Protein AF-A0AA36HWU3-F1 (afdb_monomer_lite)

Structure (mmCIF, N/CA/C/O backbone):
data_AF-A0AA36HWU3-F1
#
_entry.id   AF-A0AA36HWU3-F1
#
loop_
_atom_site.group_PDB
_atom_site.id
_atom_site.type_symbol
_atom_site.label_atom_id
_atom_site.label_alt_id
_atom_site.label_comp_id
_atom_site.label_asym_id
_atom_site.label_entity_id
_atom_site.label_seq_id
_atom_site.pdbx_PDB_ins_code
_atom_site.Cartn_x
_atom_site.Cartn_y
_atom_site.Cartn_z
_atom_site.occupancy
_atom_site.B_iso_or_equiv
_atom_site.auth_seq_id
_atom_site.auth_comp_id
_atom_site.auth_asym_id
_atom_site.auth_atom_id
_atom_site.pdbx_PDB_model_num
ATOM 1 N N . MET A 1 1 ? 87.661 26.918 -249.665 1.00 55.84 1 MET A N 1
ATOM 2 C CA . MET A 1 1 ? 88.711 26.886 -248.611 1.00 55.84 1 MET A CA 1
ATOM 3 C C . MET A 1 1 ? 88.467 27.880 -247.464 1.00 55.84 1 MET A C 1
ATOM 5 O O . MET A 1 1 ? 88.973 27.668 -246.372 1.00 55.84 1 MET A O 1
ATOM 9 N N . THR A 1 2 ? 87.614 28.892 -247.656 1.00 53.91 2 THR A N 1
ATOM 10 C CA . THR A 1 2 ? 87.156 29.887 -246.662 1.00 53.91 2 THR A CA 1
ATOM 11 C C . THR A 1 2 ? 86.201 29.375 -245.570 1.00 53.91 2 THR A C 1
ATOM 13 O O . THR A 1 2 ? 86.072 30.033 -244.546 1.00 53.91 2 THR A O 1
ATOM 16 N N . ALA A 1 3 ? 85.560 28.213 -245.709 1.00 55.75 3 ALA A N 1
ATOM 17 C CA . ALA A 1 3 ? 84.598 27.738 -244.701 1.00 55.75 3 ALA A CA 1
ATOM 18 C C . ALA A 1 3 ? 85.213 26.768 -243.671 1.00 55.75 3 ALA A C 1
ATOM 20 O O . ALA A 1 3 ? 84.954 26.872 -242.474 1.00 55.75 3 ALA A O 1
ATOM 21 N N . ARG A 1 4 ? 86.100 25.868 -244.116 1.00 58.69 4 ARG A N 1
ATOM 22 C CA . ARG A 1 4 ? 86.569 24.738 -243.294 1.00 58.69 4 ARG A CA 1
ATOM 23 C C . ARG A 1 4 ? 87.490 25.156 -242.142 1.00 58.69 4 ARG A C 1
ATOM 25 O O . ARG A 1 4 ? 87.416 24.579 -241.064 1.00 58.69 4 ARG A O 1
ATOM 32 N N . ARG A 1 5 ? 88.307 26.202 -242.329 1.00 57.72 5 ARG A N 1
ATOM 33 C CA . ARG A 1 5 ? 89.229 26.689 -241.283 1.00 57.72 5 ARG A CA 1
ATOM 34 C C . ARG A 1 5 ? 88.507 27.410 -240.139 1.00 57.72 5 ARG A C 1
ATOM 36 O O . ARG A 1 5 ? 88.891 27.253 -238.989 1.00 57.72 5 ARG A O 1
ATOM 43 N N . ARG A 1 6 ? 87.425 28.140 -240.437 1.00 60.25 6 ARG A N 1
ATOM 44 C CA . ARG A 1 6 ? 86.608 28.815 -239.411 1.00 60.25 6 ARG A CA 1
ATOM 45 C C . ARG A 1 6 ? 85.737 27.836 -238.623 1.00 60.25 6 ARG A C 1
ATOM 47 O O . ARG A 1 6 ? 85.455 28.087 -237.459 1.00 60.25 6 ARG A O 1
ATOM 54 N N . GLN A 1 7 ? 85.335 26.723 -239.235 1.00 63.97 7 GLN A N 1
ATOM 55 C CA . GLN A 1 7 ? 84.535 25.705 -238.556 1.00 63.97 7 GLN A CA 1
ATOM 56 C C . GLN A 1 7 ? 85.367 24.889 -237.556 1.00 63.97 7 GLN A C 1
ATOM 58 O O . GLN A 1 7 ? 84.896 24.634 -236.454 1.00 63.97 7 GLN A O 1
ATOM 63 N N . LEU A 1 8 ? 86.627 24.575 -237.882 1.00 67.06 8 LEU A N 1
ATOM 64 C CA . LEU A 1 8 ? 87.531 23.888 -236.950 1.00 67.06 8 LEU A CA 1
ATOM 65 C C . LEU A 1 8 ? 87.902 24.751 -235.736 1.00 67.06 8 LEU A C 1
ATOM 67 O O . LEU A 1 8 ? 87.879 24.253 -234.619 1.00 67.06 8 LEU A O 1
ATOM 71 N N . GLN A 1 9 ? 88.142 26.054 -235.919 1.00 66.81 9 GLN A N 1
ATOM 72 C CA . GLN A 1 9 ? 88.424 26.946 -234.784 1.00 66.81 9 GLN A CA 1
ATOM 73 C C . GLN A 1 9 ? 87.238 27.100 -233.822 1.00 66.81 9 GLN A C 1
ATOM 75 O O . GLN A 1 9 ? 87.446 27.276 -232.627 1.00 66.81 9 GLN A O 1
ATOM 80 N N . ARG A 1 10 ? 85.996 27.011 -234.315 1.00 69.06 10 ARG A N 1
ATOM 81 C CA . ARG A 1 10 ? 84.809 27.051 -233.447 1.00 69.06 10 ARG A CA 1
ATOM 82 C C . ARG A 1 10 ? 84.617 25.761 -232.660 1.00 69.06 10 ARG A C 1
ATOM 84 O O . ARG A 1 10 ? 84.199 25.831 -231.513 1.00 69.06 10 ARG A O 1
ATOM 91 N N . LEU A 1 11 ? 84.925 24.614 -233.263 1.00 71.00 11 LEU A N 1
ATOM 92 C CA . LEU A 1 11 ? 84.842 23.330 -232.569 1.00 71.00 11 LEU A CA 1
ATOM 93 C C . LEU A 1 11 ? 85.909 23.219 -231.482 1.00 71.00 11 LEU A C 1
ATOM 95 O O . LEU A 1 11 ? 85.587 22.799 -230.383 1.00 71.00 11 LEU A O 1
ATOM 99 N N . GLN A 1 12 ? 87.122 23.702 -231.745 1.00 70.38 12 GLN A N 1
ATOM 100 C CA . GLN A 1 12 ? 88.192 23.683 -230.752 1.00 70.38 12 GLN A CA 1
ATOM 101 C C . GLN A 1 12 ? 87.901 24.617 -229.565 1.00 70.38 12 GLN A C 1
ATOM 103 O O . GLN A 1 12 ? 88.048 24.218 -228.419 1.00 70.38 12 GLN A O 1
ATOM 108 N N . ALA A 1 13 ? 87.355 25.812 -229.822 1.00 67.81 13 ALA A N 1
ATOM 109 C CA . ALA A 1 13 ? 86.911 26.705 -228.748 1.00 67.81 13 ALA A CA 1
ATOM 110 C C . ALA A 1 13 ? 85.743 26.127 -227.921 1.00 67.81 13 ALA A C 1
ATOM 112 O O . ALA A 1 13 ? 85.650 26.382 -226.722 1.00 67.81 13 ALA A O 1
ATOM 113 N N . ALA A 1 14 ? 84.851 25.348 -228.542 1.00 68.44 14 ALA A N 1
ATOM 114 C CA . ALA A 1 14 ? 83.774 24.669 -227.824 1.00 68.44 14 ALA A CA 1
ATOM 115 C C . ALA A 1 14 ? 84.299 23.500 -226.973 1.00 68.44 14 ALA A C 1
ATOM 117 O O . ALA A 1 14 ? 83.808 23.286 -225.867 1.00 68.44 14 ALA A O 1
ATOM 118 N N . GLU A 1 15 ? 85.310 22.780 -227.460 1.00 69.69 15 GLU A N 1
ATOM 119 C CA . GLU A 1 15 ? 85.955 21.681 -226.734 1.00 69.69 15 GLU A CA 1
ATOM 120 C C . GLU A 1 15 ? 86.704 22.192 -225.495 1.00 69.69 15 GLU A C 1
ATOM 122 O O . GLU A 1 15 ? 86.538 21.643 -224.404 1.00 69.69 15 GLU A O 1
ATOM 127 N N . ASP A 1 16 ? 87.424 23.310 -225.628 1.00 73.44 16 ASP A N 1
ATOM 128 C CA . ASP A 1 16 ? 88.121 23.957 -224.512 1.00 73.44 16 ASP A CA 1
ATOM 129 C C . ASP A 1 16 ? 87.135 24.500 -223.456 1.00 73.44 16 ASP A C 1
ATOM 131 O O . ASP A 1 16 ? 87.364 24.361 -222.252 1.00 73.44 16 ASP A O 1
ATOM 135 N N . SER A 1 17 ? 85.992 25.047 -223.890 1.00 72.50 17 SER A N 1
ATOM 136 C CA . SER A 1 17 ? 84.916 25.486 -222.988 1.00 72.50 17 SER A CA 1
ATOM 137 C C . SER A 1 17 ? 84.310 24.319 -222.201 1.00 72.50 17 SER A C 1
ATOM 139 O O . SER A 1 17 ? 84.046 24.448 -221.006 1.00 72.50 17 SER A O 1
ATOM 141 N N . TRP A 1 18 ? 84.104 23.170 -222.846 1.00 72.75 18 TRP A N 1
ATOM 142 C CA . TRP A 1 18 ? 83.543 21.984 -222.193 1.00 72.75 18 TRP A CA 1
ATOM 143 C C . TRP A 1 18 ? 84.532 21.325 -221.229 1.00 72.75 18 TRP A C 1
ATOM 145 O O . TRP A 1 18 ? 84.142 20.824 -220.172 1.00 72.75 18 TRP A O 1
ATOM 155 N N . ALA A 1 19 ? 85.826 21.354 -221.553 1.00 71.06 19 ALA A N 1
ATOM 156 C CA . ALA A 1 19 ? 86.872 20.888 -220.650 1.00 71.06 19 ALA A CA 1
ATOM 157 C C . ALA A 1 19 ? 86.937 21.737 -219.365 1.00 71.06 19 ALA A C 1
ATOM 159 O O . ALA A 1 19 ? 87.100 21.177 -218.274 1.00 71.06 19 ALA A O 1
ATOM 160 N N . GLN A 1 20 ? 86.745 23.059 -219.473 1.00 71.69 20 GLN A N 1
ATOM 161 C CA . GLN A 1 20 ? 86.657 23.961 -218.319 1.00 71.69 20 GLN A CA 1
ATOM 162 C C . GLN A 1 20 ? 85.407 23.724 -217.461 1.00 71.69 20 GLN A C 1
ATOM 164 O O . GLN A 1 20 ? 85.522 23.632 -216.239 1.00 71.69 20 GLN A O 1
ATOM 169 N N . GLU A 1 21 ? 84.223 23.556 -218.057 1.00 72.94 21 GLU A N 1
ATOM 170 C CA . GLU A 1 21 ? 83.010 23.238 -217.283 1.00 72.94 21 GLU A CA 1
ATOM 171 C C . GLU A 1 21 ? 83.125 21.891 -216.562 1.00 72.94 21 GLU A C 1
ATOM 173 O O . GLU A 1 21 ? 82.745 21.762 -215.396 1.00 72.94 21 GLU A O 1
ATOM 178 N N . ARG A 1 22 ? 83.723 20.888 -217.213 1.00 72.00 22 ARG A N 1
ATOM 179 C CA . ARG A 1 22 ? 83.905 19.564 -216.611 1.00 72.00 22 ARG A CA 1
ATOM 180 C C . ARG A 1 22 ? 84.856 19.589 -215.415 1.00 72.00 22 ARG A C 1
ATOM 182 O O . ARG A 1 22 ? 84.593 18.911 -214.422 1.00 72.00 22 ARG A O 1
ATOM 189 N N . THR A 1 23 ? 85.934 20.370 -215.485 1.00 72.75 23 THR A N 1
ATOM 190 C CA . THR A 1 23 ? 86.847 20.546 -214.342 1.00 72.75 23 THR A CA 1
ATOM 191 C C . THR A 1 23 ? 86.199 21.353 -213.218 1.00 72.75 23 THR A C 1
ATOM 193 O O . THR A 1 23 ? 86.368 20.997 -212.052 1.00 72.75 23 THR A O 1
ATOM 196 N N . GLY A 1 24 ? 85.382 22.360 -213.544 1.00 71.00 24 GLY A N 1
ATOM 197 C CA . GLY A 1 24 ? 84.597 23.103 -212.554 1.00 71.00 24 GLY A CA 1
ATOM 198 C C . GLY A 1 24 ? 83.622 22.216 -211.770 1.00 71.00 24 GLY A C 1
ATOM 199 O O . GLY A 1 24 ? 83.588 22.266 -210.540 1.00 71.00 24 GLY A O 1
ATOM 200 N N . LEU A 1 25 ? 82.887 21.338 -212.459 1.00 75.94 25 LEU A N 1
ATOM 201 C CA . LEU A 1 25 ? 81.928 20.429 -211.819 1.00 75.94 25 LEU A CA 1
ATOM 202 C C . LEU A 1 25 ? 82.608 19.322 -211.000 1.00 75.94 25 LEU A C 1
ATOM 204 O O . LEU A 1 25 ? 82.114 18.959 -209.932 1.00 75.94 25 LEU A O 1
ATOM 208 N N . GLN A 1 26 ? 83.767 18.819 -211.441 1.00 70.88 26 GLN A N 1
ATOM 209 C CA . GLN A 1 26 ? 84.561 17.887 -210.630 1.00 70.88 26 GLN A CA 1
ATOM 210 C C . GLN A 1 26 ? 85.085 18.536 -209.341 1.00 70.88 26 GLN A C 1
ATOM 212 O O . GLN A 1 26 ? 85.104 17.877 -208.303 1.00 70.88 26 GLN A O 1
ATOM 217 N N . GLY A 1 27 ? 85.445 19.824 -209.379 1.00 71.44 27 GLY A N 1
ATOM 218 C CA . GLY A 1 27 ? 85.818 20.578 -208.181 1.00 71.44 27 GLY A CA 1
ATOM 219 C C . GLY A 1 27 ? 84.668 20.714 -207.178 1.00 71.44 27 GLY A C 1
ATOM 220 O O . GLY A 1 27 ? 84.865 20.493 -205.986 1.00 71.44 27 GLY A O 1
ATOM 221 N N . GLN A 1 28 ? 83.452 21.005 -207.648 1.00 73.38 28 GLN A N 1
ATOM 222 C CA . GLN A 1 28 ? 82.279 21.148 -206.772 1.00 73.38 28 GLN A CA 1
ATOM 223 C C . GLN A 1 28 ? 81.859 19.827 -206.110 1.00 73.38 28 GLN A C 1
ATOM 225 O O . GLN A 1 28 ? 81.530 19.811 -204.925 1.00 73.38 28 GLN A O 1
ATOM 230 N N . LEU A 1 29 ? 81.935 18.707 -206.835 1.00 73.81 29 LEU A N 1
ATOM 231 C CA . LEU A 1 29 ? 81.639 17.380 -206.281 1.00 73.81 29 LEU A CA 1
ATOM 232 C C . LEU A 1 29 ? 82.630 16.958 -205.187 1.00 73.81 29 LEU A C 1
ATOM 234 O O . LEU A 1 29 ? 82.225 16.344 -204.201 1.00 73.81 29 LEU A O 1
ATOM 238 N N . ALA A 1 30 ? 83.912 17.310 -205.325 1.00 71.69 30 ALA A N 1
ATOM 239 C CA . ALA A 1 30 ? 84.915 17.019 -204.302 1.00 71.69 30 ALA A CA 1
ATOM 240 C C . ALA A 1 30 ? 84.650 17.789 -202.995 1.00 71.69 30 ALA A C 1
ATOM 242 O O . ALA A 1 30 ? 84.784 17.216 -201.915 1.00 71.69 30 ALA A O 1
ATOM 243 N N . VAL A 1 31 ? 84.214 19.051 -203.087 1.00 75.38 31 VAL A N 1
ATOM 244 C CA . VAL A 1 31 ? 83.853 19.864 -201.911 1.00 75.38 31 VAL A CA 1
ATOM 245 C C . VAL A 1 31 ? 82.626 19.285 -201.198 1.00 75.38 31 VAL A C 1
ATOM 247 O O . VAL A 1 31 ? 82.669 19.068 -199.987 1.00 75.38 31 VAL A O 1
ATOM 250 N N . GLN A 1 32 ? 81.573 18.921 -201.936 1.00 76.25 32 GLN A N 1
ATOM 251 C CA . GLN A 1 32 ? 80.380 18.320 -201.324 1.00 76.25 32 GLN A CA 1
ATOM 252 C C . GLN A 1 32 ? 80.668 16.968 -200.654 1.00 76.25 32 GLN A C 1
ATOM 254 O O . GLN A 1 32 ? 80.114 16.673 -199.597 1.00 76.25 32 GLN A O 1
ATOM 259 N N . ALA A 1 33 ? 81.571 16.156 -201.213 1.00 71.06 33 ALA A N 1
ATOM 260 C CA . ALA A 1 33 ? 81.972 14.898 -200.584 1.00 71.06 33 ALA A CA 1
ATOM 261 C C . ALA A 1 33 ? 82.667 15.119 -199.227 1.00 71.06 33 ALA A C 1
ATOM 263 O O . ALA A 1 33 ? 82.429 14.360 -198.284 1.00 71.06 33 ALA A O 1
ATOM 264 N N . THR A 1 34 ? 83.486 16.172 -199.100 1.00 75.75 34 THR A N 1
ATOM 265 C CA . THR A 1 34 ? 84.121 16.511 -197.817 1.00 75.75 34 THR A CA 1
ATOM 266 C C . THR A 1 34 ? 83.119 17.009 -196.777 1.00 75.75 34 THR A C 1
ATOM 268 O O . THR A 1 34 ? 83.202 16.586 -195.626 1.00 75.75 34 THR A O 1
ATOM 271 N N . GLU A 1 35 ? 82.125 17.809 -197.178 1.00 76.62 35 GLU A N 1
ATOM 272 C CA . GLU A 1 35 ? 81.081 18.315 -196.272 1.00 76.62 35 GLU A CA 1
ATOM 273 C C . GLU A 1 35 ? 80.209 17.181 -195.705 1.00 76.62 35 GLU A C 1
ATOM 275 O O . GLU A 1 35 ? 79.929 17.139 -194.502 1.00 76.62 35 GLU A O 1
ATOM 280 N N . ILE A 1 36 ? 79.849 16.201 -196.541 1.00 76.25 36 ILE A N 1
ATOM 281 C CA . ILE A 1 36 ? 79.077 15.024 -196.111 1.00 76.25 36 ILE A CA 1
ATOM 282 C C . ILE A 1 36 ? 79.876 14.187 -195.101 1.00 76.25 36 ILE A C 1
ATOM 284 O O . ILE A 1 36 ? 79.322 13.732 -194.097 1.00 76.25 36 ILE A O 1
ATOM 288 N N . SER A 1 37 ? 81.185 14.020 -195.318 1.00 75.62 37 SER A N 1
ATOM 289 C CA . SER A 1 37 ? 82.046 13.310 -194.368 1.00 75.62 37 SER A CA 1
ATOM 290 C C . SER A 1 37 ? 82.093 14.005 -193.006 1.00 75.62 37 SER A C 1
ATOM 292 O O . SER A 1 37 ? 82.010 13.321 -191.990 1.00 75.62 37 SER A O 1
ATOM 294 N N . THR A 1 38 ? 82.193 15.337 -192.961 1.00 76.12 38 THR A N 1
ATOM 295 C CA . THR A 1 38 ? 82.191 16.083 -191.691 1.00 76.12 38 THR A CA 1
ATOM 296 C C . THR A 1 38 ? 80.874 15.956 -190.934 1.00 76.12 38 THR A C 1
ATOM 298 O O . THR A 1 38 ? 80.898 15.712 -189.729 1.00 76.12 38 THR A O 1
ATOM 301 N N . HIS A 1 39 ? 79.731 16.036 -191.619 1.00 76.94 39 HIS A N 1
ATOM 302 C CA . HIS A 1 39 ? 78.432 15.871 -190.960 1.00 76.94 39 HIS A CA 1
ATOM 303 C C . HIS A 1 39 ? 78.214 14.453 -190.425 1.00 76.94 39 HIS A C 1
ATOM 305 O O . HIS A 1 39 ? 77.590 14.281 -189.381 1.00 76.94 39 HIS A O 1
ATOM 311 N N . THR A 1 40 ? 78.761 13.439 -191.099 1.00 78.50 40 THR A N 1
ATOM 312 C CA . THR A 1 40 ? 78.649 12.047 -190.638 1.00 78.50 40 THR A CA 1
ATOM 313 C C . THR A 1 40 ? 79.369 11.858 -189.298 1.00 78.50 40 THR A C 1
ATOM 315 O O . THR A 1 40 ? 78.779 11.329 -188.357 1.00 78.50 40 THR A O 1
ATOM 318 N N . SER A 1 41 ? 80.587 12.392 -189.160 1.00 77.44 41 SER A N 1
ATOM 319 C CA . SER A 1 41 ? 81.346 12.362 -187.900 1.00 77.44 41 SER A CA 1
ATOM 320 C C . SER A 1 41 ? 80.646 13.121 -186.762 1.00 77.44 41 SER A C 1
ATOM 322 O O . SER A 1 41 ? 80.716 12.728 -185.598 1.00 77.44 41 SER A O 1
ATOM 324 N N . GLU A 1 42 ? 79.964 14.223 -187.083 1.00 80.81 42 GLU A N 1
ATOM 325 C CA . GLU A 1 42 ? 79.245 15.045 -186.105 1.00 80.81 42 GLU A CA 1
ATOM 326 C C . GLU A 1 42 ? 77.990 14.332 -185.565 1.00 80.81 42 GLU A C 1
ATOM 328 O O . GLU A 1 42 ? 77.691 14.407 -184.370 1.00 80.81 42 GLU A O 1
ATOM 333 N N . ILE A 1 43 ? 77.301 13.563 -186.417 1.00 79.00 43 ILE A N 1
ATOM 334 C CA . ILE A 1 43 ? 76.156 12.728 -186.024 1.00 79.00 43 ILE A CA 1
ATOM 335 C C . ILE A 1 43 ? 76.590 11.599 -185.077 1.00 79.00 43 ILE A C 1
ATOM 337 O O . ILE A 1 43 ? 75.919 11.372 -184.066 1.00 79.00 43 ILE A O 1
ATOM 341 N N . GLU A 1 44 ? 77.713 10.927 -185.349 1.00 79.31 44 GLU A N 1
ATOM 342 C CA . GLU A 1 44 ? 78.235 9.862 -184.475 1.00 79.31 44 GLU A CA 1
ATOM 343 C C . GLU A 1 44 ? 78.585 10.393 -183.074 1.00 79.31 44 GLU A C 1
ATOM 345 O O . GLU A 1 44 ? 78.226 9.783 -182.062 1.00 79.31 44 GLU A O 1
ATOM 350 N N . LEU A 1 45 ? 79.198 11.580 -182.990 1.00 82.69 45 LEU A N 1
ATOM 351 C CA . LEU A 1 45 ? 79.514 12.222 -181.710 1.00 82.69 45 LEU A CA 1
ATOM 352 C C . LEU A 1 45 ? 78.246 12.554 -180.899 1.00 82.69 45 LEU A C 1
ATOM 354 O O . LEU A 1 45 ? 78.225 12.404 -179.673 1.00 82.69 45 LEU A O 1
ATOM 358 N N . LEU A 1 46 ? 77.179 13.008 -181.565 1.00 81.44 46 LEU A N 1
ATOM 359 C CA . LEU A 1 46 ? 75.901 13.302 -180.910 1.00 81.44 46 LEU A CA 1
ATOM 360 C C . LEU A 1 46 ? 75.184 12.030 -180.439 1.00 81.44 46 LEU A C 1
ATOM 362 O O . LEU A 1 46 ? 74.606 12.040 -179.350 1.00 81.44 46 LEU A O 1
ATOM 366 N N . GLN A 1 47 ? 75.259 10.930 -181.195 1.00 76.81 47 GLN A N 1
ATOM 367 C CA . GLN A 1 47 ? 74.725 9.635 -180.756 1.00 76.81 47 GLN A CA 1
ATOM 368 C C . GLN A 1 47 ? 75.432 9.131 -179.494 1.00 76.81 47 GLN A C 1
ATOM 370 O O . GLN A 1 47 ? 74.759 8.747 -178.536 1.00 76.81 47 GLN A O 1
ATOM 375 N N . GLN A 1 48 ? 76.763 9.233 -179.436 1.00 79.81 48 GLN A N 1
ATOM 376 C CA . GLN A 1 48 ? 77.528 8.823 -178.258 1.00 79.81 48 GLN A CA 1
ATOM 377 C C . GLN A 1 48 ? 77.159 9.642 -177.006 1.00 79.81 48 GLN A C 1
ATOM 379 O O . GLN A 1 48 ? 76.999 9.082 -175.919 1.00 79.81 48 GLN A O 1
ATOM 384 N N . LYS A 1 49 ? 76.964 10.963 -177.143 1.00 77.00 49 LYS A N 1
ATOM 385 C CA . LYS A 1 49 ? 76.520 11.818 -176.024 1.00 77.00 49 LYS A CA 1
ATOM 386 C C . LYS A 1 49 ? 75.120 11.455 -175.525 1.00 77.00 49 LYS A C 1
ATOM 388 O O . LYS A 1 49 ? 74.895 11.430 -174.317 1.00 77.00 49 LYS A O 1
ATOM 393 N N . LEU A 1 50 ? 74.195 11.138 -176.432 1.00 80.25 50 LEU A N 1
ATOM 394 C CA . LEU A 1 50 ? 72.827 10.766 -176.070 1.00 80.25 50 LEU A CA 1
ATOM 395 C C . LEU A 1 50 ? 72.777 9.440 -175.290 1.00 80.25 50 LEU A C 1
ATOM 397 O O . LEU A 1 50 ? 72.001 9.298 -174.344 1.00 80.25 50 LEU A O 1
ATOM 401 N N . GLU A 1 51 ? 73.611 8.467 -175.659 1.00 78.06 51 GLU A N 1
ATOM 402 C CA . GLU A 1 51 ? 73.727 7.202 -174.924 1.00 78.06 51 GLU A CA 1
ATOM 403 C C . GLU A 1 51 ? 74.309 7.405 -173.520 1.00 78.06 51 GLU A C 1
ATOM 405 O O . GLU A 1 51 ? 73.820 6.809 -172.556 1.00 78.06 51 GLU A O 1
ATOM 410 N N . GLN A 1 52 ? 75.283 8.309 -173.380 1.00 76.88 52 GLN A N 1
ATOM 411 C CA . GLN A 1 52 ? 75.863 8.653 -172.083 1.00 76.88 52 GLN A CA 1
ATOM 412 C C . GLN A 1 52 ? 74.840 9.319 -171.142 1.00 76.88 52 GLN A C 1
ATOM 414 O O . GLN A 1 52 ? 74.803 8.989 -169.955 1.00 76.88 52 GLN A O 1
ATOM 419 N N . GLU A 1 53 ? 73.964 10.193 -171.654 1.00 76.00 53 GLU A N 1
ATOM 420 C CA . GLU A 1 53 ? 72.876 10.796 -170.862 1.00 76.00 53 GLU A CA 1
ATOM 421 C C . GLU A 1 53 ? 71.772 9.799 -170.481 1.00 76.00 53 GLU A C 1
ATOM 423 O O . GLU A 1 53 ? 71.211 9.863 -169.385 1.00 76.00 53 GLU A O 1
ATOM 428 N N . ARG A 1 54 ? 71.463 8.829 -171.348 1.00 79.50 54 ARG A N 1
ATOM 429 C CA . ARG A 1 54 ? 70.504 7.767 -171.003 1.00 79.50 54 ARG A CA 1
ATOM 430 C C . ARG A 1 54 ? 71.031 6.884 -169.875 1.00 79.50 54 ARG A C 1
ATOM 432 O O . ARG A 1 54 ? 70.274 6.553 -168.964 1.00 79.50 54 ARG A O 1
ATOM 439 N N . ALA A 1 55 ? 72.321 6.548 -169.898 1.00 76.25 55 ALA A N 1
ATOM 440 C CA . ALA A 1 55 ? 72.949 5.766 -168.837 1.00 76.25 55 ALA A CA 1
ATOM 441 C C . ALA A 1 55 ? 72.952 6.510 -167.488 1.00 76.25 55 ALA A C 1
ATOM 443 O O . ALA A 1 55 ? 72.656 5.905 -166.456 1.00 76.25 55 ALA A O 1
ATOM 444 N N . SER A 1 56 ? 73.222 7.821 -167.478 1.00 75.75 56 SER A N 1
ATOM 445 C CA . SER A 1 56 ? 73.171 8.619 -166.245 1.00 75.75 56 SER A CA 1
ATOM 446 C C . SER A 1 56 ? 71.741 8.799 -165.718 1.00 75.75 56 SER A C 1
ATOM 448 O O . SER A 1 56 ? 71.531 8.734 -164.506 1.00 75.75 56 SER A O 1
ATOM 450 N N . SER A 1 57 ? 70.743 8.932 -166.598 1.00 77.06 57 SER A N 1
ATOM 451 C CA . SER A 1 57 ? 69.330 9.039 -166.208 1.00 77.06 57 SER A CA 1
ATOM 452 C C . SER A 1 57 ? 68.812 7.792 -165.478 1.00 77.06 57 SER A C 1
ATOM 454 O O . SER A 1 57 ? 68.161 7.923 -164.440 1.00 77.06 57 SER A O 1
ATOM 456 N N . VAL A 1 58 ? 69.159 6.587 -165.948 1.00 79.75 58 VAL A N 1
ATOM 457 C CA . VAL A 1 58 ? 68.756 5.322 -165.299 1.00 79.75 58 VAL A CA 1
ATOM 458 C C . VAL A 1 58 ? 69.346 5.197 -163.889 1.00 79.75 58 VAL A C 1
ATOM 460 O O . VAL A 1 58 ? 68.673 4.733 -162.968 1.00 79.75 58 VAL A O 1
ATOM 463 N N . LEU A 1 59 ? 70.584 5.655 -163.695 1.00 77.19 59 LEU A N 1
ATOM 464 C CA . LEU A 1 59 ? 71.282 5.560 -162.411 1.00 77.19 59 LEU A CA 1
ATOM 465 C C . LEU A 1 59 ? 70.672 6.497 -161.353 1.00 77.19 59 LEU A C 1
ATOM 467 O O . LEU A 1 59 ? 70.502 6.106 -160.199 1.00 77.19 59 LEU A O 1
ATOM 471 N N . VAL A 1 60 ? 70.252 7.699 -161.763 1.00 78.56 60 VAL A N 1
ATOM 472 C CA . VAL A 1 60 ? 69.497 8.631 -160.903 1.00 78.56 60 VAL A CA 1
ATOM 473 C C . VAL A 1 60 ? 68.125 8.057 -160.537 1.00 78.56 60 VAL A C 1
ATOM 475 O O . VAL A 1 60 ? 67.672 8.201 -159.400 1.00 78.56 60 VAL A O 1
ATOM 478 N N . GLN A 1 61 ? 67.470 7.366 -161.472 1.00 73.38 61 GLN A N 1
ATOM 479 C CA . GLN A 1 61 ? 66.163 6.758 -161.230 1.00 73.38 61 GLN A CA 1
ATOM 480 C C . GLN A 1 61 ? 66.243 5.636 -160.182 1.00 73.38 61 GLN A C 1
ATOM 482 O O . GLN A 1 61 ? 65.442 5.627 -159.249 1.00 73.38 61 GLN A O 1
ATOM 487 N N . GLN A 1 62 ? 67.265 4.773 -160.258 1.00 75.38 62 GLN A N 1
ATOM 488 C CA . GLN A 1 62 ? 67.512 3.747 -159.237 1.00 75.38 62 GLN A CA 1
ATOM 489 C C . GLN A 1 62 ? 67.790 4.347 -157.850 1.00 75.38 62 GLN A C 1
ATOM 491 O O . GLN A 1 62 ? 67.258 3.853 -156.855 1.00 75.38 62 GLN A O 1
ATOM 496 N N . GLN A 1 63 ? 68.568 5.432 -157.762 1.00 73.06 63 GLN A N 1
ATOM 497 C CA . GLN A 1 63 ? 68.843 6.093 -156.479 1.00 73.06 63 GLN A CA 1
ATOM 498 C C . GLN A 1 63 ? 67.567 6.650 -155.829 1.00 73.06 63 GLN A C 1
ATOM 500 O O . GLN A 1 63 ? 67.321 6.403 -154.647 1.00 73.06 63 GLN A O 1
ATOM 505 N N . LEU A 1 64 ? 66.705 7.317 -156.601 1.00 77.06 64 LEU A N 1
ATOM 506 C CA . LEU A 1 64 ? 65.430 7.839 -156.092 1.00 77.06 64 LEU A CA 1
ATOM 507 C C . LEU A 1 64 ? 64.491 6.732 -155.596 1.00 77.06 64 LEU A C 1
ATOM 509 O O . LEU A 1 64 ? 63.752 6.927 -154.630 1.00 77.06 64 LEU A O 1
ATOM 513 N N . GLU A 1 65 ? 64.513 5.568 -156.238 1.00 75.44 65 GLU A N 1
ATOM 514 C CA . GLU A 1 65 ? 63.673 4.434 -155.855 1.00 75.44 65 GLU A CA 1
ATOM 515 C C . GLU A 1 65 ? 64.149 3.795 -154.546 1.00 75.44 65 GLU A C 1
ATOM 517 O O . GLU A 1 65 ? 63.333 3.519 -153.662 1.00 75.44 65 GLU A O 1
ATOM 522 N N . THR A 1 66 ? 65.468 3.674 -154.360 1.00 76.25 66 THR A N 1
ATOM 523 C CA . THR A 1 66 ? 66.037 3.239 -153.076 1.00 76.25 66 THR A CA 1
ATOM 524 C C . THR A 1 66 ? 65.725 4.222 -151.946 1.00 76.25 66 THR A C 1
ATOM 526 O O . THR A 1 66 ? 65.336 3.799 -150.858 1.00 76.25 66 THR A O 1
ATOM 529 N N . GLU A 1 67 ? 65.778 5.533 -152.204 1.00 73.94 67 GLU A N 1
ATOM 530 C CA . GLU A 1 67 ? 65.464 6.547 -151.192 1.00 73.94 67 GLU A CA 1
ATOM 531 C C . GLU A 1 67 ? 63.974 6.533 -150.800 1.00 73.94 67 GLU A C 1
ATOM 533 O O . GLU A 1 67 ? 63.633 6.676 -149.622 1.00 73.94 67 GLU A O 1
ATOM 538 N N . ARG A 1 68 ? 63.066 6.293 -151.757 1.00 77.50 68 ARG A N 1
ATOM 539 C CA . ARG A 1 68 ? 61.628 6.132 -151.473 1.00 77.50 68 ARG A CA 1
ATOM 540 C C . ARG A 1 68 ? 61.347 4.929 -150.579 1.00 77.50 68 ARG A C 1
ATOM 542 O O . ARG A 1 68 ? 60.585 5.063 -149.624 1.00 77.50 68 ARG A O 1
ATOM 549 N N . GLN A 1 69 ? 61.985 3.789 -150.845 1.00 78.12 69 GLN A N 1
ATOM 550 C CA . GLN A 1 69 ? 61.833 2.594 -150.010 1.00 78.12 69 GLN A CA 1
ATOM 551 C C . GLN A 1 69 ? 62.356 2.824 -148.584 1.00 78.12 69 GLN A C 1
ATOM 553 O O . GLN A 1 69 ? 61.718 2.399 -147.621 1.00 78.12 69 GLN A O 1
ATOM 558 N N . SER A 1 70 ? 63.468 3.550 -148.423 1.00 76.06 70 SER A N 1
ATOM 559 C CA . SER A 1 70 ? 63.980 3.926 -147.099 1.00 76.06 70 SER A CA 1
ATOM 560 C C . SER A 1 70 ? 63.031 4.857 -146.338 1.00 76.06 70 SER A C 1
ATOM 562 O O . SER A 1 70 ? 62.804 4.647 -145.148 1.00 76.06 70 SER A O 1
ATOM 564 N N . ARG A 1 71 ? 62.427 5.853 -147.003 1.00 77.06 71 ARG A N 1
ATOM 565 C CA . ARG A 1 71 ? 61.452 6.758 -146.364 1.00 77.06 71 ARG A CA 1
ATOM 566 C C . ARG A 1 71 ? 60.158 6.050 -145.971 1.00 77.06 71 ARG A C 1
ATOM 568 O O . ARG A 1 71 ? 59.599 6.374 -144.929 1.00 77.06 71 ARG A O 1
ATOM 575 N N . GLN A 1 72 ? 59.705 5.083 -146.767 1.00 76.75 72 GLN A N 1
ATOM 576 C CA . GLN A 1 72 ? 58.518 4.297 -146.439 1.00 76.75 72 GLN A CA 1
ATOM 577 C C . GLN A 1 72 ? 58.732 3.459 -145.170 1.00 76.75 72 GLN A C 1
ATOM 579 O O . GLN A 1 72 ? 57.900 3.518 -144.269 1.00 76.75 72 GLN A O 1
ATOM 584 N N . LYS A 1 73 ? 59.879 2.777 -145.041 1.00 74.00 73 LYS A N 1
ATOM 585 C CA . LYS A 1 73 ? 60.217 2.014 -143.825 1.00 74.00 73 LYS A CA 1
ATOM 586 C C . LYS A 1 73 ? 60.320 2.899 -142.580 1.00 74.00 73 LYS A C 1
ATOM 588 O O . LYS A 1 73 ? 59.769 2.555 -141.543 1.00 74.00 73 LYS A O 1
ATOM 593 N N . MET A 1 74 ? 60.945 4.071 -142.701 1.00 69.19 74 MET A N 1
ATOM 594 C CA . MET A 1 74 ? 60.992 5.059 -141.613 1.00 69.19 74 MET A CA 1
ATOM 595 C C . MET A 1 74 ? 59.593 5.557 -141.212 1.00 69.19 74 MET A C 1
ATOM 597 O O . MET A 1 74 ? 59.337 5.777 -140.033 1.00 69.19 74 MET A O 1
ATOM 601 N N . GLY A 1 75 ? 58.676 5.714 -142.172 1.00 71.00 75 GLY A N 1
ATOM 602 C CA . GLY A 1 75 ? 57.284 6.072 -141.892 1.00 71.00 75 GLY A CA 1
ATOM 603 C C . GLY A 1 75 ? 56.521 4.975 -141.143 1.00 71.00 75 GLY A C 1
ATOM 604 O O . GLY A 1 75 ? 55.794 5.275 -140.200 1.00 71.00 75 GLY A O 1
ATOM 605 N N . GLU A 1 76 ? 56.721 3.710 -141.515 1.00 72.94 76 GLU A N 1
ATOM 606 C CA . GLU A 1 76 ? 56.116 2.556 -140.834 1.00 72.94 76 GLU A CA 1
ATOM 607 C C . GLU A 1 76 ? 56.657 2.392 -139.401 1.00 72.94 76 GLU A C 1
ATOM 609 O O . GLU A 1 76 ? 55.877 2.187 -138.470 1.00 72.94 76 GLU A O 1
ATOM 614 N N . GLU A 1 77 ? 57.963 2.584 -139.189 1.00 71.75 77 GLU A N 1
ATOM 615 C CA . GLU A 1 77 ? 58.580 2.562 -137.853 1.00 71.75 77 GLU A CA 1
ATOM 616 C C . GLU A 1 77 ? 58.090 3.714 -136.961 1.00 71.75 77 GLU A C 1
ATOM 618 O O . GLU A 1 77 ? 57.777 3.503 -135.787 1.00 71.75 77 GLU A O 1
ATOM 623 N N . GLN A 1 78 ? 57.960 4.928 -137.509 1.00 71.25 78 GLN A N 1
ATOM 624 C CA . GLN A 1 78 ? 57.404 6.067 -136.771 1.00 71.25 78 GLN A CA 1
ATOM 625 C C . GLN A 1 78 ? 55.937 5.849 -136.394 1.00 71.25 78 GLN A C 1
ATOM 627 O O . GLN A 1 78 ? 55.528 6.223 -135.292 1.00 71.25 78 GLN A O 1
ATOM 632 N N . HIS A 1 79 ? 55.150 5.220 -137.270 1.00 71.88 79 HIS A N 1
ATOM 633 C CA . HIS A 1 79 ? 53.747 4.950 -136.980 1.00 71.88 79 HIS A CA 1
ATOM 634 C C . HIS A 1 79 ? 53.578 3.842 -135.930 1.00 71.88 79 HIS A C 1
ATOM 636 O O . HIS A 1 79 ? 52.767 3.994 -135.016 1.00 71.88 79 HIS A O 1
ATOM 642 N N . GLY A 1 80 ? 54.402 2.788 -135.983 1.00 74.06 80 GLY A N 1
ATOM 643 C CA . GLY A 1 80 ? 54.442 1.753 -134.945 1.00 74.06 80 GLY A CA 1
ATOM 644 C C . GLY A 1 80 ? 54.832 2.311 -133.573 1.00 74.06 80 GLY A C 1
ATOM 645 O O . GLY A 1 80 ? 54.180 2.009 -132.577 1.00 74.06 80 GLY A O 1
ATOM 646 N N . MET A 1 81 ? 55.825 3.204 -133.520 1.00 70.44 81 MET A N 1
ATOM 647 C CA . MET A 1 81 ? 56.241 3.855 -132.271 1.00 70.44 81 MET A CA 1
ATOM 648 C C . MET A 1 81 ? 55.150 4.776 -131.693 1.00 70.44 81 MET A C 1
ATOM 650 O O . MET A 1 81 ? 54.988 4.867 -130.475 1.00 70.44 81 MET A O 1
ATOM 654 N N . GLN A 1 82 ? 54.372 5.449 -132.548 1.00 73.12 82 GLN A N 1
ATOM 655 C CA . GLN A 1 82 ? 53.216 6.236 -132.106 1.00 73.12 82 GLN A CA 1
ATOM 656 C C . GLN A 1 82 ? 52.114 5.363 -131.508 1.00 73.12 82 GLN A C 1
ATOM 658 O O . GLN A 1 82 ? 51.600 5.709 -130.447 1.00 73.12 82 GLN A O 1
ATOM 663 N N . GLN A 1 83 ? 51.796 4.225 -132.130 1.00 75.00 83 GLN A N 1
ATOM 664 C CA . GLN A 1 83 ? 50.795 3.299 -131.595 1.00 75.00 83 GLN A CA 1
ATOM 665 C C . GLN A 1 83 ? 51.208 2.748 -130.227 1.00 75.00 83 GLN A C 1
ATOM 667 O O . GLN A 1 83 ? 50.407 2.779 -129.297 1.00 75.00 83 GLN A O 1
ATOM 672 N N . THR A 1 84 ? 52.474 2.355 -130.051 1.00 73.69 84 THR A N 1
ATOM 673 C CA . THR A 1 84 ? 52.957 1.878 -128.745 1.00 73.69 84 THR A CA 1
ATOM 674 C C . THR A 1 84 ? 52.897 2.962 -127.668 1.00 73.69 84 THR A C 1
ATOM 676 O O . THR A 1 84 ? 52.527 2.683 -126.532 1.00 73.69 84 THR A O 1
ATOM 679 N N . LEU A 1 85 ? 53.196 4.219 -128.016 1.00 76.00 85 LEU A N 1
ATOM 680 C CA . LEU A 1 85 ? 53.090 5.339 -127.073 1.00 76.00 85 LEU A CA 1
ATOM 681 C C . LEU A 1 85 ? 51.634 5.665 -126.710 1.00 76.00 85 LEU A C 1
ATOM 683 O O . LEU A 1 85 ? 51.358 6.095 -125.590 1.00 76.00 85 LEU A O 1
ATOM 687 N N . GLU A 1 86 ? 50.692 5.494 -127.638 1.00 75.50 86 GLU A N 1
ATOM 688 C CA . GLU A 1 86 ? 49.262 5.656 -127.361 1.00 75.50 86 GLU A CA 1
ATOM 689 C C . GLU A 1 86 ? 48.732 4.532 -126.467 1.00 75.50 86 GLU A C 1
ATOM 691 O O . GLU A 1 86 ? 48.040 4.813 -125.485 1.00 75.50 86 GLU A O 1
ATOM 696 N N . GLU A 1 87 ? 49.125 3.284 -126.722 1.00 79.56 87 GLU A N 1
ATOM 697 C CA . GLU A 1 87 ? 48.802 2.145 -125.860 1.00 79.56 87 GLU A CA 1
ATOM 698 C C . GLU A 1 87 ? 49.352 2.345 -124.439 1.00 79.56 87 GLU A C 1
ATOM 700 O O . GLU A 1 87 ? 48.596 2.238 -123.470 1.00 79.56 87 GLU A O 1
ATOM 705 N N . GLU A 1 88 ? 50.614 2.761 -124.288 1.00 76.94 88 GLU A N 1
ATOM 706 C CA . GLU A 1 88 ? 51.202 3.085 -122.981 1.00 76.94 88 GLU A CA 1
ATOM 707 C C . GLU A 1 88 ? 50.451 4.212 -122.259 1.00 76.94 88 GLU A C 1
ATOM 709 O O . GLU A 1 88 ? 50.208 4.125 -121.053 1.00 76.94 88 GLU A O 1
ATOM 714 N N . ARG A 1 89 ? 50.021 5.256 -122.978 1.00 81.50 89 ARG A N 1
ATOM 715 C CA . ARG A 1 89 ? 49.215 6.340 -122.391 1.00 81.50 89 ARG A CA 1
ATOM 716 C C . ARG A 1 89 ? 47.863 5.839 -121.904 1.00 81.50 89 ARG A C 1
ATOM 718 O O . ARG A 1 89 ? 47.450 6.208 -120.806 1.00 81.50 89 ARG A O 1
ATOM 725 N N . THR A 1 90 ? 47.179 4.996 -122.677 1.00 81.06 90 THR A N 1
ATOM 726 C CA . THR A 1 90 ? 45.888 4.430 -122.251 1.00 81.06 90 THR A CA 1
ATOM 727 C C . THR A 1 90 ? 46.039 3.515 -121.038 1.00 81.06 90 THR A C 1
ATOM 729 O O . THR A 1 90 ? 45.245 3.611 -120.101 1.00 81.06 90 THR A O 1
ATOM 732 N N . LEU A 1 91 ? 47.097 2.699 -120.989 1.00 81.00 91 LEU A N 1
ATOM 733 C CA . LEU A 1 91 ? 47.413 1.873 -119.826 1.00 81.00 91 LEU A CA 1
ATOM 734 C C . LEU A 1 91 ? 47.732 2.726 -118.599 1.00 81.00 91 LEU A C 1
ATOM 736 O O . LEU A 1 91 ? 47.215 2.443 -117.522 1.00 81.00 91 LEU A O 1
ATOM 740 N N . HIS A 1 92 ? 48.513 3.797 -118.751 1.00 79.75 92 HIS A N 1
ATOM 741 C CA . HIS A 1 92 ? 48.831 4.695 -117.644 1.00 79.75 92 HIS A CA 1
ATOM 742 C C . HIS A 1 92 ? 47.579 5.398 -117.098 1.00 79.75 92 HIS A C 1
ATOM 744 O O . HIS A 1 92 ? 47.427 5.519 -115.883 1.00 79.75 92 HIS A O 1
ATOM 750 N N . VAL A 1 93 ? 46.661 5.838 -117.966 1.00 83.50 93 VAL A N 1
ATOM 751 C CA . VAL A 1 93 ? 45.391 6.451 -117.540 1.00 83.50 93 VAL A CA 1
ATOM 752 C C . VAL A 1 93 ? 44.513 5.438 -116.804 1.00 83.50 93 VAL A C 1
ATOM 754 O O . VAL A 1 93 ? 43.984 5.756 -115.741 1.00 83.50 93 VAL A O 1
ATOM 757 N N . ASN A 1 94 ? 44.404 4.208 -117.310 1.00 80.56 94 ASN A N 1
ATOM 758 C CA . ASN A 1 94 ? 43.625 3.156 -116.654 1.00 80.56 94 ASN A CA 1
ATOM 759 C C . ASN A 1 94 ? 44.224 2.760 -115.297 1.00 80.56 94 ASN A C 1
ATOM 761 O O . ASN A 1 94 ? 43.494 2.643 -114.314 1.00 80.56 94 ASN A O 1
ATOM 765 N N . LEU A 1 95 ? 45.551 2.616 -115.216 1.00 84.06 95 LEU A N 1
ATOM 766 C CA . LEU A 1 95 ? 46.244 2.313 -113.965 1.00 84.06 95 LEU A CA 1
ATOM 767 C C . LEU A 1 95 ? 46.057 3.443 -112.943 1.00 84.06 95 LEU A C 1
ATOM 769 O O . LEU A 1 95 ? 45.817 3.184 -111.766 1.00 84.06 95 LEU A O 1
ATOM 773 N N . GLN A 1 96 ? 46.117 4.699 -113.391 1.00 84.81 96 GLN A N 1
ATOM 774 C CA . GLN A 1 96 ? 45.891 5.858 -112.534 1.00 84.81 96 GLN A CA 1
ATOM 775 C C . GLN A 1 96 ? 44.450 5.902 -112.005 1.00 84.81 96 GLN A C 1
ATOM 777 O O . GLN A 1 96 ? 44.255 6.088 -110.807 1.00 84.81 96 GLN A O 1
ATOM 782 N N . GLN A 1 97 ? 43.448 5.667 -112.856 1.00 83.00 97 GLN A N 1
ATOM 783 C CA . GLN A 1 97 ? 42.046 5.605 -112.427 1.00 83.00 97 GLN A CA 1
ATOM 784 C C . GLN A 1 97 ? 41.796 4.462 -111.435 1.00 83.00 97 GLN A C 1
ATOM 786 O O . GLN A 1 97 ? 41.057 4.635 -110.465 1.00 83.00 97 GLN A O 1
ATOM 791 N N . GLN A 1 98 ? 42.436 3.309 -111.639 1.00 83.50 98 GLN A N 1
ATOM 792 C CA . GLN A 1 98 ? 42.332 2.174 -110.727 1.00 83.50 98 GLN A CA 1
ATOM 793 C C . GLN A 1 98 ? 42.963 2.491 -109.363 1.00 83.50 98 GLN A C 1
ATOM 795 O O . GLN A 1 98 ? 42.327 2.277 -108.334 1.00 83.50 98 GLN A O 1
ATOM 800 N N . LEU A 1 99 ? 44.148 3.107 -109.346 1.00 85.12 99 LEU A N 1
ATOM 801 C CA . LEU A 1 99 ? 44.794 3.561 -108.111 1.00 85.12 99 LEU A CA 1
ATOM 802 C C . LEU A 1 99 ? 43.970 4.627 -107.376 1.00 85.12 99 LEU A C 1
ATOM 804 O O . LEU A 1 99 ? 43.878 4.595 -106.150 1.00 85.12 99 LEU A O 1
ATOM 808 N N . GLU A 1 100 ? 43.348 5.561 -108.094 1.00 85.75 100 GLU A N 1
ATOM 809 C CA . GLU A 1 100 ? 42.471 6.574 -107.497 1.00 85.75 100 GLU A CA 1
ATOM 810 C C . GLU A 1 100 ? 41.203 5.949 -106.894 1.00 85.75 100 GLU A C 1
ATOM 812 O O . GLU A 1 100 ? 40.807 6.315 -105.783 1.00 85.75 100 GLU A O 1
ATOM 817 N N . SER A 1 101 ? 40.609 4.965 -107.574 1.00 85.75 101 SER A N 1
ATOM 818 C CA . SER A 1 101 ? 39.478 4.181 -107.063 1.00 85.75 101 SER A CA 1
ATOM 819 C C . SER A 1 101 ? 39.854 3.388 -105.806 1.00 85.75 101 SER A C 1
ATOM 821 O O . SER A 1 101 ? 39.142 3.442 -104.799 1.00 85.75 101 SER A O 1
ATOM 823 N N . ASP A 1 102 ? 40.999 2.707 -105.821 1.00 86.50 102 ASP A N 1
ATOM 824 C CA . ASP A 1 102 ? 41.481 1.918 -104.686 1.00 86.50 102 ASP A CA 1
ATOM 825 C C . ASP A 1 102 ? 41.825 2.814 -103.488 1.00 86.50 102 ASP A C 1
ATOM 827 O O . ASP A 1 102 ? 41.468 2.503 -102.350 1.00 86.50 102 ASP A O 1
ATOM 831 N N . LEU A 1 103 ? 42.426 3.985 -103.727 1.00 84.56 103 LEU A N 1
ATOM 832 C CA . LEU A 1 103 ? 42.677 4.986 -102.688 1.00 84.56 103 LEU A CA 1
ATOM 833 C C . LEU A 1 103 ? 41.380 5.558 -102.105 1.00 84.56 103 LEU A C 1
ATOM 835 O O . LEU A 1 103 ? 41.304 5.790 -100.895 1.00 84.56 103 LEU A O 1
ATOM 839 N N . ALA A 1 104 ? 40.355 5.792 -102.927 1.00 83.38 104 ALA A N 1
ATOM 840 C CA . ALA A 1 104 ? 39.051 6.246 -102.451 1.00 83.38 104 ALA A CA 1
ATOM 841 C C . ALA A 1 104 ? 38.362 5.174 -101.591 1.00 83.38 104 ALA A C 1
ATOM 843 O O . ALA A 1 104 ? 37.853 5.484 -100.509 1.00 83.38 104 ALA A O 1
ATOM 844 N N . SER A 1 105 ? 38.414 3.913 -102.026 1.00 83.75 105 SER A N 1
ATOM 845 C CA . SER A 1 105 ? 37.894 2.765 -101.278 1.00 83.75 105 SER A CA 1
ATOM 846 C C . SER A 1 105 ? 38.619 2.587 -99.938 1.00 83.75 105 SER A C 1
ATOM 848 O O . SER A 1 105 ? 37.980 2.515 -98.888 1.00 83.75 105 SER A O 1
ATOM 850 N N . ALA A 1 106 ? 39.954 2.648 -99.938 1.00 83.06 106 ALA A N 1
ATOM 851 C CA . ALA A 1 106 ? 40.768 2.544 -98.729 1.00 83.06 106 ALA A CA 1
ATOM 852 C C . ALA A 1 106 ? 40.511 3.697 -97.744 1.00 83.06 106 ALA A C 1
ATOM 854 O O . ALA A 1 106 ? 40.435 3.479 -96.535 1.00 83.06 106 ALA A O 1
ATOM 855 N N . ARG A 1 107 ? 40.323 4.930 -98.236 1.00 87.75 107 ARG A N 1
ATOM 856 C CA . ARG A 1 107 ? 39.960 6.079 -97.386 1.00 87.75 107 ARG A CA 1
ATOM 857 C C . ARG A 1 107 ? 38.594 5.900 -96.738 1.00 87.75 107 ARG A C 1
ATOM 859 O O . ARG A 1 107 ? 38.451 6.220 -95.560 1.00 87.75 107 ARG A O 1
ATOM 866 N N . LYS A 1 108 ? 37.616 5.381 -97.483 1.00 86.44 108 LYS A N 1
ATOM 867 C CA . LYS A 1 108 ? 36.279 5.098 -96.958 1.00 86.44 108 LYS A CA 1
ATOM 868 C C . LYS A 1 108 ? 36.326 4.004 -95.888 1.00 86.44 108 LYS A C 1
ATOM 870 O O . LYS A 1 108 ? 35.811 4.225 -94.798 1.00 86.44 108 LYS A O 1
ATOM 875 N N . ALA A 1 109 ? 37.029 2.901 -96.147 1.00 82.50 109 ALA A N 1
ATOM 876 C CA . ALA A 1 109 ? 37.219 1.824 -95.175 1.00 82.50 109 ALA A CA 1
ATOM 877 C C . ALA A 1 109 ? 37.921 2.316 -93.896 1.00 82.50 109 ALA A C 1
ATOM 879 O O . ALA A 1 109 ? 37.452 2.053 -92.793 1.00 82.50 109 ALA A O 1
ATOM 880 N N . LEU A 1 110 ? 38.983 3.121 -94.025 1.00 83.31 110 LEU A N 1
ATOM 881 C CA . LEU A 1 110 ? 39.673 3.724 -92.879 1.00 83.31 110 LEU A CA 1
ATOM 882 C C . LEU A 1 110 ? 38.759 4.672 -92.084 1.00 83.31 110 LEU A C 1
ATOM 884 O O . LEU A 1 110 ? 38.870 4.785 -90.863 1.00 83.31 110 LEU A O 1
ATOM 888 N N . GLN A 1 111 ? 37.874 5.404 -92.762 1.00 84.94 111 GLN A N 1
ATOM 889 C CA . GLN A 1 111 ? 36.934 6.313 -92.111 1.00 84.94 111 GLN A CA 1
ATOM 890 C C . GLN A 1 111 ? 35.838 5.548 -91.357 1.00 84.94 111 GLN A C 1
ATOM 892 O O . GLN A 1 111 ? 35.504 5.929 -90.234 1.00 84.94 111 GLN A O 1
ATOM 897 N N . GLU A 1 112 ? 35.326 4.464 -91.938 1.00 86.19 112 GLU A N 1
ATOM 898 C CA . GLU A 1 112 ? 34.377 3.548 -91.296 1.00 86.19 112 GLU A CA 1
ATOM 899 C C . GLU A 1 112 ? 35.017 2.834 -90.097 1.00 86.19 112 GLU A C 1
ATOM 901 O O . GLU A 1 112 ? 34.423 2.800 -89.022 1.00 86.19 112 GLU A O 1
ATOM 906 N N . GLU A 1 113 ? 36.267 2.382 -90.217 1.00 84.75 113 GLU A N 1
ATOM 907 C CA . GLU A 1 113 ? 37.018 1.781 -89.110 1.00 84.75 113 GLU A CA 1
ATOM 908 C C . GLU A 1 113 ? 37.240 2.782 -87.968 1.00 84.75 113 GLU A C 1
ATOM 910 O O . GLU A 1 113 ? 36.991 2.471 -86.805 1.00 84.75 113 GLU A O 1
ATOM 915 N N . LYS A 1 114 ? 37.625 4.027 -88.277 1.00 83.75 114 LYS A N 1
ATOM 916 C CA . LYS A 1 114 ? 37.754 5.086 -87.262 1.00 83.75 114 LYS A CA 1
ATOM 917 C C . LYS A 1 114 ? 36.421 5.421 -86.594 1.00 83.75 114 LYS A C 1
ATOM 919 O O . LYS A 1 114 ? 36.411 5.762 -85.412 1.00 83.75 114 LYS A O 1
ATOM 924 N N . ALA A 1 115 ? 35.306 5.357 -87.321 1.00 80.69 115 ALA A N 1
ATOM 925 C CA . ALA A 1 115 ? 33.977 5.561 -86.750 1.00 80.69 115 ALA A CA 1
ATOM 926 C C . ALA A 1 115 ? 33.579 4.400 -85.823 1.00 80.69 115 ALA A C 1
ATOM 928 O O . ALA A 1 115 ? 33.124 4.651 -84.707 1.00 80.69 115 ALA A O 1
ATOM 929 N N . ALA A 1 116 ? 33.839 3.157 -86.234 1.00 80.50 116 ALA A N 1
ATOM 930 C CA . ALA A 1 116 ? 33.603 1.965 -85.424 1.00 80.50 116 ALA A CA 1
ATOM 931 C C . ALA A 1 116 ? 34.472 1.952 -84.155 1.00 80.50 116 ALA A C 1
ATOM 933 O O . ALA A 1 116 ? 33.963 1.719 -83.062 1.00 80.50 116 ALA A O 1
ATOM 934 N N . GLN A 1 117 ? 35.760 2.299 -84.265 1.00 80.94 117 GLN A N 1
ATOM 935 C CA . GLN A 1 117 ? 36.653 2.434 -83.112 1.00 80.94 117 GLN A CA 1
ATOM 936 C C . GLN A 1 117 ? 36.158 3.506 -82.138 1.00 80.94 117 GLN A C 1
ATOM 938 O O . GLN A 1 117 ? 36.178 3.282 -80.933 1.00 80.94 117 GLN A O 1
ATOM 943 N N . ARG A 1 118 ? 35.670 4.654 -82.631 1.00 84.00 118 ARG A N 1
ATOM 944 C CA . ARG A 1 118 ? 35.094 5.701 -81.768 1.00 84.00 118 ARG A CA 1
ATOM 945 C C . ARG A 1 118 ? 33.845 5.220 -81.040 1.00 84.00 118 ARG A C 1
ATOM 947 O O . ARG A 1 118 ? 33.750 5.459 -79.843 1.00 84.00 118 ARG A O 1
ATOM 954 N N . GLN A 1 119 ? 32.934 4.533 -81.729 1.00 80.56 119 GLN A N 1
ATOM 955 C CA . GLN A 1 119 ? 31.736 3.969 -81.101 1.00 80.56 119 GLN A CA 1
ATOM 956 C C . GLN A 1 119 ? 32.089 2.922 -80.041 1.00 80.56 119 GLN A C 1
ATOM 958 O O . GLN A 1 119 ? 31.568 2.995 -78.933 1.00 80.56 119 GLN A O 1
ATOM 963 N N . ALA A 1 120 ? 33.032 2.020 -80.326 1.00 79.38 120 ALA A N 1
ATOM 964 C CA . ALA A 1 120 ? 33.498 1.028 -79.357 1.00 79.38 120 ALA A CA 1
ATOM 965 C C . ALA A 1 120 ? 34.118 1.686 -78.111 1.00 79.38 120 ALA A C 1
ATOM 967 O O . ALA A 1 120 ? 33.788 1.316 -76.987 1.00 79.38 120 ALA A O 1
ATOM 968 N N . LEU A 1 121 ? 34.950 2.717 -78.295 1.00 78.94 121 LEU A N 1
ATOM 969 C CA . LEU A 1 121 ? 35.555 3.476 -77.193 1.00 78.94 121 LEU A CA 1
ATOM 970 C C . LEU A 1 121 ? 34.502 4.242 -76.377 1.00 78.94 121 LEU A C 1
ATOM 972 O O . LEU A 1 121 ? 34.636 4.411 -75.167 1.00 78.94 121 LEU A O 1
ATOM 976 N N . GLU A 1 122 ? 33.444 4.727 -77.022 1.00 83.00 122 GLU A N 1
ATOM 977 C CA . GLU A 1 122 ? 32.353 5.447 -76.366 1.00 83.00 122 GLU A CA 1
ATOM 978 C C . GLU A 1 122 ? 31.421 4.502 -75.589 1.00 83.00 122 GLU A C 1
ATOM 980 O O . GLU A 1 122 ? 30.996 4.833 -74.479 1.00 83.00 122 GLU A O 1
ATOM 985 N N . GLU A 1 123 ? 31.174 3.296 -76.105 1.00 81.06 123 GLU A N 1
ATOM 986 C CA . GLU A 1 123 ? 30.505 2.217 -75.374 1.00 81.06 123 GLU A CA 1
ATOM 987 C C . GLU A 1 123 ? 31.333 1.730 -74.184 1.00 81.06 123 GLU A C 1
ATOM 989 O O . GLU A 1 123 ? 30.789 1.553 -73.094 1.00 81.06 123 GLU A O 1
ATOM 994 N N . GLU A 1 124 ? 32.646 1.569 -74.348 1.00 75.38 124 GLU A N 1
ATOM 995 C CA . GLU A 1 124 ? 33.544 1.184 -73.260 1.00 75.38 124 GLU A CA 1
ATOM 996 C C . GLU A 1 124 ? 33.578 2.261 -72.166 1.00 75.38 124 GLU A C 1
ATOM 998 O O . GLU A 1 124 ? 33.475 1.942 -70.980 1.00 75.38 124 GLU A O 1
ATOM 1003 N N . ARG A 1 125 ? 33.592 3.547 -72.552 1.00 79.25 125 ARG A N 1
ATOM 1004 C CA . ARG A 1 125 ? 33.451 4.693 -71.634 1.00 79.25 125 ARG A CA 1
ATOM 1005 C C . ARG A 1 125 ? 32.094 4.738 -70.937 1.00 79.25 125 ARG A C 1
ATOM 1007 O O . ARG A 1 125 ? 32.023 5.130 -69.775 1.00 79.25 125 ARG A O 1
ATOM 1014 N N . ARG A 1 126 ? 31.005 4.363 -71.614 1.00 78.31 126 ARG A N 1
ATOM 1015 C CA . ARG A 1 126 ? 29.679 4.248 -70.982 1.00 78.31 126 ARG A CA 1
ATOM 1016 C C . ARG A 1 126 ? 29.640 3.107 -69.973 1.00 78.31 126 ARG A C 1
ATOM 1018 O O . ARG A 1 126 ? 29.162 3.330 -68.867 1.00 78.31 126 ARG A O 1
ATOM 1025 N N . LYS A 1 127 ? 30.192 1.940 -70.313 1.00 75.62 127 LYS A N 1
ATOM 1026 C CA . LYS A 1 127 ? 30.287 0.791 -69.401 1.00 75.62 127 LYS A CA 1
ATOM 1027 C C . LYS A 1 127 ? 31.157 1.103 -68.187 1.00 75.62 127 LYS A C 1
ATOM 1029 O O . LYS A 1 127 ? 30.748 0.819 -67.072 1.00 75.62 127 LYS A O 1
ATOM 1034 N N . THR A 1 128 ? 32.304 1.759 -68.369 1.00 72.94 128 THR A N 1
ATOM 1035 C CA . THR A 1 128 ? 33.140 2.190 -67.233 1.00 72.94 128 THR A CA 1
ATOM 1036 C C . THR A 1 128 ? 32.459 3.249 -66.374 1.00 72.94 128 THR A C 1
ATOM 1038 O O . THR A 1 128 ? 32.579 3.176 -65.159 1.00 72.94 128 THR A O 1
ATOM 1041 N N . ARG A 1 129 ? 31.696 4.189 -66.950 1.00 75.31 129 ARG A N 1
ATOM 1042 C CA . ARG A 1 129 ? 30.898 5.143 -66.156 1.00 75.31 129 ARG A CA 1
ATOM 1043 C C . ARG A 1 129 ? 29.749 4.480 -65.398 1.00 75.31 129 ARG A C 1
ATOM 1045 O O . ARG A 1 129 ? 29.493 4.876 -64.270 1.00 75.31 129 ARG A O 1
ATOM 1052 N N . GLN A 1 130 ? 29.066 3.503 -65.998 1.00 74.12 130 GLN A N 1
ATOM 1053 C CA . GLN A 1 130 ? 28.035 2.722 -65.306 1.00 74.12 130 GLN A CA 1
ATOM 1054 C C . GLN A 1 130 ? 28.641 1.929 -64.154 1.00 74.12 130 GLN A C 1
ATOM 1056 O O . GLN A 1 130 ? 28.206 2.107 -63.028 1.00 74.12 130 GLN A O 1
ATOM 1061 N N . LEU A 1 131 ? 29.723 1.188 -64.403 1.00 71.19 131 LEU A N 1
ATOM 1062 C CA . LEU A 1 131 ? 30.433 0.462 -63.351 1.00 71.19 131 LEU A CA 1
ATOM 1063 C C . LEU A 1 131 ? 30.941 1.404 -62.250 1.00 71.19 131 LEU A C 1
ATOM 1065 O O . LEU A 1 131 ? 30.809 1.085 -61.080 1.00 71.19 131 LEU A O 1
ATOM 1069 N N . GLN A 1 132 ? 31.468 2.585 -62.585 1.00 66.56 132 GLN A N 1
ATOM 1070 C CA . GLN A 1 132 ? 31.858 3.585 -61.581 1.00 66.56 132 GLN A CA 1
ATOM 1071 C C . GLN A 1 132 ? 30.670 4.115 -60.765 1.00 66.56 132 GLN A C 1
ATOM 1073 O O . GLN A 1 132 ? 30.839 4.388 -59.581 1.00 66.56 132 GLN A O 1
ATOM 1078 N N . GLY A 1 133 ? 29.489 4.261 -61.372 1.00 69.38 133 GLY A N 1
ATOM 1079 C CA . GLY A 1 133 ? 28.259 4.616 -60.661 1.00 69.38 133 GLY A CA 1
ATOM 1080 C C . GLY A 1 133 ? 27.779 3.496 -59.738 1.00 69.38 133 GLY A C 1
ATOM 1081 O O . GLY A 1 133 ? 27.474 3.755 -58.577 1.00 69.38 133 GLY A O 1
ATOM 1082 N N . ASP A 1 134 ? 27.799 2.255 -60.225 1.00 70.25 134 ASP A N 1
ATOM 1083 C CA . ASP A 1 134 ? 27.394 1.072 -59.467 1.00 70.25 134 ASP A CA 1
ATOM 1084 C C . ASP A 1 134 ? 28.340 0.848 -58.273 1.00 70.25 134 ASP A C 1
ATOM 1086 O O . ASP A 1 134 ? 27.878 0.801 -57.134 1.00 70.25 134 ASP A O 1
ATOM 1090 N N . PHE A 1 135 ? 29.663 0.863 -58.492 1.00 67.50 135 PHE A N 1
ATOM 1091 C CA . PHE A 1 135 ? 30.661 0.800 -57.417 1.00 67.50 135 PHE A CA 1
ATOM 1092 C C . PHE A 1 135 ? 30.585 2.003 -56.471 1.00 67.50 135 PHE A C 1
ATOM 1094 O O . PHE A 1 135 ? 30.793 1.843 -55.273 1.00 67.50 135 PHE A O 1
ATOM 1101 N N . GLY A 1 136 ? 30.280 3.203 -56.971 1.00 72.12 136 GLY A N 1
ATOM 1102 C CA . GLY A 1 136 ? 30.082 4.385 -56.131 1.00 72.12 136 GLY A CA 1
ATOM 1103 C C . GLY A 1 136 ? 28.909 4.206 -55.167 1.00 72.12 136 GLY A C 1
ATOM 1104 O O . GLY A 1 136 ? 29.066 4.426 -53.969 1.00 72.12 136 GLY A O 1
ATOM 1105 N N . SER A 1 137 ? 27.770 3.721 -55.670 1.00 71.62 137 SER A N 1
ATOM 1106 C CA . SER A 1 137 ? 26.588 3.438 -54.849 1.00 71.62 137 SER A CA 1
ATOM 1107 C C . SER A 1 137 ? 26.802 2.269 -53.878 1.00 71.62 137 SER A C 1
ATOM 1109 O O . SER A 1 137 ? 26.347 2.310 -52.736 1.00 71.62 137 SER A O 1
ATOM 1111 N N . GLU A 1 138 ? 27.556 1.243 -54.278 1.00 75.75 138 GLU A N 1
ATOM 1112 C CA . GLU A 1 138 ? 27.910 0.124 -53.404 1.00 75.75 138 GLU A CA 1
ATOM 1113 C C . GLU A 1 138 ? 28.868 0.566 -52.287 1.00 75.75 138 GLU A C 1
ATOM 1115 O O . GLU A 1 138 ? 28.665 0.228 -51.125 1.00 75.75 138 GLU A O 1
ATOM 1120 N N . VAL A 1 139 ? 29.858 1.409 -52.591 1.00 76.38 139 VAL A N 1
ATOM 1121 C CA . VAL A 1 139 ? 30.745 2.000 -51.578 1.00 76.38 139 VAL A CA 1
ATOM 1122 C C . VAL A 1 139 ? 29.972 2.906 -50.622 1.00 76.38 139 VAL A C 1
ATOM 1124 O O . VAL A 1 139 ? 30.207 2.838 -49.419 1.00 76.38 139 VAL A O 1
ATOM 1127 N N . GLU A 1 140 ? 29.034 3.711 -51.118 1.00 79.00 140 GLU A N 1
ATOM 1128 C CA . GLU A 1 140 ? 28.203 4.588 -50.286 1.00 79.00 140 GLU A CA 1
ATOM 1129 C C . GLU A 1 140 ? 27.280 3.771 -49.364 1.00 79.00 140 GLU A C 1
ATOM 1131 O O . GLU A 1 140 ? 27.225 4.017 -48.161 1.00 79.00 140 GLU A O 1
ATOM 1136 N N . THR A 1 141 ? 26.649 2.706 -49.873 1.00 77.19 141 THR A N 1
ATOM 1137 C CA . THR A 1 141 ? 25.847 1.788 -49.040 1.00 77.19 141 THR A CA 1
ATOM 1138 C C . THR A 1 141 ? 26.684 0.996 -48.030 1.00 77.19 141 THR A C 1
ATOM 1140 O O . THR A 1 141 ? 26.229 0.771 -46.906 1.00 77.19 141 THR A O 1
ATOM 1143 N N . LEU A 1 142 ? 27.911 0.593 -48.375 1.00 77.62 142 LEU A N 1
ATOM 1144 C CA . LEU A 1 142 ? 28.834 -0.062 -47.444 1.00 77.62 142 LEU A CA 1
ATOM 1145 C C . LEU A 1 142 ? 29.373 0.908 -46.386 1.00 77.62 142 LEU A C 1
ATOM 1147 O O . LEU A 1 142 ? 29.516 0.516 -45.230 1.00 77.62 142 LEU A O 1
ATOM 1151 N N . GLN A 1 143 ? 29.630 2.169 -46.739 1.00 82.19 143 GLN A N 1
ATOM 1152 C CA . GLN A 1 143 ? 29.994 3.213 -45.779 1.00 82.19 143 GLN A CA 1
ATOM 1153 C C . GLN A 1 143 ? 28.847 3.497 -44.812 1.00 82.19 143 GLN A C 1
ATOM 1155 O O . GLN A 1 143 ? 29.078 3.511 -43.606 1.00 82.19 143 GLN A O 1
ATOM 1160 N N . GLN A 1 144 ? 27.619 3.617 -45.321 1.00 81.81 144 GLN A N 1
ATOM 1161 C CA . GLN A 1 144 ? 26.420 3.776 -44.501 1.00 81.81 144 GLN A CA 1
ATOM 1162 C C . GLN A 1 144 ? 26.262 2.600 -43.524 1.00 81.81 144 GLN A C 1
ATOM 1164 O O . GLN A 1 144 ? 26.126 2.808 -42.323 1.00 81.81 144 GLN A O 1
ATOM 1169 N N . ARG A 1 145 ? 26.385 1.352 -44.005 1.00 80.88 145 ARG A N 1
ATOM 1170 C CA . ARG A 1 145 ? 26.336 0.156 -43.144 1.00 80.88 145 ARG A CA 1
ATOM 1171 C C . ARG A 1 145 ? 27.445 0.132 -42.097 1.00 80.88 145 ARG A C 1
ATOM 1173 O O . ARG A 1 145 ? 27.193 -0.272 -40.968 1.00 80.88 145 ARG A O 1
ATOM 1180 N N . LEU A 1 146 ? 28.655 0.560 -42.449 1.00 81.25 146 LEU A N 1
ATOM 1181 C CA . LEU A 1 146 ? 29.774 0.639 -41.512 1.00 81.25 146 LEU A CA 1
ATOM 1182 C C . LEU A 1 146 ? 29.541 1.715 -40.437 1.00 81.25 146 LEU A C 1
ATOM 1184 O O . LEU A 1 146 ? 29.951 1.540 -39.290 1.00 81.25 146 LEU A O 1
ATOM 1188 N N . GLU A 1 147 ? 28.917 2.839 -40.790 1.00 83.19 147 GLU A N 1
ATOM 1189 C CA . GLU A 1 147 ? 28.519 3.873 -39.831 1.00 83.19 147 GLU A CA 1
ATOM 1190 C C . GLU A 1 147 ? 27.401 3.388 -38.905 1.00 83.19 147 GLU A C 1
ATOM 1192 O O . GLU A 1 147 ? 27.515 3.560 -37.689 1.00 83.19 147 GLU A O 1
ATOM 1197 N N . ASP A 1 148 ? 26.397 2.698 -39.448 1.00 83.12 148 ASP A N 1
ATOM 1198 C CA . ASP A 1 148 ? 25.320 2.076 -38.676 1.00 83.12 148 ASP A CA 1
ATOM 1199 C C . ASP A 1 148 ? 25.865 0.997 -37.724 1.00 83.12 148 ASP A C 1
ATOM 1201 O O . ASP A 1 148 ? 25.498 0.952 -36.549 1.00 83.12 148 ASP A O 1
ATOM 1205 N N . GLU A 1 149 ? 26.805 0.167 -38.180 1.00 82.81 149 GLU A N 1
ATOM 1206 C CA . GLU A 1 149 ? 27.456 -0.854 -37.355 1.00 82.81 149 GLU A CA 1
ATOM 1207 C C . GLU A 1 149 ? 28.319 -0.223 -36.250 1.00 82.81 149 GLU A C 1
ATOM 1209 O O . GLU A 1 149 ? 28.289 -0.669 -35.102 1.00 82.81 149 GLU A O 1
ATOM 1214 N N . LYS A 1 150 ? 29.033 0.874 -36.537 1.00 83.00 150 LYS A N 1
ATOM 1215 C CA . LYS A 1 150 ? 29.754 1.647 -35.508 1.00 83.00 150 LYS A CA 1
ATOM 1216 C C . LYS A 1 150 ? 28.801 2.283 -34.498 1.00 83.00 150 LYS A C 1
ATOM 1218 O O . LYS A 1 150 ? 29.140 2.348 -33.315 1.00 83.00 150 LYS A O 1
ATOM 1223 N N . ALA A 1 151 ? 27.632 2.753 -34.931 1.00 77.44 151 ALA A N 1
ATOM 1224 C CA . ALA A 1 151 ? 26.604 3.270 -34.034 1.00 77.44 151 ALA A CA 1
ATOM 1225 C C . ALA A 1 151 ? 26.038 2.153 -33.141 1.00 77.44 151 ALA A C 1
ATOM 1227 O O . ALA A 1 151 ? 25.944 2.333 -31.927 1.00 77.44 151 ALA A O 1
ATOM 1228 N N . GLN A 1 152 ? 25.771 0.970 -33.700 1.00 80.69 152 GLN A N 1
ATOM 1229 C CA . GLN A 1 152 ? 25.352 -0.205 -32.930 1.00 80.69 152 GLN A CA 1
ATOM 1230 C C . GLN A 1 152 ? 26.423 -0.668 -31.938 1.00 80.69 152 GLN A C 1
ATOM 1232 O O . GLN A 1 152 ? 26.103 -0.972 -30.792 1.00 80.69 152 GLN A O 1
ATOM 1237 N N . GLN A 1 153 ? 27.701 -0.671 -32.323 1.00 81.81 153 GLN A N 1
ATOM 1238 C CA . GLN A 1 153 ? 28.793 -1.004 -31.404 1.00 81.81 153 GLN A CA 1
ATOM 1239 C C . GLN A 1 153 ? 28.910 0.002 -30.255 1.00 81.81 153 GLN A C 1
ATOM 1241 O O . GLN A 1 153 ? 29.160 -0.410 -29.125 1.00 81.81 153 GLN A O 1
ATOM 1246 N N . ARG A 1 154 ? 28.684 1.300 -30.506 1.00 84.50 154 ARG A N 1
ATOM 1247 C CA . ARG A 1 154 ? 28.627 2.311 -29.437 1.00 84.50 154 ARG A CA 1
ATOM 1248 C C . ARG A 1 154 ? 27.476 2.046 -28.473 1.00 84.50 154 ARG A C 1
ATOM 1250 O O . ARG A 1 154 ? 27.714 2.054 -27.274 1.00 84.50 154 ARG A O 1
ATOM 1257 N N . LEU A 1 155 ? 26.284 1.728 -28.979 1.00 82.06 155 LEU A N 1
ATOM 1258 C CA . LEU A 1 155 ? 25.132 1.384 -28.138 1.00 82.06 155 LEU A CA 1
ATOM 1259 C C . LEU A 1 155 ? 25.381 0.121 -27.304 1.00 82.06 155 LEU A C 1
ATOM 1261 O O . LEU A 1 155 ? 25.135 0.123 -26.104 1.00 82.06 155 LEU A O 1
ATOM 1265 N N . LEU A 1 156 ? 25.945 -0.933 -27.900 1.00 83.50 156 LEU A N 1
ATOM 1266 C CA . LEU A 1 156 ? 26.315 -2.152 -27.171 1.00 83.50 156 LEU A CA 1
ATOM 1267 C C . LEU A 1 156 ? 27.399 -1.896 -26.114 1.00 83.50 156 LEU A C 1
ATOM 1269 O O . LEU A 1 156 ? 27.436 -2.561 -25.077 1.00 83.50 156 LEU A O 1
ATOM 1273 N N . GLN A 1 157 ? 28.301 -0.950 -26.370 1.00 84.44 157 GLN A N 1
ATOM 1274 C CA . GLN A 1 157 ? 29.326 -0.554 -25.414 1.00 84.44 157 GLN A CA 1
ATOM 1275 C C . GLN A 1 157 ? 28.740 0.284 -24.272 1.00 84.44 157 GLN A C 1
ATOM 1277 O O . GLN A 1 157 ? 29.050 0.017 -23.115 1.00 84.44 157 GLN A O 1
ATOM 1282 N N . GLU A 1 158 ? 27.823 1.205 -24.569 1.00 84.75 158 GLU A N 1
ATOM 1283 C CA . GLU A 1 158 ? 27.052 1.946 -23.567 1.00 84.75 158 GLU A CA 1
ATOM 1284 C C . GLU A 1 158 ? 26.180 1.011 -22.712 1.00 84.75 158 GLU A C 1
ATOM 1286 O O . GLU A 1 158 ? 26.150 1.155 -21.490 1.00 84.75 158 GLU A O 1
ATOM 1291 N N . GLU A 1 159 ? 25.537 -0.001 -23.307 1.00 82.75 159 GLU A N 1
ATOM 1292 C CA . GLU A 1 159 ? 24.804 -1.039 -22.571 1.00 82.75 159 GLU A CA 1
ATOM 1293 C C . GLU A 1 159 ? 25.725 -1.859 -21.665 1.00 82.75 159 GLU A C 1
ATOM 1295 O O . GLU A 1 159 ? 25.377 -2.123 -20.512 1.00 82.75 159 GLU A O 1
ATOM 1300 N N . ARG A 1 160 ? 26.915 -2.242 -22.146 1.00 83.50 160 ARG A N 1
ATOM 1301 C CA . ARG A 1 160 ? 27.917 -2.931 -21.318 1.00 83.50 160 ARG A CA 1
ATOM 1302 C C . ARG A 1 160 ? 28.366 -2.076 -20.142 1.00 83.50 160 ARG A C 1
ATOM 1304 O O . ARG A 1 160 ? 28.395 -2.585 -19.024 1.00 83.50 160 ARG A O 1
ATOM 1311 N N . ASP A 1 161 ? 28.663 -0.802 -20.371 1.00 87.31 161 ASP A N 1
ATOM 1312 C CA . ASP A 1 161 ? 29.084 0.122 -19.318 1.00 87.31 161 ASP A CA 1
ATOM 1313 C C . ASP A 1 161 ? 27.956 0.348 -18.298 1.00 87.31 161 ASP A C 1
ATOM 1315 O O . ASP A 1 161 ? 28.197 0.393 -17.089 1.00 87.31 161 ASP A O 1
ATOM 1319 N N . LEU A 1 162 ? 26.703 0.426 -18.758 1.00 85.69 162 LEU A N 1
ATOM 1320 C CA . LEU A 1 162 ? 25.530 0.564 -17.898 1.00 85.69 162 LEU A CA 1
ATOM 1321 C C . LEU A 1 162 ? 25.273 -0.702 -17.068 1.00 85.69 162 LEU A C 1
ATOM 1323 O O . LEU A 1 162 ? 24.984 -0.609 -15.875 1.00 85.69 162 LEU A O 1
ATOM 1327 N N . LEU A 1 163 ? 25.413 -1.888 -17.666 1.00 82.88 163 LEU A N 1
ATOM 1328 C CA . LEU A 1 163 ? 25.331 -3.165 -16.954 1.00 82.88 163 LEU A CA 1
ATOM 1329 C C . LEU A 1 163 ? 26.471 -3.323 -15.945 1.00 82.88 163 LEU A C 1
ATOM 1331 O O . LEU A 1 163 ? 26.240 -3.808 -14.839 1.00 82.88 163 LEU A O 1
ATOM 1335 N N . GLN A 1 164 ? 27.681 -2.878 -16.286 1.00 88.19 164 GLN A N 1
ATOM 1336 C CA . GLN A 1 164 ? 28.825 -2.913 -15.383 1.00 88.19 164 GLN A CA 1
ATOM 1337 C C . GLN A 1 164 ? 28.616 -1.985 -14.180 1.00 88.19 164 GLN A C 1
ATOM 1339 O O . GLN A 1 164 ? 28.804 -2.429 -13.048 1.00 88.19 164 GLN A O 1
ATOM 1344 N N . ARG A 1 165 ? 28.114 -0.759 -14.400 1.00 85.06 165 ARG A N 1
ATOM 1345 C CA . ARG A 1 165 ? 27.717 0.154 -13.313 1.00 85.06 165 ARG A CA 1
ATOM 1346 C C . ARG A 1 165 ? 26.633 -0.446 -12.426 1.00 85.06 165 ARG A C 1
ATOM 1348 O O . ARG A 1 165 ? 26.795 -0.443 -11.213 1.00 85.06 165 ARG A O 1
ATOM 1355 N N . LYS A 1 166 ? 25.574 -1.025 -13.005 1.00 83.44 166 LYS A N 1
ATOM 1356 C CA . LYS A 1 166 ? 24.506 -1.686 -12.230 1.00 83.44 166 LYS A CA 1
ATOM 1357 C C . LYS A 1 166 ? 25.033 -2.849 -11.391 1.00 83.44 166 LYS A C 1
ATOM 1359 O O . LYS A 1 166 ? 24.611 -3.027 -10.254 1.00 83.44 166 LYS A O 1
ATOM 1364 N N . LEU A 1 167 ? 25.967 -3.632 -11.928 1.00 82.44 167 LEU A N 1
ATOM 1365 C CA . LEU A 1 167 ? 26.577 -4.747 -11.206 1.00 82.44 167 LEU A CA 1
ATOM 1366 C C . LEU A 1 167 ? 27.501 -4.263 -10.072 1.00 82.44 167 LEU A C 1
ATOM 1368 O O . LEU A 1 167 ? 27.587 -4.905 -9.026 1.00 82.44 167 LEU A O 1
ATOM 1372 N N . GLU A 1 168 ? 28.179 -3.128 -10.249 1.00 83.69 168 GLU A N 1
ATOM 1373 C CA . GLU A 1 168 ? 28.949 -2.458 -9.195 1.00 83.69 168 GLU A CA 1
ATOM 1374 C C . GLU A 1 168 ? 28.058 -1.830 -8.120 1.00 83.69 168 GLU A C 1
ATOM 1376 O O . GLU A 1 168 ? 28.345 -2.003 -6.936 1.00 83.69 168 GLU A O 1
ATOM 1381 N N . GLU A 1 169 ? 26.951 -1.193 -8.497 1.00 83.62 169 GLU A N 1
ATOM 1382 C CA . GLU A 1 169 ? 25.930 -0.711 -7.563 1.00 83.62 169 GLU A CA 1
ATOM 1383 C C . GLU A 1 169 ? 25.332 -1.871 -6.761 1.00 83.62 169 GLU A C 1
ATOM 1385 O O . GLU A 1 169 ? 25.276 -1.797 -5.537 1.00 83.62 169 GLU A O 1
ATOM 1390 N N . GLU A 1 170 ? 24.983 -2.990 -7.405 1.00 80.06 170 GLU A N 1
ATOM 1391 C CA . GLU A 1 170 ? 24.487 -4.180 -6.708 1.00 80.06 170 GLU A CA 1
ATOM 1392 C C . GLU A 1 170 ? 25.538 -4.749 -5.740 1.00 80.06 170 GLU A C 1
ATOM 1394 O O . GLU A 1 170 ? 25.208 -5.126 -4.614 1.00 80.06 170 GLU A O 1
ATOM 1399 N N . ARG A 1 171 ? 26.821 -4.778 -6.129 1.00 81.50 171 ARG A N 1
ATOM 1400 C CA . ARG A 1 171 ? 27.918 -5.181 -5.232 1.00 81.50 171 ARG A CA 1
ATOM 1401 C C . ARG A 1 171 ? 28.053 -4.240 -4.040 1.00 81.50 171 ARG A C 1
ATOM 1403 O O . ARG A 1 171 ? 28.202 -4.728 -2.923 1.00 81.50 171 ARG A O 1
ATOM 1410 N N . GLN A 1 172 ? 27.961 -2.929 -4.249 1.00 80.75 172 GLN A N 1
ATOM 1411 C CA . GLN A 1 172 ? 27.995 -1.941 -3.168 1.00 80.75 172 GLN A CA 1
ATOM 1412 C C . GLN A 1 172 ? 26.776 -2.068 -2.250 1.00 80.75 172 GLN A C 1
ATOM 1414 O O . GLN A 1 172 ? 26.920 -1.996 -1.033 1.00 80.75 172 GLN A O 1
ATOM 1419 N N . SER A 1 173 ? 25.588 -2.319 -2.798 1.00 79.12 173 SER A N 1
ATOM 1420 C CA . SER A 1 173 ? 24.376 -2.570 -2.016 1.00 79.12 173 SER A CA 1
ATOM 1421 C C . SER A 1 173 ? 24.475 -3.862 -1.211 1.00 79.12 173 SER A C 1
ATOM 1423 O O . SER A 1 173 ? 24.121 -3.865 -0.038 1.00 79.12 173 SER A O 1
ATOM 1425 N N . ARG A 1 174 ? 25.011 -4.947 -1.784 1.00 78.75 174 ARG A N 1
ATOM 1426 C CA . ARG A 1 174 ? 25.274 -6.196 -1.047 1.00 78.75 174 ARG A CA 1
ATOM 1427 C C . ARG A 1 174 ? 26.340 -6.015 0.029 1.00 78.75 174 ARG A C 1
ATOM 1429 O O . ARG A 1 174 ? 26.221 -6.618 1.089 1.00 78.75 174 ARG A O 1
ATOM 1436 N N . GLN A 1 175 ? 27.354 -5.189 -0.222 1.00 79.88 175 GLN A N 1
ATOM 1437 C CA . GLN A 1 175 ? 28.363 -4.850 0.775 1.00 79.88 175 GLN A CA 1
ATOM 1438 C C . GLN A 1 175 ? 27.747 -4.059 1.935 1.00 79.88 175 GLN A C 1
ATOM 1440 O O . GLN A 1 175 ? 27.929 -4.457 3.079 1.00 79.88 175 GLN A O 1
ATOM 1445 N N . LYS A 1 176 ? 26.950 -3.019 1.655 1.00 77.25 176 LYS A N 1
ATOM 1446 C CA . LYS A 1 176 ? 26.218 -2.259 2.682 1.00 77.25 176 LYS A CA 1
ATOM 1447 C C . LYS A 1 176 ? 25.244 -3.139 3.460 1.00 77.25 176 LYS A C 1
ATOM 1449 O O . LYS A 1 176 ? 25.214 -3.063 4.677 1.00 77.25 176 LYS A O 1
ATOM 1454 N N . LEU A 1 177 ? 24.517 -4.028 2.782 1.00 74.62 177 LEU A N 1
ATOM 1455 C CA . LEU A 1 177 ? 23.645 -5.005 3.436 1.00 74.62 177 LEU A CA 1
ATOM 1456 C C . LEU A 1 177 ? 24.450 -5.960 4.333 1.00 74.62 177 LEU A C 1
ATOM 1458 O O . LEU A 1 177 ? 23.999 -6.308 5.416 1.00 74.62 177 LEU A O 1
ATOM 1462 N N . GLY A 1 178 ? 25.646 -6.375 3.905 1.00 77.00 178 GLY A N 1
ATOM 1463 C CA . GLY A 1 178 ? 26.564 -7.174 4.717 1.00 77.00 178 GLY A CA 1
ATOM 1464 C C . GLY A 1 178 ? 27.092 -6.415 5.938 1.00 77.00 178 GLY A C 1
ATOM 1465 O O . GLY A 1 178 ? 27.151 -6.982 7.024 1.00 77.00 178 GLY A O 1
ATOM 1466 N N . GLU A 1 179 ? 27.419 -5.130 5.788 1.00 75.44 179 GLU A N 1
ATOM 1467 C CA . GLU A 1 179 ? 27.830 -4.237 6.880 1.00 75.44 179 GLU A CA 1
ATOM 1468 C C . GLU A 1 179 ? 26.674 -3.972 7.861 1.00 75.44 179 GLU A C 1
ATOM 1470 O O . GLU A 1 179 ? 26.876 -4.017 9.072 1.00 75.44 179 GLU A O 1
ATOM 1475 N N . GLU A 1 180 ? 25.448 -3.790 7.367 1.00 73.75 180 GLU A N 1
ATOM 1476 C CA . GLU A 1 180 ? 24.232 -3.655 8.179 1.00 73.75 180 GLU A CA 1
ATOM 1477 C C . GLU A 1 180 ? 23.882 -4.959 8.903 1.00 73.75 180 GLU A C 1
ATOM 1479 O O . GLU A 1 180 ? 23.549 -4.933 10.084 1.00 73.75 180 GLU A O 1
ATOM 1484 N N . GLN A 1 181 ? 23.997 -6.113 8.239 1.00 70.12 181 GLN A N 1
ATOM 1485 C CA . GLN A 1 181 ? 23.815 -7.424 8.868 1.00 70.12 181 GLN A CA 1
ATOM 1486 C C . GLN A 1 181 ? 24.874 -7.686 9.940 1.00 70.12 181 GLN A C 1
ATOM 1488 O O . GLN A 1 181 ? 24.551 -8.225 10.999 1.00 70.12 181 GLN A O 1
ATOM 1493 N N . TYR A 1 182 ? 26.117 -7.272 9.698 1.00 75.94 182 TYR A N 1
ATOM 1494 C CA . TYR A 1 182 ? 27.192 -7.357 10.678 1.00 75.94 182 TYR A CA 1
ATOM 1495 C C . TYR A 1 182 ? 26.950 -6.410 11.867 1.00 75.94 182 TYR A C 1
ATOM 1497 O O . TYR A 1 182 ? 27.069 -6.832 13.014 1.00 75.94 182 TYR A O 1
ATOM 1505 N N . GLY A 1 183 ? 26.507 -5.171 11.627 1.00 75.81 183 GLY A N 1
ATOM 1506 C CA . GLY A 1 183 ? 26.104 -4.234 12.683 1.00 75.81 183 GLY A CA 1
ATOM 1507 C C . GLY A 1 183 ? 24.882 -4.714 13.477 1.00 75.81 183 GLY A C 1
ATOM 1508 O O . GLY A 1 183 ? 24.817 -4.558 14.695 1.00 75.81 183 GLY A O 1
ATOM 1509 N N . MET A 1 184 ? 23.931 -5.380 12.819 1.00 66.81 184 MET A N 1
ATOM 1510 C CA . MET A 1 184 ? 22.775 -5.995 13.473 1.00 66.81 184 MET A CA 1
ATOM 1511 C C . MET A 1 184 ? 23.175 -7.211 14.321 1.00 66.81 184 MET A C 1
ATOM 1513 O O . MET A 1 184 ? 22.645 -7.410 15.409 1.00 66.81 184 MET A O 1
ATOM 1517 N N . GLN A 1 185 ? 24.143 -8.012 13.867 1.00 72.06 185 GLN A N 1
ATOM 1518 C CA . GLN A 1 185 ? 24.716 -9.084 14.685 1.00 72.06 185 GLN A CA 1
ATOM 1519 C C . GLN A 1 185 ? 25.461 -8.533 15.899 1.00 72.06 185 GLN A C 1
ATOM 1521 O O . GLN A 1 185 ? 25.259 -9.045 16.995 1.00 72.06 185 GLN A O 1
ATOM 1526 N N . GLN A 1 186 ? 26.250 -7.468 15.736 1.00 74.12 186 GLN A N 1
ATOM 1527 C CA . GLN A 1 186 ? 26.929 -6.821 16.858 1.00 74.12 186 GLN A CA 1
ATOM 1528 C C . GLN A 1 186 ? 25.939 -6.245 17.870 1.00 74.12 186 GLN A C 1
ATOM 1530 O O . GLN A 1 186 ? 26.087 -6.495 19.058 1.00 74.12 186 GLN A O 1
ATOM 1535 N N . THR A 1 187 ? 24.885 -5.561 17.422 1.00 71.50 187 THR A N 1
ATOM 1536 C CA . THR A 1 187 ? 23.847 -5.039 18.330 1.00 71.50 187 THR A CA 1
ATOM 1537 C C . THR A 1 187 ? 23.066 -6.154 19.024 1.00 71.50 187 THR A C 1
ATOM 1539 O O . THR A 1 187 ? 22.794 -6.046 20.213 1.00 71.50 187 THR A O 1
ATOM 1542 N N . LEU A 1 188 ? 22.775 -7.270 18.347 1.00 71.25 188 LEU A N 1
ATOM 1543 C CA . LEU A 1 188 ? 22.180 -8.453 18.982 1.00 71.25 188 LEU A CA 1
ATOM 1544 C C . LEU A 1 188 ? 23.130 -9.133 19.982 1.00 71.25 188 LEU A C 1
ATOM 1546 O O . LEU A 1 188 ? 22.678 -9.674 20.991 1.00 71.25 188 LEU A O 1
ATOM 1550 N N . GLU A 1 189 ? 24.439 -9.143 19.729 1.00 76.56 189 GLU A N 1
ATOM 1551 C CA . GLU A 1 189 ? 25.447 -9.636 20.675 1.00 76.56 189 GLU A CA 1
ATOM 1552 C C . GLU A 1 189 ? 25.625 -8.683 21.868 1.00 76.56 189 GLU A C 1
ATOM 1554 O O . GLU A 1 189 ? 25.734 -9.137 23.010 1.00 76.56 189 GLU A O 1
ATOM 1559 N N . GLU A 1 190 ? 25.562 -7.373 21.643 1.00 77.31 190 GLU A N 1
ATOM 1560 C CA . GLU A 1 190 ? 25.517 -6.344 22.683 1.00 77.31 190 GLU A CA 1
ATOM 1561 C C . GLU A 1 190 ? 24.237 -6.457 23.524 1.00 77.31 190 GLU A C 1
ATOM 1563 O O . GLU A 1 190 ? 24.307 -6.455 24.749 1.00 77.31 190 GLU A O 1
ATOM 1568 N N . GLU A 1 191 ? 23.070 -6.676 22.916 1.00 70.38 191 GLU A N 1
ATOM 1569 C CA . GLU A 1 191 ? 21.822 -6.940 23.640 1.00 70.38 191 GLU A CA 1
ATOM 1570 C C . GLU A 1 191 ? 21.885 -8.247 24.433 1.00 70.38 191 GLU A C 1
ATOM 1572 O O . GLU A 1 191 ? 21.432 -8.296 25.576 1.00 70.38 191 GLU A O 1
ATOM 1577 N N . ARG A 1 192 ? 22.484 -9.310 23.883 1.00 76.31 192 ARG A N 1
ATOM 1578 C CA . ARG A 1 192 ? 22.688 -10.572 24.612 1.00 76.31 192 ARG A CA 1
ATOM 1579 C C . ARG A 1 192 ? 23.636 -10.396 25.790 1.00 76.31 192 ARG A C 1
ATOM 1581 O O . ARG A 1 192 ? 23.368 -10.934 26.861 1.00 76.31 192 ARG A O 1
ATOM 1588 N N . THR A 1 193 ? 24.721 -9.645 25.625 1.00 77.69 193 THR A N 1
ATOM 1589 C CA . THR A 1 193 ? 25.662 -9.370 26.720 1.00 77.69 193 THR A CA 1
ATOM 1590 C C . THR A 1 193 ? 25.048 -8.445 27.768 1.00 77.69 193 THR A C 1
ATOM 1592 O O . THR A 1 193 ? 25.198 -8.711 28.959 1.00 77.69 193 THR A O 1
ATOM 1595 N N . LEU A 1 194 ? 24.269 -7.437 27.370 1.00 75.88 194 LEU A N 1
ATOM 1596 C CA . LEU A 1 194 ? 23.482 -6.603 28.280 1.00 75.88 194 LEU A CA 1
ATOM 1597 C C . LEU A 1 194 ? 22.411 -7.409 29.014 1.00 75.88 194 LEU A C 1
ATOM 1599 O O . LEU A 1 194 ? 22.259 -7.235 30.217 1.00 75.88 194 LEU A O 1
ATOM 1603 N N . HIS A 1 195 ? 21.712 -8.324 28.342 1.00 75.88 195 HIS A N 1
ATOM 1604 C CA . HIS A 1 195 ? 20.730 -9.200 28.976 1.00 75.88 195 HIS A CA 1
ATOM 1605 C C . HIS A 1 195 ? 21.396 -10.143 29.984 1.00 75.88 195 HIS A C 1
ATOM 1607 O O . HIS A 1 195 ? 20.883 -10.321 31.086 1.00 75.88 195 HIS A O 1
ATOM 1613 N N . VAL A 1 196 ? 22.550 -10.728 29.647 1.00 79.62 196 VAL A N 1
ATOM 1614 C CA . VAL A 1 196 ? 23.330 -11.558 30.580 1.00 79.62 196 VAL A CA 1
ATOM 1615 C C . VAL A 1 196 ? 23.814 -10.732 31.773 1.00 79.62 196 VAL A C 1
ATOM 1617 O O . VAL A 1 196 ? 23.698 -11.190 32.907 1.00 79.62 196 VAL A O 1
ATOM 1620 N N . ASN A 1 197 ? 24.284 -9.503 31.550 1.00 76.25 197 ASN A N 1
ATOM 1621 C CA . ASN A 1 197 ? 24.707 -8.603 32.622 1.00 76.25 197 ASN A CA 1
ATOM 1622 C C . ASN A 1 197 ? 23.529 -8.182 33.509 1.00 76.25 197 ASN A C 1
ATOM 1624 O O . ASN A 1 197 ? 23.645 -8.237 34.728 1.00 76.25 197 ASN A O 1
ATOM 1628 N N . LEU A 1 198 ? 22.380 -7.834 32.927 1.00 79.31 198 LEU A N 1
ATOM 1629 C CA . LEU A 1 198 ? 21.164 -7.484 33.661 1.00 79.31 198 LEU A CA 1
ATOM 1630 C C . LEU A 1 198 ? 20.647 -8.681 34.468 1.00 79.31 198 LEU A C 1
ATOM 1632 O O . LEU A 1 198 ? 20.246 -8.525 35.617 1.00 79.31 198 LEU A O 1
ATOM 1636 N N . GLN A 1 199 ? 20.706 -9.886 33.901 1.00 79.62 199 GLN A N 1
ATOM 1637 C CA . GLN A 1 199 ? 20.338 -11.117 34.591 1.00 79.62 199 GLN A CA 1
ATOM 1638 C C . GLN A 1 199 ? 21.286 -11.414 35.762 1.00 79.62 199 GLN A C 1
ATOM 1640 O O . GLN A 1 199 ? 20.817 -11.692 36.863 1.00 79.62 199 GLN A O 1
ATOM 1645 N N . GLN A 1 200 ? 22.601 -11.277 35.572 1.00 78.31 200 GLN A N 1
ATOM 1646 C CA . GLN A 1 200 ? 23.582 -11.409 36.656 1.00 78.31 200 GLN A CA 1
ATOM 1647 C C . GLN A 1 200 ? 23.410 -10.328 37.730 1.00 78.31 200 GLN A C 1
ATOM 1649 O O . GLN A 1 200 ? 23.583 -10.604 38.916 1.00 78.31 200 GLN A O 1
ATOM 1654 N N . GLN A 1 201 ? 23.037 -9.109 37.340 1.00 76.56 201 GLN A N 1
ATOM 1655 C CA . GLN A 1 201 ? 22.790 -8.003 38.258 1.00 76.56 201 GLN A CA 1
ATOM 1656 C C . GLN A 1 201 ? 21.523 -8.246 39.086 1.00 76.56 201 GLN A C 1
ATOM 1658 O O . GLN A 1 201 ? 21.564 -8.109 40.302 1.00 76.56 201 GLN A O 1
ATOM 1663 N N . LEU A 1 202 ? 20.445 -8.741 38.471 1.00 77.44 202 LEU A N 1
ATOM 1664 C CA . LEU A 1 202 ? 19.230 -9.161 39.174 1.00 77.44 202 LEU A CA 1
ATOM 1665 C C . LEU A 1 202 ? 19.478 -10.353 40.109 1.00 77.44 202 LEU A C 1
ATOM 1667 O O . LEU A 1 202 ? 18.946 -10.386 41.217 1.00 77.44 202 LEU A O 1
ATOM 1671 N N . GLU A 1 203 ? 20.294 -11.327 39.704 1.00 81.44 203 GLU A N 1
ATOM 1672 C CA . GLU A 1 203 ? 20.693 -12.446 40.567 1.00 81.44 203 GLU A CA 1
ATOM 1673 C C . GLU A 1 203 ? 21.560 -11.977 41.746 1.00 81.44 203 GLU A C 1
ATOM 1675 O O . GLU A 1 203 ? 21.352 -12.422 42.878 1.00 81.44 203 GLU A O 1
ATOM 1680 N N . SER A 1 204 ? 22.478 -11.037 41.508 1.00 77.44 204 SER A N 1
ATOM 1681 C CA . SER A 1 204 ? 23.285 -10.375 42.538 1.00 77.44 204 SER A CA 1
ATOM 1682 C C . SER A 1 204 ? 22.419 -9.564 43.503 1.00 77.44 204 SER A C 1
ATOM 1684 O O . SER A 1 204 ? 22.593 -9.672 44.716 1.00 77.44 204 SER A O 1
ATOM 1686 N N . ASP A 1 205 ? 21.447 -8.805 43.002 1.00 79.69 205 ASP A N 1
ATOM 1687 C CA . ASP A 1 205 ? 20.531 -8.007 43.818 1.00 79.69 205 ASP A CA 1
ATOM 1688 C C . ASP A 1 205 ? 19.581 -8.897 44.623 1.00 79.69 205 ASP A C 1
ATOM 1690 O O . ASP A 1 205 ? 19.340 -8.645 45.801 1.00 79.69 205 ASP A O 1
ATOM 1694 N N . LEU A 1 206 ? 19.111 -10.008 44.050 1.00 77.19 206 LEU A N 1
ATOM 1695 C CA . LEU A 1 206 ? 18.356 -11.024 44.784 1.00 77.19 206 LEU A CA 1
ATOM 1696 C C . LEU A 1 206 ? 19.212 -11.706 45.858 1.00 77.19 206 LEU A C 1
ATOM 1698 O O . LEU A 1 206 ? 18.715 -11.989 46.951 1.00 77.19 206 LEU A O 1
ATOM 1702 N N . ALA A 1 207 ? 20.489 -11.971 45.583 1.00 77.31 207 ALA A N 1
ATOM 1703 C CA . ALA A 1 207 ? 21.418 -12.521 46.563 1.00 77.31 207 ALA A CA 1
ATOM 1704 C C . ALA A 1 207 ? 21.734 -11.509 47.677 1.00 77.31 207 ALA A C 1
ATOM 1706 O O . ALA A 1 207 ? 21.745 -11.886 48.851 1.00 77.31 207 ALA A O 1
ATOM 1707 N N . SER A 1 208 ? 21.925 -10.231 47.339 1.00 76.00 208 SER A N 1
ATOM 1708 C CA . SER A 1 208 ? 22.166 -9.152 48.300 1.00 76.00 208 SER A CA 1
ATOM 1709 C C . SER A 1 208 ? 20.927 -8.894 49.155 1.00 76.00 208 SER A C 1
ATOM 1711 O O . SER A 1 208 ? 21.053 -8.806 50.370 1.00 76.00 208 SER A O 1
ATOM 1713 N N . ALA A 1 209 ? 19.725 -8.916 48.573 1.00 73.19 209 ALA A N 1
ATOM 1714 C CA . ALA A 1 209 ? 18.463 -8.784 49.292 1.00 73.19 209 ALA A CA 1
ATOM 1715 C C . ALA A 1 209 ? 18.204 -9.982 50.214 1.00 73.19 209 ALA A C 1
ATOM 1717 O O . ALA A 1 209 ? 17.767 -9.809 51.349 1.00 73.19 209 ALA A O 1
ATOM 1718 N N . ARG A 1 210 ? 18.524 -11.208 49.778 1.00 80.31 210 ARG A N 1
ATOM 1719 C CA . ARG A 1 210 ? 18.466 -12.400 50.643 1.00 80.31 210 ARG A CA 1
ATOM 1720 C C . ARG A 1 210 ? 19.460 -12.310 51.794 1.00 80.31 210 ARG A C 1
ATOM 1722 O O . ARG A 1 210 ? 19.107 -12.657 52.919 1.00 80.31 210 ARG A O 1
ATOM 1729 N N . LYS A 1 211 ? 20.674 -11.825 51.528 1.00 80.31 211 LYS A N 1
ATOM 1730 C CA . LYS A 1 211 ? 21.701 -11.605 52.546 1.00 80.31 211 LYS A CA 1
ATOM 1731 C C . LYS A 1 211 ? 21.290 -10.500 53.519 1.00 80.31 211 LYS A C 1
ATOM 1733 O O . LYS A 1 211 ? 21.373 -10.732 54.714 1.00 80.31 211 LYS A O 1
ATOM 1738 N N . ALA A 1 212 ? 20.753 -9.383 53.037 1.00 73.94 212 ALA A N 1
ATOM 1739 C CA . ALA A 1 212 ? 20.236 -8.287 53.852 1.00 73.94 212 ALA A CA 1
ATOM 1740 C C . ALA A 1 212 ? 19.044 -8.733 54.708 1.00 73.94 212 ALA A C 1
ATOM 1742 O O . ALA A 1 212 ? 19.013 -8.444 55.893 1.00 73.94 212 ALA A O 1
ATOM 1743 N N . LEU A 1 213 ? 18.117 -9.526 54.162 1.00 75.25 213 LEU A N 1
ATOM 1744 C CA . LEU A 1 213 ? 17.015 -10.121 54.926 1.00 75.25 213 LEU A CA 1
ATOM 1745 C C . LEU A 1 213 ? 17.529 -11.103 55.995 1.00 75.25 213 LEU A C 1
ATOM 1747 O O . LEU A 1 213 ? 16.965 -11.223 57.082 1.00 75.25 213 LEU A O 1
ATOM 1751 N N . GLN A 1 214 ? 18.591 -11.849 55.690 1.00 75.94 214 GLN A N 1
ATOM 1752 C CA . GLN A 1 214 ? 19.209 -12.778 56.630 1.00 75.94 214 GLN A CA 1
ATOM 1753 C C . GLN A 1 214 ? 20.003 -12.039 57.718 1.00 75.94 214 GLN A C 1
ATOM 1755 O O . GLN A 1 214 ? 19.911 -12.412 58.885 1.00 75.94 214 GLN A O 1
ATOM 1760 N N . GLU A 1 215 ? 20.710 -10.969 57.365 1.00 77.44 215 GLU A N 1
ATOM 1761 C CA . GLU A 1 215 ? 21.394 -10.055 58.281 1.00 77.44 215 GLU A CA 1
ATOM 1762 C C . GLU A 1 215 ? 20.399 -9.280 59.141 1.00 77.44 215 GLU A C 1
ATOM 1764 O O . GLU A 1 215 ? 20.615 -9.174 60.338 1.00 77.44 215 GLU A O 1
ATOM 1769 N N . GLU A 1 216 ? 19.264 -8.843 58.596 1.00 73.19 216 GLU A N 1
ATOM 1770 C CA . GLU A 1 216 ? 18.175 -8.217 59.346 1.00 73.19 216 GLU A CA 1
ATOM 1771 C C . GLU A 1 216 ? 17.575 -9.202 60.353 1.00 73.19 216 GLU A C 1
ATOM 1773 O O . GLU A 1 216 ? 17.391 -8.862 61.517 1.00 73.19 216 GLU A O 1
ATOM 1778 N N . LYS A 1 217 ? 17.354 -10.463 59.964 1.00 73.12 217 LYS A N 1
ATOM 1779 C CA . LYS A 1 217 ? 16.922 -11.515 60.900 1.00 73.12 217 LYS A CA 1
ATOM 1780 C C . LYS A 1 217 ? 17.963 -11.798 61.983 1.00 73.12 217 LYS A C 1
ATOM 1782 O O . LYS A 1 217 ? 17.592 -12.121 63.112 1.00 73.12 217 LYS A O 1
ATOM 1787 N N . VAL A 1 218 ? 19.254 -11.706 61.667 1.00 74.06 218 VAL A N 1
ATOM 1788 C CA . VAL A 1 218 ? 20.340 -11.853 62.649 1.00 74.06 218 VAL A CA 1
ATOM 1789 C C . VAL A 1 218 ? 20.427 -10.622 63.555 1.00 74.06 218 VAL A C 1
ATOM 1791 O O . VAL A 1 218 ? 20.547 -10.791 64.763 1.00 74.06 218 VAL A O 1
ATOM 1794 N N . ALA A 1 219 ? 20.265 -9.412 63.024 1.00 71.69 219 ALA A N 1
ATOM 1795 C CA . ALA A 1 219 ? 20.243 -8.159 63.772 1.00 71.69 219 ALA A CA 1
ATOM 1796 C C . ALA A 1 219 ? 19.016 -8.072 64.688 1.00 71.69 219 ALA A C 1
ATOM 1798 O O . ALA A 1 219 ? 19.147 -7.704 65.848 1.00 71.69 219 ALA A O 1
ATOM 1799 N N . GLN A 1 220 ? 17.841 -8.508 64.226 1.00 69.44 220 GLN A N 1
ATOM 1800 C CA . GLN A 1 220 ? 16.643 -8.648 65.056 1.00 69.44 220 GLN A CA 1
ATOM 1801 C C . GLN A 1 220 ? 16.868 -9.655 66.189 1.00 69.44 220 GLN A C 1
ATOM 1803 O O . GLN A 1 220 ? 16.457 -9.400 67.316 1.00 69.44 220 GLN A O 1
ATOM 1808 N N . ARG A 1 221 ? 17.567 -10.773 65.936 1.00 71.44 221 ARG A N 1
ATOM 1809 C CA . ARG A 1 221 ? 17.942 -11.742 66.985 1.00 71.44 221 ARG A CA 1
ATOM 1810 C C . ARG A 1 221 ? 18.963 -11.174 67.973 1.00 71.44 221 ARG A C 1
ATOM 1812 O O . ARG A 1 221 ? 18.816 -11.403 69.169 1.00 71.44 221 ARG A O 1
ATOM 1819 N N . GLN A 1 222 ? 19.948 -10.417 67.497 1.00 68.62 222 GLN A N 1
ATOM 1820 C CA . GLN A 1 222 ? 20.956 -9.763 68.335 1.00 68.62 222 GLN A CA 1
ATOM 1821 C C . GLN A 1 222 ? 20.361 -8.618 69.164 1.00 68.62 222 GLN A C 1
ATOM 1823 O O . GLN A 1 222 ? 20.685 -8.513 70.339 1.00 68.62 222 GLN A O 1
ATOM 1828 N N . ALA A 1 223 ? 19.427 -7.833 68.621 1.00 66.69 223 ALA A N 1
ATOM 1829 C CA . ALA A 1 223 ? 18.685 -6.810 69.360 1.00 66.69 223 ALA A CA 1
ATOM 1830 C C . ALA A 1 223 ? 17.822 -7.430 70.475 1.00 66.69 223 ALA A C 1
ATOM 1832 O O . ALA A 1 223 ? 17.802 -6.928 71.598 1.00 66.69 223 ALA A O 1
ATOM 1833 N N . LEU A 1 224 ? 17.191 -8.578 70.202 1.00 63.72 224 LEU A N 1
ATOM 1834 C CA . LEU A 1 224 ? 16.464 -9.373 71.200 1.00 63.72 224 LEU A CA 1
ATOM 1835 C C . LEU A 1 224 ? 17.400 -9.961 72.274 1.00 63.72 224 LEU A C 1
ATOM 1837 O O . LEU A 1 224 ? 17.028 -10.073 73.442 1.00 63.72 224 LEU A O 1
ATOM 1841 N N . GLU A 1 225 ? 18.629 -10.335 71.913 1.00 65.44 225 GLU A N 1
ATOM 1842 C CA . GLU A 1 225 ? 19.653 -10.787 72.864 1.00 65.44 225 GLU A CA 1
ATOM 1843 C C . GLU A 1 225 ? 20.291 -9.641 73.666 1.00 65.44 225 GLU A C 1
ATOM 1845 O O . GLU A 1 225 ? 20.627 -9.836 74.837 1.00 65.44 225 GLU A O 1
ATOM 1850 N N . GLU A 1 226 ? 20.415 -8.442 73.098 1.00 63.12 226 GLU A N 1
ATOM 1851 C CA . GLU A 1 226 ? 20.850 -7.232 73.801 1.00 63.12 226 GLU A CA 1
ATOM 1852 C C . GLU A 1 226 ? 19.783 -6.718 74.771 1.00 63.12 226 GLU A C 1
ATOM 1854 O O . GLU A 1 226 ? 20.126 -6.341 75.894 1.00 63.12 226 GLU A O 1
ATOM 1859 N N . GLU A 1 227 ? 18.495 -6.803 74.423 1.00 55.12 227 GLU A N 1
ATOM 1860 C CA . GLU A 1 227 ? 17.393 -6.613 75.376 1.00 55.12 227 GLU A CA 1
ATOM 1861 C C . GLU A 1 227 ? 17.464 -7.629 76.522 1.00 55.12 227 GLU A C 1
ATOM 1863 O O . GLU A 1 227 ? 17.323 -7.261 77.692 1.00 55.12 227 GLU A O 1
ATOM 1868 N N . ARG A 1 228 ? 17.775 -8.896 76.214 1.00 58.19 228 ARG A N 1
ATOM 1869 C CA . ARG A 1 228 ? 17.997 -9.958 77.213 1.00 58.19 228 ARG A CA 1
ATOM 1870 C C . ARG A 1 228 ? 19.259 -9.749 78.058 1.00 58.19 228 ARG A C 1
ATOM 1872 O O . ARG A 1 228 ? 19.320 -10.225 79.188 1.00 58.19 228 ARG A O 1
ATOM 1879 N N . ARG A 1 229 ? 20.277 -9.044 77.554 1.00 57.28 229 ARG A N 1
ATOM 1880 C CA . ARG A 1 229 ? 21.477 -8.653 78.320 1.00 57.28 229 ARG A CA 1
ATOM 1881 C C . ARG A 1 229 ? 21.236 -7.421 79.193 1.00 57.28 229 ARG A C 1
ATOM 1883 O O . ARG A 1 229 ? 21.676 -7.431 80.340 1.00 57.28 229 ARG A O 1
ATOM 1890 N N . LYS A 1 230 ? 20.497 -6.415 78.709 1.00 55.09 230 LYS A N 1
ATOM 1891 C CA . LYS A 1 230 ? 20.080 -5.245 79.507 1.00 55.09 230 LYS A CA 1
ATOM 1892 C C . LYS A 1 230 ? 19.146 -5.641 80.654 1.00 55.09 230 LYS A C 1
ATOM 1894 O O . LYS A 1 230 ? 19.302 -5.140 81.762 1.00 55.09 230 LYS A O 1
ATOM 1899 N N . THR A 1 231 ? 18.263 -6.616 80.439 1.00 50.81 231 THR A N 1
ATOM 1900 C CA . THR A 1 231 ? 17.432 -7.206 81.509 1.00 50.81 231 THR A CA 1
ATOM 1901 C C . THR A 1 231 ? 18.225 -8.079 82.490 1.00 50.81 231 THR A C 1
ATOM 1903 O O . THR A 1 231 ? 17.861 -8.145 83.659 1.00 50.81 231 THR A O 1
ATOM 1906 N N . ARG A 1 232 ? 19.357 -8.676 82.082 1.00 51.06 232 ARG A N 1
ATOM 1907 C CA . ARG A 1 232 ? 20.277 -9.392 82.993 1.00 51.06 232 ARG A CA 1
ATOM 1908 C C . ARG A 1 232 ? 21.185 -8.470 83.817 1.00 51.06 232 ARG A C 1
ATOM 1910 O O . ARG A 1 232 ? 21.556 -8.846 84.921 1.00 51.06 232 ARG A O 1
ATOM 1917 N N . GLN A 1 233 ? 21.535 -7.278 83.327 1.00 47.09 233 GLN A N 1
ATOM 1918 C CA . GLN A 1 233 ? 22.295 -6.286 84.111 1.00 47.09 233 GLN A CA 1
ATOM 1919 C C . GLN A 1 233 ? 21.450 -5.609 85.200 1.00 47.09 233 GLN A C 1
ATOM 1921 O O . GLN A 1 233 ? 21.991 -5.254 86.240 1.00 47.09 233 GLN A O 1
ATOM 1926 N N . LEU A 1 234 ? 20.132 -5.507 85.009 1.00 44.97 234 LEU A N 1
ATOM 1927 C CA . LEU A 1 234 ? 19.195 -5.017 86.030 1.00 44.97 234 LEU A CA 1
ATOM 1928 C C . LEU A 1 234 ? 18.818 -6.081 87.081 1.00 44.97 234 LEU A C 1
ATOM 1930 O O . LEU A 1 234 ? 18.193 -5.755 88.082 1.00 44.97 234 LEU A O 1
ATOM 1934 N N . GLN A 1 235 ? 19.218 -7.345 86.894 1.00 39.47 235 GLN A N 1
ATOM 1935 C CA . GLN A 1 235 ? 18.958 -8.448 87.833 1.00 39.47 235 GLN A CA 1
ATOM 1936 C C . GLN A 1 235 ? 19.981 -8.564 88.979 1.00 39.47 235 GLN A C 1
ATOM 1938 O O . GLN A 1 235 ? 19.842 -9.444 89.826 1.00 39.47 235 GLN A O 1
ATOM 1943 N N . GLY A 1 236 ? 20.988 -7.684 89.042 1.00 47.19 236 GLY A N 1
ATOM 1944 C CA . GLY A 1 236 ? 21.949 -7.636 90.152 1.00 47.19 236 GLY A CA 1
ATOM 1945 C C . GLY A 1 236 ? 21.384 -7.072 91.464 1.00 47.19 236 GLY A C 1
ATOM 1946 O O . GLY A 1 236 ? 21.922 -7.382 92.524 1.00 47.19 236 GLY A O 1
ATOM 1947 N N . ASP A 1 237 ? 20.277 -6.321 91.405 1.00 48.97 237 ASP A N 1
ATOM 1948 C CA . ASP A 1 237 ? 19.768 -5.534 92.542 1.00 48.97 237 ASP A CA 1
ATOM 1949 C C . ASP A 1 237 ? 18.522 -6.133 93.235 1.00 48.97 237 ASP A C 1
ATOM 1951 O O . ASP A 1 237 ? 18.001 -5.548 94.181 1.00 48.97 237 ASP A O 1
ATOM 1955 N N . PHE A 1 238 ? 18.047 -7.317 92.826 1.00 44.16 238 PHE A N 1
ATOM 1956 C CA . PHE A 1 238 ? 16.764 -7.890 93.287 1.00 44.16 238 PHE A CA 1
ATOM 1957 C C . PHE A 1 238 ? 16.891 -9.141 94.172 1.00 44.16 238 PHE A C 1
ATOM 1959 O O . PHE A 1 238 ? 16.006 -9.996 94.202 1.00 44.16 238 PHE A O 1
ATOM 1966 N N . SER A 1 239 ? 17.969 -9.264 94.948 1.00 47.28 239 SER A N 1
ATOM 1967 C CA . SER A 1 239 ? 18.120 -10.369 95.912 1.00 47.28 239 SER A CA 1
ATOM 1968 C C . SER A 1 239 ? 17.136 -10.309 97.095 1.00 47.28 239 SER A C 1
ATOM 1970 O O . SER A 1 239 ? 16.995 -11.301 97.804 1.00 47.28 239 SER A O 1
ATOM 1972 N N . SER A 1 240 ? 16.400 -9.206 97.279 1.00 51.41 240 SER A N 1
ATOM 1973 C CA . SER A 1 240 ? 15.318 -9.066 98.269 1.00 51.41 240 SER A CA 1
ATOM 1974 C C . SER A 1 240 ? 13.910 -9.346 97.719 1.00 51.41 240 SER A C 1
ATOM 1976 O O . SER A 1 240 ? 12.966 -9.442 98.497 1.00 51.41 240 SER A O 1
ATOM 1978 N N . GLU A 1 241 ? 13.748 -9.523 96.402 1.00 48.31 241 GLU A N 1
ATOM 1979 C CA . GLU A 1 241 ? 12.450 -9.812 95.760 1.00 48.31 241 GLU A CA 1
ATOM 1980 C C . GLU A 1 241 ? 12.220 -11.325 95.548 1.00 48.31 241 GLU A C 1
ATOM 1982 O O . GLU A 1 241 ? 11.157 -11.772 95.126 1.00 48.31 241 GLU A O 1
ATOM 1987 N N . VAL A 1 242 ? 13.212 -12.154 95.886 1.00 55.06 242 VAL A N 1
ATOM 1988 C CA . VAL A 1 242 ? 13.138 -13.618 95.752 1.00 55.06 242 VAL A CA 1
ATOM 1989 C C . VAL A 1 242 ? 12.275 -14.257 96.851 1.00 55.06 242 VAL A C 1
ATOM 1991 O O . VAL A 1 242 ? 11.577 -15.232 96.578 1.00 55.06 242 VAL A O 1
ATOM 1994 N N . GLU A 1 243 ? 12.228 -13.684 98.058 1.00 56.25 243 GLU A N 1
ATOM 1995 C CA . GLU A 1 243 ? 11.342 -14.166 99.136 1.00 56.25 243 GLU A CA 1
ATOM 1996 C C . GLU A 1 243 ? 9.861 -13.860 98.852 1.00 56.25 243 GLU A C 1
ATOM 1998 O O . GLU A 1 243 ? 8.993 -14.692 99.113 1.00 56.25 243 GLU A O 1
ATOM 2003 N N . THR A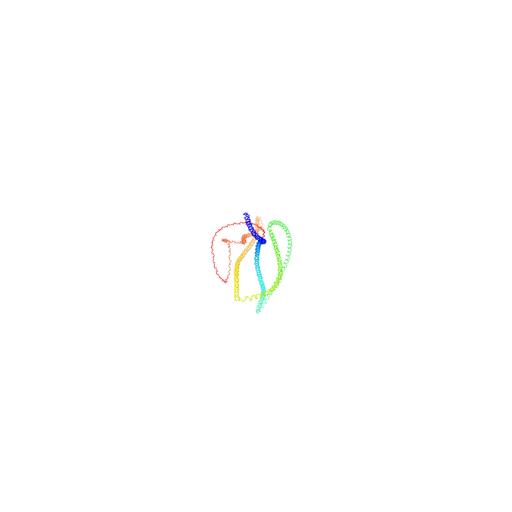 1 244 ? 9.550 -12.725 98.218 1.00 56.88 244 THR A N 1
ATOM 2004 C CA . THR A 1 244 ? 8.183 -12.403 97.772 1.00 56.88 244 THR A CA 1
ATOM 2005 C C . THR A 1 244 ? 7.753 -13.219 96.547 1.00 56.88 244 THR A C 1
ATOM 2007 O O . THR A 1 244 ? 6.563 -13.489 96.369 1.00 56.88 244 THR A O 1
ATOM 2010 N N . LEU A 1 245 ? 8.700 -13.681 95.725 1.00 50.06 245 LEU A N 1
ATOM 2011 C CA . LEU A 1 245 ? 8.425 -14.553 94.580 1.00 50.06 245 LEU A CA 1
ATOM 2012 C C . LEU A 1 245 ? 8.266 -16.035 94.950 1.00 50.06 245 LEU A C 1
ATOM 2014 O O . LEU A 1 245 ? 7.583 -16.755 94.225 1.00 50.06 245 LEU A O 1
ATOM 2018 N N . GLN A 1 246 ? 8.797 -16.495 96.086 1.00 55.47 246 GLN A N 1
ATOM 2019 C CA . GLN A 1 246 ? 8.522 -17.849 96.591 1.00 55.47 246 GLN A CA 1
ATOM 2020 C C . GLN A 1 246 ? 7.050 -18.034 96.989 1.00 55.47 246 GLN A C 1
ATOM 2022 O O . GLN A 1 246 ? 6.478 -19.084 96.704 1.00 55.47 246 GLN A O 1
ATOM 2027 N N . GLN A 1 247 ? 6.411 -16.989 97.523 1.00 59.22 247 GLN A N 1
ATOM 2028 C CA . GLN A 1 247 ? 4.969 -16.974 97.788 1.00 59.22 247 GLN A CA 1
ATOM 2029 C C . GLN A 1 247 ? 4.146 -16.969 96.480 1.00 59.22 247 GLN A C 1
ATOM 2031 O O . GLN A 1 247 ? 3.165 -17.696 96.355 1.00 59.22 247 GLN A O 1
ATOM 2036 N N . ARG A 1 248 ? 4.584 -16.218 95.455 1.00 58.88 248 ARG A N 1
ATOM 2037 C CA . ARG A 1 248 ? 3.923 -16.182 94.134 1.00 58.88 248 ARG A CA 1
ATOM 2038 C C . ARG A 1 248 ? 4.081 -17.472 93.329 1.00 58.88 248 ARG A C 1
ATOM 2040 O O . ARG A 1 248 ? 3.176 -17.816 92.580 1.00 58.88 248 ARG A O 1
ATOM 2047 N N . LEU A 1 249 ? 5.182 -18.204 93.491 1.00 61.44 249 LEU A N 1
ATOM 2048 C CA . LEU A 1 249 ? 5.410 -19.483 92.810 1.00 61.44 249 LEU A CA 1
ATOM 2049 C C . LEU A 1 249 ? 4.476 -20.595 93.332 1.00 61.44 249 LEU A C 1
ATOM 2051 O O . LEU A 1 249 ? 4.156 -21.531 92.597 1.00 61.44 249 LEU A O 1
ATOM 2055 N N . GLU A 1 250 ? 4.034 -20.520 94.591 1.00 67.38 250 GLU A N 1
ATOM 2056 C CA . GLU A 1 250 ? 3.025 -21.438 95.142 1.00 67.38 250 GLU A CA 1
ATOM 2057 C C . GLU A 1 250 ? 1.613 -21.109 94.629 1.00 67.38 250 GLU A C 1
ATOM 2059 O O . GLU A 1 250 ? 0.882 -22.028 94.247 1.00 67.38 250 GLU A O 1
ATOM 2064 N N . ASP A 1 251 ? 1.281 -19.823 94.478 1.00 65.81 251 ASP A N 1
ATOM 2065 C CA . ASP A 1 251 ? 0.036 -19.370 93.838 1.00 65.81 251 ASP A CA 1
ATOM 2066 C C . ASP A 1 251 ? 0.004 -19.692 92.326 1.00 65.81 251 ASP A C 1
ATOM 2068 O O . ASP A 1 251 ? -1.026 -20.087 91.773 1.00 65.81 251 ASP A O 1
ATOM 2072 N N . GLU A 1 252 ? 1.149 -19.621 91.646 1.00 62.97 252 GLU A N 1
ATOM 2073 C CA . GLU A 1 252 ? 1.284 -19.939 90.219 1.00 62.97 252 GLU A CA 1
ATOM 2074 C C . GLU A 1 252 ? 1.221 -21.457 89.952 1.00 62.97 252 GLU A C 1
ATOM 2076 O O . GLU A 1 252 ? 0.664 -21.897 88.945 1.00 62.97 252 GLU A O 1
ATOM 2081 N N . LYS A 1 253 ? 1.678 -22.297 90.894 1.00 64.31 253 LYS A N 1
ATOM 2082 C CA . LYS A 1 253 ? 1.466 -23.759 90.848 1.00 64.31 253 LYS A CA 1
ATOM 2083 C C . LYS A 1 253 ? -0.002 -24.150 91.056 1.00 64.31 253 LYS A C 1
ATOM 2085 O O . LYS A 1 253 ? -0.434 -25.170 90.513 1.00 64.31 253 LYS A O 1
ATOM 2090 N N . ALA A 1 254 ? -0.780 -23.354 91.792 1.00 62.16 254 ALA A N 1
ATOM 2091 C CA . ALA A 1 254 ? -2.230 -23.526 91.887 1.00 62.16 254 ALA A CA 1
ATOM 2092 C C . ALA A 1 254 ? -2.940 -23.119 90.579 1.00 62.16 254 ALA A C 1
ATOM 2094 O O . ALA A 1 254 ? -3.837 -23.829 90.124 1.00 62.16 254 ALA A O 1
ATOM 2095 N N . GLN A 1 255 ? -2.477 -22.059 89.907 1.00 61.44 255 GLN A N 1
ATOM 2096 C CA . GLN A 1 255 ? -2.965 -21.677 88.573 1.00 61.44 255 GLN A CA 1
ATOM 2097 C C . GLN A 1 255 ? -2.567 -22.673 87.473 1.00 61.44 255 GLN A C 1
ATOM 2099 O O . GLN A 1 255 ? -3.355 -22.935 86.568 1.00 61.44 255 GLN A O 1
ATOM 2104 N N . GLN A 1 256 ? -1.394 -23.304 87.564 1.00 64.62 256 GLN A N 1
ATOM 2105 C CA . GLN A 1 256 ? -0.997 -24.361 86.628 1.00 64.62 256 GLN A CA 1
ATOM 2106 C C . GLN A 1 256 ? -1.848 -25.628 86.762 1.00 64.62 256 GLN A C 1
ATOM 2108 O O . GLN A 1 256 ? -2.091 -26.282 85.753 1.00 64.62 256 GLN A O 1
ATOM 2113 N N . ARG A 1 257 ? -2.369 -25.953 87.955 1.00 71.31 257 ARG A N 1
ATOM 2114 C CA . ARG A 1 257 ? -3.346 -27.047 88.114 1.00 71.31 257 ARG A CA 1
ATOM 2115 C C . ARG A 1 257 ? -4.678 -26.733 87.432 1.00 71.31 257 ARG A C 1
ATOM 2117 O O . ARG A 1 257 ? -5.210 -27.606 86.762 1.00 71.31 257 ARG A O 1
ATOM 2124 N N . LEU A 1 258 ? -5.147 -25.486 87.500 1.00 65.69 258 LEU A N 1
ATOM 2125 C CA . LEU A 1 258 ? -6.348 -25.033 86.782 1.00 65.69 258 LEU A CA 1
ATOM 2126 C C . LEU A 1 258 ? -6.152 -25.008 85.258 1.00 65.69 258 LEU A C 1
ATOM 2128 O O . LEU A 1 258 ? -7.039 -25.419 84.520 1.00 65.69 258 LEU A O 1
ATOM 2132 N N . LEU A 1 259 ? -4.974 -24.606 84.775 1.00 66.75 259 LEU A N 1
ATOM 2133 C CA . LEU A 1 259 ? -4.629 -24.669 83.347 1.00 66.75 259 LEU A CA 1
ATOM 2134 C C . LEU A 1 259 ? -4.455 -26.110 82.844 1.00 66.75 259 LEU A C 1
ATOM 2136 O O . LEU A 1 259 ? -4.674 -26.393 81.666 1.00 66.75 259 LEU A O 1
ATOM 2140 N N . GLN A 1 260 ? -4.053 -27.029 83.721 1.00 70.81 260 GLN A N 1
ATOM 2141 C CA . GLN A 1 260 ? -3.953 -28.451 83.411 1.00 70.81 260 GLN A CA 1
ATOM 2142 C C . GLN A 1 260 ? -5.336 -29.115 83.394 1.00 70.81 260 GLN A C 1
ATOM 2144 O O . GLN A 1 260 ? -5.619 -29.881 82.480 1.00 70.81 260 GLN A O 1
ATOM 2149 N N . GLU A 1 261 ? -6.235 -28.717 84.295 1.00 71.56 261 GLU A N 1
ATOM 2150 C CA . GLU A 1 261 ? -7.657 -29.070 84.246 1.00 71.56 261 GLU A CA 1
ATOM 2151 C C . GLU A 1 261 ? -8.358 -28.478 83.009 1.00 71.56 261 GLU A C 1
ATOM 2153 O O . GLU A 1 261 ? -9.135 -29.178 82.364 1.00 71.56 261 GLU A O 1
ATOM 2158 N N . GLU A 1 262 ? -8.044 -27.243 82.596 1.00 68.69 262 GLU A N 1
ATOM 2159 C CA . GLU A 1 262 ? -8.511 -26.671 81.323 1.00 68.69 262 GLU A CA 1
ATOM 2160 C C . GLU A 1 262 ? -7.954 -27.422 80.114 1.00 68.69 262 GLU A C 1
ATOM 2162 O O . GLU A 1 262 ? -8.677 -27.641 79.143 1.00 68.69 262 GLU A O 1
ATOM 2167 N N . ARG A 1 263 ? -6.692 -27.860 80.162 1.00 73.25 263 ARG A N 1
ATOM 2168 C CA . ARG A 1 263 ? -6.110 -28.710 79.117 1.00 73.25 263 ARG A CA 1
ATOM 2169 C C . ARG A 1 263 ? -6.808 -30.056 79.031 1.00 73.25 263 ARG A C 1
ATOM 2171 O O . ARG A 1 263 ? -7.142 -30.461 77.925 1.00 73.25 263 ARG A O 1
ATOM 2178 N N . ASP A 1 264 ? -7.088 -30.702 80.156 1.00 77.12 264 ASP A N 1
ATOM 2179 C CA . ASP A 1 264 ? -7.802 -31.980 80.194 1.00 77.12 264 ASP A CA 1
ATOM 2180 C C . ASP A 1 264 ? -9.268 -31.819 79.749 1.00 77.12 264 ASP A C 1
ATOM 2182 O O . ASP A 1 264 ? -9.835 -32.704 79.103 1.00 77.12 264 ASP A O 1
ATOM 2186 N N . LEU A 1 265 ? -9.883 -30.663 80.019 1.00 75.62 265 LEU A N 1
ATOM 2187 C CA . LEU A 1 265 ? -11.235 -30.318 79.574 1.00 75.62 265 LEU A CA 1
ATOM 2188 C C . LEU A 1 265 ? -11.284 -29.983 78.076 1.00 75.62 265 LEU A C 1
ATOM 2190 O O . LEU A 1 265 ? -12.223 -30.378 77.386 1.00 75.62 265 LEU A O 1
ATOM 2194 N N . LEU A 1 266 ? -10.257 -29.318 77.546 1.00 72.50 266 LEU A N 1
ATOM 2195 C CA . LEU A 1 266 ? -10.072 -29.104 76.110 1.00 72.50 266 LEU A CA 1
ATOM 2196 C C . LEU A 1 266 ? -9.732 -30.407 75.387 1.00 72.50 266 LEU A C 1
ATOM 2198 O O . LEU A 1 266 ? -10.216 -30.623 74.283 1.00 72.50 266 LEU A O 1
ATOM 2202 N N . GLN A 1 267 ? -8.967 -31.300 76.010 1.00 77.94 267 GLN A N 1
ATOM 2203 C CA . GLN A 1 267 ? -8.644 -32.612 75.464 1.00 77.94 267 GLN A CA 1
ATOM 2204 C C . GLN A 1 267 ? -9.887 -33.509 75.430 1.00 77.94 267 GLN A C 1
ATOM 2206 O O . GLN A 1 267 ? -10.157 -34.109 74.396 1.00 77.94 267 GLN A O 1
ATOM 2211 N N . ARG A 1 268 ? -10.734 -33.476 76.472 1.00 75.31 268 ARG A N 1
ATOM 2212 C CA . ARG A 1 268 ? -12.078 -34.082 76.438 1.00 75.31 268 ARG A CA 1
ATOM 2213 C C . ARG A 1 268 ? -12.973 -33.481 75.360 1.00 75.31 268 ARG A C 1
ATOM 2215 O O . ARG A 1 268 ? -13.595 -34.245 74.637 1.00 75.31 268 ARG A O 1
ATOM 2222 N N . LYS A 1 269 ? -13.006 -32.153 75.198 1.00 72.50 269 LYS A N 1
ATOM 2223 C CA . LYS A 1 269 ? -13.765 -31.505 74.111 1.00 72.50 269 LYS A CA 1
ATOM 2224 C C . LYS A 1 269 ? -13.240 -31.880 72.728 1.00 72.50 269 LYS A C 1
ATOM 2226 O O . LYS A 1 269 ? -14.027 -32.008 71.802 1.00 72.50 269 LYS A O 1
ATOM 2231 N N . LEU A 1 270 ? -11.936 -32.091 72.583 1.00 75.69 270 LEU A N 1
ATOM 2232 C CA . LEU A 1 270 ? -11.317 -32.513 71.329 1.00 75.69 270 LEU A CA 1
ATOM 2233 C C . LEU A 1 270 ? -11.559 -34.007 71.052 1.00 75.69 270 LEU A C 1
ATOM 2235 O O . LEU A 1 270 ? -11.720 -34.397 69.899 1.00 75.69 270 LEU A O 1
ATOM 2239 N N . GLU A 1 271 ? -11.649 -34.845 72.089 1.00 75.50 271 GLU A N 1
ATOM 2240 C CA . GLU A 1 271 ? -12.121 -36.233 71.994 1.00 75.50 271 GLU A CA 1
ATOM 2241 C C . GLU A 1 271 ? -13.624 -36.302 71.664 1.00 75.50 271 GLU A C 1
ATOM 2243 O O . GLU A 1 271 ? -14.019 -37.100 70.820 1.00 75.50 271 GLU A O 1
ATOM 2248 N N . GLU A 1 272 ? -14.458 -35.445 72.260 1.00 75.69 272 GLU A N 1
ATOM 2249 C CA . GLU A 1 272 ? -15.879 -35.289 71.916 1.00 75.69 272 GLU A CA 1
ATOM 2250 C C . GLU A 1 272 ? -16.050 -34.757 70.489 1.00 75.69 272 GLU A C 1
ATOM 2252 O O . GLU A 1 272 ? -16.915 -35.233 69.759 1.00 75.69 272 GLU A O 1
ATOM 2257 N N . GLU A 1 273 ? -15.195 -33.836 70.039 1.00 68.56 273 GLU A N 1
ATOM 2258 C CA . GLU A 1 273 ? -15.155 -33.371 68.652 1.00 68.56 273 GLU A CA 1
ATOM 2259 C C . GLU A 1 273 ? -14.695 -34.493 67.712 1.00 68.56 273 GLU A C 1
ATOM 2261 O O . GLU A 1 273 ? -15.253 -34.651 66.632 1.00 68.56 273 GLU A O 1
ATOM 2266 N N . ARG A 1 274 ? -13.740 -35.340 68.117 1.00 75.00 274 ARG A N 1
ATOM 2267 C CA . ARG A 1 274 ? -13.352 -36.542 67.360 1.00 75.00 274 ARG A CA 1
ATOM 2268 C C . ARG A 1 274 ? -14.478 -37.568 67.292 1.00 75.00 274 ARG A C 1
ATOM 2270 O O . ARG A 1 274 ? -14.710 -38.102 66.215 1.00 75.00 274 ARG A O 1
ATOM 2277 N N . GLN A 1 275 ? -15.208 -37.803 68.380 1.00 71.06 275 GLN A N 1
ATOM 2278 C CA . GLN A 1 275 ? -16.397 -38.662 68.387 1.00 71.06 275 GLN A CA 1
ATOM 2279 C C . GLN A 1 275 ? -17.535 -38.055 67.558 1.00 71.06 275 GLN A C 1
ATOM 2281 O O . GLN A 1 275 ? -18.246 -38.780 66.870 1.00 71.06 275 GLN A O 1
ATOM 2286 N N . SER A 1 276 ? -17.670 -36.728 67.554 1.00 71.31 276 SER A N 1
ATOM 2287 C CA . SER A 1 276 ? -18.624 -36.005 66.708 1.00 71.31 276 SER A CA 1
ATOM 2288 C C . SER A 1 276 ? -18.227 -36.072 65.236 1.00 71.31 276 SER A C 1
ATOM 2290 O O . SER A 1 276 ? -19.089 -36.263 64.396 1.00 71.31 276 SER A O 1
ATOM 2292 N N . ARG A 1 277 ? -16.931 -36.013 64.908 1.00 71.50 277 ARG A N 1
ATOM 2293 C CA . ARG A 1 277 ? -16.401 -36.234 63.551 1.00 71.50 277 ARG A CA 1
ATOM 2294 C C . ARG A 1 277 ? -16.480 -37.695 63.120 1.00 71.50 277 ARG A C 1
ATOM 2296 O O . ARG A 1 277 ? -16.635 -37.952 61.936 1.00 71.50 277 ARG A O 1
ATOM 2303 N N . GLN A 1 278 ? -16.396 -38.643 64.050 1.00 69.38 278 GLN A N 1
ATOM 2304 C CA . GLN A 1 278 ? -16.613 -40.062 63.777 1.00 69.38 278 GLN A CA 1
ATOM 2305 C C . GLN A 1 278 ? -18.092 -40.333 63.473 1.00 69.38 278 GLN A C 1
ATOM 2307 O O . GLN A 1 278 ? -18.381 -40.984 62.478 1.00 69.38 278 GLN A O 1
ATOM 2312 N N . LYS A 1 279 ? -19.017 -39.730 64.233 1.00 66.44 279 LYS A N 1
ATOM 2313 C CA . LYS A 1 279 ? -20.456 -39.719 63.914 1.00 66.44 279 LYS A CA 1
ATOM 2314 C C . LYS A 1 279 ? -20.763 -38.970 62.617 1.00 66.44 279 LYS A C 1
ATOM 2316 O O . LYS A 1 279 ? -21.563 -39.449 61.834 1.00 66.44 279 LYS A O 1
ATOM 2321 N N . LEU A 1 280 ? -20.071 -37.863 62.336 1.00 59.38 280 LEU A N 1
ATOM 2322 C CA . LEU A 1 280 ? -20.154 -37.165 61.049 1.00 59.38 280 LEU A CA 1
ATOM 2323 C C . LEU A 1 280 ? -19.598 -38.031 59.907 1.00 59.38 280 LEU A C 1
ATOM 2325 O O . LEU A 1 280 ? -20.073 -37.939 58.786 1.00 59.38 280 LEU A O 1
ATOM 2329 N N . GLY A 1 281 ? -18.604 -38.879 60.179 1.00 69.12 281 GLY A N 1
ATOM 2330 C CA . GLY A 1 281 ? -18.075 -39.876 59.249 1.00 69.12 281 GLY A CA 1
ATOM 2331 C C . GLY A 1 281 ? -19.057 -41.021 58.995 1.00 69.12 281 GLY A C 1
ATOM 2332 O O . GLY A 1 281 ? -19.186 -41.465 57.861 1.00 69.12 281 GLY A O 1
ATOM 2333 N N . GLU A 1 282 ? -19.799 -41.453 60.015 1.00 64.50 282 GLU A N 1
ATOM 2334 C CA . GLU A 1 282 ? -20.909 -42.409 59.892 1.00 64.50 282 GLU A CA 1
ATOM 2335 C C . GLU A 1 282 ? -22.114 -41.786 59.162 1.00 64.50 282 GLU A C 1
ATOM 2337 O O . GLU A 1 282 ? -22.707 -42.435 58.305 1.00 64.50 282 GLU A O 1
ATOM 2342 N N . GLU A 1 283 ? -22.424 -40.508 59.403 1.00 61.44 283 GLU A N 1
ATOM 2343 C CA . GLU A 1 283 ? -23.421 -39.735 58.651 1.00 61.44 283 GLU A CA 1
ATOM 2344 C C . GLU A 1 283 ? -22.971 -39.474 57.210 1.00 61.44 283 GLU A C 1
ATOM 2346 O O . GLU A 1 283 ? -23.790 -39.540 56.304 1.00 61.44 283 GLU A O 1
ATOM 2351 N N . GLN A 1 284 ? -21.680 -39.248 56.957 1.00 58.19 284 GLN A N 1
ATOM 2352 C CA . GLN A 1 284 ? -21.115 -39.158 55.607 1.00 58.19 284 GLN A CA 1
ATOM 2353 C C . GLN A 1 284 ? -21.115 -40.512 54.892 1.00 58.19 284 GLN A C 1
ATOM 2355 O O . GLN A 1 284 ? -21.305 -40.545 53.679 1.00 58.19 284 GLN A O 1
ATOM 2360 N N . TYR A 1 285 ? -20.955 -41.622 55.616 1.00 64.94 285 TYR A N 1
ATOM 2361 C CA . TYR A 1 285 ? -21.089 -42.973 55.069 1.00 64.94 285 TYR A CA 1
ATOM 2362 C C . TYR A 1 285 ? -22.559 -43.312 54.762 1.00 64.94 285 TYR A C 1
ATOM 2364 O O . TYR A 1 285 ? -22.859 -43.853 53.700 1.00 64.94 285 TYR A O 1
ATOM 2372 N N . GLY A 1 286 ? -23.493 -42.896 55.625 1.00 66.25 286 GLY A N 1
ATOM 2373 C CA . GLY A 1 286 ? -24.933 -42.938 55.352 1.00 66.25 286 GLY A CA 1
ATOM 2374 C C . GLY A 1 286 ? -25.332 -42.037 54.179 1.00 66.25 286 GLY A C 1
ATOM 2375 O O . GLY A 1 286 ? -26.115 -42.445 53.329 1.00 66.25 286 GLY A O 1
ATOM 2376 N N . MET A 1 287 ? -24.720 -40.855 54.063 1.00 57.91 287 MET A N 1
ATOM 2377 C CA . MET A 1 287 ? -24.919 -39.929 52.947 1.00 57.91 287 MET A CA 1
ATOM 2378 C C . MET A 1 287 ? -24.314 -40.464 51.640 1.00 57.91 287 MET A C 1
ATOM 2380 O O . MET A 1 287 ? -24.857 -40.226 50.566 1.00 57.91 287 MET A O 1
ATOM 2384 N N . GLN A 1 288 ? -23.215 -41.224 51.713 1.00 61.84 288 GLN A N 1
ATOM 2385 C CA . GLN A 1 288 ? -22.662 -41.967 50.578 1.00 61.84 288 GLN A CA 1
ATOM 2386 C C . GLN A 1 288 ? -23.590 -43.095 50.130 1.00 61.84 288 GLN A C 1
ATOM 2388 O O . GLN A 1 288 ? -23.779 -43.246 48.929 1.00 61.84 288 GLN A O 1
ATOM 2393 N N . GLN A 1 289 ? -24.227 -43.821 51.054 1.00 61.06 289 GLN A N 1
ATOM 2394 C CA . GLN A 1 289 ? -25.265 -44.792 50.694 1.00 61.06 289 GLN A CA 1
ATOM 2395 C C . GLN A 1 289 ? -26.484 -44.116 50.060 1.00 61.06 289 GLN A C 1
ATOM 2397 O O . GLN A 1 289 ? -26.943 -44.580 49.021 1.00 61.06 289 GLN A O 1
ATOM 2402 N N . THR A 1 290 ? -26.952 -42.974 50.579 1.00 61.53 290 THR A N 1
ATOM 2403 C CA . THR A 1 290 ? -28.045 -42.225 49.933 1.00 61.53 290 THR A CA 1
ATOM 2404 C C . THR A 1 290 ? -27.629 -41.618 48.592 1.00 61.53 290 THR A C 1
ATOM 2406 O O . THR A 1 290 ? -28.455 -41.521 47.696 1.00 61.53 290 THR A O 1
ATOM 2409 N N . LEU A 1 291 ? -26.354 -41.258 48.408 1.00 61.66 291 LEU A N 1
ATOM 2410 C CA . LEU A 1 291 ? -25.805 -40.817 47.119 1.00 61.66 291 LEU A CA 1
ATOM 2411 C C . LEU A 1 291 ? -25.637 -41.979 46.129 1.00 61.66 291 LEU A C 1
ATOM 2413 O O . LEU A 1 291 ? -25.729 -41.769 44.923 1.00 61.66 291 LEU A O 1
ATOM 2417 N N . GLU A 1 292 ? -25.387 -43.203 46.592 1.00 67.88 292 GLU A N 1
ATOM 2418 C CA . GLU A 1 292 ? -25.379 -44.414 45.760 1.00 67.88 292 GLU A CA 1
ATOM 2419 C C . GLU A 1 292 ? -26.805 -44.864 45.395 1.00 67.88 292 GLU A C 1
ATOM 2421 O O . GLU A 1 292 ? -27.054 -45.275 44.258 1.00 67.88 292 GLU A O 1
ATOM 2426 N N . GLU A 1 293 ? -27.770 -44.688 46.299 1.00 67.56 293 GLU A N 1
ATOM 2427 C CA . GLU A 1 293 ? -29.205 -44.812 46.019 1.00 67.56 293 GLU A CA 1
ATOM 2428 C C . GLU A 1 293 ? -29.693 -43.712 45.055 1.00 67.56 293 GLU A C 1
ATOM 2430 O O . GLU A 1 293 ? -30.400 -44.002 44.091 1.00 67.56 293 GLU A O 1
ATOM 2435 N N . GLU A 1 294 ? -29.231 -42.466 45.201 1.00 59.19 294 GLU A N 1
ATOM 2436 C CA . GLU A 1 294 ? -29.462 -41.399 44.219 1.00 59.19 294 GLU A CA 1
ATOM 2437 C C . GLU A 1 294 ? -28.765 -41.688 42.894 1.00 59.19 294 GLU A C 1
ATOM 2439 O O . GLU A 1 294 ? -29.337 -41.400 41.853 1.00 59.19 294 GLU A O 1
ATOM 2444 N N . ARG A 1 295 ? -27.574 -42.296 42.872 1.00 64.69 295 ARG A N 1
ATOM 2445 C CA . ARG A 1 295 ? -26.910 -42.704 41.622 1.00 64.69 295 ARG A CA 1
ATOM 2446 C C . ARG A 1 295 ? -27.648 -43.842 40.933 1.00 64.69 295 ARG A C 1
ATOM 2448 O O . ARG A 1 295 ? -27.732 -43.834 39.711 1.00 64.69 295 ARG A O 1
ATOM 2455 N N . THR A 1 296 ? -28.218 -44.791 41.669 1.00 69.38 296 THR A N 1
ATOM 2456 C CA . THR A 1 296 ? -29.052 -45.853 41.079 1.00 69.38 296 THR A CA 1
ATOM 2457 C C . THR A 1 296 ? -30.405 -45.315 40.602 1.00 69.38 296 THR A C 1
ATOM 2459 O O . THR A 1 296 ? -30.854 -45.686 39.516 1.00 69.38 296 THR A O 1
ATOM 2462 N N . LEU A 1 297 ? -31.007 -44.355 41.312 1.00 64.50 297 LEU A N 1
ATOM 2463 C CA . LEU A 1 297 ? -32.166 -43.594 40.831 1.00 64.50 297 LEU A CA 1
ATOM 2464 C C . LEU A 1 297 ? -31.825 -42.701 39.632 1.00 64.50 297 LEU A C 1
ATOM 2466 O O . LEU A 1 297 ? -32.618 -42.624 38.702 1.00 64.50 297 LEU A O 1
ATOM 2470 N N . HIS A 1 298 ? -30.643 -42.090 39.596 1.00 62.44 298 HIS A N 1
ATOM 2471 C CA . HIS A 1 298 ? -30.170 -41.260 38.490 1.00 62.44 298 HIS A CA 1
ATOM 2472 C C . HIS A 1 298 ? -29.811 -42.112 37.270 1.00 62.44 298 HIS A C 1
ATOM 2474 O O . HIS A 1 298 ? -30.026 -41.661 36.154 1.00 62.44 298 HIS A O 1
ATOM 2480 N N . VAL A 1 299 ? -29.336 -43.349 37.439 1.00 69.44 299 VAL A N 1
ATOM 2481 C CA . VAL A 1 299 ? -29.162 -44.316 36.340 1.00 69.44 299 VAL A CA 1
ATOM 2482 C C . VAL A 1 299 ? -30.521 -44.762 35.788 1.00 69.44 299 VAL A C 1
ATOM 2484 O O . VAL A 1 299 ? -30.679 -44.832 34.573 1.00 69.44 299 VAL A O 1
ATOM 2487 N N . ASN A 1 300 ? -31.529 -44.972 36.641 1.00 65.69 300 ASN A N 1
ATOM 2488 C CA . ASN A 1 300 ? -32.899 -45.255 36.195 1.00 65.69 300 ASN A CA 1
ATOM 2489 C C . ASN A 1 300 ? -33.555 -44.040 35.510 1.00 65.69 300 ASN A C 1
ATOM 2491 O O . ASN A 1 300 ? -34.202 -44.192 34.474 1.00 65.69 300 ASN A O 1
ATOM 2495 N N . LEU A 1 301 ? -33.335 -42.828 36.028 1.00 66.75 301 LEU A N 1
ATOM 2496 C CA . LEU A 1 301 ? -33.783 -41.573 35.421 1.00 66.75 301 LEU A CA 1
ATOM 2497 C C . LEU A 1 301 ? -33.034 -41.292 34.111 1.00 66.75 301 LEU A C 1
ATOM 2499 O O . LEU A 1 301 ? -33.625 -40.801 33.159 1.00 66.75 301 LEU A O 1
ATOM 2503 N N . GLN A 1 302 ? -31.753 -41.651 34.024 1.00 63.12 302 GLN A N 1
ATOM 2504 C CA . GLN A 1 302 ? -30.944 -41.547 32.812 1.00 63.12 302 GLN A CA 1
ATOM 2505 C C . GLN A 1 302 ? -31.382 -42.569 31.759 1.00 63.12 302 GLN A C 1
ATOM 2507 O O . GLN A 1 302 ? -31.454 -42.212 30.592 1.00 63.12 302 GLN A O 1
ATOM 2512 N N . GLN A 1 303 ? -31.776 -43.786 32.143 1.00 64.56 303 GLN A N 1
ATOM 2513 C CA . GLN A 1 303 ? -32.404 -44.748 31.228 1.00 64.56 303 GLN A CA 1
ATOM 2514 C C . GLN A 1 303 ? -33.797 -44.288 30.761 1.00 64.56 303 GLN A C 1
ATOM 2516 O O . GLN A 1 303 ? -34.146 -44.492 29.597 1.00 64.56 303 GLN A O 1
ATOM 2521 N N . GLN A 1 304 ? -34.575 -43.610 31.615 1.00 65.88 304 GLN A N 1
ATOM 2522 C CA . GLN A 1 304 ? -35.823 -42.944 31.212 1.00 65.88 304 GLN A CA 1
ATOM 2523 C C . GLN A 1 304 ? -35.569 -41.770 30.260 1.00 65.88 304 GLN A C 1
ATOM 2525 O O . GLN A 1 304 ? -36.212 -41.684 29.220 1.00 65.88 304 GLN A O 1
ATOM 2530 N N . LEU A 1 305 ? -34.582 -40.922 30.547 1.00 66.00 305 LEU A N 1
ATOM 2531 C CA . LEU A 1 305 ? -34.185 -39.814 29.679 1.00 66.00 305 LEU A CA 1
ATOM 2532 C C . LEU A 1 305 ? -33.559 -40.300 28.369 1.00 66.00 305 LEU A C 1
ATOM 2534 O O . LEU A 1 305 ? -33.727 -39.641 27.355 1.00 66.00 305 LEU A O 1
ATOM 2538 N N . GLU A 1 306 ? -32.875 -41.444 28.341 1.00 71.50 306 GLU A N 1
ATOM 2539 C CA . GLU A 1 306 ? -32.378 -42.077 27.114 1.00 71.50 306 GLU A CA 1
ATOM 2540 C C . GLU A 1 306 ? -33.516 -42.688 26.286 1.00 71.50 306 GLU A C 1
ATOM 2542 O O . GLU A 1 306 ? -33.498 -42.578 25.060 1.00 71.50 306 GLU A O 1
ATOM 2547 N N . SER A 1 307 ? -34.539 -43.257 26.934 1.00 67.12 307 SER A N 1
ATOM 2548 C CA . SER A 1 307 ? -35.798 -43.672 26.297 1.00 67.12 307 SER A CA 1
ATOM 2549 C C . SER A 1 307 ? -36.558 -42.472 25.711 1.00 67.12 307 SER A C 1
ATOM 2551 O O . SER A 1 307 ? -36.996 -42.511 24.558 1.00 67.12 307 SER A O 1
ATOM 2553 N N . ASP A 1 308 ? -36.649 -41.370 26.453 1.00 67.31 308 ASP A N 1
ATOM 2554 C CA . ASP A 1 308 ? -37.306 -40.139 26.010 1.00 67.31 308 ASP A CA 1
ATOM 2555 C C . ASP A 1 308 ? -36.474 -39.394 24.959 1.00 67.31 308 ASP A C 1
ATOM 2557 O O . ASP A 1 308 ? -37.027 -38.856 24.006 1.00 67.31 308 ASP A O 1
ATOM 2561 N N . LEU A 1 309 ? -35.142 -39.450 25.029 1.00 65.06 309 LEU A N 1
ATOM 2562 C CA . LEU A 1 309 ? -34.242 -38.986 23.972 1.00 65.06 309 LEU A CA 1
ATOM 2563 C C . LEU A 1 309 ? -34.314 -39.881 22.736 1.00 65.06 309 LEU A C 1
ATOM 2565 O O . LEU A 1 309 ? -34.132 -39.378 21.633 1.00 65.06 309 LEU A O 1
ATOM 2569 N N . ALA A 1 310 ? -34.583 -41.180 22.865 1.00 66.56 310 ALA A N 1
ATOM 2570 C CA . ALA A 1 310 ? -34.811 -42.063 21.724 1.00 66.56 310 ALA A CA 1
ATOM 2571 C C . ALA A 1 310 ? -36.160 -41.767 21.048 1.00 66.56 310 ALA A C 1
ATOM 2573 O O . ALA A 1 310 ? -36.227 -41.732 19.816 1.00 66.56 310 ALA A O 1
ATOM 2574 N N . SER A 1 311 ? -37.209 -41.472 21.824 1.00 67.50 311 SER A N 1
ATOM 2575 C CA . SER A 1 311 ? -38.507 -41.039 21.289 1.00 67.50 311 SER A CA 1
ATOM 2576 C C . SER A 1 311 ? -38.426 -39.634 20.669 1.00 67.50 311 SER A C 1
ATOM 2578 O O . SER A 1 311 ? -38.897 -39.429 19.550 1.00 67.50 311 SER A O 1
ATOM 2580 N N . ALA A 1 312 ? -37.705 -38.706 21.305 1.00 61.19 312 ALA A N 1
ATOM 2581 C CA . ALA A 1 312 ? -37.445 -37.364 20.796 1.00 61.19 312 ALA A CA 1
ATOM 2582 C C . ALA A 1 312 ? -36.506 -37.372 19.585 1.00 61.19 312 ALA A C 1
ATOM 2584 O O . ALA A 1 312 ? -36.696 -36.583 18.671 1.00 61.19 312 ALA A O 1
ATOM 2585 N N . ARG A 1 313 ? -35.530 -38.286 19.499 1.00 71.19 313 ARG A N 1
ATOM 2586 C CA . ARG A 1 313 ? -34.714 -38.486 18.287 1.00 71.19 313 ARG A CA 1
ATOM 2587 C C . ARG A 1 313 ? -35.545 -39.034 17.140 1.00 71.19 313 ARG A C 1
ATOM 2589 O O . ARG A 1 313 ? -35.303 -38.629 16.011 1.00 71.19 313 ARG A O 1
ATOM 2596 N N . LYS A 1 314 ? -36.528 -39.898 17.409 1.00 69.19 314 LYS A N 1
ATOM 2597 C CA . LYS A 1 314 ? -37.469 -40.386 16.394 1.00 69.19 314 LYS A CA 1
ATOM 2598 C C . LYS A 1 314 ? -38.395 -39.264 15.904 1.00 69.19 314 LYS A C 1
ATOM 2600 O O . LYS A 1 314 ? -38.515 -39.084 14.697 1.00 69.19 314 LYS A O 1
ATOM 2605 N N . ALA A 1 315 ? -38.921 -38.440 16.813 1.00 64.00 315 ALA A N 1
ATOM 2606 C CA . ALA A 1 315 ? -39.699 -37.245 16.475 1.00 64.00 315 ALA A CA 1
ATOM 2607 C C . ALA A 1 315 ? -38.861 -36.183 15.732 1.00 64.00 315 ALA A C 1
ATOM 2609 O O . ALA A 1 315 ? -39.307 -35.639 14.730 1.00 64.00 315 ALA A O 1
ATOM 2610 N N . LEU A 1 316 ? -37.605 -35.959 16.136 1.00 61.91 316 LEU A N 1
ATOM 2611 C CA . LEU A 1 316 ? -36.651 -35.073 15.457 1.00 61.91 316 LEU A CA 1
ATOM 2612 C C . LEU A 1 316 ? -36.206 -35.644 14.101 1.00 61.91 316 LEU A C 1
ATOM 2614 O O . LEU A 1 316 ? -35.824 -34.899 13.209 1.00 61.91 316 LEU A O 1
ATOM 2618 N N . GLN A 1 317 ? -36.207 -36.965 13.921 1.00 64.38 317 GLN A N 1
ATOM 2619 C CA . GLN A 1 317 ? -35.896 -37.606 12.645 1.00 64.38 317 GLN A CA 1
ATOM 2620 C C . GLN A 1 317 ? -37.078 -37.490 11.673 1.00 64.38 317 GLN A C 1
ATOM 2622 O O . GLN A 1 317 ? -36.850 -37.239 10.493 1.00 64.38 317 GLN A O 1
ATOM 2627 N N . GLU A 1 318 ? -38.315 -37.563 12.168 1.00 68.12 318 GLU A N 1
ATOM 2628 C CA . GLU A 1 318 ? -39.538 -37.242 11.418 1.00 68.12 318 GLU A CA 1
ATOM 2629 C C . GLU A 1 318 ? -39.617 -35.735 11.086 1.00 68.12 318 GLU A C 1
ATOM 2631 O O . GLU A 1 318 ? -39.883 -35.368 9.940 1.00 68.12 318 GLU A O 1
ATOM 2636 N N . GLU A 1 319 ? -39.241 -34.855 12.020 1.00 62.03 319 GLU A N 1
ATOM 2637 C CA . GLU A 1 319 ? -39.122 -33.407 11.800 1.00 62.03 319 GLU A CA 1
ATOM 2638 C C . GLU A 1 319 ? -37.983 -33.059 10.831 1.00 62.03 319 GLU A C 1
ATOM 2640 O O . GLU A 1 319 ? -38.151 -32.209 9.965 1.00 62.03 319 GLU A O 1
ATOM 2645 N N . LYS A 1 320 ? -36.843 -33.760 10.879 1.00 63.12 320 LYS A N 1
ATOM 2646 C CA . LYS A 1 320 ? -35.750 -33.611 9.902 1.00 63.12 320 LYS A CA 1
ATOM 2647 C C . LYS A 1 320 ? -36.129 -34.117 8.515 1.00 63.12 320 LYS A C 1
ATOM 2649 O O . LYS A 1 320 ? -35.567 -33.630 7.539 1.00 63.12 320 LYS A O 1
ATOM 2654 N N . VAL A 1 321 ? -37.048 -35.076 8.393 1.00 67.94 321 VAL A N 1
ATOM 2655 C CA . VAL A 1 321 ? -37.594 -35.502 7.093 1.00 67.94 321 VAL A CA 1
ATOM 2656 C C . VAL A 1 321 ? -38.546 -34.435 6.540 1.00 67.94 321 VAL A C 1
ATOM 2658 O O . VAL A 1 321 ? -38.433 -34.096 5.363 1.00 67.94 321 VAL A O 1
ATOM 2661 N N . ALA A 1 322 ? -39.377 -33.814 7.383 1.00 63.09 322 ALA A N 1
ATOM 2662 C CA . ALA A 1 322 ? -40.214 -32.672 6.997 1.00 63.09 322 ALA A CA 1
ATOM 2663 C C . ALA A 1 322 ? -39.386 -31.407 6.674 1.00 63.09 322 ALA A C 1
ATOM 2665 O O . ALA A 1 322 ? -39.615 -30.749 5.660 1.00 63.09 322 ALA A O 1
ATOM 2666 N N . GLN A 1 323 ? -38.349 -31.109 7.464 1.00 56.75 323 GLN A N 1
ATOM 2667 C CA . GLN A 1 323 ? -37.394 -30.029 7.201 1.00 56.75 323 GLN A CA 1
ATOM 2668 C C . GLN A 1 323 ? -36.545 -30.305 5.961 1.00 56.75 323 GLN A C 1
ATOM 2670 O O . GLN A 1 323 ? -36.211 -29.359 5.267 1.00 56.75 323 GLN A O 1
ATOM 2675 N N . ARG A 1 324 ? -36.211 -31.563 5.630 1.00 63.34 324 ARG A N 1
ATOM 2676 C CA . ARG A 1 324 ? -35.528 -31.909 4.367 1.00 63.34 324 ARG A CA 1
ATOM 2677 C C . ARG A 1 324 ? -36.415 -31.684 3.146 1.00 63.34 324 ARG A C 1
ATOM 2679 O O . ARG A 1 324 ? -35.893 -31.235 2.135 1.00 63.34 324 ARG A O 1
ATOM 2686 N N . GLN A 1 325 ? -37.722 -31.927 3.247 1.00 60.88 325 GLN A N 1
ATOM 2687 C CA . GLN A 1 325 ? -38.674 -31.606 2.178 1.00 60.88 325 GLN A CA 1
ATOM 2688 C C . GLN A 1 325 ? -38.851 -30.084 2.012 1.00 60.88 325 GLN A C 1
ATOM 2690 O O . GLN A 1 325 ? -38.849 -29.594 0.885 1.00 60.88 325 GLN A O 1
ATOM 2695 N N . ALA A 1 326 ? -38.872 -29.319 3.111 1.00 61.50 326 ALA A N 1
ATOM 2696 C CA . ALA A 1 326 ? -38.886 -27.851 3.072 1.00 61.50 326 ALA A CA 1
ATOM 2697 C C . ALA A 1 326 ? -37.550 -27.244 2.576 1.00 61.50 326 ALA A C 1
ATOM 2699 O O . ALA A 1 326 ? -37.548 -26.319 1.765 1.00 61.50 326 ALA A O 1
ATOM 2700 N N . LEU A 1 327 ? -36.404 -27.808 2.979 1.00 56.19 327 LEU A N 1
ATOM 2701 C CA . LEU A 1 327 ? -35.072 -27.444 2.474 1.00 56.19 327 LEU A CA 1
ATOM 2702 C C . LEU A 1 327 ? -34.869 -27.850 1.013 1.00 56.19 327 LEU A C 1
ATOM 2704 O O . LEU A 1 327 ? -34.045 -27.244 0.342 1.00 56.19 327 LEU A O 1
ATOM 2708 N N . GLU A 1 328 ? -35.571 -28.855 0.486 1.00 62.75 328 GLU A N 1
ATOM 2709 C CA . GLU A 1 328 ? -35.546 -29.179 -0.947 1.00 62.75 328 GLU A CA 1
ATOM 2710 C C . GLU A 1 328 ? -36.338 -28.166 -1.790 1.00 62.75 328 GLU A C 1
ATOM 2712 O O . GLU A 1 328 ? -35.911 -27.836 -2.902 1.00 62.75 328 GLU A O 1
ATOM 2717 N N . GLU A 1 329 ? -37.416 -27.589 -1.253 1.00 59.38 329 GLU A N 1
ATOM 2718 C CA . GLU A 1 329 ? -38.100 -26.436 -1.857 1.00 59.38 329 GLU A CA 1
ATOM 2719 C C . GLU A 1 329 ? -37.266 -25.146 -1.753 1.00 59.38 329 GLU A C 1
ATOM 2721 O O . GLU A 1 329 ? -37.188 -24.375 -2.714 1.00 59.38 329 GLU A O 1
ATOM 2726 N N . GLU A 1 330 ? -36.539 -24.953 -0.650 1.00 52.78 330 GLU A N 1
ATOM 2727 C CA . GLU A 1 330 ? -35.590 -23.845 -0.480 1.00 52.78 330 GLU A CA 1
ATOM 2728 C C . GLU A 1 330 ? -34.322 -24.022 -1.342 1.00 52.78 330 GLU A C 1
ATOM 2730 O O . GLU A 1 330 ? -33.798 -23.058 -1.903 1.00 52.78 330 GLU A O 1
ATOM 2735 N N . ARG A 1 331 ? -33.883 -25.269 -1.569 1.00 56.47 331 ARG A N 1
ATOM 2736 C CA . ARG A 1 331 ? -32.832 -25.641 -2.536 1.00 56.47 331 ARG A CA 1
ATOM 2737 C C . ARG A 1 331 ? -33.255 -25.426 -3.982 1.00 56.47 331 ARG A C 1
ATOM 2739 O O . ARG A 1 331 ? -32.406 -25.137 -4.817 1.00 56.47 331 ARG A O 1
ATOM 2746 N N . ARG A 1 332 ? -34.548 -25.510 -4.308 1.00 57.84 332 ARG A N 1
ATOM 2747 C CA . ARG A 1 332 ? -35.065 -25.104 -5.628 1.00 57.84 332 ARG A CA 1
ATOM 2748 C C . ARG A 1 332 ? -35.017 -23.587 -5.833 1.00 57.84 332 ARG A C 1
ATOM 2750 O O . ARG A 1 332 ? -34.702 -23.163 -6.940 1.00 57.84 332 ARG A O 1
ATOM 2757 N N . LYS A 1 333 ? -35.242 -22.785 -4.784 1.00 54.56 333 LYS A N 1
ATOM 2758 C CA . LYS A 1 333 ? -35.079 -21.317 -4.828 1.00 54.56 333 LYS A CA 1
ATOM 2759 C C . LYS A 1 333 ? -33.613 -20.874 -4.816 1.00 54.56 333 LYS A C 1
ATOM 2761 O O . LYS A 1 333 ? -33.247 -19.972 -5.557 1.00 54.56 333 LYS A O 1
ATOM 2766 N N . THR A 1 334 ? -32.742 -21.550 -4.070 1.00 49.81 334 THR A N 1
ATOM 2767 C CA . THR A 1 334 ? -31.292 -21.273 -4.100 1.00 49.81 334 THR A CA 1
ATOM 2768 C C . THR A 1 334 ? -30.597 -21.826 -5.348 1.00 49.81 334 THR A C 1
ATOM 2770 O O . THR A 1 334 ? -29.589 -21.266 -5.751 1.00 49.81 334 THR A O 1
ATOM 2773 N N . ARG A 1 335 ? -31.165 -22.813 -6.059 1.00 52.28 335 ARG A N 1
ATOM 2774 C CA . ARG A 1 335 ? -30.720 -23.182 -7.420 1.00 52.28 335 ARG A CA 1
ATOM 2775 C C . ARG A 1 335 ? -31.005 -22.111 -8.481 1.00 52.28 335 ARG A C 1
ATOM 2777 O O . ARG A 1 335 ? -30.307 -22.096 -9.484 1.00 52.28 335 ARG A O 1
ATOM 2784 N N . GLN A 1 336 ? -31.971 -21.211 -8.270 1.00 51.31 336 GLN A N 1
ATOM 2785 C CA . GLN A 1 336 ? -32.130 -20.016 -9.116 1.00 51.31 336 GLN A CA 1
ATOM 2786 C C . GLN A 1 336 ? -31.100 -18.923 -8.784 1.00 51.31 336 GLN A C 1
ATOM 2788 O O . GLN A 1 336 ? -30.743 -18.163 -9.670 1.00 51.31 336 GLN A O 1
ATOM 2793 N N . LEU A 1 337 ? -30.571 -18.893 -7.554 1.00 46.47 337 LEU A N 1
ATOM 2794 C CA . LEU A 1 337 ? -29.496 -17.978 -7.130 1.00 46.47 337 LEU A CA 1
ATOM 2795 C C . LEU A 1 337 ? -28.078 -18.552 -7.346 1.00 46.47 337 LEU A C 1
ATOM 2797 O O . LEU A 1 337 ? -27.101 -17.816 -7.339 1.00 46.47 337 LEU A O 1
ATOM 2801 N N . GLN A 1 338 ? -27.942 -19.862 -7.580 1.00 43.09 338 GLN A N 1
ATOM 2802 C CA . GLN A 1 338 ? -26.680 -20.500 -7.987 1.00 43.09 338 GLN A CA 1
ATOM 2803 C C . GLN A 1 338 ? -26.324 -20.269 -9.464 1.00 43.09 338 GLN A C 1
ATOM 2805 O O . GLN A 1 338 ? -25.221 -20.631 -9.866 1.00 43.09 338 GLN A O 1
ATOM 2810 N N . GLY A 1 339 ? -27.206 -19.644 -10.254 1.00 49.41 339 GLY A N 1
ATOM 2811 C CA . GLY A 1 339 ? -26.853 -19.142 -11.587 1.00 49.41 339 GLY A CA 1
ATOM 2812 C C . GLY A 1 339 ? -25.723 -18.107 -11.537 1.00 49.41 339 GLY A C 1
ATOM 2813 O O . GLY A 1 339 ? -24.843 -18.139 -12.388 1.00 49.41 339 GLY A O 1
ATOM 2814 N N . ASP A 1 340 ? -25.671 -17.297 -10.476 1.00 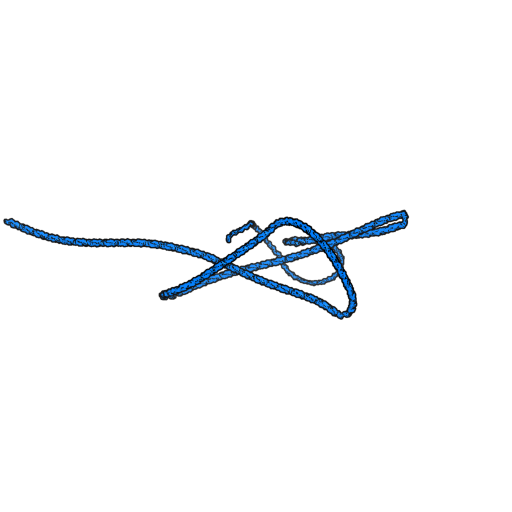49.66 340 ASP A N 1
ATOM 2815 C CA . ASP A 1 340 ? -24.698 -16.203 -10.353 1.00 49.66 340 ASP A CA 1
ATOM 2816 C C . ASP A 1 340 ? -23.314 -16.684 -9.865 1.00 49.66 340 ASP A C 1
ATOM 2818 O O . ASP A 1 340 ? -22.282 -16.125 -10.233 1.00 49.66 340 ASP A O 1
ATOM 2822 N N . PHE A 1 341 ? -23.256 -17.788 -9.107 1.00 45.44 341 PHE A N 1
ATOM 2823 C CA . PHE A 1 341 ? -21.989 -18.445 -8.740 1.00 45.44 341 PHE A CA 1
ATOM 2824 C C . PHE A 1 341 ? -21.482 -19.415 -9.818 1.00 45.44 341 PHE A C 1
ATOM 2826 O O . PHE A 1 341 ? -20.288 -19.706 -9.871 1.00 45.44 341 PHE A O 1
ATOM 2833 N N . GLY A 1 342 ? -22.369 -19.906 -10.692 1.00 51.06 342 GLY A N 1
ATOM 2834 C CA . GLY A 1 342 ? -21.995 -20.699 -11.863 1.00 51.06 342 GLY A CA 1
ATOM 2835 C C . GLY A 1 342 ? -21.101 -19.910 -12.817 1.00 51.06 342 GLY A C 1
ATOM 2836 O O . GLY A 1 342 ? -20.055 -20.417 -13.212 1.00 51.06 342 GLY A O 1
ATOM 2837 N N . SER A 1 343 ? -21.434 -18.640 -13.075 1.00 57.09 343 SER A N 1
ATOM 2838 C CA . SER A 1 343 ? -20.603 -17.736 -13.880 1.00 57.09 343 SER A CA 1
ATOM 2839 C C . SER A 1 343 ? -19.258 -17.400 -13.236 1.00 57.09 343 SER A C 1
ATOM 2841 O O . SER A 1 343 ? -18.282 -17.186 -13.947 1.00 57.09 343 SER A O 1
ATOM 2843 N N . GLU A 1 344 ? -19.156 -17.372 -11.905 1.00 56.53 344 GLU A N 1
ATOM 2844 C CA . GLU A 1 344 ? -17.886 -17.095 -11.219 1.00 56.53 344 GLU A CA 1
ATOM 2845 C C . GLU A 1 344 ? -16.946 -18.316 -11.243 1.00 56.53 344 GLU A C 1
ATOM 2847 O O . GLU A 1 344 ? -15.738 -18.188 -11.430 1.00 56.53 344 GLU A O 1
ATOM 2852 N N . VAL A 1 345 ? -17.499 -19.529 -11.154 1.00 64.06 345 VAL A N 1
ATOM 2853 C CA . VAL A 1 345 ? -16.730 -20.771 -11.331 1.00 64.06 345 VAL A CA 1
ATOM 2854 C C . VAL A 1 345 ? -16.352 -20.993 -12.797 1.00 64.06 345 VAL A C 1
ATOM 2856 O O . VAL A 1 345 ? -15.213 -21.377 -13.051 1.00 64.06 345 VAL A O 1
ATOM 2859 N N . GLU A 1 346 ? -17.237 -20.697 -13.755 1.00 65.06 346 GLU A N 1
ATOM 2860 C CA . GLU A 1 346 ? -16.907 -20.713 -15.189 1.00 65.06 346 GLU A CA 1
ATOM 2861 C C . GLU A 1 346 ? -15.846 -19.667 -15.531 1.00 65.06 346 GLU A C 1
ATOM 2863 O O . GLU A 1 346 ? -14.887 -19.998 -16.212 1.00 65.06 346 GLU A O 1
ATOM 2868 N N . THR A 1 347 ? -15.924 -18.441 -15.005 1.00 66.12 347 THR A N 1
ATOM 2869 C CA . THR A 1 347 ? -14.880 -17.424 -15.239 1.00 66.12 347 THR A CA 1
ATOM 2870 C C . THR A 1 347 ? -13.552 -17.772 -14.567 1.00 66.12 347 THR A C 1
ATOM 2872 O O . THR A 1 347 ? -12.498 -17.464 -15.124 1.00 66.12 347 THR A O 1
ATOM 2875 N N . LEU A 1 348 ? -13.558 -18.454 -13.418 1.00 68.31 348 LEU A N 1
ATOM 2876 C CA . LEU A 1 348 ? -12.335 -18.974 -12.796 1.00 68.31 348 LEU A CA 1
ATOM 2877 C C . LEU A 1 348 ? -11.773 -20.198 -13.537 1.00 68.31 348 LEU A C 1
ATOM 2879 O O . LEU A 1 348 ? -10.554 -20.328 -13.637 1.00 68.31 348 LEU A O 1
ATOM 2883 N N . GLN A 1 349 ? -12.618 -21.065 -14.102 1.00 71.69 349 GLN A N 1
ATOM 2884 C CA . GLN A 1 349 ? -12.188 -22.152 -14.991 1.00 71.69 349 GLN A CA 1
ATOM 2885 C C . GLN A 1 349 ? -11.633 -21.617 -16.312 1.00 71.69 349 GLN A C 1
ATOM 2887 O O . GLN A 1 349 ? -10.568 -22.064 -16.728 1.00 71.69 349 GLN A O 1
ATOM 2892 N N . GLN A 1 350 ? -12.288 -20.619 -16.906 1.00 74.69 350 GLN A N 1
ATOM 2893 C CA . GLN A 1 350 ? -11.833 -19.922 -18.104 1.00 74.69 350 GLN A CA 1
ATOM 2894 C C . GLN A 1 350 ? -10.490 -19.236 -17.842 1.00 74.69 350 GLN A C 1
ATOM 2896 O O . GLN A 1 350 ? -9.547 -19.455 -18.589 1.00 74.69 350 GLN A O 1
ATOM 2901 N N . ARG A 1 351 ? -10.337 -18.513 -16.720 1.00 73.81 351 ARG A N 1
ATOM 2902 C CA . ARG A 1 351 ? -9.048 -17.921 -16.323 1.00 73.81 351 ARG A CA 1
ATOM 2903 C C . ARG A 1 351 ? -7.961 -18.966 -16.115 1.00 73.81 351 ARG A C 1
ATOM 2905 O O . ARG A 1 351 ? -6.833 -18.729 -16.518 1.00 73.81 351 ARG A O 1
ATOM 2912 N N . LEU A 1 352 ? -8.276 -20.113 -15.513 1.00 74.50 352 LEU A N 1
ATOM 2913 C CA . LEU A 1 352 ? -7.312 -21.201 -15.337 1.00 74.50 352 LEU A CA 1
ATOM 2914 C C . LEU A 1 352 ? -6.921 -21.841 -16.683 1.00 74.50 352 LEU A C 1
ATOM 2916 O O . LEU A 1 352 ? -5.785 -22.285 -16.851 1.00 74.50 352 LEU A O 1
ATOM 2920 N N . GLU A 1 353 ? -7.845 -21.924 -17.641 1.00 76.88 353 GLU A N 1
ATOM 2921 C CA . GLU A 1 353 ? -7.565 -22.381 -19.006 1.00 76.88 353 GLU A CA 1
ATOM 2922 C C . GLU A 1 353 ? -6.763 -21.350 -19.807 1.00 76.88 353 GLU A C 1
ATOM 2924 O O . GLU A 1 353 ? -5.802 -21.738 -20.472 1.00 76.88 353 GLU A O 1
ATOM 2929 N N . ASP A 1 354 ? -7.059 -20.060 -19.657 1.00 76.56 354 ASP A N 1
ATOM 2930 C CA . ASP A 1 354 ? -6.303 -18.953 -20.244 1.00 76.56 354 ASP A CA 1
ATOM 2931 C C . ASP A 1 354 ? -4.885 -18.879 -19.661 1.00 76.56 354 ASP A C 1
ATOM 2933 O O . ASP A 1 354 ? -3.919 -18.691 -20.394 1.00 76.56 354 ASP A O 1
ATOM 2937 N N . GLU A 1 355 ? -4.718 -19.114 -18.358 1.00 74.88 355 GLU A N 1
ATOM 2938 C CA . GLU A 1 355 ? -3.410 -19.154 -17.696 1.00 74.88 355 GLU A CA 1
ATOM 2939 C C . GLU A 1 355 ? -2.600 -20.385 -18.140 1.00 74.88 355 GLU A C 1
ATOM 2941 O O . GLU A 1 355 ? -1.394 -20.299 -18.380 1.00 74.88 355 GLU A O 1
ATOM 2946 N N . LYS A 1 356 ? -3.258 -21.534 -18.360 1.00 75.06 356 LYS A N 1
ATOM 2947 C CA . LYS A 1 356 ? -2.632 -22.713 -18.989 1.00 75.06 356 LYS A CA 1
ATOM 2948 C C . LYS A 1 356 ? -2.278 -22.465 -20.455 1.00 75.06 356 LYS A C 1
ATOM 2950 O O . LYS A 1 356 ? -1.254 -22.972 -20.916 1.00 75.06 356 LYS A O 1
ATOM 2955 N N . ALA A 1 357 ? -3.089 -21.708 -21.190 1.00 71.38 357 ALA A N 1
ATOM 2956 C CA . ALA A 1 357 ? -2.791 -21.304 -22.560 1.00 71.38 357 ALA A CA 1
ATOM 2957 C C . ALA A 1 357 ? -1.610 -20.321 -22.602 1.00 71.38 357 ALA A C 1
ATOM 2959 O O . ALA A 1 357 ? -0.712 -20.495 -23.421 1.00 71.38 357 ALA A O 1
ATOM 2960 N N . GLN A 1 358 ? -1.534 -19.374 -21.664 1.00 73.31 358 GLN A N 1
ATOM 2961 C CA . GLN A 1 358 ? -0.386 -18.481 -21.496 1.00 73.31 358 GLN A CA 1
ATOM 2962 C C . GLN A 1 358 ? 0.881 -19.241 -21.102 1.00 73.31 358 GLN A C 1
ATOM 2964 O O . GLN A 1 358 ? 1.946 -18.966 -21.644 1.00 73.31 358 GLN A O 1
ATOM 2969 N N . GLN A 1 359 ? 0.793 -20.244 -20.226 1.00 72.12 359 GLN A N 1
ATOM 2970 C CA . GLN A 1 359 ? 1.942 -21.098 -19.913 1.00 72.12 359 GLN A CA 1
ATOM 2971 C C . GLN A 1 359 ? 2.408 -21.910 -21.125 1.00 72.12 359 GLN A C 1
ATOM 2973 O O . GLN A 1 359 ? 3.612 -22.031 -21.337 1.00 72.12 359 GLN A O 1
ATOM 2978 N N . ARG A 1 360 ? 1.486 -22.424 -21.952 1.00 77.12 360 ARG A N 1
ATOM 2979 C CA . ARG A 1 360 ? 1.844 -23.078 -23.222 1.00 77.12 360 ARG A CA 1
ATOM 2980 C C . ARG A 1 360 ? 2.487 -22.101 -24.197 1.00 77.12 360 ARG A C 1
ATOM 2982 O O . ARG A 1 360 ? 3.501 -22.452 -24.781 1.00 77.12 360 ARG A O 1
ATOM 2989 N N . PHE A 1 361 ? 1.972 -20.880 -24.306 1.00 79.12 361 PHE A N 1
ATOM 2990 C CA . PHE A 1 361 ? 2.555 -19.836 -25.145 1.00 79.12 361 PHE A CA 1
ATOM 2991 C C . PHE A 1 361 ? 3.971 -19.458 -24.690 1.00 79.12 361 PHE A C 1
ATOM 2993 O O . PHE A 1 361 ? 4.885 -19.430 -25.503 1.00 79.12 361 PHE A O 1
ATOM 3000 N N . LEU A 1 362 ? 4.190 -19.262 -23.387 1.00 74.19 362 LEU A N 1
ATOM 3001 C CA . LEU A 1 362 ? 5.520 -18.993 -22.828 1.00 74.19 362 LEU A CA 1
ATOM 3002 C C . LEU A 1 362 ? 6.473 -20.184 -22.998 1.00 74.19 362 LEU A C 1
ATOM 3004 O O . LEU A 1 362 ? 7.677 -20.002 -23.167 1.00 74.19 362 LEU A O 1
ATOM 3008 N N . GLN A 1 363 ? 5.954 -21.411 -22.963 1.00 77.75 363 GLN A N 1
ATOM 3009 C CA . GLN A 1 363 ? 6.745 -22.614 -23.201 1.00 77.75 363 GLN A CA 1
ATOM 3010 C C . GLN A 1 363 ? 7.099 -22.780 -24.686 1.00 77.75 363 GLN A C 1
ATOM 3012 O O . GLN A 1 363 ? 8.243 -23.092 -24.998 1.00 77.75 363 GLN A O 1
ATOM 3017 N N . GLU A 1 364 ? 6.175 -22.477 -25.595 1.00 78.12 364 GLU A N 1
ATOM 3018 C CA . GLU A 1 364 ? 6.422 -22.414 -27.038 1.00 78.12 364 GLU A CA 1
ATOM 3019 C C . GLU A 1 364 ? 7.389 -21.278 -27.402 1.00 78.12 364 GLU A C 1
ATOM 3021 O O . GLU A 1 364 ? 8.270 -21.473 -28.236 1.00 78.12 364 GLU A O 1
ATOM 3026 N N . GLU A 1 365 ? 7.297 -20.119 -26.746 1.00 78.25 365 GLU A N 1
ATOM 3027 C CA . GLU A 1 365 ? 8.246 -19.012 -26.895 1.00 78.25 365 GLU A CA 1
ATOM 3028 C C . GLU A 1 365 ? 9.637 -19.414 -26.394 1.00 78.25 365 GLU A C 1
ATOM 3030 O O . GLU A 1 365 ? 10.642 -19.150 -27.057 1.00 78.25 365 GLU A O 1
ATOM 3035 N N . ARG A 1 366 ? 9.710 -20.133 -25.270 1.00 78.19 366 ARG A N 1
ATOM 3036 C CA . ARG A 1 366 ? 10.964 -20.681 -24.749 1.00 78.19 366 ARG A CA 1
ATOM 3037 C C . ARG A 1 366 ? 11.572 -21.716 -25.697 1.00 78.19 366 ARG A C 1
ATOM 3039 O O . ARG A 1 366 ? 12.774 -21.656 -25.944 1.00 78.19 366 ARG A O 1
ATOM 3046 N N . ASP A 1 367 ? 10.765 -22.603 -26.273 1.00 82.12 367 ASP A N 1
ATOM 3047 C CA . ASP A 1 367 ? 11.210 -23.589 -27.264 1.00 82.12 367 ASP A CA 1
ATOM 3048 C C . ASP A 1 367 ? 11.643 -22.917 -28.580 1.00 82.12 367 ASP A C 1
ATOM 3050 O O . ASP A 1 367 ? 12.623 -23.330 -29.205 1.00 82.12 367 ASP A O 1
ATOM 3054 N N . LEU A 1 368 ? 10.961 -21.844 -28.995 1.00 82.69 368 LEU A N 1
ATOM 3055 C CA . LEU A 1 368 ? 11.326 -21.037 -30.160 1.00 82.69 368 LEU A CA 1
ATOM 3056 C C . LEU A 1 368 ? 12.651 -20.300 -29.933 1.00 82.69 368 LEU A C 1
ATOM 3058 O O . LEU A 1 368 ? 13.511 -20.298 -30.813 1.00 82.69 368 LEU A O 1
ATOM 3062 N N . LEU A 1 369 ? 12.840 -19.700 -28.755 1.00 76.56 369 LEU A N 1
ATOM 3063 C CA . LEU A 1 369 ? 14.094 -19.057 -28.364 1.00 76.56 369 LEU A CA 1
ATOM 3064 C C . LEU A 1 369 ? 15.228 -20.077 -28.260 1.00 76.56 369 LEU A C 1
ATOM 3066 O O . LEU A 1 369 ? 16.338 -19.791 -28.698 1.00 76.56 369 LEU A O 1
ATOM 3070 N N . GLN A 1 370 ? 14.952 -21.279 -27.756 1.00 82.12 370 GLN A N 1
ATOM 3071 C CA . GLN A 1 370 ? 15.933 -22.355 -27.694 1.00 82.12 370 GLN A CA 1
ATOM 3072 C C . GLN A 1 370 ? 16.339 -22.824 -29.097 1.00 82.12 370 GLN A C 1
ATOM 3074 O O . GLN A 1 370 ? 17.533 -22.929 -29.366 1.00 82.12 370 GLN A O 1
ATOM 3079 N N . ARG A 1 371 ? 15.386 -22.981 -30.030 1.00 80.00 371 ARG A N 1
ATOM 3080 C CA . ARG A 1 371 ? 15.689 -23.250 -31.448 1.00 80.00 371 ARG A CA 1
ATOM 3081 C C . ARG A 1 371 ? 16.491 -22.130 -32.100 1.00 80.00 371 ARG A C 1
ATOM 3083 O O . ARG A 1 371 ? 17.477 -22.429 -32.760 1.00 80.00 371 ARG A O 1
ATOM 3090 N N . LYS A 1 372 ? 16.130 -20.861 -31.884 1.00 78.19 372 LYS A N 1
ATOM 3091 C CA . LYS A 1 372 ? 16.892 -19.712 -32.408 1.00 78.19 372 LYS A CA 1
ATOM 3092 C C . LYS A 1 372 ? 18.312 -19.663 -31.848 1.00 78.19 372 LYS A C 1
ATOM 3094 O O . LYS A 1 372 ? 19.240 -19.356 -32.584 1.00 78.19 372 LYS A O 1
ATOM 3099 N N . LEU A 1 373 ? 18.498 -20.001 -30.574 1.00 78.06 373 LEU A N 1
ATOM 3100 C CA . LEU A 1 373 ? 19.818 -20.078 -29.950 1.00 78.06 373 LEU A CA 1
ATOM 3101 C C . LEU A 1 373 ? 20.642 -21.253 -30.509 1.00 78.06 373 LEU A C 1
ATOM 3103 O O . LEU A 1 373 ? 21.853 -21.131 -30.688 1.00 78.06 373 LEU A O 1
ATOM 3107 N N . GLU A 1 374 ? 20.000 -22.384 -30.816 1.00 79.38 374 GLU A N 1
ATOM 3108 C CA . GLU A 1 374 ? 20.620 -23.519 -31.511 1.00 79.38 374 GLU A CA 1
ATOM 3109 C C . GLU A 1 374 ? 21.004 -23.153 -32.958 1.00 79.38 374 GLU A C 1
ATOM 3111 O O . GLU A 1 374 ? 22.111 -23.463 -33.394 1.00 79.38 374 GLU A O 1
ATOM 3116 N N . GLU A 1 375 ? 20.136 -22.449 -33.690 1.00 80.81 375 GLU A N 1
ATOM 3117 C CA . GLU A 1 375 ? 20.400 -21.933 -35.041 1.00 80.81 375 GLU A CA 1
ATOM 3118 C C . GLU A 1 375 ? 21.520 -20.886 -35.038 1.00 80.81 375 GLU A C 1
ATOM 3120 O O . GLU A 1 375 ? 22.392 -20.914 -35.908 1.00 80.81 375 GLU A O 1
ATOM 3125 N N . GLU A 1 376 ? 21.566 -20.001 -34.040 1.00 76.00 376 GLU A N 1
ATOM 3126 C CA . GLU A 1 376 ? 22.662 -19.049 -33.856 1.00 76.00 376 GLU A CA 1
ATOM 3127 C C . GLU A 1 376 ? 23.973 -19.784 -33.543 1.00 76.00 376 GLU A C 1
ATOM 3129 O O . GLU A 1 376 ? 25.013 -19.457 -34.113 1.00 76.00 376 GLU A O 1
ATOM 3134 N N . ARG A 1 377 ? 23.945 -20.830 -32.704 1.00 77.25 377 ARG A N 1
ATOM 3135 C CA . ARG A 1 377 ? 25.115 -21.690 -32.454 1.00 77.25 377 ARG A CA 1
ATOM 3136 C C . ARG A 1 377 ? 25.584 -22.399 -33.719 1.00 77.25 377 ARG A C 1
ATOM 3138 O O . ARG A 1 377 ? 26.783 -22.399 -33.982 1.00 77.25 377 ARG A O 1
ATOM 3145 N N . GLN A 1 378 ? 24.672 -22.949 -34.519 1.00 76.75 378 GLN A N 1
ATOM 3146 C CA . GLN A 1 378 ? 25.006 -23.564 -35.807 1.00 76.75 378 GLN A CA 1
ATOM 3147 C C . GLN A 1 378 ? 25.557 -22.536 -36.800 1.00 76.75 378 GLN A C 1
ATOM 3149 O O . GLN A 1 378 ? 26.498 -22.832 -37.531 1.00 76.75 378 GLN A O 1
ATOM 3154 N N . SER A 1 379 ? 25.027 -21.313 -36.797 1.00 75.31 379 SER A N 1
ATOM 3155 C CA . SER A 1 379 ? 25.511 -20.219 -37.643 1.00 75.31 379 SER A CA 1
ATOM 3156 C C . SER A 1 379 ? 26.899 -19.748 -37.210 1.00 75.31 379 SER A C 1
ATOM 3158 O O . SER A 1 379 ? 27.767 -19.562 -38.053 1.00 75.31 379 SER A O 1
ATOM 3160 N N . ARG A 1 380 ? 27.162 -19.642 -35.900 1.00 74.94 380 ARG A N 1
ATOM 3161 C CA . ARG A 1 380 ? 28.496 -19.351 -35.349 1.00 74.94 380 ARG A CA 1
ATOM 3162 C C . ARG A 1 380 ? 29.488 -20.479 -35.613 1.00 74.94 380 ARG A C 1
ATOM 3164 O O . ARG A 1 380 ? 30.658 -20.199 -35.841 1.00 74.94 380 ARG A O 1
ATOM 3171 N N . GLN A 1 381 ? 29.038 -21.732 -35.598 1.00 76.75 381 GLN A N 1
ATOM 3172 C CA . GLN A 1 381 ? 29.875 -22.873 -35.955 1.00 76.75 381 GLN A CA 1
ATOM 3173 C C . GLN A 1 381 ? 30.256 -22.829 -37.440 1.00 76.75 381 GLN A C 1
ATOM 3175 O O . GLN A 1 381 ? 31.437 -22.927 -37.748 1.00 76.75 381 GLN A O 1
ATOM 3180 N N . LYS A 1 382 ? 29.296 -22.580 -38.343 1.00 73.75 382 LYS A N 1
ATOM 3181 C CA . LYS A 1 382 ? 29.571 -22.385 -39.777 1.00 73.75 382 LYS A CA 1
ATOM 3182 C C . LYS A 1 382 ? 30.468 -21.178 -40.038 1.00 73.75 382 LYS A C 1
ATOM 3184 O O . LYS A 1 382 ? 31.400 -21.287 -40.817 1.00 73.75 382 LYS A O 1
ATOM 3189 N N . LEU A 1 383 ? 30.248 -20.064 -39.339 1.00 72.25 383 LEU A N 1
ATOM 3190 C CA . LEU A 1 383 ? 31.123 -18.892 -39.412 1.00 72.25 383 LEU A CA 1
ATOM 3191 C C . LEU A 1 383 ? 32.533 -19.213 -38.893 1.00 72.25 383 LEU A C 1
ATOM 3193 O O . LEU A 1 383 ? 33.509 -18.722 -39.442 1.00 72.25 383 LEU A O 1
ATOM 3197 N N . GLY A 1 384 ? 32.657 -20.051 -37.860 1.00 71.88 384 GLY A N 1
ATOM 3198 C CA . GLY A 1 384 ? 33.941 -20.547 -37.364 1.00 71.88 384 GLY A CA 1
ATOM 3199 C C . GLY A 1 384 ? 34.650 -21.459 -38.369 1.00 71.88 384 GLY A C 1
ATOM 3200 O O . GLY A 1 384 ? 35.856 -21.336 -38.551 1.00 71.88 384 GLY A O 1
ATOM 3201 N N . GLU A 1 385 ? 33.910 -22.324 -39.064 1.00 72.25 385 GLU A N 1
ATOM 3202 C CA . GLU A 1 385 ? 34.421 -23.163 -40.156 1.00 72.25 385 GLU A CA 1
ATOM 3203 C C . GLU A 1 385 ? 34.828 -22.317 -41.376 1.00 72.25 385 GLU A C 1
ATOM 3205 O O . GLU A 1 385 ? 35.896 -22.541 -41.940 1.00 72.25 385 GLU A O 1
ATOM 3210 N N . GLU A 1 386 ? 34.051 -21.291 -41.739 1.00 69.25 386 GLU A N 1
ATOM 3211 C CA . GLU A 1 386 ? 34.384 -20.330 -42.798 1.00 69.25 386 GLU A CA 1
ATOM 3212 C C . GLU A 1 386 ? 35.583 -19.455 -42.426 1.00 69.25 386 GLU A C 1
ATOM 3214 O O . GLU A 1 386 ? 36.461 -19.250 -43.257 1.00 69.25 386 GLU A O 1
ATOM 3219 N N . GLN A 1 387 ? 35.681 -18.979 -41.182 1.00 68.38 387 GLN A N 1
ATOM 3220 C CA . GLN A 1 387 ? 36.855 -18.252 -40.692 1.00 68.38 387 GLN A CA 1
ATOM 3221 C C . GLN A 1 387 ? 38.097 -19.142 -40.676 1.00 68.38 387 GLN A C 1
ATOM 3223 O O . GLN A 1 387 ? 39.177 -18.676 -41.035 1.00 68.38 387 GLN A O 1
ATOM 3228 N N . HIS A 1 388 ? 37.957 -20.418 -40.310 1.00 72.06 388 HIS A N 1
ATOM 3229 C CA . HIS A 1 388 ? 39.062 -21.370 -40.348 1.00 72.06 388 HIS A CA 1
ATOM 3230 C C . HIS A 1 388 ? 39.474 -21.700 -41.793 1.00 72.06 388 HIS A C 1
ATOM 3232 O O . HIS A 1 388 ? 40.670 -21.767 -42.079 1.00 72.06 388 HIS A O 1
ATOM 3238 N N . GLY A 1 389 ? 38.514 -21.845 -42.710 1.00 71.62 389 GLY A N 1
ATOM 3239 C CA . GLY A 1 389 ? 38.772 -22.004 -44.141 1.00 71.62 389 GLY A CA 1
ATOM 3240 C C . GLY A 1 389 ? 39.438 -20.767 -44.743 1.00 71.62 389 GLY A C 1
ATOM 3241 O O . GLY A 1 389 ? 40.421 -20.889 -45.462 1.00 71.62 389 GLY A O 1
ATOM 3242 N N . MET A 1 390 ? 38.982 -19.571 -44.367 1.00 65.19 390 MET A N 1
ATOM 3243 C CA . MET A 1 390 ? 39.553 -18.300 -44.811 1.00 65.19 390 MET A CA 1
ATOM 3244 C C . MET A 1 390 ? 40.963 -18.077 -44.245 1.00 65.19 390 MET A C 1
ATOM 3246 O O . MET A 1 390 ? 41.837 -17.565 -44.942 1.00 65.19 390 MET A O 1
ATOM 3250 N N . GLN A 1 391 ? 41.221 -18.497 -43.002 1.00 69.88 391 GLN A N 1
ATOM 3251 C CA . GLN A 1 391 ? 42.567 -18.508 -42.424 1.00 69.88 391 GLN A CA 1
ATOM 3252 C C . GLN A 1 391 ? 43.489 -19.482 -43.154 1.00 69.88 391 GLN A C 1
ATOM 3254 O O . GLN A 1 391 ? 44.616 -19.104 -43.457 1.00 69.88 391 GLN A O 1
ATOM 3259 N N . GLN A 1 392 ? 43.014 -20.680 -43.504 1.00 68.62 392 GLN A N 1
ATOM 3260 C CA . GLN A 1 392 ? 43.788 -21.622 -44.316 1.00 68.62 392 GLN A CA 1
ATOM 3261 C C . GLN A 1 392 ? 44.079 -21.056 -45.709 1.00 68.62 392 GLN A C 1
ATOM 3263 O O . GLN A 1 392 ? 45.229 -21.084 -46.132 1.00 68.62 392 GLN A O 1
ATOM 3268 N N . THR A 1 393 ? 43.101 -20.440 -46.383 1.00 66.06 393 THR A N 1
ATOM 3269 C CA . THR A 1 393 ? 43.342 -19.797 -47.686 1.00 66.06 393 THR A CA 1
ATOM 3270 C C . THR A 1 393 ? 44.275 -18.595 -47.579 1.00 66.06 393 THR A C 1
ATOM 3272 O O . THR A 1 393 ? 45.086 -18.382 -48.469 1.00 66.06 393 THR A O 1
ATOM 3275 N N . LEU A 1 394 ? 44.219 -17.823 -46.487 1.00 68.69 394 LEU A N 1
ATOM 3276 C CA . LEU A 1 394 ? 45.146 -16.713 -46.243 1.00 68.69 394 LEU A CA 1
ATOM 3277 C C . LEU A 1 394 ? 46.560 -17.207 -45.909 1.00 68.69 394 LEU A C 1
ATOM 3279 O O . LEU A 1 394 ? 47.536 -16.545 -46.253 1.00 68.69 394 LEU A O 1
ATOM 3283 N N . GLU A 1 395 ? 46.706 -18.350 -45.238 1.00 70.69 395 GLU A N 1
ATOM 3284 C CA . GLU A 1 395 ? 48.002 -18.996 -45.011 1.00 70.69 395 GLU A CA 1
ATOM 3285 C C . GLU A 1 395 ? 48.568 -19.589 -46.310 1.00 70.69 395 GLU A C 1
ATOM 3287 O O . GLU A 1 395 ? 49.752 -19.406 -46.606 1.00 70.69 395 GLU A O 1
ATOM 3292 N N . GLU A 1 396 ? 47.729 -20.200 -47.145 1.00 71.94 396 GLU A N 1
ATOM 3293 C CA . GLU A 1 396 ? 48.087 -20.645 -48.495 1.00 71.94 396 GLU A CA 1
ATOM 3294 C C . GLU A 1 396 ? 48.463 -19.458 -49.402 1.00 71.94 396 GLU A C 1
ATOM 3296 O O . GLU A 1 396 ? 49.511 -19.488 -50.047 1.00 71.94 396 GLU A O 1
ATOM 3301 N N . GLU A 1 397 ? 47.714 -18.351 -49.381 1.00 63.53 397 GLU A N 1
ATOM 3302 C CA . GLU A 1 397 ? 48.078 -17.115 -50.085 1.00 63.53 397 GLU A CA 1
ATOM 3303 C C . GLU A 1 397 ? 49.367 -16.503 -49.543 1.00 63.53 397 GLU A C 1
ATOM 3305 O O . GLU A 1 397 ? 50.185 -16.034 -50.326 1.00 63.53 397 GLU A O 1
ATOM 3310 N N . ARG A 1 398 ? 49.610 -16.528 -48.229 1.00 71.44 398 ARG A N 1
ATOM 3311 C CA . ARG A 1 398 ? 50.875 -16.046 -47.651 1.00 71.44 398 ARG A CA 1
ATOM 3312 C C . ARG A 1 398 ? 52.053 -16.906 -48.081 1.00 71.44 398 ARG A C 1
ATOM 3314 O O . ARG A 1 398 ? 53.103 -16.359 -48.400 1.00 71.44 398 ARG A O 1
ATOM 3321 N N . THR A 1 399 ? 51.902 -18.227 -48.131 1.00 71.44 399 THR A N 1
ATOM 3322 C CA . THR A 1 399 ? 52.972 -19.116 -48.614 1.00 71.44 399 THR A CA 1
ATOM 3323 C C . THR A 1 399 ? 53.221 -18.940 -50.114 1.00 71.44 399 THR A C 1
ATOM 3325 O O . THR A 1 399 ? 54.378 -18.870 -50.534 1.00 71.44 399 THR A O 1
ATOM 3328 N N . LEU A 1 400 ? 52.170 -18.758 -50.919 1.00 67.88 400 LEU A N 1
ATOM 3329 C CA . LEU A 1 400 ? 52.290 -18.422 -52.339 1.00 67.88 400 LEU A CA 1
ATOM 3330 C C . LEU A 1 400 ? 52.895 -17.034 -52.558 1.00 67.88 400 LEU A C 1
ATOM 3332 O O . LEU A 1 400 ? 53.775 -16.893 -53.399 1.00 67.88 400 LEU A O 1
ATOM 3336 N N . HIS A 1 401 ? 52.492 -16.027 -51.786 1.00 66.75 401 HIS A N 1
ATOM 3337 C CA . HIS A 1 401 ? 53.017 -14.668 -51.878 1.00 66.75 401 HIS A CA 1
ATOM 3338 C C . HIS A 1 401 ? 54.483 -14.610 -51.439 1.00 66.75 401 HIS A C 1
ATOM 3340 O O . HIS A 1 401 ? 55.264 -13.902 -52.066 1.00 66.75 401 HIS A O 1
ATOM 3346 N N . VAL A 1 402 ? 54.897 -15.371 -50.422 1.00 70.94 402 VAL A N 1
ATOM 3347 C CA . VAL A 1 402 ? 56.314 -15.481 -50.034 1.00 70.94 402 VAL A CA 1
ATOM 3348 C C . VAL A 1 402 ? 57.132 -16.146 -51.144 1.00 70.94 402 VAL A C 1
ATOM 3350 O O . VAL A 1 402 ? 58.206 -15.649 -51.478 1.00 70.94 402 VAL A O 1
ATOM 3353 N N . ASN A 1 403 ? 56.613 -17.201 -51.778 1.00 68.88 403 ASN A N 1
ATOM 3354 C CA . ASN A 1 403 ? 57.276 -17.834 -52.922 1.00 68.88 403 ASN A CA 1
ATOM 3355 C C . ASN A 1 403 ? 57.345 -16.898 -54.141 1.00 68.88 403 ASN A C 1
ATOM 3357 O O . ASN A 1 403 ? 58.401 -16.769 -54.756 1.00 68.88 403 ASN A O 1
ATOM 3361 N N . LEU A 1 404 ? 56.259 -16.185 -54.455 1.00 68.00 404 LEU A N 1
ATOM 3362 C CA . LEU A 1 404 ? 56.204 -15.219 -55.555 1.00 68.00 404 LEU A CA 1
ATOM 3363 C C . LEU A 1 404 ? 57.117 -14.016 -55.288 1.00 68.00 404 LEU A C 1
ATOM 3365 O O . LEU A 1 404 ? 57.771 -13.520 -56.198 1.00 68.00 404 LEU A O 1
ATOM 3369 N N . GLN A 1 405 ? 57.201 -13.564 -54.037 1.00 71.88 405 GLN A N 1
ATOM 3370 C CA . GLN A 1 405 ? 58.076 -12.473 -53.625 1.00 71.88 405 GLN A CA 1
ATOM 3371 C C . GLN A 1 405 ? 59.549 -12.885 -53.694 1.00 71.88 405 GLN A C 1
ATOM 3373 O O . GLN A 1 405 ? 60.351 -12.123 -54.221 1.00 71.88 405 GLN A O 1
ATOM 3378 N N . GLN A 1 406 ? 59.910 -14.097 -53.264 1.00 71.12 406 GLN A N 1
ATOM 3379 C CA . GLN A 1 406 ? 61.269 -14.623 -53.449 1.00 71.12 406 GLN A CA 1
ATOM 3380 C C . GLN A 1 406 ? 61.629 -14.774 -54.934 1.00 71.12 406 GLN A C 1
ATOM 3382 O O . GLN A 1 406 ? 62.764 -14.505 -55.329 1.00 71.12 406 GLN A O 1
ATOM 3387 N N . GLN A 1 407 ? 60.661 -15.149 -55.772 1.00 69.44 407 GLN A N 1
ATOM 3388 C CA . GLN A 1 407 ? 60.847 -15.263 -57.216 1.00 69.44 407 GLN A CA 1
ATOM 3389 C C . GLN A 1 407 ? 61.004 -13.886 -57.881 1.00 69.44 407 GLN A C 1
ATOM 3391 O O . GLN A 1 407 ? 61.938 -13.685 -58.651 1.00 69.44 407 GLN A O 1
ATOM 3396 N N . LEU A 1 408 ? 60.194 -12.897 -57.492 1.00 68.75 408 LEU A N 1
ATOM 3397 C CA . LEU A 1 408 ? 60.325 -11.506 -57.935 1.00 68.75 408 LEU A CA 1
ATOM 3398 C C . LEU A 1 408 ? 61.612 -10.848 -57.430 1.00 68.75 408 LEU A C 1
ATOM 3400 O O . LEU A 1 408 ? 62.206 -10.058 -58.154 1.00 68.75 408 LEU A O 1
ATOM 3404 N N . GLU A 1 409 ? 62.075 -11.163 -56.221 1.00 73.44 409 GLU A N 1
ATOM 3405 C CA . GLU A 1 409 ? 63.355 -10.682 -55.693 1.00 73.44 409 GLU A CA 1
ATOM 3406 C C . GLU A 1 409 ? 64.543 -11.307 -56.438 1.00 73.44 409 GLU A C 1
ATOM 3408 O O . GLU A 1 409 ? 65.498 -10.597 -56.758 1.00 73.44 409 GLU A O 1
ATOM 3413 N N . SER A 1 410 ? 64.462 -12.595 -56.792 1.00 70.25 410 SER A N 1
ATOM 3414 C CA . SER A 1 410 ? 65.421 -13.271 -57.678 1.00 70.25 410 SER A CA 1
ATOM 3415 C C . SER A 1 410 ? 65.437 -12.643 -59.078 1.00 70.25 410 SER A C 1
ATOM 3417 O O . SER A 1 410 ? 66.504 -12.302 -59.601 1.00 70.25 410 SER A O 1
ATOM 3419 N N . ASP A 1 411 ? 64.265 -12.406 -59.665 1.00 69.12 411 ASP A N 1
ATOM 3420 C CA . ASP A 1 411 ? 64.133 -11.813 -60.996 1.00 69.12 411 ASP A CA 1
ATOM 3421 C C . ASP A 1 411 ? 64.590 -10.350 -61.000 1.00 69.12 411 ASP A C 1
ATOM 3423 O O . ASP A 1 411 ? 65.327 -9.942 -61.899 1.00 69.12 411 ASP A O 1
ATOM 3427 N N . LEU A 1 412 ? 64.275 -9.578 -59.953 1.00 68.31 412 LEU A N 1
ATOM 3428 C CA . LEU A 1 412 ? 64.775 -8.217 -59.743 1.00 68.31 412 LEU A CA 1
ATOM 3429 C C . LEU A 1 412 ? 66.282 -8.185 -59.499 1.00 68.31 412 LEU A C 1
ATOM 3431 O O . LEU A 1 412 ? 66.937 -7.248 -59.951 1.00 68.31 412 LEU A O 1
ATOM 3435 N N . ALA A 1 413 ? 66.859 -9.170 -58.810 1.00 70.00 413 ALA A N 1
ATOM 3436 C CA . ALA A 1 413 ? 68.307 -9.276 -58.651 1.00 70.00 413 ALA A CA 1
ATOM 3437 C C . ALA A 1 413 ? 68.994 -9.574 -59.994 1.00 70.00 413 ALA A C 1
ATOM 3439 O O . ALA A 1 413 ? 70.012 -8.952 -60.312 1.00 70.00 413 ALA A O 1
ATOM 3440 N N . SER A 1 414 ? 68.408 -10.447 -60.821 1.00 69.56 414 SER A N 1
ATOM 3441 C CA . SER A 1 414 ? 68.909 -10.735 -62.171 1.00 69.56 414 SER A CA 1
ATOM 3442 C C . SER A 1 414 ? 68.772 -9.525 -63.107 1.00 69.56 414 SER A C 1
ATOM 3444 O O . SER A 1 414 ? 69.733 -9.153 -63.782 1.00 69.56 414 SER A O 1
ATOM 3446 N N . ALA A 1 415 ? 67.633 -8.827 -63.059 1.00 62.47 415 ALA A N 1
ATOM 3447 C CA . ALA A 1 415 ? 67.355 -7.636 -63.851 1.00 62.47 415 ALA A CA 1
ATOM 3448 C C . ALA A 1 415 ? 68.210 -6.448 -63.404 1.00 62.47 415 ALA A C 1
ATOM 3450 O O . ALA A 1 415 ? 68.689 -5.688 -64.239 1.00 62.47 415 ALA A O 1
ATOM 3451 N N . ARG A 1 416 ? 68.478 -6.297 -62.100 1.00 71.50 416 ARG A N 1
ATOM 3452 C CA . ARG A 1 416 ? 69.423 -5.294 -61.589 1.00 71.50 416 ARG A CA 1
ATOM 3453 C C . ARG A 1 416 ? 70.834 -5.576 -62.068 1.00 71.50 416 ARG A C 1
ATOM 3455 O O . ARG A 1 416 ? 71.496 -4.626 -62.458 1.00 71.50 416 ARG A O 1
ATOM 3462 N N . LYS A 1 417 ? 71.277 -6.836 -62.096 1.00 70.50 417 LYS A N 1
ATOM 3463 C CA . LYS A 1 417 ? 72.599 -7.203 -62.618 1.00 70.50 417 LYS A CA 1
ATOM 3464 C C . LYS A 1 417 ? 72.712 -6.929 -64.124 1.00 70.50 417 LYS A C 1
ATOM 3466 O O . LYS A 1 417 ? 73.661 -6.272 -64.539 1.00 70.50 417 LYS A O 1
ATOM 3471 N N . ALA A 1 418 ? 71.701 -7.310 -64.909 1.00 66.25 418 ALA A N 1
ATOM 3472 C CA . ALA A 1 418 ? 71.636 -7.022 -66.344 1.00 66.25 418 ALA A CA 1
ATOM 3473 C C . ALA A 1 418 ? 71.579 -5.510 -66.638 1.00 66.25 418 ALA A C 1
ATOM 3475 O O . ALA A 1 418 ? 72.315 -5.011 -67.483 1.00 66.25 418 ALA A O 1
ATOM 3476 N N . LEU A 1 419 ? 70.788 -4.750 -65.873 1.00 64.94 419 LEU A N 1
ATOM 3477 C CA . LEU A 1 419 ? 70.710 -3.290 -65.970 1.00 64.94 419 LEU A CA 1
ATOM 3478 C C . LEU A 1 419 ? 72.009 -2.612 -65.508 1.00 64.94 419 LEU A C 1
ATOM 3480 O O . LEU A 1 419 ? 72.345 -1.534 -65.989 1.00 64.94 419 LEU A O 1
ATOM 3484 N N . GLN A 1 420 ? 72.745 -3.196 -64.559 1.00 68.62 420 GLN A N 1
ATOM 3485 C CA . GLN A 1 420 ? 74.034 -2.670 -64.102 1.00 68.62 420 GLN A CA 1
ATOM 3486 C C . GLN A 1 420 ? 75.121 -2.884 -65.163 1.00 68.62 420 GLN A C 1
ATOM 3488 O O . GLN A 1 420 ? 75.927 -1.981 -65.383 1.00 68.62 420 GLN A O 1
ATOM 3493 N N . GLU A 1 421 ? 75.096 -4.023 -65.857 1.00 66.56 421 GLU A N 1
ATOM 3494 C CA . GLU A 1 421 ? 75.964 -4.328 -67.001 1.00 66.56 421 GLU A CA 1
ATOM 3495 C C . GLU A 1 421 ? 75.608 -3.458 -68.227 1.00 66.56 421 GLU A C 1
ATOM 3497 O O . GLU A 1 421 ? 76.499 -2.872 -68.843 1.00 66.56 421 GLU A O 1
ATOM 3502 N N . GLU A 1 422 ? 74.318 -3.238 -68.510 1.00 61.53 422 GLU A N 1
ATOM 3503 C CA . GLU A 1 422 ? 73.846 -2.338 -69.575 1.00 61.53 422 GLU A CA 1
ATOM 3504 C C . GLU A 1 422 ? 74.169 -0.863 -69.278 1.00 61.53 422 GLU A C 1
ATOM 3506 O O . GLU A 1 422 ? 74.662 -0.139 -70.144 1.00 61.53 422 GLU A O 1
ATOM 3511 N N . LYS A 1 423 ? 73.980 -0.408 -68.031 1.00 61.97 423 LYS A N 1
ATOM 3512 C CA . LYS A 1 423 ? 74.354 0.951 -67.608 1.00 61.97 423 LYS A CA 1
ATOM 3513 C C . LYS A 1 423 ? 75.866 1.153 -67.579 1.00 61.97 423 LYS A C 1
ATOM 3515 O O . LYS A 1 423 ? 76.306 2.278 -67.799 1.00 61.97 423 LYS A O 1
ATOM 3520 N N . ALA A 1 424 ? 76.668 0.120 -67.321 1.00 60.69 424 ALA A N 1
ATOM 3521 C CA . ALA A 1 424 ? 78.125 0.209 -67.419 1.00 60.69 424 ALA A CA 1
ATOM 3522 C C . ALA A 1 424 ? 78.582 0.356 -68.883 1.00 60.69 424 ALA A C 1
ATOM 3524 O O . ALA A 1 424 ? 79.415 1.218 -69.169 1.00 60.69 424 ALA A O 1
ATOM 3525 N N . ALA A 1 425 ? 77.971 -0.390 -69.810 1.00 59.50 425 ALA A N 1
ATOM 3526 C CA . ALA A 1 425 ? 78.234 -0.278 -71.246 1.00 59.50 425 ALA A CA 1
ATOM 3527 C C . ALA A 1 425 ? 77.748 1.062 -71.836 1.00 59.50 425 ALA A C 1
ATOM 3529 O O . ALA A 1 425 ? 78.482 1.724 -72.570 1.00 59.50 425 ALA A O 1
ATOM 3530 N N . GLN A 1 426 ? 76.552 1.527 -71.451 1.00 56.59 426 GLN A N 1
ATOM 3531 C CA . GLN A 1 426 ? 76.044 2.842 -71.853 1.00 56.59 426 GLN A CA 1
ATOM 3532 C C . GLN A 1 426 ? 76.874 3.983 -71.257 1.00 56.59 426 GLN A C 1
ATOM 3534 O O . GLN A 1 426 ? 77.115 4.961 -71.953 1.00 56.59 426 GLN A O 1
ATOM 3539 N N . ARG A 1 427 ? 77.369 3.883 -70.013 1.00 61.12 427 ARG A N 1
ATOM 3540 C CA . ARG A 1 427 ? 78.235 4.918 -69.413 1.00 61.12 427 ARG A CA 1
ATOM 3541 C C . ARG A 1 427 ? 79.569 5.064 -70.144 1.00 61.12 427 ARG A C 1
ATOM 3543 O O . ARG A 1 427 ? 79.980 6.200 -70.351 1.00 61.12 427 ARG A O 1
ATOM 3550 N N . GLN A 1 428 ? 80.188 3.971 -70.596 1.00 58.62 428 GLN A N 1
ATOM 3551 C CA . GLN A 1 428 ? 81.407 4.042 -71.413 1.00 58.62 428 GLN A CA 1
ATOM 3552 C C . GLN A 1 428 ? 81.154 4.689 -72.787 1.00 58.62 428 GLN A C 1
ATOM 3554 O O . GLN A 1 428 ? 81.946 5.527 -73.210 1.00 58.62 428 GLN A O 1
ATOM 3559 N N . ALA A 1 429 ? 80.017 4.403 -73.433 1.00 57.38 429 ALA A N 1
ATOM 3560 C CA . ALA A 1 429 ? 79.647 5.027 -74.709 1.00 57.38 429 ALA A CA 1
ATOM 3561 C C . ALA A 1 429 ? 79.269 6.522 -74.571 1.00 57.38 429 ALA A C 1
ATOM 3563 O O . ALA A 1 429 ? 79.621 7.345 -75.416 1.00 57.38 429 ALA A O 1
ATOM 3564 N N . LEU A 1 430 ? 78.590 6.901 -73.481 1.00 54.16 430 LEU A N 1
ATOM 3565 C CA . LEU A 1 430 ? 78.139 8.277 -73.226 1.00 54.16 430 LEU A CA 1
ATOM 3566 C C . LEU A 1 430 ? 79.250 9.175 -72.642 1.00 54.16 430 LEU A C 1
ATOM 3568 O O . LEU A 1 430 ? 79.203 10.392 -72.821 1.00 54.16 430 LEU A O 1
ATOM 3572 N N . GLU A 1 431 ? 80.267 8.621 -71.968 1.00 57.00 431 GLU A N 1
ATOM 3573 C CA . GLU A 1 431 ? 81.466 9.372 -71.550 1.00 57.00 431 GLU A CA 1
ATOM 3574 C C . GLU A 1 431 ? 82.393 9.724 -72.723 1.00 57.00 431 GLU A C 1
ATOM 3576 O O . GLU A 1 431 ? 82.998 10.801 -72.703 1.00 57.00 431 GLU A O 1
ATOM 3581 N N . GLU A 1 432 ? 82.448 8.901 -73.777 1.00 56.03 432 GLU A N 1
ATOM 3582 C CA . GLU A 1 432 ? 83.144 9.246 -75.026 1.00 56.03 432 GLU A CA 1
ATOM 3583 C C . GLU A 1 432 ? 82.429 10.365 -75.808 1.00 56.03 432 GLU A C 1
ATOM 3585 O O . GLU A 1 432 ? 83.095 11.241 -76.370 1.00 56.03 432 GLU A O 1
ATOM 3590 N N . GLU A 1 433 ? 81.091 10.430 -75.764 1.00 50.12 433 GLU A N 1
ATOM 3591 C CA . GLU A 1 433 ? 80.314 11.535 -76.352 1.00 50.12 433 GLU A CA 1
ATOM 3592 C C . GLU A 1 433 ? 80.371 12.829 -75.517 1.00 50.12 433 GLU A C 1
ATOM 3594 O O . GLU A 1 433 ? 80.520 13.930 -76.056 1.00 50.12 433 GLU A O 1
ATOM 3599 N N . ARG A 1 434 ? 80.325 12.722 -74.181 1.00 51.00 434 ARG A N 1
ATOM 3600 C CA . ARG A 1 434 ? 80.357 13.880 -73.265 1.00 51.00 434 ARG A CA 1
ATOM 3601 C C . ARG A 1 434 ? 81.730 14.543 -73.157 1.00 51.00 434 ARG A C 1
ATOM 3603 O O . ARG A 1 434 ? 81.798 15.718 -72.790 1.00 51.00 434 ARG A O 1
ATOM 3610 N N . ARG A 1 435 ? 82.821 13.856 -73.520 1.00 50.19 435 ARG A N 1
ATOM 3611 C CA . ARG A 1 435 ? 84.159 14.469 -73.641 1.00 50.19 435 ARG A CA 1
ATOM 3612 C C . ARG A 1 435 ? 84.283 15.428 -74.833 1.00 50.19 435 ARG A C 1
ATOM 3614 O O . ARG A 1 435 ? 85.143 16.301 -74.788 1.00 50.19 435 ARG A O 1
ATOM 3621 N N . LYS A 1 436 ? 83.418 15.324 -75.853 1.00 49.84 436 LYS A N 1
ATOM 3622 C CA . LYS A 1 436 ? 83.390 16.241 -77.012 1.00 49.84 436 LYS A CA 1
ATOM 3623 C C . LYS A 1 436 ? 82.472 17.457 -76.831 1.00 49.84 436 LYS A C 1
ATOM 3625 O O . LYS A 1 436 ? 82.670 18.453 -77.515 1.00 49.84 436 LYS A O 1
ATOM 3630 N N . THR A 1 437 ? 81.520 17.422 -75.897 1.00 51.97 437 THR A N 1
ATOM 3631 C CA . THR A 1 437 ? 80.545 18.513 -75.671 1.00 51.97 437 THR A CA 1
ATOM 3632 C C . THR A 1 437 ? 80.770 19.323 -74.384 1.00 51.97 437 THR A C 1
ATOM 3634 O O . THR A 1 437 ? 80.238 20.422 -74.262 1.00 51.97 437 THR A O 1
ATOM 3637 N N . ARG A 1 438 ? 81.619 18.870 -73.446 1.00 48.31 438 ARG A N 1
ATOM 3638 C CA . ARG A 1 438 ? 81.903 19.571 -72.169 1.00 48.31 438 ARG A CA 1
ATOM 3639 C C . ARG A 1 438 ? 82.994 20.652 -72.191 1.00 48.31 438 ARG A C 1
ATOM 3641 O O . ARG A 1 438 ? 83.363 21.136 -71.128 1.00 48.31 438 ARG A O 1
ATOM 3648 N N . GLN A 1 439 ? 83.492 21.080 -73.352 1.00 46.88 439 GLN A N 1
ATOM 3649 C CA . GLN A 1 439 ? 84.421 22.222 -73.416 1.00 46.88 439 GLN A CA 1
ATOM 3650 C C . GLN A 1 439 ? 83.740 23.598 -73.564 1.00 46.88 439 GLN A C 1
ATOM 3652 O O . GLN A 1 439 ? 84.457 24.589 -73.648 1.00 46.88 439 GLN A O 1
ATOM 3657 N N . LEU A 1 440 ? 82.398 23.702 -73.575 1.00 47.72 440 LEU A N 1
ATOM 3658 C CA . LEU A 1 440 ? 81.731 24.978 -73.907 1.00 47.72 440 LEU A CA 1
ATOM 3659 C C . LEU A 1 440 ? 80.513 25.424 -73.075 1.00 47.72 440 LEU A C 1
ATOM 3661 O O . LEU A 1 440 ? 79.892 26.399 -73.475 1.00 47.72 440 LEU A O 1
ATOM 3665 N N . GLN A 1 441 ? 80.166 24.827 -71.929 1.00 49.12 441 GLN A N 1
ATOM 3666 C CA . GLN A 1 441 ? 79.088 25.376 -71.074 1.00 49.12 441 GLN A CA 1
ATOM 3667 C C . GLN A 1 441 ? 79.152 24.794 -69.652 1.00 49.12 441 GLN A C 1
ATOM 3669 O O . GLN A 1 441 ? 78.566 23.752 -69.374 1.00 49.12 441 GLN A O 1
ATOM 3674 N N . GLY A 1 442 ? 79.932 25.430 -68.771 1.00 50.09 442 GLY A N 1
ATOM 3675 C CA . GLY A 1 442 ? 80.213 24.926 -67.420 1.00 50.09 442 GLY A CA 1
ATOM 3676 C C . GLY A 1 442 ? 79.576 25.692 -66.260 1.00 50.09 442 GLY A C 1
ATOM 3677 O O . GLY A 1 442 ? 79.351 25.079 -65.226 1.00 50.09 442 GLY A O 1
ATOM 3678 N N . ASP A 1 443 ? 79.233 26.977 -66.412 1.00 50.28 443 ASP A N 1
ATOM 3679 C CA . ASP A 1 443 ? 79.169 27.837 -65.213 1.00 50.28 443 ASP A CA 1
ATOM 3680 C C . ASP A 1 443 ? 77.848 28.602 -64.983 1.00 50.28 443 ASP A C 1
ATOM 3682 O O . ASP A 1 443 ? 77.792 29.438 -64.093 1.00 50.28 443 ASP A O 1
ATOM 3686 N N . PHE A 1 444 ? 76.761 28.314 -65.716 1.00 48.81 444 PHE A N 1
ATOM 3687 C CA . PHE A 1 444 ? 75.461 28.998 -65.500 1.00 48.81 444 PHE A CA 1
ATOM 3688 C C . PHE A 1 444 ? 74.240 28.084 -65.275 1.00 48.81 444 PHE A C 1
ATOM 3690 O O . PHE A 1 444 ? 73.164 28.580 -64.954 1.00 48.81 444 PHE A O 1
ATOM 3697 N N . GLY A 1 445 ? 74.367 26.760 -65.418 1.00 52.72 445 GLY A N 1
ATOM 3698 C CA . GLY A 1 445 ? 73.236 25.830 -65.244 1.00 52.72 445 GLY A CA 1
ATOM 3699 C C . GLY A 1 445 ? 72.971 25.423 -63.790 1.00 52.72 445 GLY A C 1
ATOM 3700 O O . GLY A 1 445 ? 71.823 25.314 -63.374 1.00 52.72 445 GLY A O 1
ATOM 3701 N N . SER A 1 446 ? 74.026 25.252 -62.991 1.00 57.16 446 SER A N 1
ATOM 3702 C CA . SER A 1 446 ? 73.938 24.717 -61.624 1.00 57.16 446 SER A CA 1
ATOM 3703 C C . SER A 1 446 ? 73.332 25.692 -60.608 1.00 57.16 446 SER A C 1
ATOM 3705 O O . SER A 1 446 ? 72.746 25.262 -59.614 1.00 57.16 446 SER A O 1
ATOM 3707 N N . GLU A 1 447 ? 73.430 27.001 -60.845 1.00 54.53 447 GLU A N 1
ATOM 3708 C CA . GLU A 1 447 ? 72.906 28.024 -59.930 1.00 54.53 447 GLU A CA 1
ATOM 3709 C C . GLU A 1 447 ? 71.396 28.268 -60.130 1.00 54.53 447 GLU A C 1
ATOM 3711 O O . GLU A 1 447 ? 70.666 28.524 -59.175 1.00 54.53 447 GLU A O 1
ATOM 3716 N N . VAL A 1 448 ? 70.887 28.090 -61.354 1.00 63.78 448 VAL A N 1
ATOM 3717 C CA . VAL A 1 448 ? 69.445 28.185 -61.655 1.00 63.78 448 VAL A CA 1
ATOM 3718 C C . VAL A 1 448 ? 68.689 26.966 -61.122 1.00 63.78 448 VAL A C 1
ATOM 3720 O O . VAL A 1 448 ? 67.621 27.112 -60.530 1.00 63.78 448 VAL A O 1
ATOM 3723 N N . GLU A 1 449 ? 69.268 25.775 -61.260 1.00 71.06 449 GLU A N 1
ATOM 3724 C CA . GLU A 1 449 ? 68.662 24.520 -60.803 1.00 71.06 449 GLU A CA 1
ATOM 3725 C C . GLU A 1 449 ? 68.593 24.453 -59.265 1.00 71.06 449 GLU A C 1
ATOM 3727 O O . GLU A 1 449 ? 67.576 24.068 -58.691 1.00 71.06 449 GLU A O 1
ATOM 3732 N N . THR A 1 450 ? 69.630 24.941 -58.573 1.00 71.31 450 THR A N 1
ATOM 3733 C CA . THR A 1 450 ? 69.648 25.007 -57.100 1.00 71.31 450 THR A CA 1
ATOM 3734 C C . THR A 1 450 ? 68.676 26.045 -56.530 1.00 71.31 450 THR A C 1
ATOM 3736 O O . THR A 1 450 ? 68.101 25.820 -55.461 1.00 71.31 450 THR A O 1
ATOM 3739 N N . LEU A 1 451 ? 68.435 27.156 -57.235 1.00 68.75 451 LEU A N 1
ATOM 3740 C CA . LEU A 1 451 ? 67.430 28.150 -56.840 1.00 68.75 451 LEU A CA 1
ATOM 3741 C C . LEU A 1 451 ? 65.992 27.690 -57.131 1.00 68.75 451 LEU A C 1
ATOM 3743 O O . LEU A 1 451 ? 65.099 27.978 -56.334 1.00 68.75 451 LEU A O 1
ATOM 3747 N N . GLN A 1 452 ? 65.759 26.936 -58.210 1.00 73.81 452 GLN A N 1
ATOM 3748 C CA . GLN A 1 452 ? 64.456 26.314 -58.480 1.00 73.81 452 GLN A CA 1
ATOM 3749 C C . GLN A 1 452 ? 64.102 25.241 -57.448 1.00 73.81 452 GLN A C 1
ATOM 3751 O O . GLN A 1 452 ? 62.991 25.261 -56.922 1.00 73.81 452 GLN A O 1
ATOM 3756 N N . GLN A 1 453 ? 65.061 24.384 -57.086 1.00 75.94 453 GLN A N 1
ATOM 3757 C CA . GLN A 1 453 ? 64.870 23.363 -56.054 1.00 75.94 453 GLN A CA 1
ATOM 3758 C C . GLN A 1 453 ? 64.498 23.995 -54.700 1.00 75.94 453 GLN A C 1
ATOM 3760 O O . GLN A 1 453 ? 63.526 23.592 -54.069 1.00 75.94 453 GLN A O 1
ATOM 3765 N N . ARG A 1 454 ? 65.204 25.063 -54.289 1.00 78.19 454 ARG A N 1
ATOM 3766 C CA . ARG A 1 454 ? 64.892 25.791 -53.044 1.00 78.19 454 ARG A CA 1
ATOM 3767 C C . ARG A 1 454 ? 63.503 26.427 -53.047 1.00 78.19 454 ARG A C 1
ATOM 3769 O O . ARG A 1 454 ? 62.841 26.423 -52.016 1.00 78.19 454 ARG A O 1
ATOM 3776 N N . LEU A 1 455 ? 63.060 26.966 -54.183 1.00 76.75 455 LEU A N 1
ATOM 3777 C CA . LEU A 1 455 ? 61.732 27.570 -54.303 1.00 76.75 455 LEU A CA 1
ATOM 3778 C C . LEU A 1 455 ? 60.611 26.517 -54.231 1.00 76.75 455 LEU A C 1
ATOM 3780 O O . LEU A 1 455 ? 59.527 26.802 -53.719 1.00 76.75 455 LEU A O 1
ATOM 3784 N N . GLU A 1 456 ? 60.844 25.314 -54.755 1.00 80.88 456 GLU A N 1
ATOM 3785 C CA . GLU A 1 456 ? 59.901 24.195 -54.651 1.00 80.88 456 GLU A CA 1
ATOM 3786 C C . GLU A 1 456 ? 59.837 23.633 -53.227 1.00 80.88 456 GLU A C 1
ATOM 3788 O O . GLU A 1 456 ? 58.735 23.432 -52.710 1.00 80.88 456 GLU A O 1
ATOM 3793 N N . ASP A 1 457 ? 60.984 23.496 -52.558 1.00 80.62 457 ASP A N 1
ATOM 3794 C CA . ASP A 1 457 ? 61.062 23.072 -51.156 1.00 80.62 457 ASP A CA 1
ATOM 3795 C C . ASP A 1 457 ? 60.366 24.076 -50.216 1.00 80.62 457 ASP A C 1
ATOM 3797 O O . ASP A 1 457 ? 59.628 23.687 -49.308 1.00 80.62 457 ASP A O 1
ATOM 3801 N N . GLU A 1 458 ? 60.519 25.381 -50.463 1.00 78.81 458 GLU A N 1
ATOM 3802 C CA . GLU A 1 458 ? 59.865 26.433 -49.675 1.00 78.81 458 GLU A CA 1
ATOM 3803 C C . GLU A 1 458 ? 58.340 26.461 -49.900 1.00 78.81 458 GLU A C 1
ATOM 3805 O O . GLU A 1 458 ? 57.565 26.623 -48.954 1.00 78.81 458 GLU A O 1
ATOM 3810 N N . LYS A 1 459 ? 57.871 26.206 -51.130 1.00 80.75 459 LYS A N 1
ATOM 3811 C CA . LYS A 1 459 ? 56.433 26.040 -51.418 1.00 80.75 459 LYS A CA 1
ATOM 3812 C C . LYS A 1 459 ? 55.852 24.778 -50.779 1.00 80.75 459 LYS A C 1
ATOM 3814 O O . LYS A 1 459 ? 54.705 24.805 -50.331 1.00 80.75 459 LYS A O 1
ATOM 3819 N N . ALA A 1 460 ? 56.615 23.687 -50.721 1.00 80.69 460 ALA A N 1
ATOM 3820 C CA . ALA A 1 460 ? 56.208 22.470 -50.025 1.00 80.69 460 ALA A CA 1
ATOM 3821 C C . ALA A 1 460 ? 56.107 22.702 -48.508 1.00 80.69 460 ALA A C 1
ATOM 3823 O O . ALA A 1 460 ? 55.114 22.305 -47.897 1.00 80.69 460 ALA A O 1
ATOM 3824 N N . GLN A 1 461 ? 57.060 23.430 -47.916 1.00 83.12 461 GLN A N 1
ATOM 3825 C CA . GLN A 1 461 ? 56.986 23.838 -46.509 1.00 83.12 461 GLN A CA 1
ATOM 3826 C C . GLN A 1 461 ? 55.786 24.743 -46.217 1.00 83.12 461 GLN A C 1
ATOM 3828 O O . GLN A 1 461 ? 55.114 24.551 -45.206 1.00 83.12 461 GLN A O 1
ATOM 3833 N N . GLN A 1 462 ? 55.464 25.692 -47.099 1.00 81.06 462 GLN A N 1
ATOM 3834 C CA . GLN A 1 462 ? 54.283 26.542 -46.917 1.00 81.06 462 GLN A CA 1
ATOM 3835 C C . GLN A 1 462 ? 52.974 25.746 -46.960 1.00 81.06 462 GLN A C 1
ATOM 3837 O O . GLN A 1 462 ? 52.086 26.012 -46.153 1.00 81.06 462 GLN A O 1
ATOM 3842 N N . ARG A 1 463 ? 52.859 24.741 -47.839 1.00 84.44 463 ARG A N 1
ATOM 3843 C CA . ARG A 1 463 ? 51.686 23.849 -47.871 1.00 84.44 463 ARG A CA 1
ATOM 3844 C C . ARG A 1 463 ? 51.568 23.014 -46.602 1.00 84.44 463 ARG A C 1
ATOM 3846 O O . ARG A 1 463 ? 50.489 22.964 -46.027 1.00 84.44 463 ARG A O 1
ATOM 3853 N N . PHE A 1 464 ? 52.675 22.448 -46.126 1.00 88.19 464 PHE A N 1
ATOM 3854 C CA . PHE A 1 464 ? 52.699 21.684 -44.879 1.00 88.19 464 PHE A CA 1
ATOM 3855 C C . PHE A 1 464 ? 52.262 22.532 -43.675 1.00 88.19 464 PHE A C 1
ATOM 3857 O O . PHE A 1 464 ? 51.406 22.117 -42.900 1.00 88.19 464 PHE A O 1
ATOM 3864 N N . LEU A 1 465 ? 52.783 23.757 -43.553 1.00 85.50 465 LEU A N 1
ATOM 3865 C CA . LEU A 1 465 ? 52.391 24.680 -42.482 1.00 85.50 465 LEU A CA 1
ATOM 3866 C C . LEU A 1 465 ? 50.925 25.124 -42.594 1.00 85.50 465 LEU A C 1
ATOM 3868 O O . LEU A 1 465 ? 50.283 25.402 -41.581 1.00 85.50 465 LEU A O 1
ATOM 3872 N N . GLN A 1 466 ? 50.383 25.198 -43.810 1.00 83.81 466 GLN A N 1
ATOM 3873 C CA . GLN A 1 466 ? 48.982 25.534 -44.038 1.00 83.81 466 GLN A CA 1
ATOM 3874 C C . GLN A 1 466 ? 48.053 24.369 -43.662 1.00 83.81 466 GLN A C 1
ATOM 3876 O O . GLN A 1 466 ? 47.083 24.585 -42.941 1.00 83.81 466 GLN A O 1
ATOM 3881 N N . GLU A 1 467 ? 48.405 23.137 -44.032 1.00 88.19 467 GLU A N 1
ATOM 3882 C CA . GLU A 1 467 ? 47.700 21.921 -43.605 1.00 88.19 467 GLU A CA 1
ATOM 3883 C C . GLU A 1 467 ? 47.760 21.726 -42.079 1.00 88.19 467 GLU A C 1
ATOM 3885 O O . GLU A 1 467 ? 46.753 21.390 -41.452 1.00 88.19 467 GLU A O 1
ATOM 3890 N N . GLU A 1 468 ? 48.908 21.998 -41.447 1.00 90.00 468 GLU A N 1
ATOM 3891 C CA . GLU A 1 468 ? 49.060 21.945 -39.988 1.00 90.00 468 GLU A CA 1
ATOM 3892 C C . GLU A 1 468 ? 48.187 22.998 -39.288 1.00 90.00 468 GLU A C 1
ATOM 3894 O O . GLU A 1 468 ? 47.535 22.707 -38.280 1.00 90.00 468 GLU A O 1
ATOM 3899 N N . ARG A 1 469 ? 48.110 24.211 -39.849 1.00 87.31 469 ARG A N 1
ATOM 3900 C CA . ARG A 1 469 ? 47.234 25.273 -39.345 1.00 87.31 469 ARG A CA 1
ATOM 3901 C C . ARG A 1 469 ? 45.758 24.888 -39.448 1.00 87.31 469 ARG A C 1
ATOM 3903 O O . ARG A 1 469 ? 45.029 25.083 -38.474 1.00 87.31 469 ARG A O 1
ATOM 3910 N N . ASP A 1 470 ? 45.330 24.314 -40.568 1.00 90.31 470 ASP A N 1
ATOM 3911 C CA . ASP A 1 470 ? 43.945 23.875 -40.770 1.00 90.31 470 ASP A CA 1
ATOM 3912 C C . ASP A 1 470 ? 43.581 22.714 -39.825 1.00 90.31 470 ASP A C 1
ATOM 3914 O O . ASP A 1 470 ? 42.501 22.702 -39.227 1.00 90.31 470 ASP A O 1
ATOM 3918 N N . LEU A 1 471 ? 44.510 21.778 -39.592 1.00 91.31 471 LEU A N 1
ATOM 3919 C CA . LEU A 1 471 ? 44.336 20.683 -38.634 1.00 91.31 471 LEU A CA 1
ATOM 3920 C C . LEU A 1 471 ? 44.208 21.192 -37.189 1.00 91.31 471 LEU A C 1
ATOM 3922 O O . LEU A 1 471 ? 43.361 20.717 -36.428 1.00 91.31 471 LEU A O 1
ATOM 3926 N N . LEU A 1 472 ? 45.040 22.161 -36.796 1.00 87.75 472 LEU A N 1
ATOM 3927 C CA . LEU A 1 472 ? 44.963 22.790 -35.476 1.00 87.75 472 LEU A CA 1
ATOM 3928 C C . LEU A 1 472 ? 43.665 23.583 -35.306 1.00 87.75 472 LEU A C 1
ATOM 3930 O O . LEU A 1 472 ? 43.055 23.530 -34.238 1.00 87.75 472 LEU A O 1
ATOM 3934 N N . GLN A 1 473 ? 43.210 24.269 -36.353 1.00 88.94 473 GLN A N 1
ATOM 3935 C CA . GLN A 1 473 ? 41.952 25.006 -36.327 1.00 88.94 473 GLN A CA 1
ATOM 3936 C C . GLN A 1 473 ? 40.753 24.061 -36.168 1.00 88.94 473 GLN A C 1
ATOM 3938 O O . GLN A 1 473 ? 39.912 24.289 -35.297 1.00 88.94 473 GLN A O 1
ATOM 3943 N N . LYS A 1 474 ? 40.752 22.932 -36.887 1.00 90.62 474 LYS A N 1
ATOM 3944 C CA . LYS A 1 474 ? 39.754 21.869 -36.722 1.00 90.62 474 LYS A CA 1
ATOM 3945 C C . LYS A 1 474 ? 39.758 21.278 -35.306 1.00 90.62 474 LYS A C 1
ATOM 3947 O O . LYS A 1 474 ? 38.700 21.148 -34.695 1.00 90.62 474 LYS A O 1
ATOM 3952 N N . LYS A 1 475 ? 40.935 21.002 -34.727 1.00 90.56 475 LYS A N 1
ATOM 3953 C CA . LYS A 1 475 ? 41.052 20.530 -33.330 1.00 90.56 475 LYS A CA 1
ATOM 3954 C C . LYS A 1 475 ? 40.499 21.534 -32.314 1.00 90.56 475 LYS A C 1
ATOM 3956 O O . LYS A 1 475 ? 39.889 21.129 -31.328 1.00 90.56 475 LYS A O 1
ATOM 3961 N N . ILE A 1 476 ? 40.702 22.835 -32.532 1.00 87.94 476 ILE A N 1
ATOM 3962 C CA . ILE A 1 476 ? 40.155 23.882 -31.657 1.00 87.94 476 ILE A CA 1
ATOM 3963 C C . ILE A 1 476 ? 38.621 23.912 -31.732 1.00 87.94 476 ILE A C 1
ATOM 3965 O O . ILE A 1 476 ? 37.969 24.082 -30.701 1.00 87.94 476 ILE A O 1
ATOM 3969 N N . GLU A 1 477 ? 38.036 23.740 -32.917 1.00 88.62 477 GLU A N 1
ATOM 3970 C CA . GLU A 1 477 ? 36.578 23.683 -33.105 1.00 88.62 477 GLU A CA 1
ATOM 3971 C C . GLU A 1 477 ? 35.955 22.414 -32.503 1.00 88.62 477 GLU A C 1
ATOM 3973 O O . GLU A 1 477 ? 34.918 22.495 -31.836 1.00 88.62 477 GLU A O 1
ATOM 3978 N N . GLU A 1 478 ? 36.616 21.262 -32.639 1.00 88.75 478 GLU A N 1
ATOM 3979 C CA . GLU A 1 478 ? 36.214 20.011 -31.983 1.00 88.75 478 GLU A CA 1
ATOM 3980 C C . GLU A 1 478 ? 36.258 20.136 -30.449 1.00 88.75 478 GLU A C 1
ATOM 3982 O O . GLU A 1 478 ? 35.309 19.748 -29.764 1.00 88.75 478 GLU A O 1
ATOM 3987 N N . GLU A 1 479 ? 37.307 20.748 -29.889 1.00 85.62 479 GLU A N 1
ATOM 3988 C CA . GLU A 1 479 ? 37.417 20.995 -28.445 1.00 85.62 479 GLU A CA 1
ATOM 3989 C C . GLU A 1 479 ? 36.389 22.013 -27.928 1.00 85.62 479 GLU A C 1
ATOM 3991 O O . GLU A 1 479 ? 35.856 21.854 -26.828 1.00 85.62 479 GLU A O 1
ATOM 3996 N N . ARG A 1 480 ? 36.053 23.046 -28.711 1.00 89.50 480 ARG A N 1
ATOM 3997 C CA . ARG A 1 480 ? 34.956 23.970 -28.367 1.00 89.50 480 ARG A CA 1
ATOM 3998 C C . ARG A 1 480 ? 33.612 23.246 -28.341 1.00 89.50 480 ARG A C 1
ATOM 4000 O O . ARG A 1 480 ? 32.882 23.376 -27.362 1.00 89.50 480 ARG A O 1
ATOM 4007 N N . SER A 1 481 ? 33.345 22.418 -29.348 1.00 87.38 481 SER A N 1
ATOM 4008 C CA . SER A 1 481 ? 32.123 21.610 -29.428 1.00 87.38 481 SER A CA 1
ATOM 4009 C C . SER A 1 481 ? 32.016 20.632 -28.252 1.00 87.38 481 SER A C 1
ATOM 4011 O O . SER A 1 481 ? 30.960 20.526 -27.631 1.00 87.38 481 SER A O 1
ATOM 4013 N N . ARG A 1 482 ? 33.125 19.982 -27.864 1.00 89.12 482 ARG A N 1
ATOM 4014 C CA . ARG A 1 482 ? 33.189 19.133 -26.660 1.00 89.12 482 ARG A CA 1
ATOM 4015 C C . ARG A 1 482 ? 32.878 19.895 -25.376 1.00 89.12 482 ARG A C 1
ATOM 4017 O O . ARG A 1 482 ? 32.113 19.397 -24.553 1.00 89.12 482 ARG A O 1
ATOM 4024 N N . ARG A 1 483 ? 33.437 21.096 -25.192 1.00 84.56 483 ARG A N 1
ATOM 4025 C CA . ARG A 1 483 ? 33.149 21.918 -24.004 1.00 84.56 483 ARG A CA 1
ATOM 4026 C C . ARG A 1 483 ? 31.701 22.384 -23.952 1.00 84.56 483 ARG A C 1
ATOM 4028 O O . ARG A 1 483 ? 31.136 22.445 -22.866 1.00 84.56 483 ARG A O 1
ATOM 4035 N N . ASP A 1 484 ? 31.090 22.693 -25.090 1.00 85.75 484 ASP A N 1
ATOM 4036 C CA . ASP A 1 484 ? 29.683 23.090 -25.122 1.00 85.75 484 ASP A CA 1
ATOM 4037 C C . ASP A 1 484 ? 28.749 21.911 -24.814 1.00 85.75 484 ASP A C 1
ATOM 4039 O O . ASP A 1 484 ? 27.764 22.094 -24.101 1.00 85.75 484 ASP A O 1
ATOM 4043 N N . VAL A 1 485 ? 29.093 20.690 -25.240 1.00 84.81 485 VAL A N 1
ATOM 4044 C CA . VAL A 1 485 ? 28.398 19.469 -24.793 1.00 84.81 485 VAL A CA 1
ATOM 4045 C C . VAL A 1 485 ? 28.569 19.262 -23.284 1.00 84.81 485 VAL A C 1
ATOM 4047 O O . VAL A 1 485 ? 27.575 19.047 -22.598 1.00 84.81 485 VAL A O 1
ATOM 4050 N N . GLN A 1 486 ? 29.783 19.418 -22.739 1.00 81.56 486 GLN A N 1
ATOM 4051 C CA . GLN A 1 486 ? 30.018 19.318 -21.290 1.00 81.56 486 GLN A CA 1
ATOM 4052 C C . GLN A 1 486 ? 29.241 20.366 -20.479 1.00 81.56 486 GLN A C 1
ATOM 4054 O O . GLN A 1 486 ? 28.732 20.064 -19.400 1.00 81.56 486 GLN A O 1
ATOM 4059 N N . ARG A 1 487 ? 29.120 21.597 -20.989 1.00 85.25 487 ARG A N 1
ATOM 4060 C CA . ARG A 1 487 ? 28.309 22.650 -20.358 1.00 85.25 487 ARG A CA 1
ATOM 4061 C C . ARG A 1 487 ? 26.825 22.305 -20.370 1.00 85.25 487 ARG A C 1
ATOM 4063 O O . ARG A 1 487 ? 26.168 22.505 -19.356 1.00 85.25 487 ARG A O 1
ATOM 4070 N N . LYS A 1 488 ? 26.310 21.762 -21.480 1.00 85.25 488 LYS A N 1
ATOM 4071 C CA . LYS A 1 488 ? 24.914 21.307 -21.575 1.00 85.25 488 LYS A CA 1
ATOM 4072 C C . LYS A 1 488 ? 24.631 20.157 -20.609 1.00 85.25 488 LYS A C 1
ATOM 4074 O O . LYS A 1 488 ? 23.688 20.261 -19.837 1.00 85.25 488 LYS A O 1
ATOM 4079 N N . SER A 1 489 ? 25.499 19.145 -20.553 1.00 78.00 489 SER A N 1
ATOM 4080 C CA . SER A 1 489 ? 25.352 18.048 -19.585 1.00 78.00 489 SER A CA 1
ATOM 4081 C C . SER A 1 489 ? 25.482 18.519 -18.131 1.00 78.00 489 SER A C 1
ATOM 4083 O O . SER A 1 489 ? 24.823 17.980 -17.251 1.00 78.00 489 SER A O 1
ATOM 4085 N N . GLY A 1 490 ? 26.312 19.537 -17.866 1.00 85.19 490 GLY A N 1
ATOM 4086 C CA . GLY A 1 490 ? 26.421 20.159 -16.543 1.00 85.19 490 GLY A CA 1
ATOM 4087 C C . GLY A 1 490 ? 25.145 20.898 -16.128 1.00 85.19 490 GLY A C 1
ATOM 4088 O O . GLY A 1 490 ? 24.684 20.723 -15.006 1.00 85.19 490 GLY A O 1
ATOM 4089 N N . ALA A 1 491 ? 24.539 21.659 -17.045 1.00 82.12 491 ALA A N 1
ATOM 4090 C CA . ALA A 1 491 ? 23.274 22.356 -16.803 1.00 82.12 491 ALA A CA 1
ATOM 4091 C C . ALA A 1 491 ? 22.089 21.387 -16.622 1.00 82.12 491 ALA A C 1
ATOM 4093 O O . ALA A 1 491 ? 21.217 21.623 -15.791 1.00 82.12 491 ALA A O 1
ATOM 4094 N N . GLU A 1 492 ? 22.066 20.274 -17.362 1.00 84.81 492 GLU A N 1
ATOM 4095 C CA . GLU A 1 492 ? 21.069 19.212 -17.174 1.00 84.81 492 GLU A CA 1
ATOM 4096 C C . GLU A 1 492 ? 21.202 18.543 -15.800 1.00 84.81 492 GLU A C 1
ATOM 4098 O O . GLU A 1 492 ? 20.194 18.317 -15.135 1.00 84.81 492 GLU A O 1
ATOM 4103 N N . LEU A 1 493 ? 22.432 18.289 -15.338 1.00 82.25 493 LEU A N 1
ATOM 4104 C CA . LEU A 1 493 ? 22.709 17.780 -13.989 1.00 82.25 493 LEU A CA 1
ATOM 4105 C C . LEU A 1 493 ? 22.242 18.742 -12.889 1.00 82.25 493 LEU A C 1
ATOM 4107 O O . LEU A 1 493 ? 21.690 18.296 -11.885 1.00 82.25 493 LEU A O 1
ATOM 4111 N N . GLU A 1 494 ? 22.435 20.046 -13.084 1.00 87.44 494 GLU A N 1
ATOM 4112 C CA . GLU A 1 494 ? 22.002 21.082 -12.142 1.00 87.44 494 GLU A CA 1
ATOM 4113 C C . GLU A 1 494 ? 20.467 21.168 -12.066 1.00 87.44 494 GLU A C 1
ATOM 4115 O O . GLU A 1 494 ? 19.905 21.179 -10.972 1.00 87.44 494 GLU A O 1
ATOM 4120 N N . LEU A 1 495 ? 19.772 21.093 -13.208 1.00 87.50 495 LEU A N 1
ATOM 4121 C CA . LEU A 1 495 ? 18.306 20.995 -13.255 1.00 87.50 495 LEU A CA 1
ATOM 4122 C C . LEU A 1 495 ? 17.782 19.716 -12.588 1.00 87.50 495 LEU A C 1
ATOM 4124 O O . LEU A 1 495 ? 16.750 19.745 -11.917 1.00 87.50 495 LEU A O 1
ATOM 4128 N N . LEU A 1 496 ? 18.487 18.592 -12.747 1.00 86.38 496 LEU A N 1
ATOM 4129 C CA . LEU A 1 496 ? 18.114 17.326 -12.115 1.00 86.38 496 LEU A CA 1
ATOM 4130 C C . LEU A 1 496 ? 18.307 17.375 -10.593 1.00 86.38 496 LEU A C 1
ATOM 4132 O O . LEU A 1 496 ? 17.456 16.887 -9.852 1.00 86.38 496 LEU A O 1
ATOM 4136 N N . GLN A 1 497 ? 19.384 18.010 -10.116 1.00 86.75 497 GLN A N 1
ATOM 4137 C CA . GLN A 1 497 ? 19.587 18.283 -8.689 1.00 86.75 497 GLN A CA 1
ATOM 4138 C C . GLN A 1 497 ? 18.514 19.212 -8.125 1.00 86.75 497 GLN A C 1
ATOM 4140 O O . GLN A 1 497 ? 18.039 18.981 -7.013 1.00 86.75 497 GLN A O 1
ATOM 4145 N N . GLN A 1 498 ? 18.114 20.233 -8.883 1.00 86.69 498 GLN A N 1
ATOM 4146 C CA . GLN A 1 498 ? 17.073 21.165 -8.470 1.00 86.69 498 GLN A CA 1
ATOM 4147 C C . GLN A 1 498 ? 15.714 20.465 -8.345 1.00 86.69 498 GLN A C 1
ATOM 4149 O O . GLN A 1 498 ? 15.078 20.580 -7.301 1.00 86.69 498 GLN A O 1
ATOM 4154 N N . ARG A 1 499 ? 15.334 19.636 -9.328 1.00 88.25 499 ARG A N 1
ATOM 4155 C CA . ARG A 1 499 ? 14.131 18.790 -9.237 1.00 88.25 499 ARG A CA 1
ATOM 4156 C C . ARG A 1 499 ? 14.182 17.822 -8.064 1.00 88.25 499 ARG A C 1
ATOM 4158 O O . ARG A 1 499 ? 13.208 17.688 -7.342 1.00 88.25 499 ARG A O 1
ATOM 4165 N N . PHE A 1 500 ? 15.325 17.185 -7.822 1.00 87.69 500 PHE A N 1
ATOM 4166 C CA . PHE A 1 500 ? 15.460 16.278 -6.684 1.00 87.69 500 PHE A CA 1
ATOM 4167 C C . PHE A 1 500 ? 15.319 17.009 -5.337 1.00 87.69 500 PHE A C 1
ATOM 4169 O O . PHE A 1 500 ? 14.765 16.460 -4.386 1.00 87.69 500 PHE A O 1
ATOM 4176 N N . ALA A 1 501 ? 15.800 18.252 -5.241 1.00 85.75 501 ALA A N 1
ATOM 4177 C CA . ALA A 1 501 ? 15.608 19.091 -4.062 1.00 85.75 501 ALA A CA 1
ATOM 4178 C C . ALA A 1 501 ? 14.139 19.512 -3.886 1.00 85.75 501 ALA A C 1
ATOM 4180 O O . ALA A 1 501 ? 13.642 19.501 -2.759 1.00 85.75 501 ALA A O 1
ATOM 4181 N N . GLU A 1 502 ? 13.447 19.835 -4.982 1.00 87.81 502 GLU A N 1
ATOM 4182 C CA . GLU A 1 502 ? 12.006 20.108 -4.998 1.00 87.81 502 GLU A CA 1
ATOM 4183 C C . GLU A 1 502 ? 11.210 18.877 -4.540 1.00 87.81 502 GLU A C 1
ATOM 4185 O O . GLU A 1 502 ? 10.485 18.973 -3.549 1.00 87.81 502 GLU A O 1
ATOM 4190 N N . ASP A 1 503 ? 11.453 17.703 -5.128 1.00 88.25 503 ASP A N 1
ATOM 4191 C CA . ASP A 1 503 ? 10.809 16.435 -4.756 1.00 88.25 503 ASP A CA 1
ATOM 4192 C C . ASP A 1 503 ? 11.056 16.082 -3.276 1.00 88.25 503 ASP A C 1
ATOM 4194 O O . ASP A 1 503 ? 10.153 15.648 -2.556 1.00 88.25 503 ASP A O 1
ATOM 4198 N N . GLN A 1 504 ? 12.278 16.306 -2.771 1.00 85.31 504 GLN A N 1
ATOM 4199 C CA . GLN A 1 504 ? 12.574 16.138 -1.345 1.00 85.31 504 GLN A CA 1
ATOM 4200 C C . GLN A 1 504 ? 11.820 17.138 -0.465 1.00 85.31 504 GLN A C 1
ATOM 4202 O O . GLN A 1 504 ? 11.411 16.782 0.645 1.00 85.31 504 GLN A O 1
ATOM 4207 N N . SER A 1 505 ? 11.659 18.384 -0.914 1.00 89.44 505 SER A N 1
ATOM 4208 C CA . SER A 1 505 ? 10.904 19.394 -0.174 1.00 89.44 505 SER A CA 1
ATOM 4209 C C . SER A 1 505 ? 9.410 19.059 -0.123 1.00 89.44 505 SER A C 1
ATOM 4211 O O . SER A 1 505 ? 8.822 19.111 0.959 1.00 89.44 505 SER A O 1
ATOM 4213 N N . GLU A 1 506 ? 8.828 18.596 -1.232 1.00 90.44 506 GLU A N 1
ATOM 4214 C CA . GLU A 1 506 ? 7.433 18.160 -1.301 1.00 90.44 506 GLU A CA 1
ATOM 4215 C C . GLU A 1 506 ? 7.190 16.932 -0.423 1.00 90.44 506 GLU A C 1
ATOM 4217 O O . GLU A 1 506 ? 6.236 16.902 0.356 1.00 90.44 506 GLU A O 1
ATOM 4222 N N . LEU A 1 507 ? 8.091 15.944 -0.461 1.00 89.81 507 LEU A N 1
ATOM 4223 C CA . LEU A 1 507 ? 7.995 14.766 0.397 1.00 89.81 507 LEU A CA 1
ATOM 4224 C C . LEU A 1 507 ? 8.069 15.138 1.885 1.00 89.81 507 LEU A C 1
ATOM 4226 O O . LEU A 1 507 ? 7.314 14.598 2.695 1.00 89.81 507 LEU A O 1
ATOM 4230 N N . ARG A 1 508 ? 8.944 16.080 2.265 1.00 89.69 508 ARG A N 1
ATOM 4231 C CA . ARG A 1 508 ? 9.008 16.596 3.644 1.00 89.69 508 ARG A CA 1
ATOM 4232 C C . ARG A 1 508 ? 7.714 17.295 4.042 1.00 89.69 508 ARG A C 1
ATOM 4234 O O . ARG A 1 508 ? 7.217 17.035 5.134 1.00 89.69 508 ARG A O 1
ATOM 4241 N N . GLN A 1 509 ? 7.147 18.114 3.160 1.00 91.12 509 GLN A N 1
ATOM 4242 C CA . GLN A 1 509 ? 5.885 18.804 3.416 1.00 91.12 509 GLN A CA 1
ATOM 4243 C C . GLN A 1 509 ? 4.720 17.815 3.574 1.00 91.12 509 GLN A C 1
ATOM 4245 O O . GLN A 1 509 ? 3.921 17.953 4.498 1.00 91.12 509 GLN A O 1
ATOM 4250 N N . GLN A 1 510 ? 4.654 16.772 2.742 1.00 87.88 510 GLN A N 1
ATOM 4251 C CA . GLN A 1 510 ? 3.657 15.705 2.869 1.00 87.88 510 GLN A CA 1
ATOM 4252 C C . GLN A 1 510 ? 3.826 14.903 4.167 1.00 87.88 510 GLN A C 1
ATOM 4254 O O . GLN A 1 510 ? 2.839 14.561 4.821 1.00 87.88 510 GLN A O 1
ATOM 4259 N N . LEU A 1 511 ? 5.066 14.603 4.569 1.00 87.44 511 LEU A N 1
ATOM 4260 C CA . LEU A 1 511 ? 5.343 13.931 5.841 1.00 87.44 511 LEU A CA 1
ATOM 4261 C C . LEU A 1 511 ? 4.953 14.800 7.040 1.00 87.44 511 LEU A C 1
ATOM 4263 O O . LEU A 1 511 ? 4.414 14.275 8.013 1.00 87.44 511 LEU A O 1
ATOM 4267 N N . GLU A 1 512 ? 5.177 16.110 6.968 1.00 91.06 512 GLU A N 1
ATOM 4268 C CA . GLU A 1 512 ? 4.772 17.055 8.007 1.00 91.06 512 GLU A CA 1
ATOM 4269 C C . GLU A 1 512 ? 3.246 17.190 8.091 1.00 91.06 512 GLU A C 1
ATOM 4271 O O . GLU A 1 512 ? 2.690 17.104 9.186 1.00 91.06 512 GLU A O 1
ATOM 4276 N N . GLN A 1 513 ? 2.551 17.277 6.952 1.00 89.69 513 GLN A N 1
ATOM 4277 C CA . GLN A 1 513 ? 1.085 17.243 6.900 1.00 89.69 513 GLN A CA 1
ATOM 4278 C C . GLN A 1 513 ? 0.536 15.947 7.503 1.00 89.69 513 GLN A C 1
ATOM 4280 O O . GLN A 1 513 ? -0.314 15.995 8.387 1.00 89.69 513 GLN A O 1
ATOM 4285 N N . ARG A 1 514 ? 1.084 14.783 7.130 1.00 90.00 514 ARG A N 1
ATOM 4286 C CA . ARG A 1 514 ? 0.688 13.498 7.731 1.00 90.00 514 ARG A CA 1
ATOM 4287 C C . ARG A 1 514 ? 1.000 13.419 9.222 1.00 90.00 514 ARG A C 1
ATOM 4289 O O . ARG A 1 514 ? 0.252 12.787 9.967 1.00 90.00 514 ARG A O 1
ATOM 4296 N N . ALA A 1 515 ? 2.090 14.031 9.681 1.00 88.44 515 ALA A N 1
ATOM 4297 C CA . ALA A 1 515 ? 2.404 14.103 11.104 1.00 88.44 515 ALA A CA 1
ATOM 4298 C C . ALA A 1 515 ? 1.369 14.955 11.855 1.00 88.44 515 ALA A C 1
ATOM 4300 O O . ALA A 1 515 ? 0.897 14.530 12.909 1.00 88.44 515 ALA A O 1
ATOM 4301 N N . GLN A 1 516 ? 0.966 16.100 11.295 1.00 91.44 516 GLN A N 1
ATOM 4302 C CA . GLN A 1 516 ? -0.092 16.959 11.84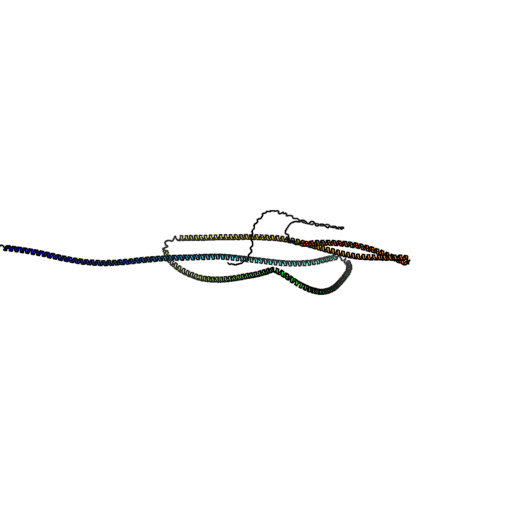0 1.00 91.44 516 GLN A CA 1
ATOM 4303 C C . GLN A 1 516 ? -1.466 16.267 11.824 1.00 91.44 516 GLN A C 1
ATOM 4305 O O . GLN A 1 516 ? -2.202 16.308 12.809 1.00 91.44 516 GLN A O 1
ATOM 4310 N N . GLU A 1 517 ? -1.803 15.557 10.748 1.00 88.88 517 GLU A N 1
ATOM 4311 C CA . GLU A 1 517 ? -3.022 14.748 10.678 1.00 88.88 517 GLU A CA 1
ATOM 4312 C C . GLU A 1 517 ? -3.011 13.652 11.744 1.00 88.88 517 GLU A C 1
ATOM 4314 O O . GLU A 1 517 ? -3.976 13.507 12.495 1.00 88.88 517 GLU A O 1
ATOM 4319 N N . LYS A 1 518 ? -1.895 12.928 11.891 1.00 90.81 518 LYS A N 1
ATOM 4320 C CA . LYS A 1 518 ? -1.744 11.884 12.910 1.00 90.81 518 LYS A CA 1
ATOM 4321 C C . LYS A 1 518 ? -1.901 12.437 14.327 1.00 90.81 518 LYS A C 1
ATOM 4323 O O . LYS A 1 518 ? -2.546 11.784 15.145 1.00 90.81 518 LYS A O 1
ATOM 4328 N N . THR A 1 519 ? -1.347 13.612 14.639 1.00 89.25 519 THR A N 1
ATOM 4329 C CA . THR A 1 519 ? -1.539 14.222 15.965 1.00 89.25 519 THR A CA 1
ATOM 4330 C C . THR A 1 519 ? -2.983 14.668 16.182 1.00 89.25 519 THR A C 1
ATOM 4332 O O . THR A 1 519 ? -3.515 14.442 17.269 1.00 89.25 519 THR A O 1
ATOM 4335 N N . SER A 1 520 ? -3.653 15.211 15.161 1.00 90.50 520 SER A N 1
ATOM 4336 C CA . SER A 1 520 ? -5.071 15.590 15.250 1.00 90.50 520 SER A CA 1
ATOM 4337 C C . SER A 1 520 ? -5.993 14.379 15.460 1.00 90.50 520 SER A C 1
ATOM 4339 O O . SER A 1 520 ? -6.850 14.398 16.344 1.00 90.50 520 SER A O 1
ATOM 4341 N N . LEU A 1 521 ? -5.765 13.279 14.734 1.00 88.19 521 LEU A N 1
ATOM 4342 C CA . LEU A 1 521 ? -6.510 12.028 14.889 1.00 88.19 521 LEU A CA 1
ATOM 4343 C C . LEU A 1 521 ? -6.240 11.379 16.248 1.00 88.19 521 LEU A C 1
ATOM 4345 O O . LEU A 1 521 ? -7.152 10.831 16.864 1.00 88.19 521 LEU A O 1
ATOM 4349 N N . GLN A 1 522 ? -5.007 11.472 16.751 1.00 89.69 522 GLN A N 1
ATOM 4350 C CA . GLN A 1 522 ? -4.666 10.990 18.086 1.00 89.69 522 GLN A CA 1
ATOM 4351 C C . GLN A 1 522 ? -5.411 11.777 19.175 1.00 89.69 522 GLN A C 1
ATOM 4353 O O . GLN A 1 522 ? -5.963 11.169 20.089 1.00 89.69 522 GLN A O 1
ATOM 4358 N N . GLN A 1 523 ? -5.494 13.105 19.053 1.00 90.25 523 GLN A N 1
ATOM 4359 C CA . GLN A 1 523 ? -6.276 13.937 19.972 1.00 90.25 523 GLN A CA 1
ATOM 4360 C C . GLN A 1 523 ? -7.767 13.580 19.936 1.00 90.25 523 GLN A C 1
ATOM 4362 O O . GLN A 1 523 ? -8.377 13.423 20.992 1.00 90.25 523 GLN A O 1
ATOM 4367 N N . GLN A 1 524 ? -8.340 13.377 18.745 1.00 86.19 524 GLN A N 1
ATOM 4368 C CA . GLN A 1 524 ? -9.733 12.936 18.599 1.00 86.19 524 GLN A CA 1
ATOM 4369 C C . GLN A 1 524 ? -9.969 11.556 19.222 1.00 86.19 524 GLN A C 1
ATOM 4371 O O . GLN A 1 524 ? -10.971 11.345 19.903 1.00 86.19 524 GLN A O 1
ATOM 4376 N N . LEU A 1 525 ? -9.034 10.618 19.044 1.00 87.69 525 LEU A N 1
ATOM 4377 C CA . LEU A 1 525 ? -9.116 9.291 19.649 1.00 87.69 525 LEU A CA 1
ATOM 4378 C C . LEU A 1 525 ? -9.067 9.363 21.179 1.00 87.69 525 LEU A C 1
ATOM 4380 O O . LEU A 1 525 ? -9.811 8.650 21.855 1.00 87.69 525 LEU A O 1
ATOM 4384 N N . ASP A 1 526 ? -8.199 10.204 21.736 1.00 90.00 526 ASP A N 1
ATOM 4385 C CA . ASP A 1 526 ? -8.082 10.365 23.183 1.00 90.00 526 ASP A CA 1
ATOM 4386 C C . ASP A 1 526 ? -9.308 11.077 23.773 1.00 90.00 526 ASP A C 1
ATOM 4388 O O . ASP A 1 526 ? -9.789 10.670 24.834 1.00 90.00 526 ASP A O 1
ATOM 4392 N N . GLN A 1 527 ? -9.898 12.032 23.050 1.00 89.62 527 GLN A N 1
ATOM 4393 C CA . GLN A 1 527 ? -11.186 12.629 23.407 1.00 89.62 527 GLN A CA 1
ATOM 4394 C C . GLN A 1 527 ? -12.318 11.588 23.387 1.00 89.62 527 GLN A C 1
ATOM 4396 O O . GLN A 1 527 ? -13.022 11.428 24.384 1.00 89.62 527 GLN A O 1
ATOM 4401 N N . ALA A 1 528 ? -12.439 10.794 22.320 1.00 82.31 528 ALA A N 1
ATOM 4402 C CA . ALA A 1 528 ? -13.452 9.741 22.220 1.00 82.31 528 ALA A CA 1
ATOM 4403 C C . ALA A 1 528 ? -13.292 8.669 23.317 1.00 82.31 528 ALA A C 1
ATOM 4405 O O . ALA A 1 528 ? -14.275 8.154 23.857 1.00 82.31 528 ALA A O 1
ATOM 4406 N N . LYS A 1 529 ? -12.052 8.340 23.711 1.00 88.44 529 LYS A N 1
ATOM 4407 C CA . LYS A 1 529 ? -11.788 7.457 24.860 1.00 88.44 529 LYS A CA 1
ATOM 4408 C C . LYS A 1 529 ? -12.267 8.076 26.171 1.00 88.44 529 LYS A C 1
ATOM 4410 O O . LYS A 1 529 ? -12.861 7.362 26.979 1.00 88.44 529 LYS A O 1
ATOM 4415 N N . GLN A 1 530 ? -12.022 9.367 26.395 1.00 88.88 530 GLN A N 1
ATOM 4416 C CA . GLN A 1 530 ? -12.501 10.069 27.589 1.00 88.88 530 GLN A CA 1
ATOM 4417 C C . GLN A 1 530 ? -14.032 10.110 27.638 1.00 88.88 530 GLN A C 1
ATOM 4419 O O . GLN A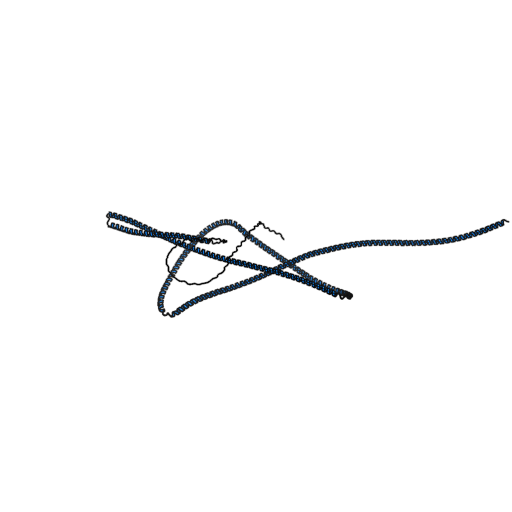 1 530 ? -14.611 9.795 28.679 1.00 88.88 530 GLN A O 1
ATOM 4424 N N . GLU A 1 531 ? -14.688 10.400 26.515 1.00 86.25 531 GLU A N 1
ATOM 4425 C CA . GLU A 1 531 ? -16.150 10.386 26.389 1.00 86.25 531 GLU A CA 1
ATOM 4426 C C . GLU A 1 531 ? -16.720 8.990 26.664 1.00 86.25 531 GLU A C 1
ATOM 4428 O O . GLU A 1 531 ? -17.645 8.842 27.464 1.00 86.25 531 GLU A O 1
ATOM 4433 N N . ARG A 1 532 ? -16.103 7.935 26.120 1.00 86.31 532 ARG A N 1
ATOM 4434 C CA . ARG A 1 532 ? -16.506 6.548 26.391 1.00 86.31 532 ARG A CA 1
ATOM 4435 C C . ARG A 1 532 ? -16.340 6.164 27.863 1.00 86.31 532 ARG A C 1
ATOM 4437 O O . ARG A 1 532 ? -17.198 5.477 28.415 1.00 86.31 532 ARG A O 1
ATOM 4444 N N . VAL A 1 533 ? -15.255 6.589 28.514 1.00 87.75 533 VAL A N 1
ATOM 4445 C CA . VAL A 1 533 ? -15.056 6.367 29.958 1.00 87.75 533 VAL A CA 1
ATOM 4446 C C . VAL A 1 533 ? -16.097 7.139 30.773 1.00 87.75 533 VAL A C 1
ATOM 4448 O O . VAL A 1 533 ? -16.619 6.593 31.744 1.00 87.75 533 VAL A O 1
ATOM 4451 N N . SER A 1 534 ? -16.429 8.369 30.374 1.00 86.50 534 SER A N 1
ATOM 4452 C CA . SER A 1 534 ? -17.480 9.176 31.002 1.00 86.50 534 SER A CA 1
ATOM 4453 C C . SER A 1 534 ? -18.852 8.503 30.891 1.00 86.50 534 SER A C 1
ATOM 4455 O O . SER A 1 534 ? -19.497 8.267 31.912 1.00 86.50 534 SER A O 1
ATOM 4457 N N . MET A 1 535 ? -19.253 8.077 29.687 1.00 80.81 535 MET A N 1
ATOM 4458 C CA . MET A 1 535 ? -20.510 7.348 29.474 1.00 80.81 535 MET A CA 1
ATOM 4459 C C . MET A 1 535 ? -20.554 6.035 30.255 1.00 80.81 535 MET A C 1
ATOM 4461 O O . MET A 1 535 ? -21.581 5.691 30.834 1.00 80.81 535 MET A O 1
ATOM 4465 N N . ARG A 1 536 ? -19.430 5.312 30.340 1.00 86.44 536 ARG A N 1
ATOM 4466 C CA . ARG A 1 536 ? -19.365 4.082 31.135 1.00 86.44 536 ARG A CA 1
ATOM 4467 C C . ARG A 1 536 ? -19.580 4.349 32.623 1.00 86.44 536 ARG A C 1
ATOM 4469 O O . ARG A 1 536 ? -20.337 3.621 33.250 1.00 86.44 536 ARG A O 1
ATOM 4476 N N . ARG A 1 537 ? -18.979 5.412 33.174 1.00 85.69 537 ARG A N 1
ATOM 4477 C CA . ARG A 1 537 ? -19.229 5.831 34.565 1.00 85.69 537 ARG A CA 1
ATOM 4478 C C . ARG A 1 537 ? -20.698 6.191 34.787 1.00 85.69 537 ARG A C 1
ATOM 4480 O O . ARG A 1 537 ? -21.263 5.775 35.790 1.00 85.69 537 ARG A O 1
ATOM 4487 N N . GLN A 1 538 ? -21.318 6.902 33.843 1.00 82.12 538 GLN A N 1
ATOM 4488 C CA . GLN A 1 538 ? -22.745 7.235 33.907 1.00 82.12 538 GLN A CA 1
ATOM 4489 C C . GLN A 1 538 ? -23.634 5.983 33.866 1.00 82.12 538 GLN A C 1
ATOM 4491 O O . GLN A 1 538 ? -24.573 5.887 34.654 1.00 82.12 538 GLN A O 1
ATOM 4496 N N . MET A 1 539 ? -23.325 4.998 33.013 1.00 77.62 539 MET A N 1
ATOM 4497 C CA . MET A 1 539 ? -24.042 3.716 33.007 1.00 77.62 539 MET A CA 1
ATOM 4498 C C . MET A 1 539 ? -23.849 2.941 34.312 1.00 77.62 539 MET A C 1
ATOM 4500 O O . MET A 1 539 ? -24.829 2.447 34.859 1.00 77.62 539 MET A O 1
ATOM 4504 N N . ASP A 1 540 ? -22.622 2.848 34.831 1.00 84.25 540 ASP A N 1
ATOM 4505 C CA . ASP A 1 540 ? -22.343 2.142 36.088 1.00 84.25 540 ASP A CA 1
ATOM 4506 C C . ASP A 1 540 ? -23.091 2.789 37.270 1.00 84.25 540 ASP A C 1
ATOM 4508 O O . ASP A 1 540 ? -23.618 2.092 38.138 1.00 84.25 540 ASP A O 1
ATOM 4512 N N . GLU A 1 541 ? -23.192 4.119 37.295 1.00 85.12 541 GLU A N 1
ATOM 4513 C CA . GLU A 1 541 ? -23.957 4.856 38.303 1.00 85.12 541 GLU A CA 1
ATOM 4514 C C . GLU A 1 541 ? -25.472 4.660 38.143 1.00 85.12 541 GLU A C 1
ATOM 4516 O O . GLU A 1 541 ? -26.183 4.420 39.123 1.00 85.12 541 GLU A O 1
ATOM 4521 N N . ALA A 1 542 ? -25.977 4.639 36.909 1.00 77.56 542 ALA A N 1
ATOM 4522 C CA . ALA A 1 542 ? -27.376 4.327 36.642 1.00 77.56 542 ALA A CA 1
ATOM 4523 C C . ALA A 1 542 ? -27.733 2.871 37.017 1.00 77.56 542 ALA A C 1
ATOM 4525 O O . ALA A 1 542 ? -28.798 2.612 37.574 1.00 77.56 542 ALA A O 1
ATOM 4526 N N . LEU A 1 543 ? -26.825 1.914 36.804 1.00 80.00 543 LEU A N 1
ATOM 4527 C CA . LEU A 1 543 ? -27.001 0.530 37.256 1.00 80.00 543 LEU A CA 1
ATOM 4528 C C . LEU A 1 543 ? -27.000 0.418 38.785 1.00 80.00 543 LEU A C 1
ATOM 4530 O O . LEU A 1 543 ? -27.815 -0.320 39.339 1.00 80.00 543 LEU A O 1
ATOM 4534 N N . ARG A 1 544 ? -26.139 1.171 39.482 1.00 85.75 544 ARG A N 1
ATOM 4535 C CA . ARG A 1 544 ? -26.150 1.230 40.954 1.00 85.75 544 ARG A CA 1
ATOM 4536 C C . ARG A 1 544 ? -27.464 1.782 41.490 1.00 85.75 544 ARG A C 1
ATOM 4538 O O . ARG A 1 544 ? -28.067 1.156 42.350 1.00 85.75 544 ARG A O 1
ATOM 4545 N N . THR A 1 545 ? -27.945 2.896 40.942 1.00 81.31 545 THR A N 1
ATOM 4546 C CA . THR A 1 545 ? -29.223 3.491 41.374 1.00 81.31 545 THR A CA 1
ATOM 4547 C C . THR A 1 545 ? -30.418 2.570 41.116 1.00 81.31 545 THR A C 1
ATOM 4549 O O . THR A 1 545 ? -31.320 2.498 41.950 1.00 81.31 545 THR A O 1
ATOM 4552 N N . LEU A 1 546 ? -30.417 1.809 40.016 1.00 77.81 546 LEU A N 1
ATOM 4553 C CA . LEU A 1 546 ? -31.417 0.764 39.779 1.00 77.81 546 LEU A CA 1
ATOM 4554 C C . LEU A 1 546 ? -31.321 -0.368 40.808 1.00 77.81 546 LEU A C 1
ATOM 4556 O O . LEU A 1 546 ? -32.344 -0.741 41.373 1.00 77.81 546 LEU A O 1
ATOM 4560 N N . SER A 1 547 ? -30.114 -0.861 41.102 1.00 86.25 547 SER A N 1
ATOM 4561 C CA . SER A 1 547 ? -29.893 -1.891 42.127 1.00 86.25 547 SER A CA 1
ATOM 4562 C C . SER A 1 547 ? -30.356 -1.434 43.515 1.00 86.25 547 SER A C 1
ATOM 4564 O O . SER A 1 547 ? -30.995 -2.198 44.237 1.00 86.25 547 SER A O 1
ATOM 4566 N N . ASP A 1 548 ? -30.059 -0.192 43.897 1.00 81.94 548 ASP A N 1
ATOM 4567 C CA . ASP A 1 548 ? -30.494 0.379 45.176 1.00 81.94 548 ASP A CA 1
ATOM 4568 C C . ASP A 1 548 ? -32.022 0.516 45.229 1.00 81.94 548 ASP A C 1
ATOM 4570 O O . ASP A 1 548 ? -32.645 0.250 46.260 1.00 81.94 548 ASP A O 1
ATOM 4574 N N . SER A 1 549 ? -32.646 0.876 44.105 1.00 78.19 549 SER A N 1
ATOM 4575 C CA . SER A 1 549 ? -34.100 0.965 43.995 1.00 78.19 549 SER A CA 1
ATOM 4576 C C . SER A 1 549 ? -34.782 -0.406 44.063 1.00 78.19 549 SER A C 1
ATOM 4578 O O . SER A 1 549 ? -35.797 -0.550 44.745 1.00 78.19 549 SER A O 1
ATOM 4580 N N . GLU A 1 550 ? -34.209 -1.438 43.438 1.00 79.81 550 GLU A N 1
ATOM 4581 C CA . GLU A 1 550 ? -34.678 -2.825 43.559 1.00 79.81 550 GLU A CA 1
ATOM 4582 C C . GLU A 1 550 ? -34.550 -3.333 45.003 1.00 79.81 550 GLU A C 1
ATOM 4584 O O . GLU A 1 550 ? -35.492 -3.911 45.547 1.00 79.81 550 GLU A O 1
ATOM 4589 N N . ALA A 1 551 ? -33.431 -3.047 45.676 1.00 80.94 551 ALA A N 1
ATOM 4590 C CA . ALA A 1 551 ? -33.258 -3.378 47.090 1.00 80.94 551 ALA A CA 1
ATOM 4591 C C . ALA A 1 551 ? -34.288 -2.663 47.984 1.00 80.94 551 ALA A C 1
ATOM 4593 O O . ALA A 1 551 ? -34.811 -3.260 48.929 1.00 80.94 551 ALA A O 1
ATOM 4594 N N . TYR A 1 552 ? -34.612 -1.404 47.679 1.00 79.75 552 TYR A N 1
ATOM 4595 C CA . TYR A 1 552 ? -35.658 -0.654 48.371 1.00 79.75 552 TYR A CA 1
ATOM 4596 C C . TYR A 1 552 ? -37.056 -1.247 48.132 1.00 79.75 552 TYR A C 1
ATOM 4598 O O . TYR A 1 552 ? -37.826 -1.386 49.082 1.00 79.75 552 TYR A O 1
ATOM 4606 N N . GLN A 1 553 ? -37.370 -1.669 46.901 1.00 77.19 553 GLN A N 1
ATOM 4607 C CA . GLN A 1 553 ? -38.629 -2.357 46.594 1.00 77.19 553 GLN A CA 1
ATOM 4608 C C . GLN A 1 553 ? -38.759 -3.684 47.344 1.00 77.19 553 GLN A C 1
ATOM 4610 O O . GLN A 1 553 ? -39.808 -3.931 47.930 1.00 77.19 553 GLN A O 1
ATOM 4615 N N . ASN A 1 554 ? -37.696 -4.489 47.400 1.00 81.75 554 ASN A N 1
ATOM 4616 C CA . ASN A 1 554 ? -37.703 -5.752 48.142 1.00 81.75 554 ASN A CA 1
ATOM 4617 C C . ASN A 1 554 ? -37.953 -5.532 49.642 1.00 81.75 554 ASN A C 1
ATOM 4619 O O . ASN A 1 554 ? -38.730 -6.267 50.248 1.00 81.75 554 ASN A O 1
ATOM 4623 N N . ARG A 1 555 ? -37.353 -4.491 50.243 1.00 83.56 555 ARG A N 1
ATOM 4624 C CA . ARG A 1 555 ? -37.629 -4.122 51.645 1.00 83.56 555 ARG A CA 1
ATOM 4625 C C . ARG A 1 555 ? -39.087 -3.710 51.855 1.00 83.56 555 ARG A C 1
ATOM 4627 O O . ARG A 1 555 ? -39.713 -4.193 52.788 1.00 83.56 555 ARG A O 1
ATOM 4634 N N . LEU A 1 556 ? -39.636 -2.880 50.967 1.00 77.06 556 LEU A N 1
ATOM 4635 C CA . LEU A 1 556 ? -41.050 -2.479 50.995 1.00 77.06 556 LEU A CA 1
ATOM 4636 C C . LEU A 1 556 ? -42.020 -3.647 50.762 1.00 77.06 556 LEU A C 1
ATOM 4638 O O . LEU A 1 556 ? -43.172 -3.588 51.180 1.00 77.06 556 LEU A O 1
ATOM 4642 N N . GLU A 1 557 ? -41.623 -4.680 50.020 1.00 80.44 557 GLU A N 1
ATOM 4643 C CA . GLU A 1 557 ? -42.443 -5.884 49.853 1.00 80.44 557 GLU A CA 1
ATOM 4644 C C . GLU A 1 557 ? -42.397 -6.762 51.107 1.00 80.44 557 GLU A C 1
ATOM 4646 O O . GLU A 1 557 ? -43.449 -7.226 51.546 1.00 80.44 557 GLU A O 1
ATOM 4651 N N . GLN A 1 558 ? -41.231 -6.888 51.745 1.00 84.88 558 GLN A N 1
ATOM 4652 C CA . GLN A 1 558 ? -41.090 -7.590 53.019 1.00 84.88 558 GLN A CA 1
ATOM 4653 C C . GLN A 1 558 ? -41.883 -6.914 54.153 1.00 84.88 558 GLN A C 1
ATOM 4655 O O . GLN A 1 558 ? -42.632 -7.590 54.858 1.00 84.88 558 GLN A O 1
ATOM 4660 N N . GLU A 1 559 ? -41.771 -5.589 54.314 1.00 81.00 559 GLU A N 1
ATOM 4661 C CA . GLU A 1 559 ? -42.527 -4.829 55.329 1.00 81.00 559 GLU A CA 1
ATOM 4662 C C . GLU A 1 559 ? -44.044 -5.038 55.174 1.00 81.00 559 GLU A C 1
ATOM 4664 O O . GLU A 1 559 ? -44.757 -5.273 56.158 1.00 81.00 559 GLU A O 1
ATOM 4669 N N . ARG A 1 560 ? -44.524 -5.088 53.928 1.00 77.81 560 ARG A N 1
ATOM 4670 C CA . ARG A 1 560 ? -45.928 -5.341 53.604 1.00 77.81 560 ARG A CA 1
ATOM 4671 C C . ARG A 1 560 ? -46.373 -6.754 53.964 1.00 77.81 560 ARG A C 1
ATOM 4673 O O . ARG A 1 560 ? -47.497 -6.934 54.439 1.00 77.81 560 ARG A O 1
ATOM 4680 N N . GLU A 1 561 ? -45.556 -7.765 53.684 1.00 86.31 561 GLU A N 1
ATOM 4681 C CA . GLU A 1 561 ? -45.857 -9.152 54.056 1.00 86.31 561 GLU A CA 1
ATOM 4682 C C . GLU A 1 561 ? -45.934 -9.307 55.578 1.00 86.31 561 GLU A C 1
ATOM 4684 O O . GLU A 1 561 ? -46.884 -9.905 56.093 1.00 86.31 561 GLU A O 1
ATOM 4689 N N . GLU A 1 562 ? -45.011 -8.678 56.308 1.00 84.31 562 GLU A N 1
ATOM 4690 C CA . GLU A 1 562 ? -45.040 -8.638 57.769 1.00 84.31 562 GLU A CA 1
ATOM 4691 C C . GLU A 1 562 ? -46.294 -7.922 58.302 1.00 84.31 562 GLU A C 1
ATOM 4693 O O . GLU A 1 562 ? -46.925 -8.397 59.253 1.00 84.31 562 GLU A O 1
ATOM 4698 N N . ALA A 1 563 ? -46.700 -6.805 57.689 1.00 78.75 563 ALA A N 1
ATOM 4699 C CA . ALA A 1 563 ? -47.916 -6.078 58.058 1.00 78.75 563 ALA A CA 1
ATOM 4700 C C . ALA A 1 563 ? -49.195 -6.889 57.780 1.00 78.75 563 ALA A C 1
ATOM 4702 O O . ALA A 1 563 ? -50.106 -6.911 58.613 1.00 78.75 563 ALA A O 1
ATOM 4703 N N . LEU A 1 564 ? -49.258 -7.594 56.644 1.00 80.44 564 LEU A N 1
ATOM 4704 C CA . LEU A 1 564 ? -50.364 -8.498 56.311 1.00 80.44 564 LEU A CA 1
ATOM 4705 C C . LEU A 1 564 ? -50.464 -9.652 57.315 1.00 80.44 564 LEU A C 1
ATOM 4707 O O . LEU A 1 564 ? -51.555 -9.911 57.820 1.00 80.44 564 LEU A O 1
ATOM 4711 N N . SER A 1 565 ? -49.337 -10.281 57.666 1.00 86.44 565 SER A N 1
ATOM 4712 C CA . SER A 1 565 ? -49.301 -11.353 58.670 1.00 86.44 565 SER A CA 1
ATOM 4713 C C . SER A 1 565 ? -49.811 -10.871 60.031 1.00 86.44 565 SER A C 1
ATOM 4715 O O . SER A 1 565 ? -50.661 -11.519 60.642 1.00 86.44 565 SER A O 1
ATOM 4717 N N . LYS A 1 566 ? -49.369 -9.689 60.488 1.00 82.56 566 LYS A N 1
ATOM 4718 C CA . LYS A 1 566 ? -49.844 -9.084 61.747 1.00 82.56 566 LYS A CA 1
ATOM 4719 C C . LYS A 1 566 ? -51.343 -8.782 61.721 1.00 82.56 566 LYS A C 1
ATOM 4721 O O . LYS A 1 566 ? -52.033 -9.006 62.714 1.00 82.56 566 LYS A O 1
ATOM 4726 N N . MET A 1 567 ? -51.864 -8.296 60.594 1.00 80.12 567 MET A N 1
ATOM 4727 C CA . MET A 1 567 ? -53.298 -8.050 60.433 1.00 80.12 567 MET A CA 1
ATOM 4728 C C . MET A 1 567 ? -54.103 -9.359 60.505 1.00 80.12 567 MET A C 1
ATOM 4730 O O . MET A 1 567 ? -55.151 -9.391 61.151 1.00 80.12 567 MET A O 1
ATOM 4734 N N . ASP A 1 568 ? -53.630 -10.436 59.877 1.00 83.50 568 ASP A N 1
ATOM 4735 C CA . ASP A 1 568 ? -54.298 -11.742 59.918 1.00 83.50 568 ASP A CA 1
ATOM 4736 C C . ASP A 1 568 ? -54.290 -12.346 61.333 1.00 83.50 568 ASP A C 1
ATOM 4738 O O . ASP A 1 568 ? -55.316 -12.862 61.797 1.00 83.50 568 ASP A O 1
ATOM 4742 N N . GLU A 1 569 ? -53.178 -12.212 62.064 1.00 86.25 569 GLU A N 1
ATOM 4743 C CA . GLU A 1 569 ? -53.080 -12.581 63.481 1.00 86.25 569 GLU A CA 1
ATOM 4744 C C . GLU A 1 569 ? -54.075 -11.796 64.347 1.00 86.25 569 GLU A C 1
ATOM 4746 O O . GLU A 1 569 ? -54.798 -12.381 65.165 1.00 86.25 569 GLU A O 1
ATOM 4751 N N . GLU A 1 570 ? -54.173 -10.479 64.149 1.00 83.12 570 GLU A N 1
ATOM 4752 C CA . GLU A 1 570 ? -55.103 -9.635 64.896 1.00 83.12 570 GLU A CA 1
ATOM 4753 C C . GLU A 1 570 ? -56.566 -9.971 64.570 1.00 83.12 570 GLU A C 1
ATOM 4755 O O . GLU A 1 570 ? -57.396 -10.088 65.481 1.00 83.12 570 GLU A O 1
ATOM 4760 N N . GLN A 1 571 ? -56.887 -10.242 63.301 1.00 82.25 571 GLN A N 1
ATOM 4761 C CA . GLN A 1 571 ? -58.213 -10.712 62.896 1.00 82.25 571 GLN A CA 1
ATOM 4762 C C . GLN A 1 571 ? -58.564 -12.059 63.537 1.00 82.25 571 GLN A C 1
ATOM 4764 O O . GLN A 1 571 ? -59.687 -12.235 64.026 1.00 82.25 571 GLN A O 1
ATOM 4769 N N . ALA A 1 572 ? -57.631 -13.013 63.571 1.00 84.50 572 ALA A N 1
ATOM 4770 C CA . ALA A 1 572 ? -57.832 -14.297 64.239 1.00 84.50 572 ALA A CA 1
ATOM 4771 C C . ALA A 1 572 ? -58.090 -14.106 65.744 1.00 84.50 572 ALA A C 1
ATOM 4773 O O . ALA A 1 572 ? -59.015 -14.699 66.315 1.00 84.50 572 ALA A O 1
ATOM 4774 N N . ALA A 1 573 ? -57.336 -13.209 66.380 1.00 82.00 573 ALA A N 1
ATOM 4775 C CA . ALA A 1 573 ? -57.501 -12.870 67.784 1.00 82.00 573 ALA A CA 1
ATOM 4776 C C . ALA A 1 573 ? -58.851 -12.169 68.059 1.00 82.00 573 ALA A C 1
ATOM 4778 O O . ALA A 1 573 ? -59.492 -12.452 69.079 1.00 82.00 573 ALA A O 1
ATOM 4779 N N . ASN A 1 574 ? -59.325 -11.308 67.151 1.00 80.75 574 ASN A N 1
ATOM 4780 C CA . ASN A 1 574 ? -60.646 -10.673 67.213 1.00 80.75 574 ASN A CA 1
ATOM 4781 C C . ASN A 1 574 ? -61.788 -11.685 67.054 1.00 80.75 574 ASN A C 1
ATOM 4783 O O . ASN A 1 574 ? -62.762 -11.630 67.811 1.00 80.75 574 ASN A O 1
ATOM 4787 N N . ARG A 1 575 ? -61.663 -12.660 66.141 1.00 86.94 575 ARG A N 1
ATOM 4788 C CA . ARG A 1 575 ? -62.635 -13.764 66.012 1.00 86.94 575 ARG A CA 1
ATOM 4789 C C . ARG A 1 575 ? -62.750 -14.552 67.318 1.00 86.94 575 ARG A C 1
ATOM 4791 O O . ARG A 1 575 ? -63.864 -14.812 67.770 1.00 86.94 575 ARG A O 1
ATOM 4798 N N . LYS A 1 576 ? -61.620 -14.856 67.967 1.00 88.62 576 LYS A N 1
ATOM 4799 C CA . LYS A 1 576 ? -61.586 -15.572 69.253 1.00 88.62 576 LYS A CA 1
ATOM 4800 C C . LYS A 1 576 ? -62.234 -14.774 70.391 1.00 88.62 576 LYS A C 1
ATOM 4802 O O . LYS A 1 576 ? -63.038 -15.331 71.135 1.00 88.62 576 LYS A O 1
ATOM 4807 N N . LEU A 1 577 ? -61.945 -13.474 70.508 1.00 82.00 577 LEU A N 1
ATOM 4808 C CA . LEU A 1 577 ? -62.596 -12.610 71.505 1.00 82.00 577 LEU A CA 1
ATOM 4809 C C . LEU A 1 577 ? -64.104 -12.494 71.274 1.00 82.00 577 LEU A C 1
ATOM 4811 O O . LEU A 1 577 ? -64.873 -12.523 72.231 1.00 82.00 577 LEU A O 1
ATOM 4815 N N . LYS A 1 578 ? -64.543 -12.383 70.016 1.00 85.06 578 LYS A N 1
ATOM 4816 C CA . LYS A 1 578 ? -65.969 -12.321 69.681 1.00 85.06 578 LYS A CA 1
ATOM 4817 C C . LYS A 1 578 ? -66.694 -13.607 70.087 1.00 85.06 578 LYS A C 1
ATOM 4819 O O . LYS A 1 578 ? -67.744 -13.525 70.713 1.00 85.06 578 LYS A O 1
ATOM 4824 N N . GLN A 1 579 ? -66.099 -14.770 69.816 1.00 87.88 579 GLN A N 1
ATOM 4825 C CA . GLN A 1 579 ? -66.625 -16.059 70.278 1.00 87.88 579 GLN A CA 1
ATOM 4826 C C . GLN A 1 579 ? -66.711 -16.119 71.810 1.00 87.88 579 GLN A C 1
ATOM 4828 O O . GLN A 1 579 ? -67.742 -16.504 72.357 1.00 87.88 579 GLN A O 1
ATOM 4833 N N . GLN A 1 580 ? -65.666 -15.682 72.524 1.00 85.38 580 GLN 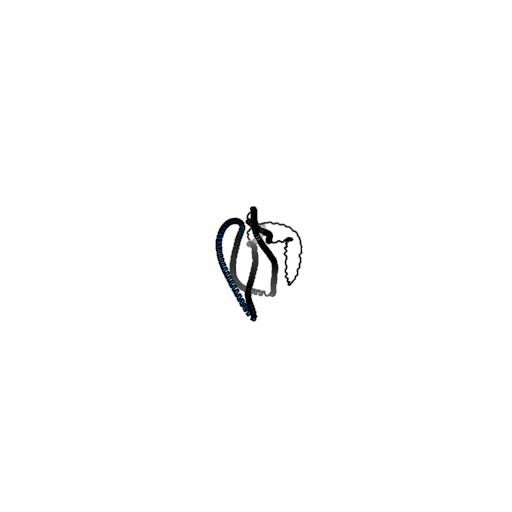A N 1
ATOM 4834 C CA . GLN A 1 580 ? -65.692 -15.606 73.991 1.00 85.38 580 GLN A CA 1
ATOM 4835 C C . GLN A 1 580 ? -66.808 -14.681 74.496 1.00 85.38 580 GLN A C 1
ATOM 4837 O O . GLN A 1 580 ? -67.550 -15.054 75.404 1.00 85.38 580 GLN A O 1
ATOM 4842 N N . LEU A 1 581 ? -66.991 -13.517 73.871 1.00 84.44 581 LEU A N 1
ATOM 4843 C CA . LEU A 1 581 ? -68.057 -12.577 74.209 1.00 84.44 581 LEU A CA 1
ATOM 4844 C C . LEU A 1 581 ? -69.453 -13.180 73.987 1.00 84.44 581 LEU A C 1
ATOM 4846 O O . LEU A 1 581 ? -70.310 -13.047 74.858 1.00 84.44 581 LEU A O 1
ATOM 4850 N N . GLU A 1 582 ? -69.680 -13.850 72.856 1.00 87.75 582 GLU A N 1
ATOM 4851 C CA . GLU A 1 582 ? -70.944 -14.535 72.551 1.00 87.75 582 GLU A CA 1
ATOM 4852 C C . GLU A 1 582 ? -71.227 -15.639 73.581 1.00 87.75 582 GLU A C 1
ATOM 4854 O O . GLU A 1 582 ? -72.312 -15.679 74.163 1.00 87.75 582 GLU A O 1
ATOM 4859 N N . THR A 1 583 ? -70.235 -16.474 73.912 1.00 87.44 583 THR A N 1
ATOM 4860 C CA . THR A 1 583 ? -70.409 -17.509 74.947 1.00 87.44 583 THR A CA 1
ATOM 4861 C C . THR A 1 583 ? -70.728 -16.912 76.322 1.00 87.44 583 THR A C 1
ATOM 4863 O O . THR A 1 583 ? -71.640 -17.393 76.993 1.00 87.44 583 THR A O 1
ATOM 4866 N N . ALA A 1 584 ? -70.063 -15.828 76.732 1.00 81.12 584 ALA A N 1
ATOM 4867 C CA . ALA A 1 584 ? -70.355 -15.151 77.995 1.00 81.12 584 ALA A CA 1
ATOM 4868 C C . ALA A 1 584 ? -71.769 -14.539 78.014 1.00 81.12 584 ALA A C 1
ATOM 4870 O O . ALA A 1 584 ? -72.486 -14.674 79.004 1.00 81.12 584 ALA A O 1
ATOM 4871 N N . GLN A 1 585 ? -72.217 -13.937 76.906 1.00 84.25 585 GLN A N 1
ATOM 4872 C CA . GLN A 1 585 ? -73.580 -13.407 76.780 1.00 84.25 585 GLN A CA 1
ATOM 4873 C C . GLN A 1 585 ? -74.643 -14.506 76.883 1.00 84.25 585 GLN A C 1
ATOM 4875 O O . GLN A 1 585 ? -75.625 -14.325 77.602 1.00 84.25 585 GLN A O 1
ATOM 4880 N N . THR A 1 586 ? -74.432 -15.657 76.236 1.00 86.56 586 THR A N 1
ATOM 4881 C CA . THR A 1 586 ? -75.366 -16.792 76.349 1.00 86.56 586 THR A CA 1
ATOM 4882 C C . THR A 1 586 ? -75.437 -17.352 77.773 1.00 86.56 586 THR A C 1
ATOM 4884 O O . THR A 1 586 ? -76.520 -17.710 78.228 1.00 86.56 586 THR A O 1
ATOM 4887 N N . LYS A 1 587 ? -74.320 -17.377 78.519 1.00 86.31 587 LYS A N 1
ATOM 4888 C CA . LYS A 1 587 ? -74.316 -17.769 79.941 1.00 86.31 587 LYS A CA 1
ATOM 4889 C C . LYS A 1 587 ? -75.121 -16.801 80.807 1.00 86.31 587 LYS A C 1
ATOM 4891 O O . LYS A 1 587 ? -75.920 -17.253 81.617 1.00 86.31 587 LYS A O 1
ATOM 4896 N N . ILE A 1 588 ? -74.964 -15.490 80.599 1.00 82.12 588 ILE A N 1
ATOM 4897 C CA . ILE A 1 588 ? -75.758 -14.473 81.309 1.00 82.12 588 ILE A CA 1
ATOM 4898 C C . ILE A 1 588 ? -77.252 -14.641 81.017 1.00 82.12 588 ILE A C 1
ATOM 4900 O O . ILE A 1 588 ? -78.054 -14.528 81.939 1.00 82.12 588 ILE A O 1
ATOM 4904 N N . GLN A 1 589 ? -77.629 -14.908 79.760 1.00 84.38 589 GLN A N 1
ATOM 4905 C CA . GLN A 1 589 ? -79.028 -15.159 79.392 1.00 84.38 589 GLN A CA 1
ATOM 4906 C C . GLN A 1 589 ? -79.587 -16.390 80.113 1.00 84.38 589 GLN A C 1
ATOM 4908 O O . GLN A 1 589 ? -80.631 -16.282 80.747 1.00 84.38 589 GLN A O 1
ATOM 4913 N N . ARG A 1 590 ? -78.860 -17.516 80.117 1.00 85.75 590 ARG A N 1
ATOM 4914 C CA . ARG A 1 590 ? -79.275 -18.726 80.849 1.00 85.75 590 ARG A CA 1
ATOM 4915 C C . ARG A 1 590 ? -79.426 -18.483 82.349 1.00 85.75 590 ARG A C 1
ATOM 4917 O O . ARG A 1 590 ? -80.452 -18.828 82.913 1.00 85.75 590 ARG A O 1
ATOM 4924 N N . GLN A 1 591 ? -78.455 -17.824 82.983 1.00 83.06 591 GLN A N 1
ATOM 4925 C CA . GLN A 1 591 ? -78.551 -17.485 84.408 1.00 83.06 591 GLN A CA 1
ATOM 4926 C C . GLN A 1 591 ? -79.706 -16.528 84.708 1.00 83.06 591 GLN A C 1
ATOM 4928 O O . GLN A 1 591 ? -80.286 -16.574 85.789 1.00 83.06 591 GLN A O 1
ATOM 4933 N N . GLN A 1 592 ? -80.039 -15.632 83.775 1.00 82.44 592 GLN A N 1
ATOM 4934 C CA . GLN A 1 592 ? -81.198 -14.762 83.918 1.00 82.44 592 GLN A CA 1
ATOM 4935 C C . GLN A 1 592 ? -82.501 -15.569 83.867 1.00 82.44 592 GLN A C 1
ATOM 4937 O O . GLN A 1 592 ? -83.347 -15.374 84.734 1.00 82.44 592 GLN A O 1
ATOM 4942 N N . GLU A 1 593 ? -82.634 -16.499 82.921 1.00 85.69 593 GLU A N 1
ATOM 4943 C CA . GLU A 1 593 ? -83.779 -17.413 82.835 1.00 85.69 593 GLU A CA 1
ATOM 4944 C C . GLU A 1 593 ? -83.892 -18.300 84.089 1.00 85.69 593 GLU A C 1
ATOM 4946 O O . GLU A 1 593 ? -84.975 -18.420 84.658 1.00 85.69 593 GLU A O 1
ATOM 4951 N N . GLU A 1 594 ? -82.782 -18.861 84.579 1.00 84.69 594 GLU A N 1
ATOM 4952 C CA . GLU A 1 594 ? -82.730 -19.657 85.817 1.00 84.69 594 GLU A CA 1
ATOM 4953 C C . GLU A 1 594 ? -83.121 -18.826 87.050 1.00 84.69 594 GLU A C 1
ATOM 4955 O O . GLU A 1 594 ? -83.921 -19.271 87.874 1.00 84.69 594 GLU A O 1
ATOM 4960 N N . ALA A 1 595 ? -82.629 -17.588 87.163 1.00 78.69 595 ALA A N 1
ATOM 4961 C CA . ALA A 1 595 ? -83.001 -16.680 88.245 1.00 78.69 595 ALA A CA 1
ATOM 4962 C C . ALA A 1 595 ? -84.481 -16.257 88.175 1.00 78.69 595 ALA A C 1
ATOM 4964 O O . ALA A 1 595 ? -85.124 -16.101 89.213 1.00 78.69 595 ALA A O 1
ATOM 4965 N N . GLU A 1 596 ? -85.045 -16.078 86.976 1.00 82.88 596 GLU A N 1
ATOM 4966 C CA . GLU A 1 596 ? -86.472 -15.793 86.771 1.00 82.88 596 GLU A CA 1
ATOM 4967 C C . GLU A 1 596 ? -87.347 -17.006 87.130 1.00 82.88 596 GLU A C 1
ATOM 4969 O O . GLU A 1 596 ? -88.391 -16.846 87.775 1.00 82.88 596 GLU A O 1
ATOM 4974 N N . GLN A 1 597 ? -86.900 -18.221 86.796 1.00 83.50 597 GLN A N 1
ATOM 4975 C CA . GLN A 1 597 ? -87.546 -19.472 87.202 1.00 83.50 597 GLN A CA 1
ATOM 4976 C C . GLN A 1 597 ? -87.508 -19.662 88.724 1.00 83.50 597 GLN A C 1
ATOM 4978 O O . GLN A 1 597 ? -88.552 -19.947 89.312 1.00 83.50 597 GLN A O 1
ATOM 4983 N N . LEU A 1 598 ? -86.357 -19.436 89.371 1.00 81.19 598 LEU A N 1
ATOM 4984 C CA . LEU A 1 598 ? -86.201 -19.497 90.832 1.00 81.19 598 LEU A CA 1
ATOM 4985 C C . LEU A 1 598 ? -86.987 -18.394 91.553 1.00 81.19 598 LEU A C 1
ATOM 4987 O O . LEU A 1 598 ? -87.601 -18.626 92.588 1.00 81.19 598 LEU A O 1
ATOM 4991 N N . SER A 1 599 ? -87.039 -17.184 90.996 1.00 80.19 599 SER A N 1
ATOM 4992 C CA . SER A 1 599 ? -87.889 -16.109 91.521 1.00 80.19 599 SER A CA 1
ATOM 4993 C C . SER A 1 599 ? -89.372 -16.492 91.446 1.00 80.19 599 SER A C 1
ATOM 4995 O O . SER A 1 599 ? -90.119 -16.323 92.412 1.00 80.19 599 SER A O 1
ATOM 4997 N N . SER A 1 600 ? -89.795 -17.083 90.325 1.00 82.25 600 SER A N 1
ATOM 4998 C CA . SER A 1 600 ? -91.163 -17.575 90.132 1.00 82.25 600 SER A CA 1
ATOM 4999 C C . SER A 1 600 ? -91.492 -18.753 91.057 1.00 82.25 600 SER A C 1
ATOM 5001 O O . SER A 1 600 ? -92.605 -18.818 91.582 1.00 82.25 600 SER A O 1
ATOM 5003 N N . SER A 1 601 ? -90.546 -19.671 91.299 1.00 81.50 601 SER A N 1
ATOM 5004 C CA . SER A 1 601 ? -90.724 -20.771 92.254 1.00 81.50 601 SER A CA 1
ATOM 5005 C C . SER A 1 601 ? -90.803 -20.256 93.690 1.00 81.50 601 SER A C 1
ATOM 5007 O O . SER A 1 601 ? -91.701 -20.676 94.413 1.00 81.50 601 SER A O 1
ATOM 5009 N N . MET A 1 602 ? -89.977 -19.278 94.085 1.00 76.94 602 MET A N 1
ATOM 5010 C CA . MET A 1 602 ? -90.081 -18.619 95.393 1.00 76.94 602 MET A CA 1
ATOM 5011 C C . MET A 1 602 ? -91.418 -17.891 95.575 1.00 76.94 602 MET A C 1
ATOM 5013 O O . MET A 1 602 ? -91.998 -17.942 96.660 1.00 76.94 602 MET A O 1
ATOM 5017 N N . GLN A 1 603 ? -91.939 -17.225 94.537 1.00 79.62 603 GLN A N 1
ATOM 5018 C CA . GLN A 1 603 ? -93.258 -16.579 94.591 1.00 79.62 603 GLN A CA 1
ATOM 5019 C C . GLN A 1 603 ? -94.388 -17.594 94.810 1.00 79.62 603 GLN A C 1
ATOM 5021 O O . GLN A 1 603 ? -95.294 -17.323 95.597 1.00 79.62 603 GLN A O 1
ATOM 5026 N N . ARG A 1 604 ? -94.310 -18.773 94.176 1.00 78.06 604 ARG A N 1
ATOM 5027 C CA . ARG A 1 604 ? -95.253 -19.883 94.406 1.00 78.06 604 ARG A CA 1
ATOM 5028 C C . ARG A 1 604 ? -95.082 -20.503 95.793 1.00 78.06 604 ARG A C 1
ATOM 5030 O O . ARG A 1 604 ? -96.054 -20.629 96.524 1.00 78.06 604 ARG A O 1
ATOM 5037 N N . ALA A 1 605 ? -93.848 -20.778 96.213 1.00 72.44 605 ALA A N 1
ATOM 5038 C CA . ALA A 1 605 ? -93.539 -21.332 97.533 1.00 72.44 605 ALA A CA 1
ATOM 5039 C C . ALA A 1 605 ? -94.030 -20.434 98.684 1.00 72.44 605 ALA A C 1
ATOM 5041 O O . ALA A 1 605 ? -94.467 -20.925 99.726 1.00 72.44 605 ALA A O 1
ATOM 5042 N N . ARG A 1 606 ? -94.017 -19.109 98.476 1.00 72.81 606 ARG A N 1
ATOM 5043 C CA . ARG A 1 606 ? -94.569 -18.116 99.407 1.00 72.81 606 ARG A CA 1
ATOM 5044 C C . ARG A 1 606 ? -96.102 -18.146 99.483 1.00 72.81 606 ARG A C 1
ATOM 5046 O O . ARG A 1 606 ? -96.644 -17.775 100.520 1.00 72.81 606 ARG A O 1
ATOM 5053 N N . ALA A 1 607 ? -96.783 -18.566 98.416 1.00 72.69 607 ALA A N 1
ATOM 5054 C CA . ALA A 1 607 ? -98.234 -18.753 98.389 1.00 72.69 607 ALA A CA 1
ATOM 5055 C C . ALA A 1 607 ? -98.666 -20.100 99.007 1.00 72.69 607 ALA A C 1
ATOM 5057 O O . ALA A 1 607 ? -99.700 -20.151 99.667 1.00 72.69 607 ALA A O 1
ATOM 5058 N N . ASP A 1 608 ? -97.844 -21.147 98.866 1.00 73.19 608 ASP A N 1
ATOM 5059 C CA . ASP A 1 608 ? -98.194 -22.533 99.224 1.00 73.19 608 ASP A CA 1
ATOM 5060 C C . ASP A 1 608 ? -97.717 -22.991 100.624 1.00 73.19 608 ASP A C 1
ATOM 5062 O O . ASP A 1 608 ? -97.883 -24.153 100.988 1.00 73.19 608 ASP A O 1
ATOM 5066 N N . SER A 1 609 ? -97.160 -22.101 101.458 1.00 67.62 609 SER A N 1
ATOM 5067 C CA . SER A 1 609 ? -96.668 -22.403 102.826 1.00 67.62 609 SER A CA 1
ATOM 5068 C C . SER A 1 609 ? -95.577 -23.491 102.912 1.00 67.62 609 SER A C 1
ATOM 5070 O O . SER A 1 609 ? -95.580 -24.337 103.804 1.00 67.62 609 SER A O 1
ATOM 5072 N N . VAL A 1 610 ? -94.615 -23.451 101.987 1.00 66.56 610 VAL A N 1
ATOM 5073 C CA . VAL A 1 610 ? -93.439 -24.345 101.951 1.00 66.56 610 VAL A CA 1
ATOM 5074 C C . VAL A 1 610 ? -92.563 -24.180 103.218 1.00 66.56 610 VAL A C 1
ATOM 5076 O O . VAL A 1 610 ? -92.509 -23.074 103.771 1.00 66.56 610 VAL A O 1
ATOM 5079 N N . PRO A 1 611 ? -91.871 -25.239 103.704 1.00 70.69 611 PRO A N 1
ATOM 5080 C CA . PRO A 1 611 ? -90.958 -25.160 104.844 1.00 70.69 611 PRO A CA 1
ATOM 5081 C C . PRO A 1 611 ? -89.922 -24.040 104.700 1.00 70.69 611 PRO A C 1
ATOM 5083 O O . PRO A 1 611 ? -89.377 -23.787 103.626 1.00 70.69 611 PRO A O 1
ATOM 5086 N N . ARG A 1 612 ? -89.639 -23.359 105.814 1.00 75.75 612 ARG A N 1
ATOM 5087 C CA . ARG A 1 612 ? -88.764 -22.177 105.851 1.00 75.75 612 ARG A CA 1
ATOM 5088 C C . ARG A 1 612 ? -87.337 -22.465 105.366 1.00 75.75 612 ARG A C 1
ATOM 5090 O O . ARG A 1 612 ? -86.706 -21.558 104.832 1.00 75.75 612 ARG A O 1
ATOM 5097 N N . ASP A 1 613 ? -86.861 -23.694 105.538 1.00 77.19 613 ASP A N 1
ATOM 5098 C CA . ASP A 1 613 ? -85.502 -24.101 105.171 1.00 77.19 613 ASP A CA 1
ATOM 5099 C C . ASP A 1 613 ? -85.322 -24.170 103.644 1.00 77.19 613 ASP A C 1
ATOM 5101 O O . ASP A 1 613 ? -84.393 -23.557 103.123 1.00 77.19 613 ASP A O 1
ATOM 5105 N N . ASP A 1 614 ? -86.274 -24.757 102.908 1.00 77.06 614 ASP A N 1
ATOM 5106 C CA . ASP A 1 614 ? -86.254 -24.797 101.434 1.00 77.06 614 ASP A CA 1
ATOM 5107 C C . ASP A 1 614 ? -86.354 -23.387 100.826 1.00 77.06 614 ASP A C 1
ATOM 5109 O O . ASP A 1 614 ? -85.742 -23.073 99.803 1.00 77.06 614 ASP A O 1
ATOM 5113 N N . PHE A 1 615 ? -87.115 -22.496 101.472 1.00 79.62 615 PHE A N 1
ATOM 5114 C CA . PHE A 1 615 ? -87.206 -21.094 101.062 1.00 79.62 615 PHE A CA 1
ATOM 5115 C C . PHE A 1 615 ? -85.874 -20.352 101.244 1.00 79.62 615 PHE A C 1
ATOM 5117 O O . PHE A 1 615 ? -85.488 -19.562 100.381 1.00 79.62 615 PHE A O 1
ATOM 5124 N N . LEU A 1 616 ? -85.157 -20.612 102.344 1.00 82.62 616 LEU A N 1
ATOM 5125 C CA . LEU A 1 616 ? -83.830 -20.041 102.587 1.00 82.62 616 LEU A CA 1
ATOM 5126 C C . LEU A 1 616 ? -82.789 -20.587 101.604 1.00 82.62 616 LEU A C 1
ATOM 5128 O O . LEU A 1 616 ? -81.952 -19.819 101.134 1.00 82.62 616 LEU A O 1
ATOM 5132 N N . GLU A 1 617 ? -82.859 -21.870 101.253 1.00 82.31 617 GLU A N 1
ATOM 5133 C CA . GLU A 1 617 ? -81.967 -22.471 100.258 1.00 82.31 617 GLU A CA 1
ATOM 5134 C C . GLU A 1 617 ? -82.204 -21.879 98.858 1.00 82.31 617 GLU A C 1
ATOM 5136 O O . GLU A 1 617 ? -81.252 -21.447 98.204 1.00 82.31 617 GLU A O 1
ATOM 5141 N N . MET A 1 618 ? -83.465 -21.728 98.432 1.00 79.75 618 MET A N 1
ATOM 5142 C CA . MET A 1 618 ? -83.802 -21.035 97.178 1.00 79.75 618 MET A CA 1
ATOM 5143 C C . MET A 1 618 ? -83.344 -19.570 97.183 1.00 79.75 618 MET A C 1
ATOM 5145 O O . MET A 1 618 ? -82.854 -19.072 96.168 1.00 79.75 618 MET A O 1
ATOM 5149 N N . GLN A 1 619 ? -83.448 -18.877 98.321 1.00 82.81 619 GLN A N 1
ATOM 5150 C CA . GLN A 1 619 ? -82.960 -17.505 98.465 1.00 82.81 619 GLN A CA 1
ATOM 5151 C C . GLN A 1 619 ? -81.429 -17.425 98.333 1.00 82.81 619 GLN A C 1
ATOM 5153 O O . GLN A 1 619 ? -80.924 -16.536 97.645 1.00 82.81 619 GLN A O 1
ATOM 5158 N N . GLN A 1 620 ? -80.692 -18.361 98.941 1.00 84.75 620 GLN A N 1
ATOM 5159 C CA . GLN A 1 620 ? -79.233 -18.443 98.822 1.00 84.75 620 GLN A CA 1
ATOM 5160 C C . GLN A 1 620 ? -78.788 -18.766 97.392 1.00 84.75 620 GLN A C 1
ATOM 5162 O O . GLN A 1 620 ? -77.848 -18.144 96.896 1.00 84.75 620 GLN A O 1
ATOM 5167 N N . GLN A 1 621 ? -79.472 -19.684 96.704 1.00 81.88 621 GLN A N 1
ATOM 5168 C CA . GLN A 1 621 ? -79.194 -20.004 95.300 1.00 81.88 621 GLN A CA 1
ATOM 5169 C C . GLN A 1 621 ? -79.436 -18.799 94.385 1.00 81.88 621 GLN A C 1
ATOM 5171 O O . GLN A 1 621 ? -78.632 -18.527 93.494 1.00 81.88 621 GLN A O 1
ATOM 5176 N N . LEU A 1 622 ? -80.495 -18.023 94.632 1.00 81.25 622 LEU A N 1
ATOM 5177 C CA . LEU A 1 622 ? -80.779 -16.814 93.861 1.00 81.25 622 LEU A CA 1
ATOM 5178 C C . LEU A 1 622 ? -79.718 -15.728 94.111 1.00 81.25 622 LEU A C 1
ATOM 5180 O O . LEU A 1 622 ? -79.262 -15.091 93.163 1.00 81.25 622 LEU A O 1
ATOM 5184 N N . GLU A 1 623 ? -79.260 -15.552 95.353 1.00 85.00 623 GLU A N 1
ATOM 5185 C CA . GLU A 1 623 ? -78.166 -14.625 95.672 1.00 85.00 623 GLU A CA 1
ATOM 5186 C C . GLU A 1 623 ? -76.829 -15.073 95.048 1.00 85.00 623 GLU A C 1
ATOM 5188 O O . GLU A 1 623 ? -76.070 -14.244 94.538 1.00 85.00 623 GLU A O 1
ATOM 5193 N N . ALA A 1 624 ? -76.549 -16.380 95.024 1.00 82.44 624 ALA A N 1
ATOM 5194 C CA . ALA A 1 624 ? -75.373 -16.940 94.361 1.00 82.44 624 ALA A CA 1
ATOM 5195 C C . ALA A 1 624 ? -75.409 -16.705 92.840 1.00 82.44 624 ALA A C 1
ATOM 5197 O O . ALA A 1 624 ? -74.436 -16.196 92.281 1.00 82.44 624 ALA A O 1
ATOM 5198 N N . LEU A 1 625 ? -76.549 -16.966 92.187 1.00 80.38 625 LEU A N 1
ATOM 5199 C CA . LEU A 1 625 ? -76.747 -16.681 90.760 1.00 80.38 625 LEU A CA 1
ATOM 5200 C C . LEU A 1 625 ? -76.666 -15.183 90.449 1.00 80.38 625 LEU A C 1
ATOM 5202 O O . LEU A 1 625 ? -76.139 -14.796 89.409 1.00 80.38 625 LEU A O 1
ATOM 5206 N N . GLN A 1 626 ? -77.146 -14.312 91.343 1.00 82.75 626 GLN A N 1
ATOM 5207 C CA . GLN A 1 626 ? -77.000 -12.862 91.185 1.00 82.75 626 GLN A CA 1
ATOM 5208 C C . GLN A 1 626 ? -75.532 -12.429 91.226 1.00 82.75 626 GLN A C 1
ATOM 5210 O O . GLN A 1 626 ? -75.112 -11.668 90.352 1.00 82.75 626 GLN A O 1
ATOM 5215 N N . LYS A 1 627 ? -74.746 -12.948 92.179 1.00 85.44 627 LYS A N 1
ATOM 5216 C CA . LYS A 1 627 ? -73.302 -12.674 92.277 1.00 85.44 627 LYS A CA 1
ATOM 5217 C C . LYS A 1 627 ? -72.541 -13.194 91.058 1.00 85.44 627 LYS A C 1
ATOM 5219 O O . LYS A 1 627 ? -71.710 -12.476 90.505 1.00 85.44 627 LYS A O 1
ATOM 5224 N N . GLU A 1 628 ? -72.851 -14.402 90.593 1.00 83.38 628 GLU A N 1
ATOM 5225 C CA . GLU A 1 628 ? -72.232 -14.964 89.387 1.00 83.38 628 GLU A CA 1
ATOM 5226 C C . GLU A 1 628 ? -72.596 -14.152 88.132 1.00 83.38 628 GLU A C 1
ATOM 5228 O O . GLU A 1 628 ? -71.730 -13.845 87.311 1.00 83.38 628 GLU A O 1
ATOM 5233 N N . ARG A 1 629 ? -73.849 -13.695 88.021 1.00 81.62 629 ARG A N 1
ATOM 5234 C CA . ARG A 1 629 ? -74.295 -12.823 86.926 1.00 81.62 629 ARG A CA 1
ATOM 5235 C C . ARG A 1 629 ? -73.595 -11.467 86.944 1.00 81.62 629 ARG A C 1
ATOM 5237 O O . ARG A 1 629 ? -73.309 -10.915 85.882 1.00 81.62 629 ARG A O 1
ATOM 5244 N N . GLU A 1 630 ? -73.356 -10.893 88.120 1.00 84.50 630 GLU A N 1
ATOM 5245 C CA . GLU A 1 630 ? -72.601 -9.642 88.260 1.00 84.50 630 GLU A CA 1
ATOM 5246 C C . GLU A 1 630 ? -71.143 -9.810 87.825 1.00 84.50 630 GLU A C 1
ATOM 5248 O O . GLU A 1 630 ? -70.648 -8.975 87.064 1.00 84.50 630 GLU A O 1
ATOM 5253 N N . LEU A 1 631 ? -70.499 -10.920 88.199 1.00 86.00 631 LEU A N 1
ATOM 5254 C CA . LEU A 1 631 ? -69.157 -11.273 87.727 1.00 86.00 631 LEU A CA 1
ATOM 5255 C C . LEU A 1 631 ? -69.120 -11.433 86.201 1.00 86.00 631 LEU A C 1
ATOM 5257 O O . LEU A 1 631 ? -68.328 -10.766 85.537 1.00 86.00 631 LEU A O 1
ATOM 5261 N N . LEU A 1 632 ? -70.040 -12.210 85.618 1.00 83.38 632 LEU A N 1
ATOM 5262 C CA . LEU A 1 632 ? -70.110 -12.384 84.164 1.00 83.38 632 LEU A CA 1
ATOM 5263 C C . LEU A 1 632 ? -70.436 -11.078 83.426 1.00 83.38 632 LEU A C 1
ATOM 5265 O O . LEU A 1 632 ? -69.934 -10.849 82.325 1.00 83.38 632 LEU A O 1
ATOM 5269 N N . ARG A 1 633 ? -71.251 -10.185 84.007 1.00 85.56 633 ARG A N 1
ATOM 5270 C CA . ARG A 1 633 ? -71.476 -8.837 83.452 1.00 85.56 633 ARG A CA 1
ATOM 5271 C C . ARG A 1 633 ? -70.196 -8.004 83.463 1.00 85.56 633 ARG A C 1
ATOM 5273 O O . ARG A 1 633 ? -69.951 -7.294 82.485 1.00 85.56 633 ARG A O 1
ATOM 5280 N N . GLY A 1 634 ? -69.393 -8.109 84.522 1.00 85.38 634 GLY A N 1
ATOM 5281 C CA . GLY A 1 634 ? -68.051 -7.532 84.594 1.00 85.38 634 GLY A CA 1
ATOM 5282 C C . GLY A 1 634 ? -67.149 -8.062 83.479 1.00 85.38 634 GLY A C 1
ATOM 5283 O O . GLY A 1 634 ? -66.612 -7.274 82.698 1.00 85.38 634 GLY A O 1
ATOM 5284 N N . ASP A 1 635 ? -67.074 -9.383 83.319 1.00 84.00 635 ASP A N 1
ATOM 5285 C CA . ASP A 1 635 ? -66.280 -10.034 82.270 1.00 84.00 635 ASP A CA 1
ATOM 5286 C C . ASP A 1 635 ? -66.729 -9.616 80.865 1.00 84.00 635 ASP A C 1
ATOM 5288 O O . ASP A 1 635 ? -65.903 -9.291 80.014 1.00 84.00 635 ASP A O 1
ATOM 5292 N N . VAL A 1 636 ? -68.039 -9.531 80.612 1.00 85.88 636 VAL A N 1
ATOM 5293 C CA . VAL A 1 636 ? -68.582 -9.041 79.335 1.00 85.88 636 VAL A CA 1
ATOM 5294 C C . VAL A 1 636 ? -68.213 -7.578 79.087 1.00 85.88 636 VAL A C 1
ATOM 5296 O O . VAL A 1 636 ? -67.908 -7.218 77.949 1.00 85.88 636 VAL A O 1
ATOM 5299 N N . ALA A 1 637 ? -68.217 -6.722 80.112 1.00 83.50 637 ALA A N 1
ATOM 5300 C CA . ALA A 1 637 ? -67.779 -5.334 79.974 1.00 83.50 637 ALA A CA 1
ATOM 5301 C C . ALA A 1 637 ? -66.276 -5.244 79.652 1.00 83.50 637 ALA A C 1
ATOM 5303 O O . ALA A 1 637 ? -65.885 -4.488 78.757 1.00 83.50 637 ALA A O 1
ATOM 5304 N N . HIS A 1 638 ? -65.445 -6.062 80.305 1.00 85.00 638 HIS A N 1
ATOM 5305 C CA . HIS A 1 638 ? -64.014 -6.164 80.014 1.00 85.00 638 HIS A CA 1
ATOM 5306 C C . HIS A 1 638 ? -63.743 -6.704 78.604 1.00 85.00 638 HIS A C 1
ATOM 5308 O O . HIS A 1 638 ? -62.952 -6.110 77.870 1.00 85.00 638 HIS A O 1
ATOM 5314 N N . LEU A 1 639 ? -64.444 -7.760 78.181 1.00 83.31 639 LEU A N 1
ATOM 5315 C CA . LEU A 1 639 ? -64.339 -8.325 76.834 1.00 83.31 639 LEU A CA 1
ATOM 5316 C C . LEU A 1 639 ? -64.773 -7.318 75.766 1.00 83.31 639 LEU A C 1
ATOM 5318 O O . LEU A 1 639 ? -64.081 -7.173 74.763 1.00 83.31 639 LEU A O 1
ATOM 5322 N N . LYS A 1 640 ? -65.861 -6.565 75.983 1.00 86.62 640 LYS A N 1
ATOM 5323 C CA . LYS A 1 640 ? -66.276 -5.481 75.073 1.00 86.62 640 LYS A CA 1
ATOM 5324 C C . LYS A 1 640 ? -65.208 -4.400 74.959 1.00 86.62 640 LYS A C 1
ATOM 5326 O O . LYS A 1 640 ? -64.888 -3.992 73.849 1.00 86.62 640 LYS A O 1
ATOM 5331 N N . LYS A 1 641 ? -64.634 -3.965 76.086 1.00 88.19 641 LYS A N 1
ATOM 5332 C CA . LYS A 1 641 ? -63.562 -2.962 76.096 1.00 88.19 641 LYS A CA 1
ATOM 5333 C C . LYS A 1 641 ? -62.311 -3.463 75.366 1.00 88.19 641 LYS A C 1
ATOM 5335 O O . LYS A 1 641 ? -61.738 -2.717 74.580 1.00 88.19 641 LYS A O 1
ATOM 5340 N N . SER A 1 642 ? -61.920 -4.719 75.582 1.00 84.75 642 SER A N 1
ATOM 5341 C CA . SER A 1 642 ? -60.776 -5.340 74.902 1.00 84.75 642 SER A CA 1
ATOM 5342 C C . SER A 1 642 ? -61.010 -5.494 73.395 1.00 84.75 642 SER A C 1
ATOM 5344 O O . SER A 1 642 ? -60.118 -5.206 72.600 1.00 84.75 642 SER A O 1
ATOM 5346 N N . LEU A 1 643 ? -62.224 -5.877 72.989 1.00 83.88 643 LEU A N 1
ATOM 5347 C CA . LEU A 1 643 ? -62.612 -5.994 71.582 1.00 83.88 643 LEU A CA 1
ATOM 5348 C C . LEU A 1 643 ? -62.620 -4.620 70.894 1.00 83.88 643 LEU A C 1
ATOM 5350 O O . LEU A 1 643 ? -62.156 -4.496 69.765 1.00 83.88 643 LEU A O 1
ATOM 5354 N N . GLU A 1 644 ? -63.070 -3.571 71.584 1.00 88.06 644 GLU A N 1
ATOM 5355 C CA . GLU A 1 644 ? -63.044 -2.204 71.055 1.00 88.06 644 GLU A CA 1
ATOM 5356 C C . GLU A 1 644 ? -61.613 -1.668 70.896 1.00 88.06 644 GLU A C 1
ATOM 5358 O O . GLU A 1 644 ? -61.280 -1.099 69.860 1.00 88.06 644 GLU A O 1
ATOM 5363 N N . GLN A 1 645 ? -60.732 -1.925 71.869 1.00 85.88 645 GLN A N 1
ATOM 5364 C CA . GLN A 1 645 ? -59.307 -1.585 71.761 1.00 85.88 645 GLN A CA 1
ATOM 5365 C C . GLN A 1 645 ? -58.638 -2.288 70.574 1.00 85.88 645 GLN A C 1
ATOM 5367 O O . GLN A 1 645 ? -57.883 -1.660 69.835 1.00 85.88 645 GLN A O 1
ATOM 5372 N N . ARG A 1 646 ? -58.950 -3.568 70.339 1.00 81.50 646 ARG A N 1
ATOM 5373 C CA . ARG A 1 646 ? -58.433 -4.291 69.168 1.00 81.50 646 ARG A CA 1
ATOM 5374 C C . ARG A 1 646 ? -59.027 -3.819 67.849 1.00 81.50 646 ARG A C 1
ATOM 5376 O O . ARG A 1 646 ? -58.335 -3.825 66.847 1.00 81.50 646 ARG A O 1
ATOM 5383 N N . ARG A 1 647 ? -60.285 -3.375 67.810 1.00 84.88 647 ARG A N 1
ATOM 5384 C CA . ARG A 1 647 ? -60.846 -2.752 66.596 1.00 84.88 647 ARG A CA 1
ATOM 5385 C C . ARG A 1 647 ? -60.131 -1.457 66.232 1.00 84.88 647 ARG A C 1
ATOM 5387 O O . ARG A 1 647 ? -59.930 -1.188 65.052 1.00 84.88 647 ARG A O 1
ATOM 5394 N N . GLN A 1 648 ? -59.753 -0.663 67.232 1.00 86.50 648 GLN A N 1
ATOM 5395 C CA . GLN A 1 648 ? -58.969 0.552 67.014 1.00 86.50 648 GLN A CA 1
ATOM 5396 C C . GLN A 1 648 ? -57.581 0.215 66.459 1.00 86.50 648 GLN A C 1
ATOM 5398 O O . GLN A 1 648 ? -57.179 0.804 65.455 1.00 86.50 648 GLN A O 1
ATOM 5403 N N . ALA A 1 649 ? -56.901 -0.776 67.041 1.00 80.94 649 ALA A N 1
ATOM 5404 C CA . ALA A 1 649 ? -55.623 -1.274 66.533 1.00 80.94 649 ALA A CA 1
ATOM 5405 C C . ALA A 1 649 ? -55.744 -1.828 65.096 1.00 80.94 649 ALA A C 1
ATOM 5407 O O . ALA A 1 649 ? -55.010 -1.376 64.217 1.00 80.94 649 ALA A O 1
ATOM 5408 N N . GLU A 1 650 ? -56.760 -2.645 64.806 1.00 78.75 650 GLU A N 1
ATOM 5409 C CA . GLU A 1 650 ? -57.035 -3.157 63.456 1.00 78.75 650 GLU A CA 1
ATOM 5410 C C . GLU A 1 650 ? -57.272 -2.018 62.444 1.00 78.75 650 GLU A C 1
ATOM 5412 O O . GLU A 1 650 ? -56.807 -2.088 61.306 1.00 78.75 650 GLU A O 1
ATOM 5417 N N . SER A 1 651 ? -57.959 -0.938 62.844 1.00 83.75 651 SER A N 1
ATOM 5418 C CA . SER A 1 651 ? -58.143 0.236 61.978 1.00 83.75 651 SER A CA 1
ATOM 5419 C C . SER A 1 651 ? -56.820 0.947 61.675 1.00 83.75 651 SER A C 1
ATOM 5421 O O . SER A 1 651 ? -56.565 1.281 60.521 1.00 83.75 651 SER A O 1
ATOM 5423 N N . SER A 1 652 ? -55.941 1.078 62.675 1.00 84.00 652 SER A N 1
ATOM 5424 C CA . SER A 1 652 ? -54.628 1.705 62.503 1.00 84.00 652 SER A CA 1
ATOM 5425 C C . SER A 1 652 ? -53.697 0.877 61.614 1.00 84.00 652 SER A C 1
ATOM 5427 O O . SER A 1 652 ? -52.991 1.438 60.779 1.00 84.00 652 SER A O 1
ATOM 5429 N N . LEU A 1 653 ? -53.749 -0.460 61.709 1.00 80.25 653 LEU A N 1
ATOM 5430 C CA . LEU A 1 653 ? -53.001 -1.343 60.811 1.00 80.25 653 LEU A CA 1
ATOM 5431 C C . LEU A 1 653 ? -53.518 -1.260 59.372 1.00 80.25 653 LEU A C 1
ATOM 5433 O O . LEU A 1 653 ? -52.721 -1.267 58.437 1.00 80.25 653 LEU A O 1
ATOM 5437 N N . ARG A 1 654 ? -54.837 -1.144 59.171 1.00 83.50 654 ARG A N 1
ATOM 5438 C CA . ARG A 1 654 ? -55.414 -0.949 57.830 1.00 83.50 654 ARG A CA 1
ATOM 5439 C C . ARG A 1 654 ? -54.977 0.369 57.202 1.00 83.50 654 ARG A C 1
ATOM 5441 O O . ARG A 1 654 ? -54.616 0.370 56.029 1.00 83.50 654 ARG A O 1
ATOM 5448 N N . GLU A 1 655 ? -54.987 1.457 57.968 1.00 86.62 655 GLU A N 1
ATOM 5449 C CA . GLU A 1 655 ? -54.502 2.758 57.497 1.00 86.62 655 GLU A CA 1
ATOM 5450 C C . GLU A 1 655 ? -53.013 2.702 57.127 1.00 86.62 655 GLU A C 1
ATOM 5452 O O . GLU A 1 655 ? -52.647 3.132 56.033 1.00 86.62 655 GLU A O 1
ATOM 5457 N N . ALA A 1 656 ? -52.173 2.086 57.968 1.00 79.69 656 ALA A N 1
ATOM 5458 C CA . ALA A 1 656 ? -50.750 1.894 57.677 1.00 79.69 656 ALA A CA 1
ATOM 5459 C C . ALA A 1 656 ? -50.526 1.084 56.385 1.00 79.69 656 ALA A C 1
ATOM 5461 O O . ALA A 1 656 ? -49.701 1.448 55.547 1.00 79.69 656 ALA A O 1
ATOM 5462 N N . LEU A 1 657 ? -51.318 0.031 56.171 1.00 80.31 657 LEU A N 1
ATOM 5463 C CA . LEU A 1 657 ? -51.230 -0.819 54.983 1.00 80.31 657 LEU A CA 1
ATOM 5464 C C . LEU A 1 657 ? -51.696 -0.094 53.709 1.00 80.31 657 LEU A C 1
ATOM 5466 O O . LEU A 1 657 ? -51.170 -0.321 52.616 1.00 80.31 657 LEU A O 1
ATOM 5470 N N . GLU A 1 658 ? -52.683 0.798 53.815 1.00 84.50 658 GLU A N 1
ATOM 5471 C CA . GLU A 1 658 ? -53.074 1.670 52.706 1.00 84.50 658 GLU A CA 1
ATOM 5472 C C . GLU A 1 658 ? -52.001 2.708 52.366 1.00 84.50 658 GLU A C 1
ATOM 5474 O O . GLU A 1 658 ? -51.764 2.968 51.181 1.00 84.50 658 GLU A O 1
ATOM 5479 N N . GLU A 1 659 ? -51.339 3.282 53.371 1.00 81.50 659 GLU A N 1
ATOM 5480 C CA . GLU A 1 659 ? -50.226 4.214 53.181 1.00 81.50 659 GLU A CA 1
ATOM 5481 C C . GLU A 1 659 ? -49.034 3.522 52.503 1.00 81.50 659 GLU A C 1
ATOM 5483 O O . GLU A 1 659 ? -48.510 4.015 51.503 1.00 81.50 659 GLU A O 1
ATOM 5488 N N . GLU A 1 660 ? -48.695 2.309 52.931 1.00 78.12 660 GLU A N 1
ATOM 5489 C CA . GLU A 1 660 ? -47.656 1.490 52.308 1.00 78.12 660 GLU A CA 1
ATOM 5490 C C . GLU A 1 660 ? -47.982 1.132 50.848 1.00 78.12 660 GLU A C 1
ATOM 5492 O O . GLU A 1 660 ? -47.138 1.260 49.957 1.00 78.12 660 GLU A O 1
ATOM 5497 N N . ARG A 1 661 ? -49.242 0.786 50.542 1.00 80.69 661 ARG A N 1
ATOM 5498 C CA . ARG A 1 661 ? -49.693 0.575 49.152 1.00 80.69 661 ARG A CA 1
ATOM 5499 C C . ARG A 1 661 ? -49.549 1.830 48.290 1.00 80.69 661 ARG A C 1
ATOM 5501 O O . ARG A 1 661 ? -49.302 1.707 47.087 1.00 80.69 661 ARG A O 1
ATOM 5508 N N . ARG A 1 662 ? -49.730 3.028 48.857 1.00 86.56 662 ARG A N 1
ATOM 5509 C CA . ARG A 1 662 ? -49.481 4.292 48.140 1.00 86.56 662 ARG A CA 1
ATOM 5510 C C . ARG A 1 662 ? -47.987 4.483 47.893 1.00 86.56 662 ARG A C 1
ATOM 5512 O O . ARG A 1 662 ? -47.618 4.763 46.753 1.00 86.56 662 ARG A O 1
ATOM 5519 N N . ASN A 1 663 ? -47.146 4.236 48.894 1.00 80.31 663 ASN A N 1
ATOM 5520 C CA . ASN A 1 663 ? -45.690 4.334 48.770 1.00 80.31 663 ASN A CA 1
ATOM 5521 C C . ASN A 1 663 ? -45.139 3.363 47.711 1.00 80.31 663 ASN A C 1
ATOM 5523 O O . ASN A 1 663 ? -44.355 3.770 46.857 1.00 80.31 663 ASN A O 1
ATOM 5527 N N . GLN A 1 664 ? -45.639 2.122 47.655 1.00 77.62 664 GLN A N 1
ATOM 5528 C CA . GLN A 1 664 ? -45.266 1.161 46.606 1.00 77.62 664 GLN A CA 1
ATOM 5529 C C . GLN A 1 664 ? -45.623 1.644 45.192 1.00 77.62 664 GLN A C 1
ATOM 5531 O O . GLN A 1 664 ? -44.875 1.403 44.244 1.00 77.62 664 GLN A O 1
ATOM 5536 N N . ARG A 1 665 ? -46.762 2.329 45.011 1.00 84.75 665 ARG A N 1
ATOM 5537 C CA . ARG A 1 665 ? -47.125 2.887 43.695 1.00 84.75 665 ARG A CA 1
ATOM 5538 C C . ARG A 1 665 ? -46.151 3.975 43.260 1.00 84.75 665 ARG A C 1
ATOM 5540 O O . ARG A 1 665 ? -45.780 3.989 42.090 1.00 84.75 665 ARG A O 1
ATOM 5547 N N . ILE A 1 666 ? -45.741 4.838 44.188 1.00 83.06 666 ILE A N 1
ATOM 5548 C CA . ILE A 1 666 ? -44.767 5.905 43.930 1.00 83.06 666 ILE A CA 1
ATOM 5549 C C . ILE A 1 666 ? -43.412 5.285 43.563 1.00 83.06 666 ILE A C 1
ATOM 5551 O O . ILE A 1 666 ? -42.899 5.553 42.480 1.00 83.06 666 ILE A O 1
ATOM 5555 N N . ALA A 1 667 ? -42.907 4.346 44.369 1.00 77.00 667 ALA A N 1
ATOM 5556 C CA . ALA A 1 667 ? -41.634 3.669 44.106 1.00 77.00 667 ALA A CA 1
ATOM 5557 C C . ALA A 1 667 ? -41.614 2.927 42.752 1.00 77.00 667 ALA A C 1
ATOM 5559 O O . ALA A 1 667 ? -40.623 2.952 42.023 1.00 77.00 667 ALA A O 1
ATOM 5560 N N . ARG A 1 668 ? -42.725 2.286 42.355 1.00 80.00 668 ARG A N 1
ATOM 5561 C CA . ARG A 1 668 ? -42.838 1.632 41.035 1.00 80.00 668 ARG A CA 1
ATOM 5562 C C . ARG A 1 668 ? -42.849 2.632 39.878 1.00 80.00 668 ARG A C 1
ATOM 5564 O O . ARG A 1 668 ? -42.340 2.316 38.802 1.00 80.00 668 ARG A O 1
ATOM 5571 N N . GLN A 1 669 ? -43.428 3.817 40.070 1.00 83.44 669 GLN A N 1
ATOM 5572 C CA . GLN A 1 669 ? -43.384 4.886 39.070 1.00 83.44 669 GLN A CA 1
ATOM 5573 C C . GLN A 1 669 ? -41.963 5.436 38.910 1.00 83.44 669 GLN A C 1
ATOM 5575 O O . GLN A 1 669 ? -41.516 5.588 37.776 1.00 83.44 669 GLN A O 1
ATOM 5580 N N . GLU A 1 670 ? -41.233 5.645 40.005 1.00 80.56 670 GLU A N 1
ATOM 5581 C CA . GLU A 1 670 ? -39.838 6.105 39.977 1.00 80.56 670 GLU A CA 1
ATOM 5582 C C . GLU A 1 670 ? -38.918 5.106 39.264 1.00 80.56 670 GLU A C 1
ATOM 5584 O O . GLU A 1 670 ? -38.188 5.494 38.352 1.00 80.56 670 GLU A O 1
ATOM 5589 N N . VAL A 1 671 ? -39.031 3.805 39.568 1.00 78.62 671 VAL A N 1
ATOM 5590 C CA . 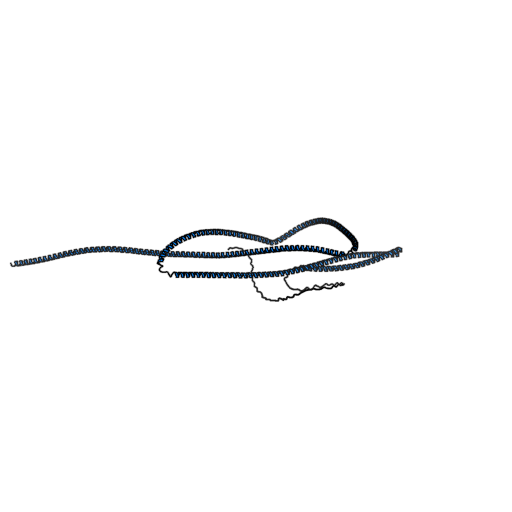VAL A 1 671 ? -38.283 2.757 38.844 1.00 78.62 671 VAL A CA 1
ATOM 5591 C C . VAL A 1 671 ? -38.620 2.750 37.360 1.00 78.62 671 VAL A C 1
ATOM 5593 O O . VAL A 1 671 ? -37.728 2.612 36.524 1.00 78.62 671 VAL A O 1
ATOM 5596 N N . LYS A 1 672 ? -39.896 2.925 36.999 1.00 83.44 672 LYS A N 1
ATOM 5597 C CA . LYS A 1 672 ? -40.300 2.982 35.592 1.00 83.44 672 LYS A CA 1
ATOM 5598 C C . LYS A 1 672 ? -39.654 4.168 34.873 1.00 83.44 672 LYS A C 1
ATOM 5600 O O . LYS A 1 672 ? -39.167 3.978 33.762 1.00 83.44 672 LYS A O 1
ATOM 5605 N N . VAL A 1 673 ? -39.621 5.344 35.507 1.00 80.88 673 VAL A N 1
ATOM 5606 C CA . VAL A 1 673 ? -38.965 6.543 34.964 1.00 80.88 673 VAL A CA 1
ATOM 5607 C C . VAL A 1 673 ? -37.466 6.301 34.793 1.00 80.88 673 VAL A C 1
ATOM 5609 O O . VAL A 1 673 ? -36.961 6.473 33.686 1.00 80.88 673 VAL A O 1
ATOM 5612 N N . LEU A 1 674 ? -36.772 5.810 35.824 1.00 77.50 674 LEU A N 1
ATOM 5613 C CA . LEU A 1 674 ? -35.336 5.503 35.758 1.00 77.50 674 LEU A CA 1
ATOM 5614 C C . LEU A 1 674 ? -35.010 4.486 34.655 1.00 77.50 674 LEU A C 1
ATOM 5616 O O . LEU A 1 674 ? -34.057 4.669 33.897 1.00 77.50 674 LEU A O 1
ATOM 5620 N N . ARG A 1 675 ? -35.840 3.448 34.505 1.00 80.50 675 ARG A N 1
ATOM 5621 C CA . ARG A 1 675 ? -35.670 2.425 33.466 1.00 80.50 675 ARG A CA 1
ATOM 5622 C C . ARG A 1 675 ? -35.869 2.994 32.058 1.00 80.50 675 ARG A C 1
ATOM 5624 O O . ARG A 1 675 ? -35.113 2.639 31.158 1.00 80.50 675 ARG A O 1
ATOM 5631 N N . SER A 1 676 ? -36.838 3.894 31.860 1.00 79.25 676 SER A N 1
ATOM 5632 C CA . SER A 1 676 ? -36.998 4.599 30.578 1.00 79.25 676 SER A CA 1
ATOM 5633 C C . SER A 1 676 ? -35.830 5.537 30.269 1.00 79.25 676 SER A C 1
ATOM 5635 O O . SER A 1 676 ? -35.368 5.560 29.132 1.00 79.25 676 SER A O 1
ATOM 5637 N N . SER A 1 677 ? -35.288 6.240 31.268 1.00 77.00 677 SER A N 1
ATOM 5638 C CA . SER A 1 677 ? -34.111 7.101 31.093 1.00 77.00 677 SER A CA 1
ATOM 5639 C C . SER A 1 677 ? -32.880 6.302 30.657 1.00 77.00 677 SER A C 1
ATOM 5641 O O . SER A 1 677 ? -32.165 6.720 29.751 1.00 77.00 677 SER A O 1
ATOM 5643 N N . LEU A 1 678 ? -32.665 5.121 31.252 1.00 76.00 678 LEU A N 1
ATOM 5644 C CA . LEU A 1 678 ? -31.562 4.226 30.886 1.00 76.00 678 LEU A CA 1
ATOM 5645 C C . LEU A 1 678 ? -31.719 3.656 29.464 1.00 76.00 678 LEU A C 1
ATOM 5647 O O . LEU A 1 678 ? -30.739 3.546 28.725 1.00 76.00 678 LEU A O 1
ATOM 5651 N N . SER A 1 679 ? -32.950 3.307 29.075 1.00 74.88 679 SER A N 1
ATOM 5652 C CA . SER A 1 679 ? -33.256 2.813 27.727 1.00 74.88 679 SER A CA 1
ATOM 5653 C C . SER A 1 679 ? -32.962 3.868 26.661 1.00 74.88 679 SER A C 1
ATOM 5655 O O . SER A 1 679 ? -32.338 3.554 25.652 1.00 74.88 679 SER A O 1
ATOM 5657 N N . ASN A 1 680 ? -33.357 5.119 26.905 1.00 71.00 680 ASN A N 1
ATOM 5658 C CA . ASN A 1 680 ? -33.133 6.214 25.962 1.00 71.00 680 ASN A CA 1
ATOM 5659 C C . ASN A 1 680 ? -31.639 6.568 25.858 1.00 71.00 680 ASN A C 1
ATOM 5661 O O . ASN A 1 680 ? -31.122 6.715 24.756 1.00 71.00 680 ASN A O 1
ATOM 5665 N N . ALA A 1 681 ? -30.911 6.583 26.982 1.00 64.06 681 ALA A N 1
ATOM 5666 C CA . ALA A 1 681 ? -29.460 6.795 26.985 1.00 64.06 681 ALA A CA 1
ATOM 5667 C C . ALA A 1 681 ? -28.678 5.690 26.244 1.00 64.06 681 ALA A C 1
ATOM 5669 O O . ALA A 1 681 ? -27.589 5.939 25.736 1.00 64.06 681 ALA A O 1
ATOM 5670 N N . SER A 1 682 ? -29.228 4.473 26.158 1.00 61.62 682 SER A N 1
ATOM 5671 C CA . SER A 1 682 ? -28.619 3.372 25.398 1.00 61.62 682 SER A CA 1
ATOM 5672 C C . SER A 1 682 ? -28.930 3.423 23.895 1.00 61.62 682 SER A C 1
ATOM 5674 O O . SER A 1 682 ? -28.212 2.797 23.119 1.00 61.62 682 SER A O 1
ATOM 5676 N N . GLN A 1 683 ? -29.977 4.145 23.470 1.00 55.66 683 GLN A N 1
ATOM 5677 C CA . GLN A 1 683 ? -30.375 4.269 22.060 1.00 55.66 683 GLN A CA 1
ATOM 5678 C C . GLN A 1 683 ? -29.729 5.463 21.340 1.00 55.66 683 GLN A C 1
ATOM 5680 O O . GLN A 1 683 ? -29.434 5.339 20.156 1.00 55.66 683 GLN A O 1
ATOM 5685 N N . ASP A 1 684 ? -29.407 6.551 22.044 1.00 51.78 684 ASP A N 1
ATOM 5686 C CA . ASP A 1 684 ? -28.723 7.726 21.463 1.00 51.78 684 ASP A CA 1
ATOM 5687 C C . ASP A 1 684 ? -27.184 7.576 21.364 1.00 51.78 684 ASP A C 1
ATOM 5689 O O . ASP A 1 684 ? -26.474 8.502 20.975 1.00 51.78 684 ASP A O 1
ATOM 5693 N N . GLY A 1 685 ? -26.636 6.399 21.692 1.00 48.69 685 GLY A N 1
ATOM 5694 C CA . GLY A 1 685 ? -25.191 6.124 21.726 1.00 48.69 685 GLY A CA 1
ATOM 5695 C C . GLY A 1 685 ? -24.521 5.774 20.388 1.00 48.69 685 GLY A C 1
ATOM 5696 O O . GLY A 1 685 ? -23.341 5.423 20.395 1.00 48.69 685 GLY A O 1
ATOM 5697 N N . MET A 1 686 ? -25.227 5.848 19.254 1.00 42.00 686 MET A N 1
ATOM 5698 C CA . MET A 1 686 ? -24.636 5.692 17.915 1.00 42.00 686 MET A CA 1
ATOM 5699 C C . MET A 1 686 ? -24.723 7.016 17.148 1.00 42.00 686 MET A C 1
ATOM 5701 O O . MET A 1 686 ? -25.722 7.265 16.474 1.00 42.00 686 MET A O 1
ATOM 5705 N N . PRO A 1 687 ? -23.697 7.883 17.225 1.00 46.19 687 PRO A N 1
ATOM 5706 C CA . PRO A 1 687 ? -23.605 9.020 16.331 1.00 46.19 687 PRO A CA 1
ATOM 5707 C C . PRO A 1 687 ? -23.186 8.521 14.943 1.00 46.19 687 PRO A C 1
ATOM 5709 O O . PRO A 1 687 ? -22.000 8.332 14.671 1.00 46.19 687 PRO A O 1
ATOM 5712 N N . ASP A 1 688 ? -24.153 8.352 14.043 1.00 44.53 688 ASP A N 1
ATOM 5713 C CA . ASP A 1 688 ? -23.870 8.565 12.626 1.00 44.53 688 ASP A CA 1
ATOM 5714 C C . ASP A 1 688 ? -23.502 10.051 12.468 1.00 44.53 688 ASP A C 1
ATOM 5716 O O . ASP A 1 688 ? -24.309 10.949 12.695 1.00 44.53 688 ASP A O 1
ATOM 5720 N N . THR A 1 689 ? -22.219 10.284 12.185 1.00 42.22 689 THR A N 1
ATOM 5721 C CA . THR A 1 689 ? -21.550 11.537 11.784 1.00 42.22 689 THR A CA 1
ATOM 5722 C C . THR A 1 689 ? -22.432 12.795 11.639 1.00 42.22 689 THR A C 1
ATOM 5724 O O . THR A 1 689 ? -23.258 12.852 10.723 1.00 42.22 689 THR A O 1
ATOM 5727 N N . PRO A 1 690 ? -22.198 13.886 12.400 1.00 45.16 690 PRO A N 1
ATOM 5728 C CA . PRO A 1 690 ? -22.922 15.128 12.180 1.00 45.16 690 PRO A CA 1
ATOM 5729 C C . PRO A 1 690 ? -22.227 15.986 11.117 1.00 45.16 690 PRO A C 1
ATOM 5731 O O . PRO A 1 690 ? -21.156 16.566 11.321 1.00 45.16 690 PRO A O 1
ATOM 5734 N N . ARG A 1 691 ? -22.904 16.147 9.979 1.00 37.09 691 ARG A N 1
ATOM 5735 C CA . ARG A 1 691 ? -22.678 17.264 9.063 1.00 37.09 691 ARG A CA 1
ATOM 5736 C C . ARG A 1 691 ? -23.260 18.527 9.712 1.00 37.09 691 ARG A C 1
ATOM 5738 O O . ARG A 1 691 ? -24.452 18.783 9.649 1.00 37.09 691 ARG A O 1
ATOM 5745 N N . ARG A 1 692 ? -22.379 19.261 10.390 1.00 42.34 692 ARG A N 1
ATOM 5746 C CA . ARG A 1 692 ? -22.412 20.695 10.732 1.00 42.34 692 ARG A CA 1
ATOM 5747 C C . ARG A 1 692 ? -23.667 21.471 10.264 1.00 42.34 692 ARG A C 1
ATOM 5749 O O . ARG A 1 692 ? -23.743 21.879 9.109 1.00 42.34 692 ARG A O 1
ATOM 5756 N N . SER A 1 693 ? -24.552 21.815 11.198 1.00 35.78 693 SER A N 1
ATOM 5757 C CA . SER A 1 693 ? -25.388 23.022 11.115 1.00 35.78 693 SER A CA 1
ATOM 5758 C C . SER A 1 693 ? -25.585 23.609 12.513 1.00 35.78 693 SER A C 1
ATOM 5760 O O . SER A 1 693 ? -26.243 23.025 13.369 1.00 35.78 693 SER A O 1
ATOM 5762 N N . LEU A 1 694 ? -24.949 24.758 12.737 1.00 45.69 694 LEU A N 1
ATOM 5763 C CA . LEU A 1 694 ? -25.120 25.624 13.898 1.00 45.69 694 LEU A CA 1
ATOM 5764 C C . LEU A 1 694 ? -26.405 26.440 13.722 1.00 45.69 694 LEU A C 1
ATOM 5766 O O . LEU A 1 694 ? -26.430 27.351 12.903 1.00 45.69 694 LEU A O 1
ATOM 5770 N N . GLN A 1 695 ? -27.434 26.109 14.493 1.00 36.06 695 GLN A N 1
ATOM 5771 C CA . GLN A 1 695 ? -28.612 26.921 14.834 1.00 36.06 695 GLN A CA 1
ATOM 5772 C C . GLN A 1 695 ? -29.324 26.070 15.897 1.00 36.06 695 GLN A C 1
ATOM 5774 O O . GLN A 1 695 ? -29.770 24.975 15.595 1.00 36.06 695 GLN A O 1
ATOM 5779 N N . GLY A 1 696 ? -29.210 26.347 17.192 1.00 41.88 696 GLY A N 1
ATOM 5780 C CA . GLY A 1 696 ? -29.659 27.560 17.856 1.00 41.88 696 GLY A CA 1
ATOM 5781 C C . GLY A 1 696 ? -30.976 27.200 18.529 1.00 41.88 696 GLY A C 1
ATOM 5782 O O . GLY A 1 696 ? -31.963 27.117 17.826 1.00 41.88 696 GLY A O 1
ATOM 5783 N N . GLU A 1 697 ? -30.977 26.946 19.839 1.00 37.78 697 GLU A N 1
ATOM 5784 C CA . GLU A 1 697 ? -32.191 26.996 20.665 1.00 37.78 697 GLU A CA 1
ATOM 5785 C C . GLU A 1 697 ? -31.822 26.923 22.152 1.00 37.78 697 GLU A C 1
ATOM 5787 O O . GLU A 1 697 ? -31.451 25.898 22.723 1.00 37.78 697 GLU A O 1
ATOM 5792 N N . THR A 1 698 ? -31.871 28.101 22.762 1.00 50.91 698 THR A N 1
ATOM 5793 C CA . THR A 1 698 ? -32.245 28.307 24.153 1.00 50.91 698 THR A CA 1
ATOM 5794 C C . THR A 1 698 ? -33.642 27.739 24.371 1.00 50.91 698 THR A C 1
ATOM 5796 O O . THR A 1 698 ? -34.552 28.186 23.687 1.00 50.91 698 THR A O 1
ATOM 5799 N N . ASP A 1 699 ? -33.801 26.790 25.291 1.00 46.66 699 ASP A N 1
ATOM 5800 C CA . ASP A 1 699 ? -34.942 26.685 26.214 1.00 46.66 699 ASP A CA 1
ATOM 5801 C C . ASP A 1 699 ? -34.932 25.311 26.881 1.00 46.66 699 ASP A C 1
ATOM 5803 O O . ASP A 1 699 ? -35.212 24.309 26.242 1.00 46.66 699 ASP A O 1
ATOM 5807 N N . LEU A 1 700 ? -34.606 25.270 28.179 1.00 38.00 700 LEU A N 1
ATOM 5808 C CA . LEU A 1 700 ? -35.063 24.247 29.136 1.00 38.00 700 LEU A CA 1
ATOM 5809 C C . LEU A 1 700 ? -34.708 24.680 30.574 1.00 38.00 700 LEU A C 1
ATOM 5811 O O . LEU A 1 700 ? -34.111 23.959 31.369 1.00 38.00 700 LEU A O 1
ATOM 5815 N N . GLN A 1 701 ? -35.110 25.903 30.932 1.00 40.59 701 GLN A N 1
ATOM 5816 C CA . GLN A 1 701 ? -35.428 26.257 32.315 1.00 40.59 701 GLN A CA 1
ATOM 5817 C C . GLN A 1 701 ? -36.939 26.127 32.477 1.00 40.59 701 GLN A C 1
ATOM 5819 O O . GLN A 1 701 ? -37.657 27.067 32.158 1.00 40.59 701 GLN A O 1
ATOM 5824 N N . GLN A 1 702 ? -37.418 24.976 32.949 1.00 41.69 702 GLN A N 1
ATOM 5825 C CA . GLN A 1 702 ? -38.685 24.816 33.678 1.00 41.69 702 GLN A CA 1
ATOM 5826 C C . GLN A 1 702 ? -38.956 23.323 33.858 1.00 41.69 702 GLN A C 1
ATOM 5828 O O . GLN A 1 702 ? -39.559 22.715 32.991 1.00 41.69 702 GLN A O 1
ATOM 5833 N N . LEU A 1 703 ? -38.499 22.739 34.971 1.00 37.62 703 LEU A N 1
ATOM 5834 C CA . LEU A 1 703 ? -39.088 21.545 35.609 1.00 37.62 703 LEU A CA 1
ATOM 5835 C C . LEU A 1 703 ? -38.381 21.271 36.953 1.00 37.62 703 LEU A C 1
ATOM 5837 O O . LEU A 1 703 ? -37.863 20.197 37.223 1.00 37.62 703 LEU A O 1
ATOM 5841 N N . SER A 1 704 ? -38.355 22.275 37.833 1.00 39.59 704 SER A N 1
ATOM 5842 C CA . SER A 1 704 ? -37.989 22.096 39.245 1.00 39.59 704 SER A CA 1
ATOM 5843 C C . SER A 1 704 ? -39.006 22.815 40.131 1.00 39.59 704 SER A C 1
ATOM 5845 O O . SER A 1 704 ? -38.734 23.851 40.742 1.00 39.59 704 SER A O 1
ATOM 5847 N N . ARG A 1 705 ? -40.234 22.295 40.169 1.00 43.06 705 ARG A N 1
ATOM 5848 C CA . ARG A 1 705 ? -41.237 22.698 41.159 1.00 43.06 705 ARG A CA 1
ATOM 5849 C C . ARG A 1 705 ? -41.998 21.478 41.654 1.00 43.06 705 ARG A C 1
ATOM 5851 O O . ARG A 1 705 ? -42.808 20.919 40.928 1.00 43.06 705 ARG A O 1
ATOM 5858 N N . GLY A 1 706 ? -41.779 21.163 42.929 1.00 37.44 706 GLY A N 1
ATOM 5859 C CA . GLY A 1 706 ? -42.716 20.397 43.745 1.00 37.44 706 GLY A CA 1
ATOM 5860 C C . GLY A 1 706 ? -42.121 19.144 44.367 1.00 37.44 706 GLY A C 1
ATOM 5861 O O . GLY A 1 706 ? -42.252 18.084 43.788 1.00 37.44 706 GLY A O 1
ATOM 5862 N N . THR A 1 707 ? -41.506 19.279 45.547 1.00 40.41 707 THR A N 1
ATOM 5863 C CA . THR A 1 707 ? -42.045 18.770 46.829 1.00 40.41 707 THR A CA 1
ATOM 5864 C C . THR A 1 707 ? -41.014 18.995 47.934 1.00 40.41 707 THR A C 1
ATOM 5866 O O . THR A 1 707 ? -40.120 18.187 48.157 1.00 40.41 707 THR A O 1
ATOM 5869 N N . ALA A 1 708 ? -41.152 20.113 48.646 1.00 38.59 708 ALA A N 1
ATOM 5870 C CA . ALA A 1 708 ? -40.553 20.296 49.960 1.00 38.59 708 ALA A CA 1
ATOM 5871 C C . ALA A 1 708 ? -41.626 19.973 51.006 1.00 38.59 708 ALA A C 1
ATOM 5873 O O . ALA A 1 708 ? -42.583 20.732 51.159 1.00 38.59 708 ALA A O 1
ATOM 5874 N N . LEU A 1 709 ? -41.469 18.866 51.731 1.00 40.81 709 LEU A N 1
ATOM 5875 C CA . LEU A 1 709 ? -42.198 18.618 52.972 1.00 40.81 709 LEU A CA 1
ATOM 5876 C C . LEU A 1 709 ? -41.199 18.550 54.124 1.00 40.81 709 LEU A C 1
ATOM 5878 O O . LEU A 1 709 ? -40.423 17.612 54.273 1.00 40.81 709 LEU A O 1
ATOM 5882 N N . ARG A 1 710 ? -41.242 19.616 54.928 1.00 37.41 710 ARG A N 1
ATOM 5883 C CA . ARG A 1 710 ? -40.661 19.725 56.265 1.00 37.41 710 ARG A CA 1
ATOM 5884 C C . ARG A 1 710 ? -41.126 18.557 57.136 1.00 37.41 710 ARG A C 1
ATOM 5886 O O . ARG A 1 710 ? -42.330 18.359 57.287 1.00 37.41 710 ARG A O 1
ATOM 5893 N N . ARG A 1 711 ? -40.203 17.933 57.866 1.00 36.41 711 ARG A N 1
ATOM 5894 C CA . ARG A 1 711 ? -40.511 17.371 59.185 1.00 36.41 711 ARG A CA 1
ATOM 5895 C C . ARG A 1 711 ? -39.426 17.814 60.163 1.00 36.41 711 ARG A C 1
ATOM 5897 O O . ARG A 1 711 ? -38.244 17.575 59.955 1.00 36.41 711 ARG A O 1
ATOM 5904 N N . ALA A 1 712 ? -39.859 18.565 61.169 1.00 39.81 712 ALA A N 1
ATOM 5905 C CA . ALA A 1 712 ? -39.047 19.029 62.277 1.00 39.81 712 ALA A CA 1
ATOM 5906 C C . ALA A 1 712 ? -38.897 17.908 63.313 1.00 39.81 712 ALA A C 1
ATOM 5908 O O . ALA A 1 712 ? -39.886 17.267 63.662 1.00 39.81 712 ALA A O 1
ATOM 5909 N N . SER A 1 713 ? -37.700 17.744 63.869 1.00 38.62 713 SER A N 1
ATOM 5910 C CA . SER A 1 713 ? -37.514 17.199 65.214 1.00 38.62 713 SER A CA 1
ATOM 5911 C C . SER A 1 713 ? -36.282 17.840 65.837 1.00 38.62 713 SER A C 1
ATOM 5913 O O . SER A 1 713 ? -35.192 17.814 65.270 1.00 38.62 713 SER A O 1
ATOM 5915 N N . ALA A 1 714 ? -36.503 18.472 66.982 1.00 36.62 714 ALA A N 1
ATOM 5916 C CA . ALA A 1 714 ? -35.524 19.208 67.754 1.00 36.62 714 ALA A CA 1
ATOM 5917 C C . ALA A 1 714 ? -34.774 18.303 68.745 1.00 36.62 714 ALA A C 1
ATOM 5919 O O . ALA A 1 714 ? -35.392 17.459 69.389 1.00 36.62 714 ALA A O 1
ATOM 5920 N N . GLY A 1 715 ? -33.489 18.618 68.947 1.00 33.22 715 GLY A N 1
ATOM 5921 C CA . GLY A 1 715 ? -32.779 18.499 70.228 1.00 33.22 715 GLY A CA 1
ATOM 5922 C C . GLY A 1 715 ? -31.733 17.375 70.351 1.00 33.22 715 GLY A C 1
ATOM 5923 O O . GLY A 1 715 ? -31.916 16.316 69.764 1.00 33.22 715 GLY A O 1
ATOM 5924 N N . PRO A 1 716 ? -30.710 17.529 71.219 1.00 51.91 716 PRO A N 1
ATOM 5925 C CA . PRO A 1 716 ? -30.011 18.756 71.602 1.00 51.91 716 PRO A CA 1
ATOM 5926 C C . PRO A 1 716 ? -28.476 18.644 71.461 1.00 51.91 716 PRO A C 1
ATOM 5928 O O . PRO A 1 716 ? -27.903 17.600 71.168 1.00 51.91 716 PRO A O 1
ATOM 5931 N N . ALA A 1 717 ? -27.832 19.789 71.667 1.00 38.12 717 ALA A N 1
ATOM 5932 C CA . ALA A 1 717 ? -26.403 20.032 71.576 1.00 38.12 717 ALA A CA 1
ATOM 5933 C C . ALA A 1 717 ? -25.544 19.221 72.561 1.00 38.12 717 ALA A C 1
ATOM 5935 O O . ALA A 1 717 ? -25.862 19.135 73.745 1.00 38.12 717 ALA A O 1
ATOM 5936 N N . THR A 1 718 ? -24.362 18.813 72.097 1.00 37.78 718 THR A N 1
ATOM 5937 C CA . THR A 1 718 ? -23.149 18.734 72.921 1.00 37.78 718 THR A CA 1
ATOM 5938 C C . THR A 1 718 ? -21.975 19.313 72.143 1.00 37.78 718 THR A C 1
ATOM 5940 O O . THR A 1 718 ? -21.619 18.852 71.062 1.00 37.78 718 THR A O 1
ATOM 5943 N N . SER A 1 719 ? -21.416 20.365 72.725 1.00 39.69 719 SER A N 1
ATOM 5944 C CA . SER A 1 719 ? -20.165 21.031 72.394 1.00 39.69 719 SER A CA 1
ATOM 5945 C C . SER A 1 719 ? -18.972 20.078 72.398 1.00 39.69 719 SER A C 1
ATOM 5947 O O . SER A 1 719 ? -18.815 19.343 73.367 1.00 39.69 719 SER A O 1
ATOM 5949 N N . PHE A 1 720 ? -18.063 20.209 71.433 1.00 34.25 720 PHE A N 1
ATOM 5950 C CA . PHE A 1 720 ? -16.626 20.091 71.691 1.00 34.25 720 PHE A CA 1
ATOM 5951 C C . PHE A 1 720 ? -15.866 20.968 70.692 1.00 34.25 720 PHE A C 1
ATOM 5953 O O . PHE A 1 720 ? -16.027 20.852 69.481 1.00 34.25 720 PHE A O 1
ATOM 5960 N N . ALA A 1 721 ? -15.092 21.897 71.242 1.00 40.12 721 ALA A N 1
ATOM 5961 C CA . ALA A 1 721 ? -14.154 22.749 70.534 1.00 40.12 721 ALA A CA 1
ATOM 5962 C C . ALA A 1 721 ? -12.870 21.971 70.222 1.00 40.12 721 ALA A C 1
ATOM 5964 O O . ALA A 1 721 ? -12.446 21.186 71.063 1.00 40.12 721 ALA A O 1
ATOM 5965 N N . PHE A 1 722 ? -12.227 22.248 69.085 1.00 32.75 722 PHE A N 1
ATOM 5966 C CA . PHE A 1 722 ? -10.770 22.380 69.000 1.00 32.75 722 PHE A CA 1
ATOM 5967 C C . PHE A 1 722 ? -10.378 23.181 67.748 1.00 32.75 722 PHE A C 1
ATOM 5969 O O . PHE A 1 722 ? -11.006 23.092 66.696 1.00 32.75 722 PHE A O 1
ATOM 5976 N N . GLU A 1 723 ? -9.373 24.023 67.950 1.00 37.16 723 GLU A N 1
ATOM 5977 C CA . GLU A 1 723 ? -8.841 25.084 67.095 1.00 37.16 723 GLU A CA 1
ATOM 5978 C C . GLU A 1 723 ? -7.901 24.598 65.958 1.00 37.16 723 GLU A C 1
ATOM 5980 O O . GLU A 1 723 ? -7.594 23.407 65.882 1.00 37.16 723 GLU A O 1
ATOM 5985 N N . PRO A 1 724 ? -7.457 25.507 65.057 1.00 59.34 724 PRO A N 1
ATOM 5986 C CA . PRO A 1 724 ? -6.934 25.197 63.725 1.00 59.34 724 PRO A CA 1
ATOM 5987 C C . PRO A 1 724 ? -5.397 25.197 63.637 1.00 59.34 724 PRO A C 1
ATOM 5989 O O . PRO A 1 724 ? -4.717 25.821 64.447 1.00 59.34 724 PRO A O 1
ATOM 5992 N N . LEU A 1 725 ? -4.842 24.595 62.574 1.00 33.62 725 LEU A N 1
ATOM 5993 C CA . LEU A 1 725 ? -3.426 24.732 62.203 1.00 33.62 725 LEU A CA 1
ATOM 5994 C C . LEU A 1 725 ? -3.238 24.976 60.689 1.00 33.62 725 LEU A C 1
ATOM 5996 O O . LEU A 1 725 ? -3.394 24.081 59.871 1.00 33.62 725 LEU A O 1
ATOM 6000 N N . VAL A 1 726 ? -2.928 26.241 60.379 1.00 35.94 726 VAL A N 1
ATOM 6001 C CA . VAL A 1 726 ? -1.767 26.753 59.612 1.00 35.94 726 VAL A CA 1
ATOM 6002 C C . VAL A 1 726 ? -1.472 26.229 58.185 1.00 35.94 726 VAL A C 1
ATOM 6004 O O . VAL A 1 726 ? -1.025 25.109 57.984 1.00 35.94 726 VAL A O 1
ATOM 6007 N N . ASN A 1 727 ? -1.620 27.170 57.235 1.00 36.94 727 ASN A N 1
ATOM 6008 C CA . ASN A 1 727 ? -0.753 27.576 56.104 1.00 36.94 727 ASN A CA 1
ATOM 6009 C C . ASN A 1 727 ? 0.366 26.651 55.585 1.00 36.94 727 ASN A C 1
ATOM 6011 O O . ASN A 1 727 ? 1.230 26.244 56.354 1.00 36.94 727 ASN A O 1
ATOM 6015 N N . LEU A 1 728 ? 0.513 26.614 54.245 1.00 34.72 728 LEU A N 1
ATOM 6016 C CA . LEU A 1 728 ? 1.650 27.218 53.505 1.00 34.72 728 LEU A CA 1
ATOM 6017 C C . LEU A 1 728 ? 1.543 27.008 51.975 1.00 34.72 728 LEU A C 1
ATOM 6019 O O . LEU A 1 728 ? 1.563 25.872 51.527 1.00 34.72 728 LEU A O 1
ATOM 6023 N N . SER A 1 729 ? 1.531 28.130 51.228 1.00 35.09 729 SER A N 1
ATOM 6024 C CA . SER A 1 729 ? 2.417 28.460 50.078 1.00 35.09 729 SER A CA 1
ATOM 6025 C C . SER A 1 729 ? 2.447 27.530 48.836 1.00 35.09 729 SER A C 1
ATOM 6027 O O . SER A 1 729 ? 2.439 26.320 48.944 1.00 35.09 729 SER A O 1
ATOM 6029 N N . THR A 1 730 ? 2.560 27.980 47.577 1.00 36.19 730 THR A N 1
ATOM 6030 C CA . THR A 1 730 ? 3.290 29.131 47.011 1.00 36.19 730 THR A CA 1
ATOM 6031 C C . THR A 1 730 ? 2.980 29.261 45.505 1.00 36.19 730 THR A C 1
ATOM 6033 O O . THR A 1 730 ? 2.783 28.238 44.863 1.00 36.19 730 THR A O 1
ATOM 6036 N N . SER A 1 731 ? 3.123 30.486 44.963 1.00 33.81 731 SER A N 1
ATOM 6037 C CA . SER A 1 731 ? 3.758 30.823 43.659 1.00 33.81 731 SER A CA 1
ATOM 6038 C C . SER A 1 731 ? 3.072 30.321 42.376 1.00 33.81 731 SER A C 1
ATOM 6040 O O . SER A 1 731 ? 2.969 29.127 42.153 1.00 33.81 731 SER A O 1
ATOM 6042 N N . GLY A 1 732 ? 2.583 31.143 41.446 1.00 34.56 732 GLY A N 1
ATOM 6043 C CA . GLY A 1 732 ? 3.214 32.272 40.740 1.00 34.56 732 GLY A CA 1
ATOM 6044 C C . GLY A 1 732 ? 2.920 32.024 39.246 1.00 34.56 732 GLY A C 1
ATOM 6045 O O . GLY A 1 732 ? 3.205 30.949 38.742 1.00 34.56 732 GLY A O 1
ATOM 6046 N N . GLY A 1 733 ? 2.109 32.827 38.562 1.00 39.00 733 GLY A N 1
ATOM 6047 C CA . GLY A 1 733 ? 2.560 34.037 37.883 1.00 39.00 733 GLY A CA 1
ATOM 6048 C C . GLY A 1 733 ? 3.196 33.718 36.523 1.00 39.00 733 GLY A C 1
ATOM 6049 O O . GLY A 1 733 ? 4.391 33.465 36.477 1.00 39.00 733 GLY A O 1
ATOM 6050 N N . ASN A 1 734 ? 2.427 33.779 35.426 1.00 38.47 734 ASN A N 1
ATOM 6051 C CA . ASN A 1 734 ? 2.915 34.396 34.187 1.00 38.47 734 ASN A CA 1
ATOM 6052 C C . ASN A 1 734 ? 1.789 34.749 33.203 1.00 38.47 734 ASN A C 1
ATOM 6054 O O . ASN A 1 734 ? 0.880 33.966 32.941 1.00 38.47 734 ASN A O 1
ATOM 6058 N N . GLN A 1 735 ? 1.883 35.984 32.716 1.00 41.75 735 GLN A N 1
ATOM 6059 C CA . GLN A 1 735 ? 1.043 36.658 31.731 1.00 41.75 735 GLN A CA 1
ATOM 6060 C C . GLN A 1 735 ? 1.609 36.486 30.308 1.00 41.75 735 GLN A C 1
ATOM 6062 O O . GLN A 1 735 ? 2.760 36.095 30.141 1.00 41.75 735 GLN A O 1
ATOM 6067 N N . MET A 1 736 ? 0.810 36.953 29.337 1.00 36.78 736 MET A N 1
ATOM 6068 C CA . MET A 1 736 ? 1.085 37.223 27.913 1.00 36.78 736 MET A CA 1
ATOM 6069 C C . MET A 1 736 ? 0.809 36.073 26.931 1.00 36.78 736 MET A C 1
ATOM 6071 O O . MET A 1 736 ? 1.580 35.132 26.822 1.00 36.78 736 MET A O 1
ATOM 6075 N N . ASN A 1 737 ? -0.227 36.210 26.098 1.00 36.72 737 ASN A N 1
ATOM 6076 C CA . ASN A 1 737 ? -0.117 37.022 24.883 1.00 36.72 737 ASN A CA 1
ATOM 6077 C C . ASN A 1 737 ? -1.494 37.342 24.279 1.00 36.72 737 ASN A C 1
ATOM 6079 O O . ASN A 1 737 ? -2.377 36.494 24.205 1.00 36.72 737 ASN A O 1
ATOM 6083 N N . GLN A 1 738 ? -1.640 38.597 23.862 1.00 40.81 738 GLN A N 1
ATOM 6084 C CA . GLN A 1 738 ? -2.684 39.093 22.970 1.00 40.81 738 GLN A CA 1
ATOM 6085 C C . GLN A 1 738 ? -2.346 38.660 21.535 1.00 40.81 738 GLN A C 1
ATOM 6087 O O . GLN A 1 738 ? -1.168 38.653 21.195 1.00 40.81 738 GLN A O 1
ATOM 6092 N N . MET A 1 739 ? -3.339 38.394 20.684 1.00 34.56 739 MET A N 1
ATOM 6093 C CA . MET A 1 739 ? -3.460 39.031 19.363 1.00 34.56 739 MET A CA 1
ATOM 6094 C C . MET A 1 739 ? -4.831 38.739 18.749 1.00 34.56 739 MET A C 1
ATOM 6096 O O . MET A 1 739 ? -5.433 37.693 18.974 1.00 34.56 739 MET A O 1
ATOM 6100 N N . ALA A 1 740 ? -5.318 39.761 18.057 1.00 39.91 740 ALA A N 1
ATOM 6101 C CA . ALA A 1 740 ? -6.694 40.010 17.690 1.00 39.91 740 ALA A CA 1
ATOM 6102 C C . ALA A 1 740 ? -7.084 39.431 16.322 1.00 39.91 740 ALA A C 1
ATOM 6104 O O . ALA A 1 740 ? -6.258 39.288 15.425 1.00 39.91 740 ALA A O 1
ATOM 6105 N N . GLU A 1 741 ? -8.376 39.121 16.254 1.00 36.62 741 GLU A N 1
ATOM 6106 C CA . GLU A 1 741 ? -9.352 39.249 15.167 1.00 36.62 741 GLU A CA 1
ATOM 6107 C C . GLU A 1 741 ? -8.877 39.462 13.719 1.00 36.62 741 GLU A C 1
ATOM 6109 O O . GLU A 1 741 ? -8.198 40.420 13.354 1.00 36.62 741 GLU A O 1
ATOM 6114 N N . VAL A 1 742 ? -9.382 38.543 12.895 1.00 37.06 742 VAL A N 1
ATOM 6115 C CA . VAL A 1 742 ? -9.441 38.535 11.436 1.00 37.06 742 VAL A CA 1
ATOM 6116 C C . VAL A 1 742 ? -10.692 39.292 11.000 1.00 37.06 742 VAL A C 1
ATOM 6118 O O . VAL A 1 742 ? -11.787 38.952 11.440 1.00 37.06 742 VAL A O 1
ATOM 6121 N N . ASP A 1 743 ? -10.533 40.240 10.082 1.00 41.66 743 ASP A N 1
ATOM 6122 C CA . ASP A 1 743 ? -11.634 40.840 9.333 1.00 41.66 743 ASP A CA 1
ATOM 6123 C C . ASP A 1 743 ? -11.147 41.121 7.906 1.00 41.66 743 ASP A C 1
ATOM 6125 O O . ASP A 1 743 ? -10.251 41.939 7.722 1.00 41.66 743 ASP A O 1
ATOM 6129 N N . MET A 1 744 ? -11.677 40.407 6.907 1.00 36.03 744 MET A N 1
ATOM 6130 C CA . MET A 1 744 ? -11.582 40.762 5.481 1.00 36.03 744 MET A CA 1
ATOM 6131 C C . MET A 1 744 ? -12.737 40.097 4.721 1.00 36.03 744 MET A C 1
ATOM 6133 O O . MET A 1 744 ? -12.636 38.988 4.196 1.00 36.03 744 MET A O 1
ATOM 6137 N N . THR A 1 745 ? -13.852 40.817 4.648 1.00 41.22 745 THR A N 1
ATOM 6138 C CA . THR A 1 745 ? -14.849 40.700 3.581 1.00 41.22 745 THR A CA 1
ATOM 6139 C C . THR A 1 745 ? -14.267 41.191 2.255 1.00 41.22 745 THR A C 1
ATOM 6141 O O . THR A 1 745 ? -13.624 42.238 2.217 1.00 41.22 745 THR A O 1
ATOM 6144 N N . GLY A 1 746 ? -14.567 40.504 1.153 1.00 37.16 746 GLY A N 1
ATOM 6145 C CA . GLY A 1 746 ? -14.211 40.961 -0.190 1.00 37.16 746 GLY A CA 1
ATOM 6146 C C . GLY A 1 746 ? -14.929 40.160 -1.265 1.00 37.16 746 GLY A C 1
ATOM 6147 O O . GLY A 1 746 ? -14.372 39.222 -1.820 1.00 37.16 746 GLY A O 1
ATOM 6148 N N . ALA A 1 747 ? -16.185 40.521 -1.514 1.00 38.97 747 ALA A N 1
ATOM 6149 C CA . ALA A 1 747 ? -16.987 40.034 -2.625 1.00 38.97 747 ALA A CA 1
ATOM 6150 C C . ALA A 1 747 ? -16.466 40.576 -3.965 1.00 38.97 747 ALA A C 1
ATOM 6152 O O . ALA A 1 747 ? -16.132 41.757 -4.059 1.00 38.97 747 ALA A O 1
ATOM 6153 N N . GLN A 1 748 ? -16.509 39.750 -5.010 1.00 37.41 748 GLN A N 1
ATOM 6154 C CA . GLN A 1 748 ? -16.723 40.215 -6.378 1.00 37.41 748 GLN A CA 1
ATOM 6155 C C . GLN A 1 748 ? -17.440 39.123 -7.180 1.00 37.41 748 GLN A C 1
ATOM 6157 O O . GLN A 1 748 ? -16.935 38.020 -7.372 1.00 37.41 748 GLN A O 1
ATOM 6162 N N . GLU A 1 749 ? -18.665 39.460 -7.581 1.00 39.88 749 GLU A N 1
ATOM 6163 C CA . GLU A 1 749 ? -19.445 38.816 -8.634 1.00 39.88 749 GLU A CA 1
ATOM 6164 C C . GLU A 1 749 ? -18.659 38.809 -9.953 1.00 39.88 749 GLU A C 1
ATOM 6166 O O . GLU A 1 749 ? -17.854 39.708 -10.172 1.00 39.88 749 GLU A O 1
ATOM 6171 N N . TRP A 1 750 ? -18.948 37.847 -10.835 1.00 36.88 750 TRP A N 1
ATOM 6172 C CA . TRP A 1 750 ? -19.207 38.036 -12.271 1.00 36.88 750 TRP A CA 1
ATOM 6173 C C . TRP A 1 750 ? -19.944 36.789 -12.799 1.00 36.88 750 TRP A C 1
ATOM 6175 O O . TRP A 1 750 ? -19.700 35.663 -12.375 1.00 36.88 750 TRP A O 1
ATOM 6185 N N . THR A 1 751 ? -20.928 37.045 -13.654 1.00 41.12 751 THR A N 1
ATOM 6186 C CA . THR A 1 751 ? -22.029 36.179 -14.115 1.00 41.12 751 THR A CA 1
ATOM 6187 C C . THR A 1 751 ? -21.666 35.240 -15.285 1.00 41.12 751 THR A C 1
ATOM 6189 O O . THR A 1 751 ? -20.586 35.383 -15.857 1.00 41.12 751 THR A O 1
ATOM 6192 N N . PRO A 1 752 ? -22.556 34.285 -15.652 1.00 47.50 752 PRO A N 1
ATOM 6193 C CA . PRO A 1 752 ? -22.233 33.081 -16.419 1.00 47.50 752 PRO A CA 1
ATOM 6194 C C . PRO A 1 752 ? -22.464 33.236 -17.931 1.00 47.50 752 PRO A C 1
ATOM 6196 O O . PRO A 1 752 ? -23.206 34.115 -18.370 1.00 47.50 752 PRO A O 1
ATOM 6199 N N . GLY A 1 753 ? -21.855 32.344 -18.716 1.00 37.06 753 GLY A N 1
ATOM 6200 C CA . GLY A 1 753 ? -22.088 32.212 -20.153 1.00 37.06 753 GLY A CA 1
ATOM 6201 C C . GLY A 1 753 ? -22.168 30.743 -20.559 1.00 37.06 753 GLY A C 1
ATOM 6202 O O . GLY A 1 753 ? -21.197 30.005 -20.406 1.00 37.06 753 GLY A O 1
ATOM 6203 N N . ASP A 1 754 ? -23.347 30.366 -21.046 1.00 40.34 754 ASP A N 1
ATOM 6204 C CA . ASP A 1 754 ? -23.698 29.095 -21.674 1.00 40.34 754 ASP A CA 1
ATOM 6205 C C . ASP A 1 754 ? -22.852 28.796 -22.922 1.00 40.34 754 ASP A C 1
ATOM 6207 O O . ASP A 1 754 ? -22.548 29.703 -23.701 1.00 40.34 754 ASP A O 1
ATOM 6211 N N . ALA A 1 755 ? -22.569 27.514 -23.165 1.00 39.78 755 ALA A N 1
ATOM 6212 C CA . ALA A 1 755 ? -22.443 26.969 -24.516 1.00 39.78 755 ALA A CA 1
ATOM 6213 C C . ALA A 1 755 ? -22.621 25.443 -24.501 1.00 39.78 755 ALA A C 1
ATOM 6215 O O . ALA A 1 755 ? -21.815 24.706 -23.932 1.00 39.78 755 ALA A O 1
ATOM 6216 N N . ASP A 1 756 ? -23.697 25.015 -25.155 1.00 36.97 756 ASP A N 1
ATOM 6217 C CA . ASP A 1 756 ? -23.983 23.663 -25.616 1.00 36.97 756 ASP A CA 1
ATOM 6218 C C . ASP A 1 756 ? -22.845 23.064 -26.454 1.00 36.97 756 ASP A C 1
ATOM 6220 O O . ASP A 1 756 ? -22.252 23.759 -27.280 1.00 36.97 756 ASP A O 1
ATOM 6224 N N . SER A 1 757 ? -22.664 21.743 -26.357 1.00 42.12 757 SER A N 1
ATOM 6225 C CA . SER A 1 757 ? -22.591 20.891 -27.553 1.00 42.12 757 SER A CA 1
ATOM 6226 C C . SER A 1 757 ? -22.615 19.402 -27.196 1.00 42.12 757 SER A C 1
ATOM 6228 O O . SER A 1 757 ? -21.683 18.869 -26.595 1.00 42.12 757 SER A O 1
ATOM 6230 N N . ASP A 1 758 ? -23.712 18.776 -27.622 1.00 35.66 758 ASP A N 1
ATOM 6231 C CA . ASP A 1 758 ? -23.877 17.389 -28.060 1.00 35.66 758 ASP A CA 1
ATOM 6232 C C . ASP A 1 758 ? -22.614 16.691 -28.594 1.00 35.66 758 ASP A C 1
ATOM 6234 O O . ASP A 1 758 ? -21.894 17.260 -29.413 1.00 35.66 758 ASP A O 1
ATOM 6238 N N . ALA A 1 759 ? -22.460 15.401 -28.262 1.00 38.38 759 ALA A N 1
ATOM 6239 C CA . ALA A 1 759 ? -22.137 14.340 -29.231 1.00 38.38 759 ALA A CA 1
ATOM 6240 C C . ALA A 1 759 ? -22.261 12.934 -28.598 1.00 38.38 759 ALA A C 1
ATOM 6242 O O . ALA A 1 759 ? -21.358 12.427 -27.942 1.00 38.38 759 ALA A O 1
ATOM 6243 N N . THR A 1 760 ? -23.443 12.345 -28.786 1.00 37.22 760 THR A N 1
ATOM 6244 C CA . THR A 1 760 ? -23.722 10.964 -29.231 1.00 37.22 760 THR A CA 1
ATOM 6245 C C . THR A 1 760 ? -22.716 9.827 -28.975 1.00 37.22 760 THR A C 1
ATOM 6247 O O . THR A 1 760 ? -21.637 9.767 -29.557 1.00 37.22 760 THR A O 1
ATOM 6250 N N . LEU A 1 761 ? -23.220 8.848 -28.216 1.00 36.88 761 LEU A N 1
ATOM 6251 C CA . LEU A 1 761 ? -23.174 7.391 -28.419 1.00 36.88 761 LEU A CA 1
ATOM 6252 C C . LEU A 1 761 ? -22.556 6.872 -29.734 1.00 36.88 761 LEU A C 1
ATOM 6254 O O . LEU A 1 761 ? -23.045 7.204 -30.812 1.00 36.88 761 LEU A O 1
ATOM 6258 N N . SER A 1 762 ? -21.657 5.893 -29.598 1.00 37.38 762 SER A N 1
ATOM 6259 C CA . SER A 1 762 ? -21.699 4.644 -30.376 1.00 37.38 762 SER A CA 1
ATOM 6260 C C . SER A 1 762 ? -20.793 3.580 -29.743 1.00 37.38 762 SER A C 1
ATOM 6262 O O . SER A 1 762 ? -19.568 3.704 -29.746 1.00 37.38 762 SER A O 1
ATOM 6264 N N . GLU A 1 763 ? -21.435 2.550 -29.191 1.00 40.91 763 GLU A N 1
ATOM 6265 C CA . GLU A 1 763 ? -20.942 1.171 -29.173 1.00 40.91 763 GLU A CA 1
ATOM 6266 C C . GLU A 1 763 ? -20.688 0.710 -30.618 1.00 40.91 763 GLU A C 1
ATOM 6268 O O . GLU A 1 763 ? -21.496 1.033 -31.482 1.00 40.91 763 GLU A O 1
ATOM 6273 N N . GLU A 1 764 ? -19.608 -0.033 -30.870 1.00 37.59 764 GLU A N 1
ATOM 6274 C CA . GLU A 1 764 ? -19.623 -1.297 -31.632 1.00 37.59 764 GLU A CA 1
ATOM 6275 C C . GLU A 1 764 ? -18.201 -1.876 -31.793 1.00 37.59 764 GLU A C 1
ATOM 6277 O O . GLU A 1 764 ? -17.256 -1.198 -32.188 1.00 37.59 764 GLU A O 1
ATOM 6282 N N . GLU A 1 765 ? -18.108 -3.153 -31.422 1.00 36.44 765 GLU A N 1
ATOM 6283 C CA . GLU A 1 765 ? -17.409 -4.255 -32.097 1.00 36.44 765 GLU A CA 1
ATOM 6284 C C . GLU A 1 765 ? -15.892 -4.213 -32.391 1.00 36.44 765 GLU A C 1
ATOM 6286 O O . GLU A 1 765 ? -15.363 -3.550 -33.278 1.00 36.44 765 GLU A O 1
ATOM 6291 N N . LEU A 1 766 ? -15.217 -5.103 -31.652 1.00 45.22 766 LEU A N 1
ATOM 6292 C CA . LEU A 1 766 ? -14.259 -6.102 -32.136 1.00 45.22 766 LEU A CA 1
ATOM 6293 C C . LEU A 1 766 ? -14.285 -6.333 -33.662 1.00 45.22 766 LEU A C 1
ATOM 6295 O O . LEU A 1 766 ? -15.288 -6.807 -34.177 1.00 45.22 766 LEU A O 1
ATOM 6299 N N . ASP A 1 767 ? -13.134 -6.217 -34.332 1.00 35.19 767 ASP A N 1
ATOM 6300 C CA . ASP A 1 767 ? -12.605 -7.396 -35.022 1.00 35.19 767 ASP A CA 1
ATOM 6301 C C . ASP A 1 767 ? -11.103 -7.315 -35.319 1.00 35.19 767 ASP A C 1
ATOM 6303 O O . ASP A 1 767 ? -10.546 -6.312 -35.772 1.00 35.19 767 ASP A O 1
ATOM 6307 N N . LEU A 1 768 ? -10.456 -8.443 -35.056 1.00 44.62 768 LEU A N 1
ATOM 6308 C CA . LEU A 1 768 ? -9.107 -8.780 -35.473 1.00 44.62 768 LEU A CA 1
ATOM 6309 C C . LEU A 1 768 ? -9.121 -9.065 -36.977 1.00 44.62 768 LEU A C 1
ATOM 6311 O O . LEU A 1 768 ? -9.902 -9.890 -37.424 1.00 44.62 768 LEU A O 1
ATOM 6315 N N . THR A 1 769 ? -8.174 -8.538 -37.753 1.00 44.91 769 THR A N 1
ATOM 6316 C CA . THR A 1 769 ? -7.493 -9.371 -38.761 1.00 44.91 769 THR A CA 1
ATOM 6317 C C . THR A 1 769 ? -6.170 -8.772 -39.226 1.00 44.91 769 THR A C 1
ATOM 6319 O O . THR A 1 769 ? -6.019 -7.597 -39.545 1.00 44.91 769 THR A O 1
ATOM 6322 N N . SER A 1 770 ? -5.199 -9.672 -39.267 1.00 44.56 770 SER A N 1
ATOM 6323 C CA . SER A 1 770 ? -3.855 -9.581 -39.813 1.00 44.56 770 SER A CA 1
ATOM 6324 C C . SER A 1 770 ? -3.803 -9.151 -41.282 1.00 44.56 770 SER A C 1
ATOM 6326 O O . SER A 1 770 ? -4.473 -9.784 -42.085 1.00 44.56 770 SER A O 1
ATOM 6328 N N . VAL A 1 771 ? -2.868 -8.267 -41.670 1.00 47.50 771 VAL A N 1
ATOM 6329 C CA . VAL A 1 771 ? -2.091 -8.396 -42.927 1.00 47.50 771 VAL A CA 1
ATOM 6330 C C . VAL A 1 771 ? -0.702 -7.740 -42.781 1.00 47.50 771 VAL A C 1
ATOM 6332 O O . VAL A 1 771 ? -0.573 -6.537 -42.601 1.00 47.50 771 VAL A O 1
ATOM 6335 N N . ARG A 1 772 ? 0.324 -8.591 -42.906 1.00 49.62 772 ARG A N 1
ATOM 6336 C CA . ARG A 1 772 ? 1.756 -8.382 -43.225 1.00 49.62 772 ARG A CA 1
ATOM 6337 C C . ARG A 1 772 ? 2.212 -6.993 -43.728 1.00 49.62 772 ARG A C 1
ATOM 6339 O O . ARG A 1 772 ? 1.823 -6.593 -44.826 1.00 49.62 772 ARG A O 1
ATOM 6346 N N . ARG A 1 773 ? 3.278 -6.467 -43.114 1.00 45.12 773 ARG A N 1
ATOM 6347 C CA . ARG A 1 773 ? 4.661 -6.545 -43.638 1.00 45.12 773 ARG A CA 1
ATOM 6348 C C . ARG A 1 773 ? 5.690 -6.350 -42.539 1.00 45.12 773 ARG A C 1
ATOM 6350 O O . ARG A 1 773 ? 5.425 -5.507 -41.661 1.00 45.12 773 ARG A O 1
#

Organism: NCBI:txid2562239

Sequence (773 aa):
MTARRRQLQRLQAAEDSWAQERTGLQGQLAVQATEISTHTSEIELLQQKLEQERASSVLVQQQLETERQSRQKMGEEQHGMQQTLEEERTLHVNLQQQLESDLASARKALQEEKAAQRQALEEERRKTRQLQGDFGSEVETLQQRLEDEKAQQRLLQEERDLLQRKLEEERQSRQKLGEEQYGMQQTLEEERTLHVNLQQQLESDLASARKALQEEKVAQRQALEEERRKTRQLQGDFSSEVETLQQRLEDEKAQQRLLQEERDLLQRKLEEERQSRQKLGEEQYGMQQTLEEERTLHVNLQQQLESDLASARKALQEEKVAQRQALEEERRKTRQLQGDFGSEVETLQQRLEDEKAQQRFLQEERDLLQRKLEEERQSRQKLGEEQHGMQQTLEEERTLHVNLQQQLESDLASARKALQEEKAAQRQALEEERRKTRQLQGDFGSEVETLQQRLEDEKAQQRFLQEERDLLQKKIEEERSRRDVQRKSGAELELLQQRFAEDQSELRQQLEQRAQEKTSLQQQLDQAKQERVSMRRQMDEALRTLSDSEAYQNRLEQEREEALSKMDEEQAANRKLKQQLETAQTKIQRQQEEAEQLSSSMQRARADSVPRDDFLEMQQQLEALQKERELLRGDVAHLKKSLEQRRQAESSLREALEEERRNQRIARQEVKVLRSSLSNASQDGMPDTPRRSLQGETDLQQLSRGTALRRASAGPATSFAFEPLVNLSTSGGNQMNQMAEVDMTGAQEWTPGDADSDATLSEEELDLTSVRR

Radius of gyration: 96.49 Å; chains: 1; bounding box: 188×87×354 Å

pLDDT: mean 70.8, std 14.96, range [32.75, 91.44]

Secondary structure (DSSP, 8-state):
-TTHHHHHHHHHHHHHHHHHHHHHHHHHHHHHHHHHHHHHHHHHHHHHHHHHHHHHHHHHHHHHHHHHHHHHHHHHHHHHHHHHHHHHHHHHHHHHHHHHHHHHHHHHHHHHHHHHHHHHHHHHHHHHHHHHHHHHHHHHHHHHHHHHHHHHHHHHHHHHHHHHHHHHHHHHHHHHHHHHHHHHHHHHHHHHHHHHHHHHHHHHHHHHHHHHHHHHHHHHHHHHHHHHHHHHHGGGS-TTSHHHHHHHHHHHHHHHHHHHHHHHHHHHHHHHHHHHHHHHHHHHHHHHHHHHHHHHHHHHHHHHHHHHHHHHHHHHHHHHHHHHHHHHHHHHHHHHHTHHHHHHHHHHHHHHHHHHHHHHHHHHHHHHHHHHHHHHHHHHHHHHHHHHHHHHHHHHHHHHHHHHHHHHHHHHHHHHHHHHHHHHHHHHHHHHHHHHHTTS--SSHHHHHHHHHHHHHHHHHHHHHHHHHHHHHHHHHHHHHHHHHHHHHHHHHHHHHHHHHHHHHHHHHHHHHHHHHHHHHHHHHHHHHHHHHHHHHHHHHHHHHHHHHHHHHHHHHHHHHHHHHHHHHHHHHHHHHHHHHHHHHHHHHHHHHHHHHHHHHHHHHHHTT--HHHHHHHHHHHHHHHHHHHHHHHHHHHHHHHHHHHHHHHHHHHHHHHHHHHHHHHHHHHHHHHHHHHHHHHHTT----------------------------------------------------------------------------------------

Foldseek 3Di:
DVPPVVVVVVVVVVVVVVVVVVVVVVVVVVVVVVVVVVVVVVVVVVVVVVVVVVVVVVVVVVVVVVVVVVVVVVVVVVVVVVVVVVVVVVVVVVVVVVVVVVVVVVVVVVVVVVVVVVVVVVVVVVVVVVVVVVVVVVVVVVVVVVVVVVVVVVVVVVVVVVVVVVVVVVVVVVVVVVVVVVVVVVVVVVVVVVVVVVVVVVVVVVVVVVVVVVVVVVVVVVVVVVVVVVVVVVVPPCPVCVVVVVVVVVVVVVVVVVVVVVVVVVVVVVVVVVVVVVVVVVVVVVVVVVVVVVVVVVVVVVVVVVVVVVVVVVVVVVVVVVVVVVVVVVVVVVVVVCVVVVVVVVVVVVVVVVVVVVVVVVVVVVVVVVVVVVVVVVVVVVVVVVVVVVVVVVVVVVVVVVVVVVVVVVVVVVVVVVVVVVVVVVVVVVVVVVVVVPPPDDPPPPVVVVVVVVVVVVVVVVVVVVVVVVVVVVVVVVVVVVVVVVVVVVVVVVVVVVVVVVVVVVVVVVVVVVVVVVVVVVVVVVVVVVVVVVLVVVLVVLVVVLVVLVVVLVVLVVVLVVLVVVLVVLVVVLVVLVVVLVVLVVVLVVLVVVLVVLVVVLVVCVVVVHDPVVNVVSVVVSVVSVVVSVVSVVVSVVSVVVSVVSVVVSVVSVVVSVVSVVVSVVSVVVSVVSVVVSVVSVVVPDDPDDDDDDDDDDDDPDDPDDDDDDDDDDDDDDDDDDDDDDDDDDDDDDDDDDDDDDDDDDDDDDDDDDDDDDDDDDDDDDDDDDDDD